Protein 5KD4 (pdb70)

B-factor: mean 51.34, std 9.3, range [24.32, 116.68]

Solvent-accessible surface area: 36643 Å² total; per-residue (Å²): 83,5,8,1,76,1,28,2,10,2,29,21,68,51,84,166,56,79,26,77,4,23,1,6,0,20,0,21,53,26,31,0,0,75,3,22,17,52,46,160,126,34,93,4,85,41,103,13,199,46,3,74,172,30,18,104,116,3,20,94,92,0,14,156,35,0,87,24,5,12,75,2,0,67,55,2,15,135,8,4,54,156,46,73,138,68,76,94,55,35,66,30,5,7,0,1,8,2,0,0,20,8,34,20,47,23,88,56,83,92,3,33,8,29,10,0,15,29,5,77,84,11,3,28,13,29,107,92,13,157,72,8,73,20,66,51,150,13,0,43,54,0,52,120,86,10,73,173,53,17,1,14,118,131,10,78,61,22,0,86,34,60,0,35,100,32,1,149,98,3,32,136,79,1,63,68,62,0,12,104,9,42,77,12,122,27,79,13,29,60,45,164,73,129,118,40,41,0,16,0,24,0,22,0,16,8,0,10,18,18,115,18,56,12,32,0,7,55,91,7,114,72,13,97,180,118,30,88,97,25,27,37,16,11,1,52,57,53,21,26,5,21,15,0,1,4,71,1,66,82,43,110,25,86,83,22,13,0,33,0,99,21,70,6,17,57,114,71,57,26,39,81,142,117,76,87,73,4,95,18,25,18,8,9,72,76,84,28,100,75,61,126,109,15,44,2,1,0,18,0,0,54,2,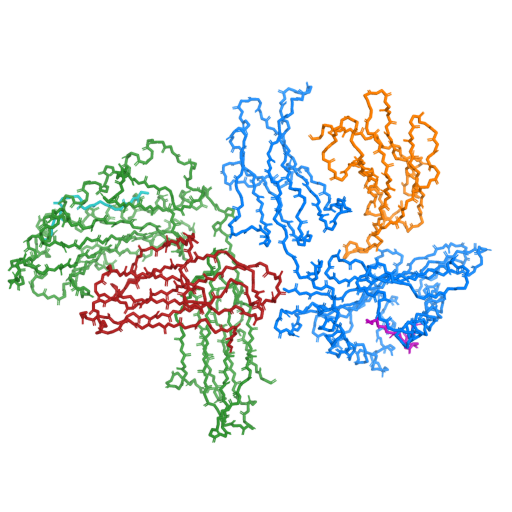6,35,26,142,31,72,27,76,5,18,85,96,57,173,141,43,135,138,28,78,79,16,39,52,26,16,39,130,85,6,5,14,31,18,7,0,39,12,146,20,61,2,44,155,117,38,67,9,4,0,86,0,101,6,68,32,30,112,143,48,92,50,32,137,34,64,87,106,92,0,3,3,32,8,67,128,51,35,25,114,56,20,0,63,0,16,0,11,2,5,19,55,53,82,160,62,60,18,38,1,27,0,2,0,28,0,31,71,38,9,0,0,34,1,22,16,70,40,178,85,42,72,5,55,63,68,13,89,31,0,67,77,19,17,109,120,9,32,84,121,0,2,157,36,0,89,22,7,14,92,6,2,71,57,1,8,145,18,1,38,168,54,72,140,60,81,80,56,35,61,22,3,5,0,0,0,0,0,0,20,3,56,110,93,27,134,40,92,90,0,27,6,17,3,0,14,38,23,91,95,6,0,26,6,33,125,62,14,147,57,14,77,26,59,53,149,19,0,69,65,0,76,120,84,7,79,163,41,24,0,8,78,133,7,88,54,10,0,66,28,90,0,7,119,54,2,122,115,0,21,138,42,1,40,41,54,6,98,77,76,40,62,7,125,22,17,28,34,53,91,176,94,132,132,43,32,0,24,1,29,0,23,0,27,13,0,5,36,16,115,12,67,5,28,2,28,63,107,66,113,91,18,77,177,101,28,110,80,21,68,31,6,25,0,35,40,36,31,22,6,18,12,0,12,2,57,2,70,87,53,96,27,104,74,19,10,0,46,0,91,19,123,14,22,140,137,54,60,83,38,124,147,122,116,80,78,4,93,27,22,13,9,11,24,77,36,28,29,53,32,31,46,4,8,2,0,0,13,0,0,50,3,7,25,19,110,36,117,17,80,4,14,89,77,50,148,131,36,140,154,43,100,76,28,47,26,8,3,24,85,90,15,2,8,60,16,3,0,39,16,119,28,68,1,48,142,115,33,84,19,6,0,75,0,94,3,65,31,26,110,139,60,112,46,34,145,26,92,77,92,54,8,2,0,26,4,58,150,51,44,5

InterPro domains:
  IPR001039 MHC class I alpha chain, alpha1 alpha2 domains [PR01638] (83-112)
  IPR001039 MHC class I alpha chain, alpha1 alpha2 domains [PR01638] (115-131)
  IPR001039 MHC class I alpha chain, alpha1 alpha2 domains [PR01638] (136-153)
  IPR001039 MHC class I alpha chain, alpha1 alpha2 domains [PR01638] (181-199)
  IPR003006 Immunoglobulin/major histocompatibility complex, conserved site [PS00290] (281-287)
  IPR003597 Immunoglobulin C1-set [PF07654] (220-290)
  IPR003597 Immunoglobulin C1-set [SM00407] (222-293)
  IPR007110 Immunoglobulin-like domain [PS50835] (209-297)
  IPR010579 MHC class I, alpha chain, C-terminal [PF06623] (340-364)
  IPR011161 MHC class I-like antigen recognition-like [PF00129] (25-203)
  IPR011162 MHC classes I/II-like antigen recognition protein [SSF54452] (26-205)
  IPR013783 Immunoglobulin-like fold [G3DSA:2.60.40.10] (206-307)
  IPR036179 Immunoglobulin-like domain superfamily [SSF48726] (208-299)
  IPR037055 MHC class I-like antigen recognition-like superfamily [G3DSA:3.30.500.10] (25-205)
  IPR050208 Antigen-presenting and immune regulatory MHC class I-related [PTHR16675] (20-337)

CATH classification: 3.30.500.10 (+1 more: 2.60.40.10)

GO terms:
  GO:0045121 membrane raft (C, IDA)
  GO:0098553 lumenal side of endoplasmic reticulum membrane (C, TAS)
  GO:0030670 phagocytic vesicle membrane (C, TAS)

Radius of gyration: 31.58 Å; Cα contacts (8 Å, |Δi|>4): 1666; chains: 6; bounding box: 72×66×94 Å

Nearest PDB structures (foldseek):
  5weu-assembly1_A  TM=9.864E-01  e=1.302E-47  Mus musculus
  6lt6-assembly1_A  TM=9.587E-01  e=1.271E-41  Macaca mulatta
  5vge-assembly1_A  TM=9.818E-01  e=1.360E-40  Homo sapiens
  2hjl-assembly1_A  TM=9.820E-01  e=3.587E-40  Homo sapiens
  5w69-assembly1_A  TM=9.482E-01  e=1.289E-40  Homo sapiens

Organism: Mus musculus (NCBI:txid10090)

Secondary structure (DSSP, 8-state):
-EEEEEEEEEE--SSS-SPEEEEEEEETTEEEEEEETTSSS---EE-STTTTTS-HHHHHHHHHHHHHHHHHHHHHHHHHHHHTT--SSS--EEEEEEEEEE-TTS-EEEEEEEEEETTEEEEEE-TTSSSEEESSTTTHHHHHHHHHTTHHHHHHHHIIIIIHHHHHHHHHHSHHHHS--B--EEEEEEEE-TTSSEEEEEEEEEEBSS--EEEEEETTEE-GGGSEEPPPEE-SSS-EEEEEEEEE-TT-TTSEEEEEE-TT-SS-EEE--/-----EEEEEESS---TTS-EEEEEEEEEESSS--EEEEEETTEEPS--EEEEEEE-SS--EEEEEEEEE---TT--EEEEEE-TTSSSPEEEE--S--/-EEEEEEEEEE--TTSSSPEEEEEEEETTEEEEEEETTSSS-SEEESSGGGTTS-HHHHHHHHHHHHHHHHHHHHHHHHHHHHTT--SSS--EEEEEEEEEE-TTS-EEEEEEEEEETTEEEEEE-TTSS-EEESSTHHHHHHHHHHHTTHHHHHHHIIII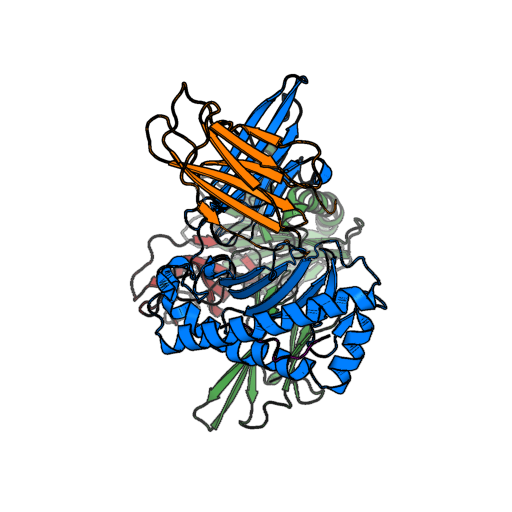IIHHHHHHHHHHSHHHHS--B--EEEEEEEE-TTS-EEEEEEEEEEBSS--EEEEEETTEE-TTT-EEPPPEE-SSS-EEEEEEEEE-TT-GGGEEEEEE-TT-SS-EEE--/--B--EEEEEESS---TTS-EEEEEEEES-BSS--EEEEEETTEEPS--EEEEEEE-TTS-EEEEEEEEE---TT--EEEEEE-TT-SSPEEEEPPS--/-----TT---/-----TT---

Foldseek 3Di:
DKKKKKKWKWKDDPVPPGIWTKIWIDIQNHTFKIWIPPDPPTFIDTDDPLCRPPDPVVRVVVRVVRVVVSVVVSVVVVLVCVLPVDDPHDMWMKIWMWMWAADPVLHTDFIWTFMAIRPHGAKIQDRVQDAIDGDDPSRVVVRVVCVVVVVSVVSVCCHVPVRSVVSVVVCVRPVVLNVDWAAWDWAWDWDADPVQWIKIKIKTWFTPDQDKDKFKDQQNHGDVVQKDWDDWAPPPPSGIIIMIMGIDGVVRQFRMKMWMDDPNDPDIDIYGD/DFADKDWDWAWPDQADAPDKTKIKIKIWFADDPDKDKFKDKVRDTDDDWDKDDWDAPVPGTTIIMIMGIDGDDPPIWIWMWMDDPVDPDIDIGTDDSPD/DDDDPVPVDD/DKKKKKKWKWKDAPPPPGTWTKIWIDIQNHTFWMATPVDPPRWIDTPDPLVVVDDPVVTVVVSVVRVVVSVVVRVVVVVVCVLVVHDSHDMKMKMWMWIFDDDPVLDTDATWTFMDIRPHGAKIADRVLQAIDGPDCSSVVVRVVCVVVVVSPVSVCCHSPVRSVVSVVSCVSPVVPVVDFFFWDKDWDWDADPVQWIKIKIWTPFGPDQDKDKFKDQQPHTPVPFKDWDHFADPPPRGTIIMMMGIGGPPPQARMWMWMDDPVDPGTDIDGD/DPWDKDWDWDWPDQADAQDKIKIKIKIKGGDDQDKDKFKDKVNHTDPDKDKDDWAHDVVRITIIMIMDID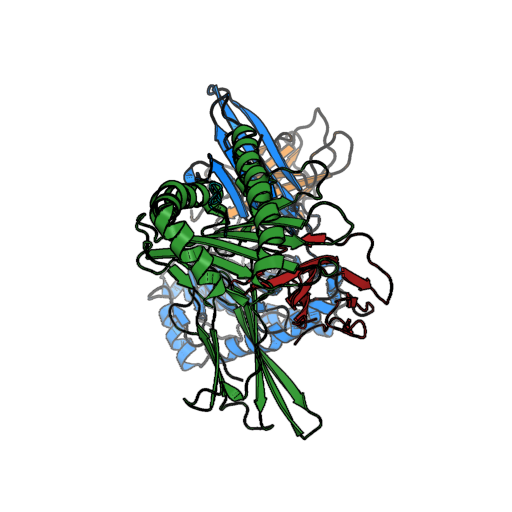GDDDPIKMWMWIDDPVDPDIDIDTDDNHD/DDDDCVPVDD

Structure (mmCIF, N/CA/C/O backbone):
data_5KD4
#
_entry.id   5KD4
#
_cell.length_a   47.130
_cell.length_b   90.300
_cell.length_c   120.070
_cell.angle_alpha   90.00
_cell.angle_beta   113.19
_cell.angle_gamma   90.00
#
_symmetry.space_group_name_H-M   'P 1 21 1'
#
loop_
_entity.id
_entity.type
_entity.pdbx_description
1 polymer 'H-2 class I histocompatibility antigen, D-D alpha chain'
2 polymer Beta-2-microglobulin
3 polymer 'Peptide of HIV gp120 MN isolate, PVI10 (IGPGRAFYVI)'
#
loop_
_atom_site.group_PDB
_atom_site.id
_atom_site.type_symbol
_atom_site.label_atom_id
_atom_site.label_alt_id
_atom_site.label_comp_id
_atom_site.label_asym_id
_atom_site.label_entity_id
_atom_site.label_seq_id
_atom_site.pdbx_PDB_ins_code
_atom_site.Cartn_x
_atom_site.Cartn_y
_atom_site.Cartn_z
_atom_site.occupancy
_atom_site.B_iso_or_equiv
_atom_site.auth_seq_id
_atom_site.auth_comp_id
_atom_site.auth_asym_id
_atom_site.auth_atom_id
_atom_site.pdbx_PDB_model_num
ATOM 1 N N . SER A 1 2 ? 40.474 14.076 28.375 1.00 48.44 2 SER A N 1
ATOM 2 C CA . SER A 1 2 ? 40.938 13.428 29.598 1.00 49.66 2 SER A CA 1
ATOM 3 C C . SER A 1 2 ? 39.784 13.235 30.585 1.00 52.01 2 SER A C 1
ATOM 4 O O . SER A 1 2 ? 39.089 14.183 30.961 1.00 50.69 2 SER A O 1
ATOM 7 N N . HIS A 1 3 ? 39.564 11.981 30.959 1.00 54.99 3 HIS A N 1
ATOM 8 C CA . HIS A 1 3 ? 38.503 11.605 31.882 1.00 48.20 3 HIS A CA 1
ATOM 9 C C . HIS A 1 3 ? 39.004 11.032 33.204 1.00 49.12 3 HIS A C 1
ATOM 10 O O . HIS A 1 3 ? 40.151 10.593 33.301 1.00 49.94 3 HIS A O 1
ATOM 17 N N . SER A 1 4 ? 38.146 11.074 34.225 1.00 52.02 4 SER A N 1
ATOM 18 C CA . SER A 1 4 ? 38.473 10.552 35.558 1.00 48.02 4 SER A CA 1
ATOM 19 C C . SER A 1 4 ? 37.277 9.857 36.206 1.00 43.39 4 SER A C 1
ATOM 20 O O . SER A 1 4 ? 36.137 10.300 36.060 1.00 45.11 4 SER A O 1
ATOM 23 N N . LEU A 1 5 ? 37.552 8.770 36.926 1.00 43.01 5 LEU A N 1
ATOM 24 C CA . LEU A 1 5 ? 36.554 8.113 37.774 1.00 40.77 5 LEU A CA 1
ATOM 25 C C . LEU A 1 5 ? 36.970 8.262 39.217 1.00 38.27 5 LEU A C 1
ATOM 26 O O . LEU A 1 5 ? 37.984 7.712 39.621 1.00 37.84 5 LEU A O 1
ATOM 31 N N . ARG A 1 6 ? 36.157 8.968 39.999 1.00 43.40 6 ARG A N 1
ATOM 32 C CA . ARG A 1 6 ? 36.514 9.342 41.366 1.00 39.82 6 ARG A CA 1
ATOM 33 C C . ARG A 1 6 ? 35.430 8.940 42.365 1.00 43.21 6 ARG A C 1
ATOM 34 O O . ARG A 1 6 ? 34.238 9.059 42.075 1.00 42.00 6 ARG A O 1
ATOM 42 N N . TYR A 1 7 ? 35.845 8.458 43.535 1.00 44.12 7 TYR A N 1
ATOM 43 C CA . TYR A 1 7 ? 34.907 8.083 44.600 1.00 43.95 7 TYR A CA 1
ATOM 44 C C . TYR A 1 7 ? 35.185 8.816 45.917 1.00 40.57 7 TYR A C 1
ATOM 45 O O . TYR A 1 7 ? 36.320 8.836 46.382 1.00 40.68 7 TYR A O 1
ATOM 54 N N . PHE A 1 8 ? 34.151 9.398 46.522 1.00 38.03 8 PHE A N 1
ATOM 55 C CA . PHE A 1 8 ? 34.305 10.116 47.791 1.00 38.93 8 PHE A CA 1
ATOM 56 C C . PHE A 1 8 ? 33.600 9.391 48.957 1.00 45.86 8 PHE A C 1
ATOM 57 O O . PHE A 1 8 ? 32.370 9.263 48.963 1.00 47.34 8 PHE A O 1
ATOM 65 N N . VAL A 1 9 ? 34.374 8.930 49.943 1.00 39.75 9 VAL A N 1
ATOM 66 C CA . VAL A 1 9 ? 33.830 8.136 51.048 1.00 35.18 9 VAL A CA 1
ATOM 67 C C . VAL A 1 9 ? 33.926 8.846 52.398 1.00 40.14 9 VAL A C 1
ATOM 68 O O . VAL A 1 9 ? 34.967 9.395 52.735 1.00 43.49 9 VAL A O 1
ATOM 72 N N . THR A 1 10 ? 32.830 8.855 53.158 1.00 42.85 10 THR A N 1
ATOM 73 C CA . THR A 1 10 ? 32.805 9.492 54.482 1.00 41.04 10 THR A CA 1
ATOM 74 C C . THR A 1 10 ? 32.095 8.705 55.595 1.00 42.71 10 THR A C 1
ATOM 75 O O . THR A 1 10 ? 30.956 8.267 55.429 1.00 44.96 10 THR A O 1
ATOM 79 N N . ALA A 1 11 ? 32.773 8.521 56.723 1.00 40.46 11 ALA A N 1
ATOM 80 C CA . ALA A 1 11 ? 32.150 7.916 57.899 1.00 42.26 11 ALA A CA 1
ATOM 81 C C . ALA A 1 11 ? 32.290 8.826 59.116 1.00 42.72 11 ALA A C 1
ATOM 82 O O . ALA A 1 11 ? 33.399 9.203 59.494 1.00 45.85 11 ALA A O 1
ATOM 84 N N . VAL A 1 12 ? 31.164 9.177 59.729 1.00 41.94 12 VAL A N 1
ATOM 85 C CA . VAL A 1 12 ? 31.168 10.072 60.881 1.00 47.13 12 VAL A CA 1
ATOM 86 C C . VAL A 1 12 ? 30.520 9.423 62.101 1.00 52.25 12 VAL A C 1
ATOM 87 O O . VAL A 1 12 ? 29.428 8.858 62.012 1.00 53.67 12 VAL A O 1
ATOM 91 N N . SER A 1 13 ? 31.203 9.500 63.240 1.00 51.03 13 SER A N 1
ATOM 92 C CA . SER A 1 13 ? 30.699 8.897 64.463 1.00 55.24 13 SER A CA 1
ATOM 93 C C . SER A 1 13 ? 29.640 9.791 65.118 1.00 59.72 13 SER A C 1
ATOM 94 O O . SER A 1 13 ? 29.640 11.015 64.951 1.00 51.05 13 SER A O 1
ATOM 97 N N . ARG A 1 14 ? 28.723 9.160 65.844 1.00 62.73 14 ARG A N 1
ATOM 98 C CA . ARG A 1 14 ? 27.685 9.880 66.569 1.00 64.29 14 ARG A CA 1
ATOM 99 C C . ARG A 1 14 ? 27.446 9.195 67.915 1.00 69.56 14 ARG A C 1
ATOM 100 O O . ARG A 1 14 ? 26.641 8.260 68.016 1.00 64.45 14 ARG A O 1
ATOM 108 N N . PRO A 1 15 ? 28.204 9.633 68.945 1.00 72.99 15 PRO A N 1
ATOM 109 C CA . PRO A 1 15 ? 28.199 9.137 70.329 1.00 71.90 15 PRO A CA 1
ATOM 110 C C . PRO A 1 15 ? 26.836 9.193 71.016 1.00 69.60 15 PRO A C 1
ATOM 111 O O . PRO A 1 15 ? 26.244 10.269 71.133 1.00 68.95 15 PRO A O 1
ATOM 115 N N . GLY A 1 16 ? 26.342 8.036 71.450 1.00 67.09 16 GLY A N 1
ATOM 116 C CA . GLY A 1 16 ? 25.074 7.969 72.149 1.00 63.52 16 GLY A CA 1
ATOM 117 C C . GLY A 1 16 ? 24.005 7.730 71.114 1.00 65.78 16 GLY A C 1
ATOM 118 O O . GLY A 1 16 ? 23.004 7.047 71.337 1.00 63.49 16 GLY A O 1
ATOM 119 N N . PHE A 1 17 ? 24.268 8.310 69.948 1.00 70.66 17 PHE A N 1
ATOM 120 C CA . PHE A 1 17 ? 23.323 8.394 68.849 1.00 71.99 17 PHE A CA 1
ATOM 121 C C . PHE A 1 17 ? 23.476 7.157 67.959 1.00 71.82 17 PHE A C 1
ATOM 122 O O . PHE A 1 17 ? 23.285 7.209 66.739 1.00 68.18 17 PHE A O 1
ATOM 130 N N . GLY A 1 18 ? 23.850 6.057 68.610 1.00 72.50 18 GLY A N 1
ATOM 131 C CA . GLY A 1 18 ? 24.024 4.747 68.009 1.00 71.84 18 GLY A CA 1
ATOM 132 C C . GLY A 1 18 ? 25.176 4.621 67.025 1.00 76.87 18 GLY A C 1
ATOM 133 O O . GLY A 1 18 ? 26.217 5.274 67.170 1.00 75.45 18 GLY A O 1
ATOM 134 N N . GLU A 1 19 ? 24.968 3.786 66.009 1.00 73.42 19 GLU A N 1
ATOM 135 C CA . GLU A 1 19 ? 25.974 3.504 64.987 1.00 67.38 19 GLU A CA 1
ATOM 136 C C . GLU A 1 19 ? 26.277 4.753 64.148 1.00 67.63 19 GLU A C 1
ATOM 137 O O . GLU A 1 19 ? 25.372 5.537 63.866 1.00 64.81 19 GLU A O 1
ATOM 143 N N . PRO A 1 20 ? 27.549 4.939 63.743 1.00 65.56 20 PRO A N 1
ATOM 144 C CA . PRO A 1 20 ? 27.952 6.058 62.874 1.00 60.02 20 PRO A CA 1
ATOM 145 C C . PRO A 1 20 ? 27.368 5.996 61.461 1.00 52.24 20 PRO A C 1
ATOM 146 O O . PRO A 1 20 ? 26.909 4.943 61.025 1.00 48.13 20 PRO A O 1
ATOM 150 N N . ARG A 1 21 ? 27.390 7.129 60.763 1.00 52.49 21 ARG A N 1
ATOM 151 C CA . ARG A 1 21 ? 26.886 7.212 59.392 1.00 51.46 21 ARG A CA 1
ATOM 152 C C . ARG A 1 21 ? 27.945 6.940 58.325 1.00 48.71 21 ARG A C 1
ATOM 153 O O . ARG A 1 21 ? 28.940 7.646 58.250 1.00 49.92 21 ARG A O 1
ATOM 161 N N . TYR A 1 22 ? 27.727 5.926 57.494 1.00 45.19 22 TYR A N 1
ATOM 162 C CA . TYR A 1 22 ? 28.657 5.631 56.410 1.00 43.45 22 TYR A CA 1
ATOM 163 C C . TYR A 1 22 ? 28.022 5.883 55.057 1.00 47.92 22 TYR A C 1
ATOM 164 O O . TYR A 1 22 ? 26.942 5.372 54.774 1.00 48.52 22 TYR A O 1
ATOM 173 N N . MET A 1 23 ? 28.699 6.659 54.216 1.00 49.65 23 MET A N 1
ATOM 174 C CA . MET A 1 23 ? 28.163 6.989 52.901 1.00 45.96 23 MET A CA 1
ATOM 175 C C . MET A 1 23 ? 29.217 7.003 51.809 1.00 42.32 23 MET A C 1
ATOM 176 O O . MET A 1 23 ? 30.385 7.253 52.080 1.00 44.56 23 MET A O 1
ATOM 181 N N . GLU A 1 24 ? 28.790 6.736 50.578 1.00 38.98 24 GLU A N 1
ATOM 182 C CA . GLU A 1 24 ? 29.677 6.769 49.415 1.00 40.72 24 GLU A CA 1
ATOM 183 C C . GLU A 1 24 ? 29.063 7.474 48.208 1.00 44.86 24 GLU A C 1
ATOM 184 O O . GLU A 1 24 ? 27.914 7.216 47.847 1.00 49.44 24 GLU A O 1
ATOM 190 N N . VAL A 1 25 ? 29.832 8.343 47.560 1.00 40.78 25 VAL A N 1
ATOM 191 C CA . VAL A 1 25 ? 29.353 9.006 46.352 1.00 35.65 25 VAL A CA 1
ATOM 192 C C . VAL A 1 25 ? 30.359 8.830 45.210 1.00 40.77 25 VAL A C 1
ATOM 193 O O . VAL A 1 25 ? 31.540 9.127 45.371 1.00 42.32 25 VAL A O 1
ATOM 197 N N . GLY A 1 26 ? 29.895 8.353 44.058 1.00 42.96 26 GLY A N 1
ATOM 198 C CA . GLY A 1 26 ? 30.763 8.143 42.909 1.00 39.97 26 GLY A CA 1
ATOM 199 C C . GLY A 1 26 ? 30.576 9.157 41.793 1.00 43.89 26 GLY A C 1
ATOM 200 O O . GLY A 1 26 ? 29.450 9.562 41.506 1.00 48.29 26 GLY A O 1
ATOM 201 N N . TYR A 1 27 ? 31.675 9.565 41.158 1.00 43.71 27 TYR A N 1
ATOM 202 C CA . TYR A 1 27 ? 31.626 10.547 40.063 1.00 47.87 27 TYR A CA 1
ATOM 203 C C . TYR A 1 27 ? 32.372 10.080 38.803 1.00 47.25 27 TYR A C 1
ATOM 204 O O . TYR A 1 27 ? 33.380 9.380 38.882 1.00 44.72 27 TYR A O 1
ATOM 213 N N . VAL A 1 28 ? 31.872 10.471 37.637 1.00 46.64 28 VAL A N 1
ATOM 214 C CA . VAL A 1 28 ? 32.677 10.396 36.422 1.00 50.83 28 VAL A CA 1
ATOM 215 C C . VAL A 1 28 ? 32.825 11.790 35.848 1.00 50.61 28 VAL A C 1
ATOM 216 O O . VAL A 1 28 ? 31.832 12.444 35.524 1.00 50.03 28 VAL A O 1
ATOM 220 N N . ASP A 1 29 ? 34.070 12.236 35.732 1.00 49.74 29 ASP A N 1
ATOM 221 C CA . ASP A 1 29 ? 34.344 13.629 35.443 1.00 49.44 29 ASP A CA 1
ATOM 222 C C . ASP A 1 29 ? 33.606 14.457 36.495 1.00 45.81 29 ASP A C 1
ATOM 223 O O . ASP A 1 29 ? 33.867 14.331 37.686 1.00 40.85 29 ASP A O 1
ATOM 228 N N . ASN A 1 30 ? 32.640 15.254 36.063 1.00 45.33 30 ASN A N 1
ATOM 229 C CA . ASN A 1 30 ? 31.921 16.117 36.992 1.00 49.03 30 ASN A CA 1
ATOM 230 C C . ASN A 1 30 ? 30.485 15.644 37.168 1.00 54.57 30 ASN A C 1
ATOM 231 O O . ASN A 1 30 ? 29.612 16.404 37.602 1.00 51.66 30 ASN A O 1
ATOM 236 N N . THR A 1 31 ? 30.249 14.380 36.835 1.00 53.83 31 THR A N 1
ATOM 237 C CA . THR A 1 31 ? 28.903 13.827 36.849 1.00 52.81 31 THR A CA 1
ATOM 238 C C . THR A 1 31 ? 28.748 12.736 37.916 1.00 51.19 31 THR A C 1
ATOM 239 O O . THR A 1 31 ? 29.477 11.742 37.922 1.00 48.43 31 THR A O 1
ATOM 243 N N . GLU A 1 32 ? 27.826 12.975 38.847 1.00 53.43 32 GLU A N 1
ATOM 244 C CA . GLU A 1 32 ? 27.449 12.020 39.890 1.00 48.35 32 GLU A CA 1
ATOM 245 C C . GLU A 1 32 ? 26.612 10.877 39.316 1.00 46.86 32 GLU A C 1
ATOM 246 O O . GLU A 1 32 ? 25.741 11.114 38.478 1.00 47.79 32 GLU A O 1
ATOM 252 N N . PHE A 1 33 ? 26.859 9.644 39.750 1.00 44.39 33 PHE A N 1
ATOM 253 C CA . PHE A 1 33 ? 26.059 8.539 39.230 1.00 45.66 33 PHE A CA 1
ATOM 254 C C . PHE A 1 33 ? 25.657 7.442 40.229 1.00 49.01 33 PHE A C 1
ATOM 255 O O . PHE A 1 33 ? 24.725 6.679 39.961 1.00 53.51 33 PHE A O 1
ATOM 263 N N . VAL A 1 34 ? 26.328 7.365 41.374 1.00 49.15 34 VAL A N 1
ATOM 264 C CA . VAL A 1 34 ? 25.975 6.378 42.402 1.00 46.19 34 VAL A CA 1
ATOM 265 C C . VAL A 1 34 ? 26.014 6.966 43.821 1.00 47.84 34 VAL A C 1
ATOM 266 O O . VAL A 1 34 ? 26.738 7.928 44.079 1.00 47.43 34 VAL A O 1
ATOM 270 N N . ARG A 1 35 ? 25.230 6.389 44.735 1.00 49.92 35 ARG A N 1
ATOM 271 C CA . ARG A 1 35 ? 25.125 6.913 46.102 1.00 50.98 35 ARG A CA 1
ATOM 272 C C . ARG A 1 35 ? 24.982 5.798 47.152 1.00 52.37 35 ARG A C 1
ATOM 273 O O . ARG A 1 35 ? 24.475 4.717 46.850 1.00 53.52 35 ARG A O 1
ATOM 281 N N . PHE A 1 36 ? 25.447 6.063 48.373 1.00 46.48 36 PHE A N 1
ATOM 282 C CA . PHE A 1 36 ? 25.281 5.155 49.514 1.00 45.85 36 PHE A CA 1
ATOM 283 C C . PHE A 1 36 ? 25.045 5.967 50.783 1.00 49.53 36 PHE A C 1
ATOM 284 O O . PHE A 1 36 ? 25.700 6.980 50.985 1.00 50.05 36 PHE A O 1
ATOM 292 N N . ASP A 1 37 ? 24.101 5.546 51.621 1.00 51.86 37 ASP A N 1
ATOM 293 C CA . ASP A 1 37 ? 23.858 6.231 52.895 1.00 54.11 37 ASP A CA 1
ATOM 294 C C . ASP A 1 37 ? 23.357 5.280 53.974 1.00 58.66 37 ASP A C 1
ATOM 295 O O . ASP A 1 37 ? 22.292 4.681 53.842 1.00 67.75 37 ASP A O 1
ATOM 300 N N . SER A 1 38 ? 24.105 5.188 55.067 1.00 57.78 38 SER A N 1
ATOM 301 C CA . SER A 1 38 ? 23.800 4.240 56.135 1.00 61.47 38 SER A CA 1
ATOM 302 C C . SER A 1 38 ? 22.600 4.637 56.998 1.00 68.26 38 SER A C 1
ATOM 303 O O . SER A 1 38 ? 22.151 3.856 57.843 1.00 75.34 38 SER A O 1
ATOM 306 N N . ASP A 1 39 ? 22.084 5.846 56.806 1.00 62.20 39 ASP A N 1
ATOM 307 C CA . ASP A 1 39 ? 20.907 6.246 57.557 1.00 64.37 39 ASP A CA 1
ATOM 308 C C . ASP A 1 39 ? 19.636 5.953 56.779 1.00 70.85 39 ASP A C 1
ATOM 309 O O . ASP A 1 39 ? 18.541 6.277 57.236 1.00 78.92 39 ASP A O 1
ATOM 314 N N . ALA A 1 40 ? 19.767 5.345 55.605 1.00 65.21 40 ALA A N 1
ATOM 315 C CA . ALA A 1 40 ? 18.573 4.898 54.912 1.00 63.47 40 ALA A CA 1
ATOM 316 C C . ALA A 1 40 ? 18.280 3.502 55.429 1.00 67.85 40 ALA A C 1
ATOM 317 O O . ALA A 1 40 ? 19.198 2.702 55.613 1.00 65.93 40 ALA A O 1
ATOM 319 N N . GLU A 1 41 ? 17.009 3.209 55.679 1.00 69.49 41 GLU A N 1
ATOM 320 C CA . GLU A 1 41 ? 16.637 1.881 56.153 1.00 70.15 41 GLU A CA 1
ATOM 321 C C . GLU A 1 41 ? 16.796 0.890 55.004 1.00 67.57 41 GLU A C 1
ATOM 322 O O . GLU A 1 41 ? 16.401 1.171 53.869 1.00 64.74 41 GLU A O 1
ATOM 328 N N . ASN A 1 42 ? 17.373 -0.266 55.322 1.00 65.45 42 ASN A N 1
ATOM 329 C CA . ASN A 1 42 ? 17.772 -1.262 54.333 1.00 67.22 42 ASN A CA 1
ATOM 330 C C . ASN A 1 42 ? 18.750 -0.635 53.335 1.00 69.89 42 ASN A C 1
ATOM 331 O O . ASN A 1 42 ? 18.420 -0.447 52.163 1.00 67.49 42 ASN A O 1
ATOM 336 N N . PRO A 1 43 ? 19.970 -0.319 53.808 1.00 72.67 43 PRO A N 1
ATOM 337 C CA . PRO A 1 43 ? 21.006 0.397 53.051 1.00 68.58 43 PRO A CA 1
ATOM 338 C C . PRO A 1 43 ? 21.539 -0.388 51.856 1.00 69.13 43 PRO A C 1
ATOM 339 O O . PRO A 1 43 ? 22.209 -1.402 52.054 1.00 69.41 43 PRO A O 1
ATOM 343 N N . ARG A 1 44 ? 21.217 0.062 50.644 1.00 61.71 44 ARG A N 1
ATOM 344 C CA . ARG A 1 44 ? 21.676 -0.594 49.426 1.00 55.71 44 ARG A CA 1
ATOM 345 C C . ARG A 1 44 ? 22.184 0.485 48.465 1.00 60.42 44 ARG A C 1
ATOM 346 O O . ARG A 1 44 ? 21.908 1.672 48.659 1.00 61.05 44 ARG A O 1
ATOM 354 N N . TYR A 1 45 ? 22.936 0.072 47.445 1.00 61.93 45 TYR A N 1
ATOM 355 C CA . TYR A 1 45 ? 23.425 0.975 46.402 1.00 60.28 45 TYR A CA 1
ATOM 356 C C . TYR A 1 45 ? 22.382 1.372 45.357 1.00 63.36 45 TYR A C 1
ATOM 357 O O . TYR A 1 45 ? 21.623 0.537 44.862 1.00 66.33 45 TYR A O 1
ATOM 366 N N . GLU A 1 46 ? 22.346 2.664 45.039 1.00 60.94 46 GLU A N 1
ATOM 367 C CA . GLU A 1 46 ? 21.386 3.201 44.083 1.00 61.82 46 GLU A CA 1
ATOM 368 C C . GLU A 1 46 ? 22.075 4.094 43.046 1.00 63.71 46 GLU A C 1
ATOM 369 O O . GLU A 1 46 ? 23.082 4.736 43.354 1.00 61.62 46 GLU A O 1
ATOM 375 N N . PRO A 1 47 ? 21.533 4.129 41.813 1.00 60.55 47 PRO A N 1
ATOM 376 C CA . PRO A 1 47 ? 21.991 4.945 40.681 1.00 53.39 47 PRO A CA 1
ATOM 377 C C . PRO A 1 47 ? 21.604 6.419 40.826 1.00 55.36 47 PRO A C 1
ATOM 378 O O . PRO A 1 47 ? 20.503 6.719 41.285 1.00 56.23 47 PRO A O 1
ATOM 382 N N . ARG A 1 48 ? 22.504 7.327 40.468 1.00 52.12 48 ARG A N 1
ATOM 383 C CA . ARG A 1 48 ? 22.213 8.747 40.593 1.00 49.70 48 ARG A CA 1
ATOM 384 C C . ARG A 1 48 ? 22.248 9.464 39.252 1.00 51.12 48 ARG A C 1
ATOM 385 O O . ARG A 1 48 ? 22.145 10.691 39.181 1.00 47.01 48 ARG A O 1
ATOM 393 N N . ALA A 1 49 ? 22.396 8.684 38.191 1.00 51.23 49 ALA A N 1
ATOM 394 C CA . ALA A 1 49 ? 22.371 9.217 36.839 1.00 51.29 49 ALA A CA 1
ATOM 395 C C . ALA A 1 49 ? 21.610 8.257 35.941 1.00 53.42 49 ALA A C 1
ATOM 396 O O . ALA A 1 49 ? 21.834 7.046 35.975 1.00 52.78 49 ALA A O 1
ATOM 398 N N . ARG A 1 50 ? 20.710 8.811 35.137 1.00 54.85 50 ARG A N 1
ATOM 399 C CA . ARG A 1 50 ? 19.763 8.021 34.360 1.00 55.00 50 ARG A CA 1
ATOM 400 C C . ARG A 1 50 ? 20.464 7.027 33.421 1.00 48.46 50 ARG A C 1
ATOM 401 O O . ARG A 1 50 ? 19.929 5.961 33.116 1.00 43.59 50 ARG A O 1
ATOM 409 N N . TRP A 1 51 ? 21.675 7.365 32.993 1.00 45.33 51 TRP A N 1
ATOM 410 C CA . TRP A 1 51 ? 22.403 6.520 32.060 1.00 46.46 51 TRP A CA 1
ATOM 411 C C . TRP A 1 51 ? 23.069 5.301 32.690 1.00 53.47 51 TRP A C 1
ATOM 412 O O . TRP A 1 51 ? 23.557 4.430 31.965 1.00 52.45 51 TRP A O 1
ATOM 423 N N . ILE A 1 52 ? 23.112 5.239 34.023 1.00 55.66 52 ILE A N 1
ATOM 424 C CA . ILE A 1 52 ? 23.733 4.089 34.692 1.00 59.95 52 ILE A CA 1
ATOM 425 C C . ILE A 1 52 ? 22.714 3.037 35.134 1.00 60.92 52 ILE A C 1
ATOM 426 O O . ILE A 1 52 ? 23.043 1.849 35.209 1.00 63.38 52 ILE A O 1
ATOM 431 N N . GLU A 1 53 ? 21.470 3.459 35.362 1.00 56.74 53 GLU A N 1
ATOM 432 C CA . GLU A 1 53 ? 20.473 2.591 35.991 1.00 55.41 53 GLU A CA 1
ATOM 433 C C . GLU A 1 53 ? 20.236 1.278 35.257 1.00 59.49 53 GLU A C 1
ATOM 434 O O . GLU A 1 53 ? 19.748 0.310 35.849 1.00 58.88 53 GLU A O 1
ATOM 440 N N . GLN A 1 54 ? 20.596 1.235 33.979 1.00 59.83 54 GLN A N 1
ATOM 441 C CA . GLN A 1 54 ? 20.422 0.013 33.214 1.00 62.62 54 GLN A CA 1
ATOM 442 C C . GLN A 1 54 ? 21.673 -0.869 33.280 1.00 61.40 54 GLN A C 1
ATOM 443 O O . GLN A 1 54 ? 21.887 -1.749 32.446 1.00 63.75 54 GLN A O 1
ATOM 449 N N . GLU A 1 55 ? 22.503 -0.646 34.290 1.00 62.21 55 GLU A N 1
ATOM 450 C CA . GLU A 1 55 ? 23.454 -1.690 34.631 1.00 63.45 55 GLU A CA 1
ATOM 451 C C . GLU A 1 55 ? 22.629 -2.725 35.389 1.00 67.25 55 GLU A C 1
ATOM 452 O O . GLU A 1 55 ? 21.535 -2.412 35.872 1.00 69.17 55 GLU A O 1
ATOM 458 N N . GLY A 1 56 ? 23.139 -3.943 35.527 1.00 60.67 56 GLY A N 1
ATOM 459 C CA . GLY A 1 56 ? 22.293 -5.007 36.026 1.00 55.31 56 GLY A CA 1
ATOM 460 C C . GLY A 1 56 ? 22.373 -5.231 37.514 1.00 56.67 56 GLY A C 1
ATOM 461 O O . GLY A 1 56 ? 23.130 -4.559 38.206 1.00 56.45 56 GLY A O 1
ATOM 462 N N . PRO A 1 57 ? 21.588 -6.193 38.010 1.00 58.01 57 PRO A N 1
ATOM 463 C CA . PRO A 1 57 ? 21.519 -6.543 39.431 1.00 56.26 57 PRO A CA 1
ATOM 464 C C . PRO A 1 57 ? 22.803 -7.158 39.957 1.00 56.25 57 PRO A C 1
ATOM 465 O O . PRO A 1 57 ? 23.120 -6.980 41.129 1.00 59.85 57 PRO A O 1
ATOM 469 N N . GLU A 1 58 ? 23.527 -7.871 39.101 1.00 56.23 58 GLU A N 1
ATOM 470 C CA . GLU A 1 58 ? 24.772 -8.510 39.503 1.00 54.74 58 GLU A CA 1
ATOM 471 C C . GLU A 1 58 ? 25.804 -7.427 39.797 1.00 52.92 58 GLU A C 1
ATOM 472 O O . GLU A 1 58 ? 26.774 -7.645 40.524 1.00 50.76 58 GLU A O 1
ATOM 478 N N . TYR A 1 59 ? 25.599 -6.264 39.185 1.00 55.82 59 TYR A N 1
ATOM 479 C CA . TYR A 1 59 ? 26.441 -5.099 39.408 1.00 53.63 59 TYR A CA 1
ATOM 480 C C . TYR A 1 59 ? 26.135 -4.471 40.760 1.00 48.91 59 TYR A C 1
ATOM 481 O O . TYR A 1 59 ? 27.036 -4.211 41.548 1.00 50.95 59 TYR A O 1
ATOM 490 N N . TRP A 1 60 ? 24.855 -4.217 41.010 1.00 49.77 60 TRP A N 1
ATOM 491 C CA . TRP A 1 60 ? 24.423 -3.515 42.211 1.00 49.29 60 TRP A CA 1
ATOM 492 C C . TRP A 1 60 ? 24.621 -4.350 43.465 1.00 50.76 60 TRP A C 1
ATOM 493 O O . TRP A 1 60 ? 24.998 -3.829 44.515 1.00 49.52 60 TRP A O 1
ATOM 504 N N . GLU A 1 61 ? 24.359 -5.645 43.360 1.00 49.51 61 GLU A N 1
ATOM 505 C CA . GLU A 1 61 ? 24.528 -6.519 44.505 1.00 51.47 61 GLU A CA 1
ATOM 506 C C . GLU A 1 61 ? 26.010 -6.554 44.863 1.00 52.45 61 GLU A C 1
ATOM 507 O O . GLU A 1 61 ? 26.366 -6.456 46.035 1.00 56.22 61 GLU A O 1
ATOM 513 N N . ARG A 1 62 ? 26.867 -6.677 43.853 1.00 48.41 62 ARG A N 1
ATOM 514 C CA . ARG A 1 62 ? 28.315 -6.628 44.047 1.00 47.89 62 ARG A CA 1
ATOM 515 C C . ARG A 1 62 ? 28.770 -5.292 44.652 1.00 51.47 62 ARG A C 1
ATOM 516 O O . ARG A 1 62 ? 29.775 -5.226 45.375 1.00 50.78 62 ARG A O 1
ATOM 524 N N . GLU A 1 63 ? 28.018 -4.230 44.374 1.00 49.55 63 GLU A N 1
ATOM 525 C CA . GLU A 1 63 ? 28.364 -2.910 44.890 1.00 50.19 63 GLU A CA 1
ATOM 526 C C . GLU A 1 63 ? 27.819 -2.722 46.301 1.00 51.07 63 GLU A C 1
ATOM 527 O O . GLU A 1 63 ? 28.400 -1.999 47.111 1.00 51.09 63 GLU A O 1
ATOM 533 N N . THR A 1 64 ? 26.702 -3.375 46.591 1.00 47.34 64 THR A N 1
ATOM 534 C CA . THR A 1 64 ? 26.174 -3.392 47.941 1.00 46.59 64 THR A CA 1
ATOM 535 C C . THR A 1 64 ? 27.138 -4.166 48.837 1.00 45.46 64 THR A C 1
ATOM 536 O O . THR A 1 64 ? 27.427 -3.764 49.957 1.00 45.64 64 THR A O 1
ATOM 540 N N . ARG A 1 65 ? 27.646 -5.276 48.317 1.00 47.63 65 ARG A N 1
ATOM 541 C CA . ARG A 1 65 ? 28.566 -6.124 49.062 1.00 51.84 65 ARG A CA 1
ATOM 542 C C . ARG A 1 65 ? 29.851 -5.385 49.403 1.00 46.50 65 ARG A C 1
ATOM 543 O O . ARG A 1 65 ? 30.350 -5.457 50.528 1.00 48.79 65 ARG A O 1
ATOM 551 N N . ARG A 1 66 ? 30.374 -4.671 48.418 1.00 43.96 66 ARG A N 1
ATOM 552 C CA . ARG A 1 66 ? 31.607 -3.911 48.576 1.00 47.05 66 ARG A CA 1
ATOM 553 C C . ARG A 1 66 ? 31.508 -2.810 49.647 1.00 46.16 66 ARG A C 1
ATOM 554 O O . ARG A 1 66 ? 32.389 -2.675 50.506 1.00 40.46 66 ARG A O 1
ATOM 562 N N . ALA A 1 67 ? 30.419 -2.048 49.604 1.00 44.38 67 ALA A N 1
ATOM 563 C CA . ALA A 1 67 ? 30.228 -0.931 50.518 1.00 38.90 67 ALA A CA 1
ATOM 564 C C . ALA A 1 67 ? 30.085 -1.398 51.952 1.00 45.62 67 ALA A C 1
ATOM 565 O O . ALA A 1 67 ? 30.830 -0.957 52.827 1.00 46.07 67 ALA A O 1
ATOM 567 N N . LYS A 1 68 ? 29.115 -2.282 52.182 1.00 48.99 68 LYS A N 1
ATOM 568 C CA . LYS A 1 68 ? 28.863 -2.869 53.498 1.00 42.44 68 LYS A CA 1
ATOM 569 C C . LYS A 1 68 ? 30.129 -3.428 54.128 1.00 43.92 68 LYS A C 1
ATOM 570 O O . LYS A 1 68 ? 30.312 -3.321 55.345 1.00 42.96 68 LYS A O 1
ATOM 576 N N . GLY A 1 69 ? 30.994 -4.022 53.303 1.00 38.92 69 GLY A N 1
ATOM 577 C CA . GLY A 1 69 ? 32.275 -4.510 53.774 1.00 35.51 69 GLY A CA 1
ATOM 578 C C . GLY A 1 69 ? 33.124 -3.363 54.283 1.00 38.85 69 GLY A C 1
ATOM 579 O O . GLY A 1 69 ? 33.738 -3.438 55.351 1.00 35.39 69 GLY A O 1
ATOM 580 N N . ASN A 1 70 ? 33.160 -2.291 53.504 1.00 43.13 70 ASN A N 1
ATOM 581 C CA . ASN A 1 70 ? 33.889 -1.086 53.883 1.00 40.71 70 ASN A CA 1
ATOM 582 C C . ASN A 1 70 ? 33.291 -0.401 55.108 1.00 38.78 70 ASN A C 1
ATOM 583 O O . ASN A 1 70 ? 34.008 0.236 55.880 1.00 39.72 70 ASN A O 1
ATOM 588 N N . GLU A 1 71 ? 31.977 -0.520 55.268 1.00 34.11 71 GLU A N 1
ATOM 589 C CA . GLU A 1 71 ? 31.289 0.112 56.382 1.00 38.05 71 GLU A CA 1
ATOM 590 C C . GLU A 1 71 ? 31.916 -0.361 57.685 1.00 38.93 71 GLU A C 1
ATOM 591 O O . GLU A 1 71 ? 32.152 0.431 58.600 1.00 37.15 71 GLU A O 1
ATOM 597 N N . GLN A 1 72 ? 32.178 -1.663 57.753 1.00 40.57 72 GLN A N 1
ATOM 598 C CA . GLN A 1 72 ? 32.823 -2.279 58.909 1.00 37.72 72 GLN A CA 1
ATOM 599 C C . GLN A 1 72 ? 34.231 -1.766 59.176 1.00 37.62 72 GLN A C 1
ATOM 600 O O . GLN A 1 72 ? 34.554 -1.452 60.318 1.00 37.38 72 GLN A O 1
ATOM 606 N N . SER A 1 73 ? 35.071 -1.709 58.142 1.00 36.27 73 SER A N 1
ATOM 607 C CA . SER A 1 73 ? 36.438 -1.207 58.300 1.00 36.14 73 SER A CA 1
ATOM 608 C C . SER A 1 73 ? 36.458 0.189 58.894 1.00 39.16 73 SER A C 1
ATOM 609 O O . SER A 1 73 ? 37.294 0.508 59.735 1.00 37.89 73 SER A O 1
ATOM 612 N N . PHE A 1 74 ? 35.530 1.026 58.466 1.00 39.47 74 PHE A N 1
ATOM 613 C CA . PHE A 1 74 ? 35.518 2.384 58.971 1.00 39.96 74 PHE A CA 1
ATOM 614 C C . PHE A 1 74 ? 35.050 2.493 60.416 1.00 40.54 74 PHE A C 1
ATOM 615 O O . PHE A 1 74 ? 35.537 3.357 61.127 1.00 42.09 74 PHE A O 1
ATOM 623 N N . ARG A 1 75 ? 34.135 1.635 60.868 1.00 38.72 75 ARG A N 1
ATOM 624 C CA . ARG A 1 75 ? 33.772 1.665 62.283 1.00 38.07 75 ARG A CA 1
ATOM 625 C C . ARG A 1 75 ? 34.973 1.287 63.139 1.00 42.09 75 ARG A C 1
ATOM 626 O O . ARG A 1 75 ? 35.262 1.917 64.150 1.00 45.45 75 ARG A O 1
ATOM 634 N N . VAL A 1 76 ? 35.681 0.257 62.703 1.00 42.96 76 VAL A N 1
ATOM 635 C CA . VAL A 1 76 ? 36.841 -0.254 63.415 1.00 45.55 76 VAL A CA 1
ATOM 636 C C . VAL A 1 76 ? 37.996 0.744 63.332 1.00 45.20 76 VAL A C 1
ATOM 637 O O . VAL A 1 76 ? 38.728 0.951 64.301 1.00 45.08 76 VAL A O 1
ATOM 641 N N . ASP A 1 77 ? 38.167 1.339 62.157 1.00 46.49 77 ASP A N 1
ATOM 642 C CA . ASP A 1 77 ? 39.170 2.381 61.956 1.00 48.09 77 ASP A CA 1
ATOM 643 C C . ASP A 1 77 ? 38.926 3.569 62.872 1.00 46.95 77 ASP A C 1
ATOM 644 O O . ASP A 1 77 ? 39.871 4.197 63.334 1.00 51.70 77 ASP A O 1
ATOM 649 N N . LEU A 1 78 ? 37.656 3.879 63.117 1.00 43.40 78 LEU A N 1
ATOM 650 C CA . LEU A 1 78 ? 37.290 5.038 63.923 1.00 43.54 78 LEU A CA 1
ATOM 651 C C . LEU A 1 78 ? 37.784 4.936 65.354 1.00 48.16 78 LEU A C 1
ATOM 652 O O . LEU A 1 78 ? 38.297 5.911 65.899 1.00 48.42 78 LEU A O 1
ATOM 657 N N . ARG A 1 79 ? 37.623 3.758 65.958 1.00 50.17 79 ARG A N 1
ATOM 658 C CA . ARG A 1 79 ? 38.011 3.547 67.353 1.00 47.44 79 ARG A CA 1
ATOM 659 C C . ARG A 1 79 ? 39.524 3.547 67.498 1.00 48.68 79 ARG A C 1
ATOM 660 O O . ARG A 1 79 ? 40.048 3.919 68.547 1.00 49.57 79 ARG A O 1
ATOM 668 N N . THR A 1 80 ? 40.217 3.123 66.444 1.00 46.73 80 THR A N 1
ATOM 669 C CA . THR A 1 80 ? 41.674 3.134 66.422 1.00 49.47 80 THR A CA 1
ATOM 670 C C . THR A 1 80 ? 42.175 4.583 66.498 1.00 55.84 80 THR A C 1
ATOM 671 O O . THR A 1 80 ? 43.204 4.870 67.108 1.00 57.18 80 THR A O 1
ATOM 675 N N . ALA A 1 81 ? 41.443 5.496 65.869 1.00 55.06 81 ALA A N 1
ATOM 676 C CA . ALA A 1 81 ? 41.791 6.911 65.913 1.00 51.26 81 ALA A CA 1
ATOM 677 C C . ALA A 1 81 ? 41.740 7.474 67.334 1.00 54.92 81 ALA A C 1
ATOM 678 O O . ALA A 1 81 ? 42.465 8.409 67.675 1.00 60.87 81 ALA A O 1
ATOM 680 N N . LEU A 1 82 ? 40.871 6.918 68.163 1.00 52.48 82 LEU A N 1
ATOM 681 C CA . LEU A 1 82 ? 40.740 7.420 69.519 1.00 58.00 82 LEU A CA 1
ATOM 682 C C . LEU A 1 82 ? 41.920 6.997 70.396 1.00 59.88 82 LEU A C 1
ATOM 683 O O . LEU A 1 82 ? 42.128 7.549 71.478 1.00 64.14 82 LEU A O 1
ATOM 688 N N . ARG A 1 83 ? 42.683 6.004 69.947 1.00 58.48 83 ARG A N 1
ATOM 689 C CA . ARG A 1 83 ? 43.829 5.566 70.734 1.00 60.97 83 ARG A CA 1
ATOM 690 C C . ARG A 1 83 ? 45.143 6.159 70.226 1.00 66.76 83 ARG A C 1
ATOM 691 O O . ARG A 1 83 ? 46.007 6.496 71.036 1.00 75.10 83 ARG A O 1
ATOM 699 N N . TYR A 1 84 ? 45.309 6.281 68.908 1.00 59.00 84 TYR A N 1
ATOM 700 C CA . TYR A 1 84 ? 46.481 6.972 68.359 1.00 55.13 84 TYR A CA 1
ATOM 701 C C . TYR A 1 84 ? 46.615 8.407 68.894 1.00 61.53 84 TYR A C 1
ATOM 702 O O . TYR A 1 84 ? 47.727 8.933 69.009 1.00 58.15 84 TYR A O 1
ATOM 711 N N . TYR A 1 85 ? 45.478 9.036 69.196 1.00 63.80 85 TYR A N 1
ATOM 712 C CA . TYR A 1 85 ? 45.447 10.433 69.639 1.00 66.20 85 TYR A CA 1
ATOM 713 C C . TYR A 1 85 ? 44.984 10.689 71.081 1.00 63.76 85 TYR A C 1
ATOM 714 O O . TYR A 1 85 ? 45.037 11.827 71.540 1.00 58.05 85 TYR A O 1
ATOM 723 N N . ASN A 1 86 ? 44.541 9.651 71.787 1.00 64.48 86 ASN A N 1
ATOM 724 C CA . ASN A 1 86 ? 43.998 9.823 73.137 1.00 69.95 86 ASN A CA 1
ATOM 725 C C . ASN A 1 86 ? 42.899 10.881 73.244 1.00 69.34 86 ASN A C 1
ATOM 726 O O . ASN A 1 86 ? 43.035 11.858 73.983 1.00 72.46 86 ASN A O 1
ATOM 731 N N . GLN A 1 87 ? 41.801 10.681 72.529 1.00 64.95 87 GLN A N 1
ATOM 732 C CA . GLN A 1 87 ? 40.715 11.649 72.580 1.00 65.28 87 GLN A CA 1
ATOM 733 C C . GLN A 1 87 ? 39.529 11.100 73.362 1.00 62.92 87 GLN A C 1
ATOM 734 O O . GLN A 1 87 ? 39.417 9.891 73.583 1.00 58.30 87 GLN A O 1
ATOM 740 N N . SER A 1 88 ? 38.636 11.999 73.759 1.00 61.89 88 SER A N 1
ATOM 741 C CA . SER A 1 88 ? 37.486 11.621 74.565 1.00 62.87 88 SER A CA 1
ATOM 742 C C . SER A 1 88 ? 36.612 10.625 73.825 1.00 53.16 88 SER A C 1
ATOM 743 O O . SER A 1 88 ? 36.566 10.626 72.603 1.00 61.36 88 SER A O 1
ATOM 746 N N . ALA A 1 89 ? 35.963 9.740 74.569 1.00 49.47 89 ALA A N 1
ATOM 747 C CA . ALA A 1 89 ? 34.996 8.833 73.975 1.00 51.57 89 ALA A CA 1
ATOM 748 C C . ALA A 1 89 ? 33.636 9.511 74.001 1.00 59.08 89 ALA A C 1
ATOM 749 O O . ALA A 1 89 ? 32.603 8.865 73.856 1.00 65.21 89 ALA A O 1
ATOM 751 N N . GLY A 1 90 ? 33.644 10.825 74.191 1.00 60.24 90 GLY A N 1
ATOM 752 C CA . GLY A 1 90 ? 32.410 11.578 74.258 1.00 65.90 90 GLY A CA 1
ATOM 753 C C . GLY A 1 90 ? 32.102 12.302 72.965 1.00 71.96 90 GLY A C 1
ATOM 754 O O . GLY A 1 90 ? 30.935 12.425 72.579 1.00 75.29 90 GLY A O 1
ATOM 755 N N . GLY A 1 91 ? 33.143 12.771 72.280 1.00 68.77 91 GLY A N 1
ATOM 756 C CA . GLY A 1 91 ? 32.942 13.542 71.067 1.00 64.72 91 GLY A CA 1
ATOM 757 C C . GLY A 1 91 ? 32.866 12.729 69.786 1.00 65.54 91 GLY A C 1
ATOM 758 O O . GLY A 1 91 ? 33.349 11.594 69.708 1.00 65.84 91 GLY A O 1
ATOM 759 N N . SER A 1 92 ? 32.269 13.342 68.768 1.00 61.87 92 SER A N 1
ATOM 760 C CA . SER A 1 92 ? 32.085 12.719 67.465 1.00 54.19 92 SER A CA 1
ATOM 761 C C . SER A 1 92 ? 33.228 13.118 66.561 1.00 50.80 92 SER A C 1
ATOM 762 O O . SER A 1 92 ? 33.733 14.239 66.658 1.00 48.16 92 SER A O 1
ATOM 765 N N . HIS A 1 93 ? 33.660 12.196 65.709 1.00 48.22 93 HIS A N 1
ATOM 766 C CA . HIS A 1 93 ? 34.765 12.478 64.804 1.00 46.30 93 HIS A CA 1
ATOM 767 C C . HIS A 1 93 ? 34.480 12.083 63.349 1.00 44.83 93 HIS A C 1
ATOM 768 O O . HIS A 1 93 ? 33.517 11.382 63.041 1.00 42.45 93 HIS A O 1
ATOM 775 N N . THR A 1 94 ? 35.325 12.585 62.459 1.00 48.05 94 THR A N 1
ATOM 776 C CA . THR A 1 94 ? 35.093 12.516 61.027 1.00 45.92 94 THR A CA 1
ATOM 777 C C . THR A 1 94 ? 36.288 11.908 60.321 1.00 49.07 94 THR A C 1
ATOM 778 O O . THR A 1 94 ? 37.416 12.393 60.449 1.00 47.21 94 THR A O 1
ATOM 782 N N . LEU A 1 95 ? 36.026 10.868 59.545 1.00 45.10 95 LEU A N 1
ATOM 783 C CA . LEU A 1 95 ? 37.067 10.208 58.782 1.00 43.12 95 LEU A CA 1
ATOM 784 C C . LEU A 1 95 ? 36.729 10.231 57.285 1.00 44.50 95 LEU A C 1
ATOM 785 O O . LEU A 1 95 ? 35.641 9.811 56.889 1.00 47.44 95 LEU A O 1
ATOM 790 N N . GLN A 1 96 ? 37.647 10.747 56.466 1.00 42.32 96 GLN A N 1
ATOM 791 C CA . GLN A 1 96 ? 37.417 10.906 55.024 1.00 42.27 96 GLN A CA 1
ATOM 792 C C . GLN A 1 96 ? 38.322 10.043 54.144 1.00 40.33 96 GLN A C 1
ATOM 793 O O . GLN A 1 96 ? 39.403 9.643 54.561 1.00 43.88 96 GLN A O 1
ATOM 799 N N . TRP A 1 97 ? 37.885 9.787 52.913 1.00 39.00 97 TRP A N 1
ATOM 800 C CA . TRP A 1 97 ? 38.605 8.889 52.012 1.00 38.89 97 TRP A CA 1
ATOM 801 C C . TRP A 1 97 ? 38.254 9.153 50.563 1.00 40.21 97 TRP A C 1
ATOM 802 O O . TRP A 1 97 ? 37.080 9.126 50.190 1.00 39.26 97 TRP A O 1
ATOM 813 N N . MET A 1 98 ? 39.286 9.369 49.752 1.00 44.41 98 MET A N 1
ATOM 814 C CA . MET A 1 98 ? 39.145 9.681 48.328 1.00 41.71 98 MET A CA 1
ATOM 815 C C . MET A 1 98 ? 40.060 8.788 47.488 1.00 40.25 98 MET A C 1
ATOM 816 O O . MET A 1 98 ? 41.262 8.701 47.740 1.00 40.05 98 MET A O 1
ATOM 821 N N . ALA A 1 99 ? 39.473 8.098 46.517 1.00 36.01 99 ALA A N 1
ATOM 822 C CA . ALA A 1 99 ? 40.227 7.227 45.636 1.00 34.83 99 ALA A CA 1
ATOM 823 C C . ALA A 1 99 ? 39.724 7.309 44.194 1.00 40.12 99 ALA A C 1
ATOM 824 O O . ALA A 1 99 ? 38.520 7.284 43.939 1.00 40.38 99 ALA A O 1
ATOM 826 N N . GLY A 1 100 ? 40.652 7.397 43.247 1.00 40.86 100 GLY A N 1
ATOM 827 C CA . GLY A 1 100 ? 40.283 7.501 41.848 1.00 42.74 100 GLY A CA 1
ATOM 828 C C . GLY A 1 100 ? 41.443 7.497 40.866 1.00 49.77 100 GLY A C 1
ATOM 829 O O . GLY A 1 100 ? 42.588 7.235 41.234 1.00 49.88 100 GLY A O 1
ATOM 830 N N . CYS A 1 101 ? 41.138 7.785 39.603 1.00 52.71 101 CYS A N 1
ATOM 831 C CA . CYS A 1 101 ? 42.129 7.734 38.535 1.00 48.34 101 CYS A CA 1
ATOM 832 C C . CYS A 1 101 ? 41.866 8.795 37.477 1.00 49.44 101 CYS A C 1
ATOM 833 O O . CYS A 1 101 ? 40.715 9.080 37.161 1.00 49.64 101 CYS A O 1
ATOM 836 N N . ASP A 1 102 ? 42.938 9.392 36.961 1.00 52.50 102 ASP A N 1
ATOM 837 C CA . ASP A 1 102 ? 42.860 10.328 35.842 1.00 47.02 102 ASP A CA 1
ATOM 838 C C . ASP A 1 102 ? 43.334 9.633 34.588 1.00 49.23 102 ASP A C 1
ATOM 839 O O . ASP A 1 102 ? 44.489 9.233 34.509 1.00 53.03 102 ASP A O 1
ATOM 844 N N . VAL A 1 103 ? 42.453 9.507 33.602 1.00 51.43 103 VAL A N 1
ATOM 845 C CA . VAL A 1 103 ? 42.747 8.712 32.409 1.00 58.03 103 VAL A CA 1
ATOM 846 C C . VAL A 1 103 ? 42.700 9.533 31.126 1.00 54.12 103 VAL A C 1
ATOM 847 O O . VAL A 1 103 ? 41.706 10.205 30.860 1.00 53.21 103 VAL A O 1
ATOM 851 N N . GLU A 1 104 ? 43.746 9.443 30.308 1.00 55.02 104 GLU A N 1
ATOM 852 C CA . GLU A 1 104 ? 43.755 10.185 29.053 1.00 59.04 104 GLU A CA 1
ATOM 853 C C . GLU A 1 104 ? 42.757 9.565 28.103 1.00 63.06 104 GLU A C 1
ATOM 854 O O . GLU A 1 104 ? 42.349 8.421 28.279 1.00 65.55 104 GLU A O 1
ATOM 860 N N . SER A 1 105 ? 42.384 10.318 27.079 1.00 60.69 105 SER A N 1
ATOM 861 C CA . SER A 1 105 ? 41.362 9.883 26.150 1.00 55.78 105 SER A CA 1
ATOM 862 C C . SER A 1 105 ? 41.790 8.607 25.441 1.00 61.12 105 SER A C 1
ATOM 863 O O . SER A 1 105 ? 40.956 7.817 24.994 1.00 59.84 105 SER A O 1
ATOM 866 N N . ASP A 1 106 ? 43.101 8.390 25.390 1.00 59.87 106 ASP A N 1
ATOM 867 C CA . ASP A 1 106 ? 43.668 7.251 24.682 1.00 62.66 106 ASP A CA 1
ATOM 868 C C . ASP A 1 106 ? 43.740 6.017 25.580 1.00 64.48 106 ASP A C 1
ATOM 869 O O . ASP A 1 106 ? 44.410 5.034 25.263 1.00 67.84 106 ASP A O 1
ATOM 874 N N . GLY A 1 107 ? 43.031 6.081 26.701 1.00 62.59 107 GLY A N 1
ATOM 875 C CA . GLY A 1 107 ? 42.884 4.950 27.598 1.00 59.29 107 GLY A CA 1
ATOM 876 C C . GLY A 1 107 ? 43.969 4.871 28.655 1.00 60.96 107 GLY A C 1
ATOM 877 O O . GLY A 1 107 ? 43.856 4.120 29.617 1.00 62.08 107 GLY A O 1
ATOM 878 N N . ARG A 1 108 ? 45.013 5.669 28.491 1.00 58.85 108 ARG A N 1
ATOM 879 C CA . ARG A 1 108 ? 46.117 5.685 29.436 1.00 60.22 108 ARG A CA 1
ATOM 880 C C . ARG A 1 108 ? 45.804 6.594 30.622 1.00 64.11 108 ARG A C 1
ATOM 881 O O . ARG A 1 108 ? 45.197 7.656 30.454 1.00 64.63 108 ARG A O 1
ATOM 889 N N . LEU A 1 109 ? 46.223 6.190 31.818 1.00 59.93 109 LEU A N 1
ATOM 890 C CA . LEU A 1 109 ? 46.010 7.012 33.007 1.00 61.29 109 LEU A CA 1
ATOM 891 C C . LEU A 1 109 ? 47.152 7.995 33.258 1.00 65.03 109 LEU A C 1
ATOM 892 O O . LEU A 1 109 ? 48.286 7.762 32.837 1.00 68.80 109 LEU A O 1
ATOM 897 N N . LEU A 1 110 ? 46.849 9.083 33.963 1.00 58.63 110 LEU A N 1
ATOM 898 C CA . LEU A 1 110 ? 47.831 10.130 34.216 1.00 52.42 110 LEU A CA 1
ATOM 899 C C . LEU A 1 110 ? 48.127 10.207 35.699 1.00 57.25 110 LEU A C 1
ATOM 900 O O . LEU A 1 110 ? 49.228 10.589 36.100 1.00 59.91 110 LEU A O 1
ATOM 905 N N . ARG A 1 111 ? 47.137 9.842 36.508 1.00 58.79 111 ARG A N 1
ATOM 906 C CA . ARG A 1 111 ? 47.222 9.976 37.959 1.00 53.47 111 ARG A CA 1
ATOM 907 C C . ARG A 1 111 ? 46.172 9.105 38.636 1.00 51.10 111 ARG A C 1
ATOM 908 O O . ARG A 1 111 ? 45.062 8.951 38.138 1.00 49.20 111 ARG A O 1
ATOM 916 N N . GLY A 1 112 ? 46.546 8.529 39.772 1.00 55.39 112 GLY A N 1
ATOM 917 C CA . GLY A 1 112 ? 45.651 7.714 40.578 1.00 56.17 112 GLY A CA 1
ATOM 918 C C . GLY A 1 112 ? 45.714 8.107 42.047 1.00 56.11 112 GLY A C 1
ATOM 919 O O . GLY A 1 112 ? 46.802 8.277 42.607 1.00 54.03 112 GLY A O 1
ATOM 920 N N . TYR A 1 113 ? 44.549 8.256 42.673 1.00 52.25 113 TYR A N 1
ATOM 921 C CA . TYR A 1 113 ? 44.489 8.705 44.061 1.00 47.46 113 TYR A CA 1
ATOM 922 C C . TYR A 1 113 ? 44.020 7.611 45.016 1.00 48.66 113 TYR A C 1
ATOM 923 O O . TYR A 1 113 ? 43.273 6.711 44.624 1.00 47.00 113 TYR A O 1
ATOM 932 N N . TRP A 1 114 ? 44.473 7.714 46.266 1.00 49.97 114 TRP A N 1
ATOM 933 C CA . TRP A 1 114 ? 44.069 6.831 47.357 1.00 45.72 114 TRP A CA 1
ATOM 934 C C . TRP A 1 114 ? 44.608 7.503 48.617 1.00 46.67 114 TRP A C 1
ATOM 935 O O . TRP A 1 114 ? 45.820 7.521 48.840 1.00 51.33 114 TRP A O 1
ATOM 946 N N . GLN A 1 115 ? 43.724 8.010 49.473 1.00 46.15 115 GLN A N 1
ATOM 947 C CA . GLN A 1 115 ? 44.186 8.870 50.569 1.00 45.60 115 GLN A CA 1
ATOM 948 C C . GLN A 1 115 ? 43.109 9.170 51.609 1.00 47.84 115 GLN A C 1
ATOM 949 O O . GLN A 1 115 ? 41.945 9.411 51.282 1.00 44.92 115 GLN A O 1
ATOM 955 N N . PHE A 1 116 ? 43.528 9.162 52.870 1.00 47.87 116 PHE A N 1
ATOM 956 C CA . PHE A 1 116 ? 42.625 9.265 54.009 1.00 42.50 116 PHE A CA 1
ATOM 957 C C . PHE A 1 116 ? 42.868 10.551 54.769 1.00 41.47 116 PHE A C 1
ATOM 958 O O . PHE A 1 116 ? 43.985 11.063 54.788 1.00 41.88 116 PHE A O 1
ATOM 966 N N . ALA A 1 117 ? 41.810 11.068 55.383 1.00 39.76 117 ALA A N 1
ATOM 967 C CA . ALA A 1 117 ? 41.898 12.246 56.226 1.00 38.97 117 ALA A CA 1
ATOM 968 C C . ALA A 1 117 ? 41.082 12.044 57.493 1.00 42.22 117 ALA A C 1
ATOM 969 O O . ALA A 1 117 ? 39.945 11.586 57.433 1.00 45.81 117 ALA A O 1
ATOM 971 N N . TYR A 1 118 ? 41.670 12.383 58.637 1.00 42.51 118 TYR A N 1
ATOM 972 C CA . TYR A 1 118 ? 40.980 12.294 59.920 1.00 44.52 118 TYR A CA 1
ATOM 973 C C . TYR A 1 118 ? 40.636 13.660 60.508 1.00 46.66 118 TYR A C 1
ATOM 974 O O . TYR A 1 118 ? 41.482 14.556 60.559 1.00 41.02 118 TYR A O 1
ATOM 983 N N . ASP A 1 119 ? 39.379 13.797 60.932 1.00 48.62 119 ASP A N 1
ATOM 984 C CA . ASP A 1 119 ? 38.859 15.032 61.513 1.00 47.61 119 ASP A CA 1
ATOM 985 C C . ASP A 1 119 ? 39.220 16.223 60.651 1.00 48.73 119 ASP A C 1
ATOM 986 O O . ASP A 1 119 ? 39.748 17.214 61.149 1.00 50.70 119 ASP A O 1
ATOM 991 N N . GLY A 1 120 ? 38.969 16.097 59.349 1.00 51.63 120 GLY A N 1
ATOM 992 C CA . GLY A 1 120 ? 39.097 17.211 58.421 1.00 48.93 120 GLY A CA 1
ATOM 993 C C . GLY A 1 120 ? 40.503 17.557 57.977 1.00 47.44 120 GLY A C 1
ATOM 994 O O . GLY A 1 120 ? 40.692 18.414 57.115 1.00 43.64 120 GLY A O 1
ATOM 995 N N . CYS A 1 121 ? 41.492 16.906 58.580 1.00 50.77 121 CYS A N 1
ATOM 996 C CA . CYS A 1 121 ? 42.887 17.151 58.244 1.00 42.68 121 CYS A CA 1
ATOM 997 C C . CYS A 1 121 ? 43.478 15.902 57.601 1.00 42.55 121 CYS A C 1
ATOM 998 O O . CYS A 1 121 ? 43.103 14.786 57.954 1.00 43.95 121 CYS A O 1
ATOM 1001 N N . ASP A 1 122 ? 44.392 16.101 56.656 1.00 41.02 122 ASP A N 1
ATOM 1002 C CA . ASP A 1 122 ? 45.094 15.008 55.984 1.00 41.07 122 ASP A CA 1
ATOM 1003 C C . ASP A 1 122 ? 45.642 13.980 56.972 1.00 42.95 122 ASP A C 1
ATOM 1004 O O . ASP A 1 122 ? 45.920 14.307 58.121 1.00 44.66 122 ASP A O 1
ATOM 1009 N N . TYR A 1 123 ? 45.795 12.737 56.525 1.00 44.97 123 TYR A N 1
ATOM 1010 C CA . TYR A 1 123 ? 46.254 11.672 57.406 1.00 41.84 123 TYR A CA 1
ATOM 1011 C C . TYR A 1 123 ? 47.287 10.812 56.682 1.00 40.61 123 TYR A C 1
ATOM 1012 O O . TYR A 1 123 ? 48.464 10.853 57.000 1.00 46.84 123 TYR A O 1
ATOM 1021 N N . ILE A 1 124 ? 46.846 10.049 55.692 1.00 40.26 124 ILE A N 1
ATOM 1022 C CA . ILE A 1 124 ? 47.747 9.198 54.927 1.00 41.42 124 ILE A CA 1
ATOM 1023 C C . ILE A 1 124 ? 47.328 9.266 53.476 1.00 48.85 124 ILE A C 1
ATOM 1024 O O . ILE A 1 124 ? 46.153 9.486 53.176 1.00 52.00 124 ILE A O 1
ATOM 1029 N N . ALA A 1 125 ? 48.290 9.105 52.574 1.00 50.62 125 ALA A N 1
ATOM 1030 C CA . ALA A 1 125 ? 48.031 9.307 51.157 1.00 49.61 125 ALA A CA 1
ATOM 1031 C C . ALA A 1 125 ? 48.969 8.492 50.279 1.00 49.90 125 ALA A C 1
ATOM 1032 O O . ALA A 1 125 ? 50.155 8.378 50.573 1.00 55.70 125 ALA A O 1
ATOM 1034 N N . LEU A 1 126 ? 48.437 7.926 49.202 1.00 49.83 126 LEU A N 1
ATOM 1035 C CA . LEU A 1 126 ? 49.259 7.183 48.252 1.00 55.31 126 LEU A CA 1
ATOM 1036 C C . LEU A 1 126 ? 49.987 8.142 47.327 1.00 55.67 126 LEU A C 1
ATOM 1037 O O . LEU A 1 126 ? 49.367 9.013 46.722 1.00 55.54 126 LEU A O 1
ATOM 1042 N N . ASN A 1 127 ? 51.295 7.949 47.189 1.00 58.47 127 ASN A N 1
ATOM 1043 C CA . ASN A 1 127 ? 52.116 8.850 46.398 1.00 59.36 127 ASN A CA 1
ATOM 1044 C C . ASN A 1 127 ? 51.850 8.695 44.912 1.00 62.02 127 ASN A C 1
ATOM 1045 O O . ASN A 1 127 ? 51.356 7.662 44.472 1.00 61.02 127 ASN A O 1
ATOM 1050 N N . GLU A 1 128 ? 52.186 9.736 44.155 1.00 62.65 128 GLU A N 1
ATOM 1051 C CA . GLU A 1 128 ? 51.982 9.788 42.710 1.00 59.15 128 GLU A CA 1
ATOM 1052 C C . GLU A 1 128 ? 52.545 8.578 41.973 1.00 62.64 128 GLU A C 1
ATOM 1053 O O . GLU A 1 128 ? 51.931 8.075 41.031 1.00 60.23 128 GLU A O 1
ATOM 1059 N N . ASP A 1 129 ? 53.710 8.116 42.427 1.00 66.05 129 ASP A N 1
ATOM 1060 C CA . ASP A 1 129 ? 54.418 6.981 41.830 1.00 63.10 129 ASP A CA 1
ATOM 1061 C C . ASP A 1 129 ? 53.755 5.657 42.211 1.00 63.75 129 ASP A C 1
ATOM 1062 O O . ASP A 1 129 ? 54.065 4.611 41.639 1.00 60.29 129 ASP A O 1
ATOM 1067 N N . LEU A 1 130 ? 52.857 5.726 43.195 1.00 64.21 130 LEU A N 1
ATOM 1068 C CA . LEU A 1 130 ? 52.082 4.583 43.668 1.00 59.90 130 LEU A CA 1
ATOM 1069 C C . LEU A 1 130 ? 52.928 3.469 44.264 1.00 63.21 130 LEU A C 1
ATOM 1070 O O . LEU A 1 130 ? 52.793 2.315 43.851 1.00 69.21 130 LEU A O 1
ATOM 1075 N N . LYS A 1 131 ? 53.804 3.773 45.214 1.00 58.27 131 LYS A N 1
ATOM 1076 C CA . LYS A 1 131 ? 54.639 2.696 45.731 1.00 61.72 131 LYS A CA 1
ATOM 1077 C C . LYS A 1 131 ? 54.788 2.736 47.246 1.00 57.35 131 LYS A C 1
ATOM 1078 O O . LYS A 1 131 ? 54.757 1.698 47.895 1.00 63.43 131 LYS A O 1
ATOM 1084 N N . THR A 1 132 ? 54.924 3.926 47.815 1.00 56.83 132 THR A N 1
ATOM 1085 C CA . THR A 1 132 ? 55.062 4.054 49.265 1.00 63.53 132 THR A CA 1
ATOM 1086 C C . THR A 1 132 ? 54.014 5.042 49.794 1.00 60.42 132 THR A C 1
ATOM 1087 O O . THR A 1 132 ? 53.413 5.791 49.023 1.00 55.48 132 THR A O 1
ATOM 1091 N N . TRP A 1 133 ? 53.781 5.030 51.102 1.00 61.55 133 TRP A N 1
ATOM 1092 C CA . TRP A 1 133 ? 52.760 5.881 51.687 1.00 55.62 133 TRP A CA 1
ATOM 1093 C C . TRP A 1 133 ? 53.384 7.109 52.323 1.00 55.92 133 TRP A C 1
ATOM 1094 O O . TRP A 1 133 ? 54.525 7.076 52.788 1.00 56.38 133 TRP A O 1
ATOM 1105 N N . THR A 1 134 ? 52.617 8.193 52.331 1.00 51.64 134 THR A N 1
ATOM 1106 C CA . THR A 1 134 ? 53.001 9.408 53.022 1.00 49.66 134 THR A CA 1
ATOM 1107 C C . THR A 1 134 ? 52.126 9.604 54.262 1.00 49.73 134 THR A C 1
ATOM 1108 O O . THR A 1 134 ? 50.920 9.821 54.152 1.00 51.27 134 THR A O 1
ATOM 1112 N N . ALA A 1 135 ? 52.730 9.487 55.442 1.00 43.91 135 ALA A N 1
ATOM 1113 C CA . ALA A 1 135 ? 51.992 9.658 56.685 1.00 43.90 135 ALA A CA 1
ATOM 1114 C C . ALA A 1 135 ? 52.204 11.060 57.219 1.00 46.14 135 ALA A C 1
ATOM 1115 O O . ALA A 1 135 ? 53.332 11.545 57.290 1.00 46.92 135 ALA A O 1
ATOM 1117 N N . ALA A 1 136 ? 51.110 11.698 57.616 1.00 53.85 136 ALA A N 1
ATOM 1118 C CA . ALA A 1 136 ? 51.142 13.090 58.042 1.00 53.38 136 ALA A CA 1
ATOM 1119 C C . ALA A 1 136 ? 51.834 13.283 59.378 1.00 57.27 136 ALA A C 1
ATOM 1120 O O . ALA A 1 136 ? 52.670 14.177 59.510 1.00 60.49 136 ALA A O 1
ATOM 1122 N N . ASP A 1 137 ? 51.504 12.439 60.356 1.00 59.58 137 ASP A N 1
ATOM 1123 C CA . ASP A 1 137 ? 52.093 12.556 61.691 1.00 59.21 137 ASP A CA 1
ATOM 1124 C C . ASP A 1 137 ? 52.524 11.235 62.317 1.00 59.67 137 ASP A C 1
ATOM 1125 O O . ASP A 1 137 ? 52.440 10.172 61.697 1.00 55.13 137 ASP A O 1
ATOM 1130 N N . MET A 1 138 ? 52.991 11.324 63.560 1.00 66.92 138 MET A N 1
ATOM 1131 C CA . MET A 1 138 ? 53.501 10.165 64.286 1.00 66.27 138 MET A CA 1
ATOM 1132 C C . MET A 1 138 ? 52.363 9.271 64.770 1.00 63.49 138 MET A C 1
ATOM 1133 O O . MET A 1 138 ? 52.593 8.149 65.226 1.00 60.96 138 MET A O 1
ATOM 1138 N N . ALA A 1 139 ? 51.142 9.795 64.714 1.00 63.94 139 ALA A N 1
ATOM 1139 C CA . ALA A 1 139 ? 49.952 8.972 64.893 1.00 59.84 139 ALA A CA 1
ATOM 1140 C C . ALA A 1 139 ? 49.600 8.193 63.614 1.00 54.02 139 ALA A C 1
ATOM 1141 O O . ALA A 1 139 ? 49.139 7.060 63.681 1.00 51.16 139 ALA A O 1
ATOM 1143 N N . ALA A 1 140 ? 49.815 8.814 62.453 1.00 58.71 140 ALA A N 1
ATOM 1144 C CA . ALA A 1 140 ? 49.534 8.179 61.156 1.00 56.61 140 ALA A CA 1
ATOM 1145 C C . ALA A 1 140 ? 50.626 7.239 60.651 1.00 53.52 140 ALA A C 1
ATOM 1146 O O . ALA A 1 140 ? 50.371 6.404 59.783 1.00 46.35 140 ALA A O 1
ATOM 1148 N N . GLN A 1 141 ? 51.834 7.379 61.190 1.00 56.32 141 GLN A N 1
ATOM 1149 C CA . GLN A 1 141 ? 52.980 6.602 60.726 1.00 54.26 141 GLN A CA 1
ATOM 1150 C C . GLN A 1 141 ? 52.956 5.185 61.291 1.00 49.95 141 GLN A C 1
ATOM 1151 O O . GLN A 1 141 ? 53.612 4.275 60.766 1.00 45.56 141 GLN A O 1
ATOM 1157 N N . ILE A 1 142 ? 52.181 5.003 62.355 1.00 49.14 142 ILE A N 1
ATOM 1158 C CA . ILE A 1 142 ? 51.916 3.669 62.877 1.00 52.02 142 ILE A CA 1
ATOM 1159 C C . ILE A 1 142 ? 51.327 2.805 61.775 1.00 50.38 142 ILE A C 1
ATOM 1160 O O . ILE A 1 142 ? 51.741 1.662 61.575 1.00 51.29 142 ILE A O 1
ATOM 1165 N N . THR A 1 143 ? 50.368 3.384 61.062 1.00 47.14 143 THR A N 1
ATOM 1166 C CA . THR A 1 143 ? 49.655 2.711 59.993 1.00 42.65 143 THR A CA 1
ATOM 1167 C C . THR A 1 143 ? 50.580 2.381 58.833 1.00 47.28 143 THR A C 1
ATOM 1168 O O . THR A 1 143 ? 50.475 1.318 58.230 1.00 51.08 143 THR A O 1
ATOM 1172 N N . ARG A 1 144 ? 51.475 3.308 58.516 1.00 49.96 144 ARG A N 1
ATOM 1173 C CA . ARG A 1 144 ? 52.411 3.133 57.414 1.00 49.70 144 ARG A CA 1
ATOM 1174 C C . ARG A 1 144 ? 53.182 1.821 57.549 1.00 52.94 144 ARG A C 1
ATOM 1175 O O . ARG A 1 144 ? 53.177 0.992 56.644 1.00 54.04 144 ARG A O 1
ATOM 1183 N N . ARG A 1 145 ? 53.797 1.612 58.706 1.00 56.05 145 ARG A N 1
ATOM 1184 C CA . ARG A 1 145 ? 54.584 0.409 58.937 1.00 52.99 145 ARG A CA 1
ATOM 1185 C C . ARG A 1 145 ? 53.727 -0.852 58.814 1.00 54.15 145 ARG A C 1
ATOM 1186 O O . ARG A 1 145 ? 54.147 -1.847 58.218 1.00 54.43 145 ARG A O 1
ATOM 1194 N N . LYS A 1 146 ? 52.530 -0.800 59.391 1.00 49.94 146 LYS A N 1
ATOM 1195 C CA . LYS A 1 146 ? 51.587 -1.906 59.333 1.00 42.28 146 LYS A CA 1
ATOM 1196 C C . LYS A 1 146 ? 51.246 -2.290 57.914 1.00 48.82 146 LYS A C 1
ATOM 1197 O O . LYS A 1 146 ? 51.212 -3.472 57.581 1.00 55.66 146 LYS A O 1
ATOM 1203 N N . TRP A 1 147 ? 51.000 -1.281 57.083 1.00 53.86 147 TRP A N 1
ATOM 1204 C CA . TRP A 1 147 ? 50.619 -1.488 55.685 1.00 52.34 147 TRP A CA 1
ATOM 1205 C C . TRP A 1 147 ? 51.791 -1.677 54.722 1.00 54.59 147 TRP A C 1
ATOM 1206 O O . TRP A 1 147 ? 51.599 -2.168 53.611 1.00 58.72 147 TRP A O 1
ATOM 1217 N N . GLU A 1 148 ? 52.993 -1.266 55.123 1.00 55.67 148 GLU A N 1
ATOM 1218 C CA . GLU A 1 148 ? 54.193 -1.592 54.347 1.00 58.87 148 GLU A CA 1
ATOM 1219 C C . GLU A 1 148 ? 54.552 -3.076 54.481 1.00 58.96 148 GLU A C 1
ATOM 1220 O O . GLU A 1 148 ? 54.843 -3.746 53.489 1.00 55.18 148 GLU A O 1
ATOM 1226 N N . GLN A 1 149 ? 54.554 -3.574 55.714 1.00 59.29 149 GLN A N 1
ATOM 1227 C CA . GLN A 1 149 ? 54.870 -4.975 55.977 1.00 59.70 149 GLN A CA 1
ATOM 1228 C C . GLN A 1 149 ? 53.816 -5.902 55.372 1.00 55.83 149 GLN A C 1
ATOM 1229 O O . GLN A 1 149 ? 54.135 -6.996 54.905 1.00 57.83 149 GLN A O 1
ATOM 1235 N N . ALA A 1 150 ? 52.567 -5.449 55.368 1.00 53.49 150 ALA A N 1
ATOM 1236 C CA . ALA A 1 150 ? 51.456 -6.268 54.896 1.00 53.05 150 ALA A CA 1
ATOM 1237 C C . ALA A 1 150 ? 51.283 -6.160 53.396 1.00 57.58 150 ALA A C 1
ATOM 1238 O O . ALA A 1 150 ? 50.401 -6.794 52.827 1.00 62.20 150 ALA A O 1
ATOM 1240 N N . GLY A 1 151 ? 52.112 -5.338 52.763 1.00 58.52 151 GLY A N 1
ATOM 1241 C CA . GLY A 1 151 ? 52.066 -5.164 51.324 1.00 58.69 151 GLY A CA 1
ATOM 1242 C C . GLY A 1 151 ? 50.710 -4.660 50.882 1.00 63.09 151 GLY A C 1
ATOM 1243 O O . GLY A 1 151 ? 50.168 -5.112 49.874 1.00 66.79 151 GLY A O 1
ATOM 1244 N N . ALA A 1 152 ? 50.170 -3.713 51.645 1.00 63.26 152 ALA A N 1
ATOM 1245 C CA . ALA A 1 152 ? 48.864 -3.127 51.364 1.00 60.98 152 ALA A CA 1
ATOM 1246 C C . ALA A 1 152 ? 48.889 -2.341 50.050 1.00 61.15 152 ALA A C 1
ATOM 1247 O O . ALA A 1 152 ? 48.005 -2.487 49.199 1.00 56.10 152 ALA A O 1
ATOM 1249 N N . ALA A 1 153 ? 49.917 -1.514 49.897 1.00 58.98 153 ALA A N 1
ATOM 1250 C CA . ALA A 1 153 ? 50.065 -0.649 48.734 1.00 62.03 153 ALA A CA 1
ATOM 1251 C C . ALA A 1 153 ? 49.839 -1.362 47.396 1.00 59.64 153 ALA A C 1
ATOM 1252 O O . ALA A 1 153 ? 49.292 -0.785 46.465 1.00 59.09 153 ALA A O 1
ATOM 1254 N N . GLU A 1 154 ? 50.215 -2.630 47.323 1.00 64.72 154 GLU A N 1
ATOM 1255 C CA . GLU A 1 154 ? 50.087 -3.395 46.085 1.00 65.80 154 GLU A CA 1
ATOM 1256 C C . GLU A 1 154 ? 48.636 -3.585 45.666 1.00 58.87 154 GLU A C 1
ATOM 1257 O O . GLU A 1 154 ? 48.289 -3.333 44.519 1.00 56.74 154 GLU A O 1
ATOM 1263 N N . ARG A 1 155 ? 47.802 -4.063 46.583 1.00 60.79 155 ARG A N 1
ATOM 1264 C CA . ARG A 1 155 ? 46.406 -4.351 46.273 1.00 60.47 155 ARG A CA 1
ATOM 1265 C C . ARG A 1 155 ? 45.699 -3.082 45.828 1.00 57.65 155 ARG A C 1
ATOM 1266 O O . ARG A 1 155 ? 44.962 -3.068 44.840 1.00 51.13 155 ARG A O 1
ATOM 1274 N N . ASP A 1 156 ? 45.934 -2.019 46.583 1.00 57.92 156 ASP A N 1
ATOM 1275 C CA . ASP A 1 156 ? 45.424 -0.704 46.259 1.00 55.28 156 ASP A CA 1
ATOM 1276 C C . ASP A 1 156 ? 45.798 -0.299 44.828 1.00 56.49 156 ASP A C 1
ATOM 1277 O O . ASP A 1 156 ? 44.951 0.152 44.055 1.00 59.56 156 ASP A O 1
ATOM 1282 N N . ARG A 1 157 ? 47.063 -0.503 44.476 1.00 57.36 157 ARG A N 1
ATOM 1283 C CA . ARG A 1 157 ? 47.582 -0.205 43.141 1.00 50.31 157 ARG A CA 1
ATOM 1284 C C . ARG A 1 157 ? 46.863 -0.973 42.036 1.00 53.47 157 ARG A C 1
ATOM 1285 O O . ARG A 1 157 ? 46.742 -0.485 40.918 1.00 55.95 157 ARG A O 1
ATOM 1293 N N . ALA A 1 158 ? 46.404 -2.181 42.352 1.00 60.39 158 ALA A N 1
ATOM 1294 C CA . ALA A 1 158 ? 45.771 -3.064 41.369 1.00 56.57 158 ALA A CA 1
ATOM 1295 C C . ALA A 1 158 ? 44.391 -2.601 40.904 1.00 55.01 158 ALA A C 1
ATOM 1296 O O . ALA A 1 158 ? 44.024 -2.820 39.748 1.00 49.14 158 ALA A O 1
ATOM 1298 N N . TYR A 1 159 ? 43.635 -1.964 41.798 1.00 56.41 159 TYR A N 1
ATOM 1299 C CA . TYR A 1 159 ? 42.338 -1.388 41.435 1.00 52.83 159 TYR A CA 1
ATOM 1300 C C . TYR A 1 159 ? 42.522 -0.264 40.445 1.00 51.87 159 TYR A C 1
ATOM 1301 O O . TYR A 1 159 ? 41.900 -0.242 39.382 1.00 55.52 159 TYR A O 1
ATOM 1310 N N . LEU A 1 160 ? 43.371 0.679 40.823 1.00 50.00 160 LEU A N 1
ATOM 1311 C CA . LEU A 1 160 ? 43.669 1.839 40.003 1.00 54.09 160 LEU A CA 1
ATOM 1312 C C . LEU A 1 160 ? 44.098 1.440 38.592 1.00 55.41 160 LEU A C 1
ATOM 1313 O O . LEU A 1 160 ? 43.548 1.924 37.596 1.00 54.35 160 LEU A O 1
ATOM 1318 N N . GLU A 1 161 ? 45.066 0.532 38.521 1.00 53.53 161 GLU A N 1
ATOM 1319 C CA . GLU A 1 161 ? 45.617 0.109 37.249 1.00 50.83 161 GLU A CA 1
ATOM 1320 C C . GLU A 1 161 ? 44.611 -0.749 36.485 1.00 48.78 161 GLU A C 1
ATOM 1321 O O . GLU A 1 161 ? 44.441 -0.604 35.272 1.00 44.70 161 GLU A O 1
ATOM 1327 N N . GLY A 1 162 ? 43.919 -1.617 37.211 1.00 49.99 162 GLY A N 1
ATOM 1328 C CA . GLY A 1 162 ? 42.970 -2.530 36.606 1.00 50.59 162 GLY A CA 1
ATOM 1329 C C . GLY A 1 162 ? 41.557 -1.989 36.487 1.00 49.77 162 GLY A C 1
ATOM 1330 O O . GLY A 1 162 ? 41.260 -1.212 35.581 1.00 48.92 162 GLY A O 1
ATOM 1331 N N . GLU A 1 163 ? 40.701 -2.402 37.425 1.00 49.88 163 GLU A N 1
ATOM 1332 C CA . GLU A 1 163 ? 39.253 -2.163 37.387 1.00 48.89 163 GLU A CA 1
ATOM 1333 C C . GLU A 1 163 ? 38.819 -0.725 37.147 1.00 45.12 163 GLU A C 1
ATOM 1334 O O . GLU A 1 163 ? 37.741 -0.474 36.598 1.00 43.07 163 GLU A O 1
ATOM 1340 N N . CYS A 1 164 ? 39.635 0.221 37.580 1.00 44.51 164 CYS A N 1
ATOM 1341 C CA . CYS A 1 164 ? 39.242 1.613 37.471 1.00 49.34 164 CYS A CA 1
ATOM 1342 C C . CYS A 1 164 ? 39.219 2.009 36.004 1.00 51.19 164 CYS A C 1
ATOM 1343 O O . CYS A 1 164 ? 38.251 2.604 35.519 1.00 48.09 164 CYS A O 1
ATOM 1346 N N . VAL A 1 165 ? 40.305 1.667 35.314 1.00 57.60 165 VAL A N 1
ATOM 1347 C CA . VAL A 1 165 ? 40.487 1.954 33.896 1.00 46.01 165 VAL A CA 1
ATOM 1348 C C . VAL A 1 165 ? 39.476 1.186 33.060 1.00 43.11 165 VAL A C 1
ATOM 1349 O O . VAL A 1 165 ? 38.876 1.733 32.130 1.00 47.08 165 VAL A O 1
ATOM 1353 N N . GLU A 1 166 ? 39.300 -0.086 33.397 1.00 37.75 166 GLU A N 1
ATOM 1354 C CA . GLU A 1 166 ? 38.375 -0.942 32.681 1.00 41.64 166 GLU A CA 1
ATOM 1355 C C . GLU A 1 166 ? 36.938 -0.450 32.799 1.00 50.33 166 GLU A C 1
ATOM 1356 O O . GLU A 1 166 ? 36.189 -0.464 31.817 1.00 55.04 166 GLU A O 1
ATOM 1362 N N . TRP A 1 167 ? 36.549 0.001 33.987 1.00 48.27 167 TRP A N 1
ATOM 1363 C CA . TRP A 1 167 ? 35.163 0.401 34.181 1.00 46.43 167 TRP A CA 1
ATOM 1364 C C . TRP A 1 167 ? 34.889 1.814 33.692 1.00 43.67 167 TRP A C 1
ATOM 1365 O O . TRP A 1 167 ? 33.761 2.144 33.356 1.00 42.93 167 TRP A O 1
ATOM 1376 N N . LEU A 1 168 ? 35.922 2.642 33.618 1.00 44.62 168 LEU A N 1
ATOM 1377 C CA . LEU A 1 168 ? 35.751 3.975 33.057 1.00 45.30 168 LEU A CA 1
ATOM 1378 C C . LEU A 1 168 ? 35.506 3.861 31.547 1.00 54.66 168 LEU A C 1
ATOM 1379 O O . LEU A 1 168 ? 34.622 4.529 31.007 1.00 55.46 168 LEU A O 1
ATOM 1384 N N . ARG A 1 169 ? 36.298 3.028 30.868 1.00 54.03 169 ARG A N 1
ATOM 1385 C CA . ARG A 1 169 ? 36.108 2.780 29.440 1.00 48.91 169 ARG A CA 1
ATOM 1386 C C . ARG A 1 169 ? 34.691 2.258 29.194 1.00 48.34 169 ARG A C 1
ATOM 1387 O O . ARG A 1 169 ? 34.033 2.650 28.231 1.00 53.22 169 ARG A O 1
ATOM 1395 N N . ARG A 1 170 ? 34.232 1.366 30.066 1.00 46.85 170 ARG A N 1
ATOM 1396 C CA . ARG A 1 170 ? 32.864 0.858 30.001 1.00 49.23 170 ARG A CA 1
ATOM 1397 C C . ARG A 1 170 ? 31.840 1.953 30.322 1.00 49.79 170 ARG A C 1
ATOM 1398 O O . ARG A 1 170 ? 30.824 2.060 29.644 1.00 56.47 170 ARG A O 1
ATOM 1406 N N . TYR A 1 171 ? 32.090 2.748 31.361 1.00 44.10 171 TYR A N 1
ATOM 1407 C CA . TYR A 1 171 ? 31.169 3.829 31.724 1.00 48.52 171 TYR A CA 1
ATOM 1408 C C . TYR A 1 171 ? 31.039 4.843 30.594 1.00 51.78 171 TYR A C 1
ATOM 1409 O O . TYR A 1 171 ? 29.950 5.336 30.300 1.00 54.75 171 TYR A O 1
ATOM 1418 N N . LEU A 1 172 ? 32.171 5.141 29.967 1.00 53.86 172 LEU A N 1
ATOM 1419 C CA . LEU A 1 172 ? 32.266 6.166 28.933 1.00 53.25 172 LEU A CA 1
ATOM 1420 C C . LEU A 1 172 ? 31.560 5.791 27.630 1.00 57.19 172 LEU A C 1
ATOM 1421 O O . LEU A 1 172 ? 31.397 6.639 26.755 1.00 53.48 172 LEU A O 1
ATOM 1426 N N . LYS A 1 173 ? 31.166 4.529 27.475 1.00 55.16 173 LYS A N 1
ATOM 1427 C CA . LYS A 1 173 ? 30.441 4.157 26.269 1.00 61.81 173 LYS A CA 1
ATOM 1428 C C . LYS A 1 173 ? 28.921 4.207 26.489 1.00 62.72 173 LYS A C 1
ATOM 1429 O O . LYS A 1 173 ? 28.162 4.446 25.555 1.00 67.62 173 LYS A O 1
ATOM 1435 N N . ASN A 1 174 ? 28.476 4.030 27.724 1.00 57.42 174 ASN A N 1
ATOM 1436 C CA . ASN A 1 174 ? 27.042 4.028 28.000 1.00 64.77 174 ASN A CA 1
ATOM 1437 C C . ASN A 1 174 ? 26.421 5.396 28.298 1.00 68.00 174 ASN A C 1
ATOM 1438 O O . ASN A 1 174 ? 25.254 5.627 27.974 1.00 65.02 174 ASN A O 1
ATOM 1443 N N . GLY A 1 175 ? 27.197 6.307 28.882 1.00 64.37 175 GLY A N 1
ATOM 1444 C CA . GLY A 1 175 ? 26.665 7.602 29.272 1.00 59.89 175 GLY A CA 1
ATOM 1445 C C . GLY A 1 175 ? 27.273 8.754 28.489 1.00 58.76 175 GLY A C 1
ATOM 1446 O O . GLY A 1 175 ? 27.315 9.891 28.957 1.00 56.17 175 GLY A O 1
ATOM 1447 N N . ASN A 1 176 ? 27.720 8.452 27.274 1.00 54.15 176 ASN A N 1
ATOM 1448 C CA . ASN A 1 176 ? 28.445 9.400 26.439 1.00 53.14 176 ASN A CA 1
ATOM 1449 C C . ASN A 1 176 ? 27.639 10.635 26.063 1.00 58.43 176 ASN A C 1
ATOM 1450 O O . ASN A 1 176 ? 28.201 11.649 25.630 1.00 57.42 176 ASN A O 1
ATOM 1455 N N . ALA A 1 177 ? 26.320 10.541 26.204 1.00 61.42 177 ALA A N 1
ATOM 1456 C CA . ALA A 1 177 ? 25.456 11.660 25.867 1.00 54.70 177 ALA A CA 1
ATOM 1457 C C . ALA A 1 177 ? 25.788 12.847 26.740 1.00 56.99 177 ALA A C 1
ATOM 1458 O O . ALA A 1 177 ? 25.952 13.957 26.238 1.00 64.84 177 ALA A O 1
ATOM 1460 N N . THR A 1 178 ? 25.929 12.604 28.040 1.00 54.82 178 THR A N 1
ATOM 1461 C CA . THR A 1 178 ? 26.207 13.677 28.988 1.00 52.19 178 THR A CA 1
ATOM 1462 C C . THR A 1 178 ? 27.666 13.714 29.430 1.00 52.05 178 THR A C 1
ATOM 1463 O O . THR A 1 178 ? 28.136 14.733 29.925 1.00 51.81 178 THR A O 1
ATOM 1467 N N . LEU A 1 179 ? 28.382 12.608 29.246 1.00 51.32 179 LEU A N 1
ATOM 1468 C CA . LEU A 1 179 ? 29.777 12.538 29.662 1.00 45.81 179 LEU A CA 1
ATOM 1469 C C . LEU A 1 179 ? 30.701 13.028 28.571 1.00 46.46 179 LEU A C 1
ATOM 1470 O O . LEU A 1 179 ? 31.555 13.874 28.810 1.00 51.57 179 LEU A O 1
ATOM 1475 N N . LEU A 1 180 ? 30.527 12.506 27.366 1.00 49.27 180 LEU A N 1
ATOM 1476 C CA . LEU A 1 180 ? 31.359 12.923 26.253 1.00 47.39 180 LEU A CA 1
ATOM 1477 C C . LEU A 1 180 ? 30.745 14.182 25.678 1.00 50.17 180 LEU A C 1
ATOM 1478 O O . LEU A 1 180 ? 30.242 14.183 24.556 1.00 48.75 180 LEU A O 1
ATOM 1483 N N . ARG A 1 181 ? 30.744 15.243 26.475 1.00 50.41 181 ARG A N 1
ATOM 1484 C CA . ARG A 1 181 ? 30.241 16.524 26.020 1.00 51.92 181 ARG A CA 1
ATOM 1485 C C . ARG A 1 181 ? 31.110 17.667 26.522 1.00 52.98 181 ARG A C 1
ATOM 1486 O O . ARG A 1 181 ? 31.626 17.620 27.631 1.00 53.43 181 ARG A O 1
ATOM 1494 N N . THR A 1 182 ? 31.279 18.691 25.700 1.00 54.75 182 THR A N 1
ATOM 1495 C CA . THR A 1 182 ? 31.936 19.908 26.144 1.00 55.75 182 THR A CA 1
ATOM 1496 C C . THR A 1 182 ? 31.088 21.090 25.687 1.00 56.85 182 THR A C 1
ATOM 1497 O O . THR A 1 182 ? 30.917 21.319 24.489 1.00 56.57 182 THR A O 1
ATOM 1501 N N . ASP A 1 183 ? 30.543 21.826 26.646 1.00 56.96 183 ASP A N 1
ATOM 1502 C CA . ASP A 1 183 ? 29.640 22.931 26.343 1.00 55.20 183 ASP A CA 1
ATOM 1503 C C . ASP A 1 183 ? 30.306 24.265 26.664 1.00 52.19 183 ASP A C 1
ATOM 1504 O O . ASP A 1 183 ? 30.826 24.460 27.752 1.00 53.46 183 ASP A O 1
ATOM 1509 N N . PRO A 1 184 ? 30.329 25.175 25.689 1.00 50.82 184 PRO A N 1
ATOM 1510 C CA . PRO A 1 184 ? 30.997 26.471 25.824 1.00 50.66 184 PRO A CA 1
ATOM 1511 C C . PRO A 1 184 ? 30.316 27.412 26.814 1.00 50.31 184 PRO A C 1
ATOM 1512 O O . PRO A 1 184 ? 29.088 27.376 26.936 1.00 46.57 184 PRO A O 1
ATOM 1516 N N . PRO A 1 185 ? 31.119 28.251 27.501 1.00 47.94 185 PRO A N 1
ATOM 1517 C CA . PRO A 1 185 ? 30.740 29.286 28.473 1.00 45.35 185 PRO A CA 1
ATOM 1518 C C . PRO A 1 185 ? 29.980 30.457 27.857 1.00 47.89 185 PRO A C 1
ATOM 1519 O O . PRO A 1 185 ? 30.308 30.839 26.740 1.00 55.38 185 PRO A O 1
ATOM 1523 N N . LYS A 1 186 ? 29.013 31.035 28.568 1.00 44.84 186 LYS A N 1
ATOM 1524 C CA . LYS A 1 186 ? 28.359 32.252 28.080 1.00 48.58 186 LYS A CA 1
ATOM 1525 C C . LYS A 1 186 ? 28.862 33.486 28.842 1.00 48.34 186 LYS A C 1
ATOM 1526 O O . LYS A 1 186 ? 28.354 33.812 29.917 1.00 47.60 186 LYS A O 1
ATOM 1532 N N . ALA A 1 187 ? 29.817 34.205 28.266 1.00 49.94 187 ALA A N 1
ATOM 1533 C CA . ALA A 1 187 ? 30.518 35.233 29.026 1.00 50.15 187 ALA A CA 1
ATOM 1534 C C . ALA A 1 187 ? 30.085 36.664 28.708 1.00 51.02 187 ALA A C 1
ATOM 1535 O O . ALA A 1 187 ? 29.664 36.984 27.597 1.00 46.96 187 ALA A O 1
ATOM 1537 N N . HIS A 1 188 ? 30.206 37.518 29.717 1.00 53.63 188 HIS A N 1
ATOM 1538 C CA . HIS A 1 188 ? 29.954 38.944 29.591 1.00 53.90 188 HIS A CA 1
ATOM 1539 C C . HIS A 1 188 ? 30.416 39.638 30.850 1.00 52.56 188 HIS A C 1
ATOM 1540 O O . HIS A 1 188 ? 30.742 38.983 31.838 1.00 53.08 188 HIS A O 1
ATOM 1547 N N . VAL A 1 189 ? 30.454 40.964 30.804 1.00 48.70 189 VAL A N 1
ATOM 1548 C CA . VAL A 1 189 ? 30.851 41.754 31.956 1.00 48.92 189 VAL A CA 1
ATOM 1549 C C . VAL A 1 189 ? 29.713 42.698 32.325 1.00 50.86 189 VAL A C 1
ATOM 1550 O O . VAL A 1 189 ? 29.010 43.198 31.449 1.00 54.33 189 VAL A O 1
ATOM 1554 N N . THR A 1 190 ? 29.505 42.899 33.625 1.00 49.10 190 THR A N 1
ATOM 1555 C CA . THR A 1 190 ? 28.463 43.793 34.111 1.00 45.53 190 THR A CA 1
ATOM 1556 C C . THR A 1 190 ? 29.032 44.920 34.975 1.00 44.83 190 THR A C 1
ATOM 1557 O O . THR A 1 190 ? 30.075 44.759 35.605 1.00 42.20 190 THR A O 1
ATOM 1561 N N . HIS A 1 191 ? 28.338 46.059 34.977 1.00 52.45 191 HIS A N 1
ATOM 1562 C CA . HIS A 1 191 ? 28.760 47.274 35.689 1.00 52.90 191 HIS A CA 1
ATOM 1563 C C . HIS A 1 191 ? 27.798 47.577 36.818 1.00 56.45 191 HIS A C 1
ATOM 1564 O O . HIS A 1 191 ? 26.583 47.561 36.625 1.00 60.19 191 HIS A O 1
ATOM 1571 N N . HIS A 1 192 ? 28.331 47.867 37.997 1.00 57.57 192 HIS A N 1
ATOM 1572 C CA . HIS A 1 192 ? 27.468 48.207 39.112 1.00 59.19 192 HIS A CA 1
ATOM 1573 C C . HIS A 1 192 ? 28.052 49.386 39.871 1.00 60.44 192 HIS A C 1
ATOM 1574 O O . HIS A 1 192 ? 29.192 49.329 40.331 1.00 62.27 192 HIS A O 1
ATOM 1581 N N . ARG A 1 193 ? 27.268 50.448 40.021 1.00 61.75 193 ARG A N 1
ATOM 1582 C CA . ARG A 1 193 ? 27.759 51.620 40.724 1.00 62.07 193 ARG A CA 1
ATOM 1583 C C . ARG A 1 193 ? 27.760 51.332 42.210 1.00 59.85 193 ARG A C 1
ATOM 1584 O O . ARG A 1 193 ? 26.980 50.518 42.690 1.00 65.06 193 ARG A O 1
ATOM 1592 N N . ARG A 1 194 ? 28.639 51.993 42.945 1.00 57.55 194 ARG A N 1
ATOM 1593 C CA . ARG A 1 194 ? 28.730 51.720 44.366 1.00 69.06 194 ARG A CA 1
ATOM 1594 C C . ARG A 1 194 ? 28.605 53.000 45.200 1.00 74.77 194 ARG A C 1
ATOM 1595 O O . ARG A 1 194 ? 28.906 54.091 44.702 1.00 70.05 194 ARG A O 1
ATOM 1603 N N . PRO A 1 195 ? 28.094 52.873 46.448 1.00 73.55 195 PRO A N 1
ATOM 1604 C CA . PRO A 1 195 ? 27.912 53.974 47.407 1.00 71.73 195 PRO A CA 1
ATOM 1605 C C . PRO A 1 195 ? 29.236 54.655 47.727 1.00 76.36 195 PRO A C 1
ATOM 1606 O O . PRO A 1 195 ? 29.295 55.856 48.005 1.00 75.69 195 PRO A O 1
ATOM 1610 N N . GLU A 1 196 ? 30.294 53.856 47.709 1.00 77.14 196 GLU A N 1
ATOM 1611 C CA . GLU A 1 196 ? 31.628 54.311 48.065 1.00 81.03 196 GLU A CA 1
ATOM 1612 C C . GLU A 1 196 ? 32.234 55.212 46.974 1.00 76.73 196 GLU A C 1
ATOM 1613 O O . GLU A 1 196 ? 33.308 55.786 47.165 1.00 76.68 196 GLU A O 1
ATOM 1619 N N . GLY A 1 197 ? 31.545 55.329 45.838 1.00 68.44 197 GLY A N 1
ATOM 1620 C CA . GLY A 1 197 ? 31.920 56.260 44.784 1.00 69.65 197 GLY A CA 1
ATOM 1621 C C . GLY A 1 197 ? 32.593 55.725 43.525 1.00 69.80 197 GLY A C 1
ATOM 1622 O O . GLY A 1 197 ? 32.805 56.479 42.582 1.00 60.20 197 GLY A O 1
ATOM 1623 N N . ASP A 1 198 ? 32.964 54.449 43.514 1.00 68.26 198 ASP A N 1
ATOM 1624 C CA . ASP A 1 198 ? 33.531 53.819 42.318 1.00 59.67 198 ASP A CA 1
ATOM 1625 C C . ASP A 1 198 ? 32.604 52.718 41.780 1.00 61.88 198 ASP A C 1
ATOM 1626 O O . ASP A 1 198 ? 31.403 52.741 42.041 1.00 66.35 198 ASP A O 1
ATOM 1631 N N . VAL A 1 199 ? 33.168 51.742 41.068 1.00 58.78 199 VAL A N 1
ATOM 1632 C CA . VAL A 1 199 ? 32.385 50.770 40.294 1.00 56.80 199 VAL A CA 1
ATOM 1633 C C . VAL A 1 199 ? 32.854 49.326 40.503 1.00 54.86 199 VAL A C 1
ATOM 1634 O O . VAL A 1 199 ? 34.046 49.068 40.658 1.00 51.19 199 VAL A O 1
ATOM 1638 N N . THR A 1 200 ? 31.904 48.390 40.524 1.00 54.57 200 THR A N 1
ATOM 1639 C CA . THR A 1 200 ? 32.230 46.969 40.579 1.00 54.33 200 THR A CA 1
ATOM 1640 C C . THR A 1 200 ? 31.973 46.271 39.241 1.00 54.60 200 THR A C 1
ATOM 1641 O O . THR A 1 200 ? 30.831 46.201 38.781 1.00 51.13 200 THR A O 1
ATOM 1645 N N . LEU A 1 201 ? 33.032 45.718 38.649 1.00 50.38 201 LEU A N 1
ATOM 1646 C CA . LEU A 1 201 ? 32.918 44.983 37.397 1.00 45.46 201 LEU A CA 1
ATOM 1647 C C . LEU A 1 201 ? 32.942 43.497 37.677 1.00 50.17 201 LEU A C 1
ATOM 1648 O O . LEU A 1 201 ? 33.933 42.979 38.168 1.00 55.23 201 LEU A O 1
ATOM 1653 N N . ARG A 1 202 ? 31.870 42.804 37.328 1.00 48.70 202 ARG A N 1
ATOM 1654 C CA . ARG A 1 202 ? 31.769 41.383 37.608 1.00 41.41 202 ARG A CA 1
ATOM 1655 C C . ARG A 1 202 ? 31.774 40.607 36.303 1.00 46.86 202 ARG A C 1
ATOM 1656 O O . ARG A 1 202 ? 30.967 40.856 35.414 1.00 48.61 202 ARG A O 1
ATOM 1664 N N . CYS A 1 203 ? 32.686 39.650 36.201 1.00 50.25 203 CYS A N 1
ATOM 1665 C CA . CYS A 1 203 ? 32.823 38.847 34.993 1.00 48.16 203 CYS A CA 1
ATOM 1666 C C . CYS A 1 203 ? 32.117 37.517 35.119 1.00 43.58 203 CYS A C 1
ATOM 1667 O O . CYS A 1 203 ? 32.382 36.758 36.038 1.00 42.63 203 CYS A O 1
ATOM 1670 N N . TRP A 1 204 ? 31.236 37.228 34.169 1.00 49.27 204 TRP A N 1
ATOM 1671 C CA . TRP A 1 204 ? 30.405 36.030 34.240 1.00 52.70 204 TRP A CA 1
ATOM 1672 C C . TRP A 1 204 ? 30.813 34.932 33.252 1.00 51.56 204 TRP A C 1
ATOM 1673 O O . TRP A 1 204 ? 31.265 35.218 32.141 1.00 48.94 204 TRP A O 1
ATOM 1684 N N . ALA A 1 205 ? 30.664 33.679 33.682 1.00 47.13 205 ALA A N 1
ATOM 1685 C CA . ALA A 1 205 ? 30.815 32.518 32.811 1.00 44.86 205 ALA A CA 1
ATOM 1686 C C . ALA A 1 205 ? 29.726 31.505 33.145 1.00 44.72 205 ALA A C 1
ATOM 1687 O O . ALA A 1 205 ? 29.741 30.900 34.213 1.00 44.86 205 ALA A O 1
ATOM 1689 N N . LEU A 1 206 ? 28.786 31.310 32.232 1.00 43.95 206 LEU A N 1
ATOM 1690 C CA . LEU A 1 206 ? 27.599 30.526 32.548 1.00 41.71 206 LEU A CA 1
ATOM 1691 C C . LEU A 1 206 ? 27.452 29.303 31.650 1.00 44.72 206 LEU A C 1
ATOM 1692 O O . LEU A 1 206 ? 27.889 29.297 30.499 1.00 46.76 206 LEU A O 1
ATOM 1697 N N . GLY A 1 207 ? 26.874 28.249 32.204 1.00 41.01 207 GLY A N 1
ATOM 1698 C CA . GLY A 1 207 ? 26.437 27.125 31.407 1.00 38.57 207 GLY A CA 1
ATOM 1699 C C . GLY A 1 207 ? 27.500 26.274 30.748 1.00 39.04 207 GLY A C 1
ATOM 1700 O O . GLY A 1 207 ? 27.184 25.511 29.849 1.00 45.89 207 GLY A O 1
ATOM 1701 N N . PHE A 1 208 ? 28.743 26.354 31.202 1.00 39.46 208 PHE A N 1
ATOM 1702 C CA . PHE A 1 208 ? 29.791 25.546 30.592 1.00 39.72 208 PHE A CA 1
ATOM 1703 C C . PHE A 1 208 ? 29.885 24.151 31.211 1.00 43.87 208 PHE A C 1
ATOM 1704 O O . PHE A 1 208 ? 29.361 23.904 32.292 1.00 47.49 208 PHE A O 1
ATOM 1712 N N . TYR A 1 209 ? 30.537 23.242 30.491 1.00 49.51 209 TYR A N 1
ATOM 1713 C CA . TYR A 1 209 ? 30.796 21.870 30.933 1.00 46.17 209 TYR A CA 1
ATOM 1714 C C . TYR A 1 209 ? 31.914 21.283 30.084 1.00 48.01 209 TYR A C 1
ATOM 1715 O O . TYR A 1 209 ? 31.905 21.452 28.865 1.00 49.78 209 TYR A O 1
ATOM 1724 N N . PRO A 1 210 ? 32.878 20.580 30.706 1.00 46.13 210 PRO A N 1
ATOM 1725 C CA . PRO A 1 210 ? 33.042 20.246 32.125 1.00 41.20 210 PRO A CA 1
ATOM 1726 C C . PRO A 1 210 ? 33.354 21.437 33.028 1.00 40.68 210 PRO A C 1
ATOM 1727 O O . PRO A 1 210 ? 33.313 22.582 32.585 1.00 43.21 210 PRO A O 1
ATOM 1731 N N . ALA A 1 211 ? 33.636 21.147 34.294 1.00 39.12 211 ALA A N 1
ATOM 1732 C CA . ALA A 1 211 ? 33.688 22.161 35.345 1.00 41.49 211 ALA A CA 1
ATOM 1733 C C . ALA A 1 211 ? 35.017 22.888 35.492 1.00 43.71 211 ALA A C 1
ATOM 1734 O O . ALA A 1 211 ? 35.127 23.838 36.268 1.00 46.88 211 ALA A O 1
ATOM 1736 N N . ASP A 1 212 ? 36.031 22.458 34.759 1.00 42.78 212 ASP A N 1
ATOM 1737 C CA . ASP A 1 212 ? 37.334 23.099 34.882 1.00 49.75 212 ASP A CA 1
ATOM 1738 C C . ASP A 1 212 ? 37.373 24.417 34.088 1.00 47.34 212 ASP A C 1
ATOM 1739 O O . ASP A 1 212 ? 37.085 24.438 32.893 1.00 44.67 212 ASP A O 1
ATOM 1744 N N . ILE A 1 213 ? 37.740 25.509 34.758 1.00 45.33 213 ILE A N 1
ATOM 1745 C CA . ILE A 1 213 ? 37.664 26.848 34.166 1.00 44.12 213 ILE A CA 1
ATOM 1746 C C . ILE A 1 213 ? 38.467 27.908 34.919 1.00 47.28 213 ILE A C 1
ATOM 1747 O O . ILE A 1 213 ? 38.492 27.919 36.152 1.00 47.01 213 ILE A O 1
ATOM 1752 N N . THR A 1 214 ? 39.129 28.802 34.190 1.00 47.20 214 THR A N 1
ATOM 1753 C CA . THR A 1 214 ? 39.763 29.937 34.851 1.00 50.40 214 THR A CA 1
ATOM 1754 C C . THR A 1 214 ? 39.114 31.263 34.432 1.00 47.70 214 THR A C 1
ATOM 1755 O O . THR A 1 214 ? 38.813 31.483 33.264 1.00 45.89 214 THR A O 1
ATOM 1759 N N . LEU A 1 215 ? 38.903 32.134 35.413 1.00 49.61 215 LEU A N 1
ATOM 1760 C CA . LEU A 1 215 ? 38.318 33.452 35.209 1.00 45.84 215 LEU A CA 1
ATOM 1761 C C . LEU A 1 215 ? 39.337 34.454 35.702 1.00 51.84 215 LEU A C 1
ATOM 1762 O O . LEU A 1 215 ? 39.899 34.275 36.783 1.00 49.82 215 LEU A O 1
ATOM 1767 N N . THR A 1 216 ? 39.599 35.495 34.920 1.00 54.44 216 THR A N 1
ATOM 1768 C CA . THR A 1 216 ? 40.701 36.395 35.249 1.00 59.27 216 THR A CA 1
ATOM 1769 C C . THR A 1 216 ? 40.453 37.853 34.859 1.00 57.43 216 THR A C 1
ATOM 1770 O O . THR A 1 216 ? 39.766 38.131 33.879 1.00 55.48 216 THR A O 1
ATOM 1774 N N . TRP A 1 217 ? 41.024 38.777 35.635 1.00 59.40 217 TRP A N 1
ATOM 1775 C CA . TRP A 1 217 ? 40.943 40.210 35.336 1.00 59.09 217 TRP A CA 1
ATOM 1776 C C . TRP A 1 217 ? 42.317 40.823 35.081 1.00 58.84 217 TRP A C 1
ATOM 1777 O O . TRP A 1 217 ? 43.287 40.516 35.776 1.00 56.83 217 TRP A O 1
ATOM 1788 N N . GLN A 1 218 ? 42.373 41.721 34.101 1.00 58.51 218 GLN A N 1
ATOM 1789 C CA . GLN A 1 218 ? 43.612 42.388 33.722 1.00 60.94 218 GLN A CA 1
ATOM 1790 C C . GLN A 1 218 ? 43.434 43.901 33.634 1.00 59.90 218 GLN A C 1
ATOM 1791 O O . GLN A 1 218 ? 42.467 44.375 33.046 1.00 61.46 218 GLN A O 1
ATOM 1797 N N . LEU A 1 219 ? 44.375 44.650 34.202 1.00 57.69 219 LEU A N 1
ATOM 1798 C CA . LEU A 1 219 ? 44.415 46.106 34.041 1.00 58.09 219 LEU A CA 1
ATOM 1799 C C . LEU A 1 219 ? 45.547 46.446 33.069 1.00 64.95 219 LEU A C 1
ATOM 1800 O O . LEU A 1 219 ? 46.702 46.587 33.477 1.00 67.54 219 LEU A O 1
ATOM 1805 N N . ASN A 1 220 ? 45.198 46.550 31.785 1.00 66.90 220 ASN A N 1
ATOM 1806 C CA . ASN A 1 220 ? 46.155 46.619 30.668 1.00 69.91 220 ASN A CA 1
ATOM 1807 C C . ASN A 1 220 ? 47.346 45.655 30.840 1.00 73.32 220 ASN A C 1
ATOM 1808 O O . ASN A 1 220 ? 48.493 46.079 31.019 1.00 71.66 220 ASN A O 1
ATOM 1813 N N . GLY A 1 221 ? 47.063 44.356 30.766 1.00 68.12 221 GLY A N 1
ATOM 1814 C CA . GLY A 1 221 ? 48.092 43.332 30.814 1.00 66.05 221 GLY A CA 1
ATOM 1815 C C . GLY A 1 221 ? 48.598 42.866 32.174 1.00 69.40 221 GLY A C 1
ATOM 1816 O O . GLY A 1 221 ? 49.312 41.864 32.254 1.00 70.50 221 GLY A O 1
ATOM 1817 N N . GLU A 1 222 ? 48.247 43.568 33.247 1.00 66.15 222 GLU A N 1
ATOM 1818 C CA . GLU A 1 222 ? 48.676 43.153 34.583 1.00 66.00 222 GLU A CA 1
ATOM 1819 C C . GLU A 1 222 ? 47.512 42.552 35.386 1.00 64.08 222 GLU A C 1
ATOM 1820 O O . GLU A 1 222 ? 46.417 43.114 35.380 1.00 62.45 222 GLU A O 1
ATOM 1826 N N . GLU A 1 223 ? 47.730 41.404 36.041 1.00 64.46 223 GLU A N 1
ATOM 1827 C CA . GLU A 1 223 ? 46.664 40.748 36.829 1.00 63.77 223 GLU A CA 1
ATOM 1828 C C . GLU A 1 223 ? 46.564 41.146 38.300 1.00 66.82 223 GLU A C 1
ATOM 1829 O O . GLU A 1 223 ? 47.550 41.189 39.039 1.00 67.28 223 GLU A O 1
ATOM 1835 N N . LEU A 1 224 ? 45.328 41.419 38.698 1.00 64.47 224 LEU A N 1
ATOM 1836 C CA . LEU A 1 224 ? 45.005 41.978 39.999 1.00 60.29 224 LEU A CA 1
ATOM 1837 C C . LEU A 1 224 ? 44.416 40.903 40.927 1.00 57.28 224 LEU A C 1
ATOM 1838 O O . LEU A 1 224 ? 43.366 41.106 41.544 1.00 57.27 224 LEU A O 1
ATOM 1843 N N . THR A 1 225 ? 45.105 39.771 41.030 1.00 54.46 225 THR A N 1
ATOM 1844 C CA . THR A 1 225 ? 44.579 38.590 41.718 1.00 57.29 225 THR A CA 1
ATOM 1845 C C . THR A 1 225 ? 43.980 38.847 43.102 1.00 57.01 225 THR A C 1
ATOM 1846 O O . THR A 1 225 ? 42.873 38.387 43.398 1.00 55.79 225 THR A O 1
ATOM 1850 N N . GLN A 1 226 ? 44.674 39.619 43.929 1.00 53.88 226 GLN A N 1
ATOM 1851 C CA . GLN A 1 226 ? 44.211 39.828 45.294 1.00 55.67 226 GLN A CA 1
ATOM 1852 C C . GLN A 1 226 ? 43.208 40.975 45.348 1.00 56.46 226 GLN A C 1
ATOM 1853 O O . GLN A 1 226 ? 42.638 41.281 46.404 1.00 57.39 226 GLN A O 1
ATOM 1859 N N . GLU A 1 227 ? 42.976 41.589 44.194 1.00 50.95 227 GLU A N 1
ATOM 1860 C CA . GLU A 1 227 ? 42.018 42.675 44.101 1.00 52.50 227 GLU A CA 1
ATOM 1861 C C . GLU A 1 227 ? 40.652 42.174 43.659 1.00 54.71 227 GLU A C 1
ATOM 1862 O O . GLU A 1 227 ? 39.639 42.845 43.877 1.00 57.74 227 GLU A O 1
ATOM 1868 N N . MET A 1 228 ? 40.616 41.012 43.019 1.00 49.43 228 MET A N 1
ATOM 1869 C CA . MET A 1 228 ? 39.335 40.489 42.573 1.00 53.01 228 MET A CA 1
ATOM 1870 C C . MET A 1 228 ? 38.697 39.668 43.688 1.00 54.48 228 MET A C 1
ATOM 1871 O O . MET A 1 228 ? 39.400 39.080 44.511 1.00 54.17 228 MET A O 1
ATOM 1876 N N . GLU A 1 229 ? 37.367 39.647 43.727 1.00 52.70 229 GLU A N 1
ATOM 1877 C CA . GLU A 1 229 ? 36.662 38.714 44.599 1.00 52.57 229 GLU A CA 1
ATOM 1878 C C . GLU A 1 229 ? 36.053 37.637 43.711 1.00 49.57 229 GLU A C 1
ATOM 1879 O O . GLU A 1 229 ? 35.513 37.925 42.646 1.00 46.94 229 GLU A O 1
ATOM 1885 N N . LEU A 1 230 ? 36.161 36.395 44.164 1.00 49.77 230 LEU A N 1
ATOM 1886 C CA . LEU A 1 230 ? 35.858 35.231 43.350 1.00 45.07 230 LEU A CA 1
ATOM 1887 C C . LEU A 1 230 ? 35.022 34.189 44.087 1.00 49.08 230 LEU A C 1
ATOM 1888 O O . LEU A 1 230 ? 35.378 33.794 45.194 1.00 55.83 230 LEU A O 1
ATOM 1893 N N . VAL A 1 231 ? 33.912 33.751 43.500 1.00 43.98 231 VAL A N 1
ATOM 1894 C CA . VAL A 1 231 ? 33.154 32.646 44.090 1.00 44.32 231 VAL A CA 1
ATOM 1895 C C . VAL A 1 231 ? 33.633 31.305 43.539 1.00 41.51 231 VAL A C 1
ATOM 1896 O O . VAL A 1 231 ? 34.306 31.255 42.513 1.00 41.11 231 VAL A O 1
ATOM 1900 N N . GLU A 1 232 ? 33.313 30.221 44.237 1.00 41.21 232 GLU A N 1
ATOM 1901 C CA . GLU A 1 232 ? 33.686 28.885 43.768 1.00 47.20 232 GLU A CA 1
ATOM 1902 C C . GLU A 1 232 ? 32.754 28.420 42.658 1.00 44.52 232 GLU A C 1
ATOM 1903 O O . GLU A 1 232 ? 31.570 28.774 42.642 1.00 41.04 232 GLU A O 1
ATOM 1909 N N . THR A 1 233 ? 33.297 27.621 41.743 1.00 38.16 233 THR A N 1
ATOM 1910 C CA . THR A 1 233 ? 32.506 27.027 40.681 1.00 40.32 233 THR A CA 1
ATOM 1911 C C . THR A 1 233 ? 31.281 26.361 41.288 1.00 40.22 233 THR A C 1
ATOM 1912 O O . THR A 1 233 ? 31.386 25.570 42.226 1.00 34.71 233 THR A O 1
ATOM 1916 N N . ARG A 1 234 ? 30.116 26.739 40.771 1.00 40.04 234 ARG A N 1
ATOM 1917 C CA . ARG A 1 234 ? 28.845 26.298 41.320 1.00 40.54 234 ARG A CA 1
ATOM 1918 C C . ARG A 1 234 ? 28.016 25.604 40.237 1.00 37.96 234 ARG A C 1
ATOM 1919 O O . ARG A 1 234 ? 28.038 26.014 39.078 1.00 37.22 234 ARG A O 1
ATOM 1927 N N . PRO A 1 235 ? 27.295 24.538 40.604 1.00 35.05 235 PRO A N 1
ATOM 1928 C CA . PRO A 1 235 ? 26.464 23.846 39.627 1.00 41.07 235 PRO A CA 1
ATOM 1929 C C . PRO A 1 235 ? 25.219 24.651 39.310 1.00 44.34 235 PRO A C 1
ATOM 1930 O O . PRO A 1 235 ? 24.632 25.249 40.215 1.00 38.30 235 PRO A O 1
ATOM 1934 N N . ALA A 1 236 ? 24.853 24.689 38.034 1.00 45.58 236 ALA A N 1
ATOM 1935 C CA . ALA A 1 236 ? 23.629 25.339 37.617 1.00 44.09 236 ALA A CA 1
ATOM 1936 C C . ALA A 1 236 ? 22.498 24.321 37.627 1.00 52.55 236 ALA A C 1
ATOM 1937 O O . ALA A 1 236 ? 21.335 24.694 37.529 1.00 60.45 236 ALA A O 1
ATOM 1939 N N . GLY A 1 237 ? 22.833 23.036 37.748 1.00 51.84 237 GLY A N 1
ATOM 1940 C CA . GLY A 1 237 ? 21.816 21.990 37.813 1.00 60.63 237 GLY A CA 1
ATOM 1941 C C . GLY A 1 237 ? 21.212 21.507 36.494 1.00 56.70 237 GLY A C 1
ATOM 1942 O O . GLY A 1 237 ? 20.147 20.881 36.469 1.00 51.34 237 GLY A O 1
ATOM 1943 N N . ASP A 1 238 ? 21.908 21.780 35.398 1.00 53.36 238 ASP A N 1
ATOM 1944 C CA . ASP A 1 238 ? 21.483 21.345 34.073 1.00 51.97 238 ASP A CA 1
ATOM 1945 C C . ASP A 1 238 ? 22.630 20.593 33.406 1.00 46.57 238 ASP A C 1
ATOM 1946 O O . ASP A 1 238 ? 22.650 20.372 32.198 1.00 44.26 238 AS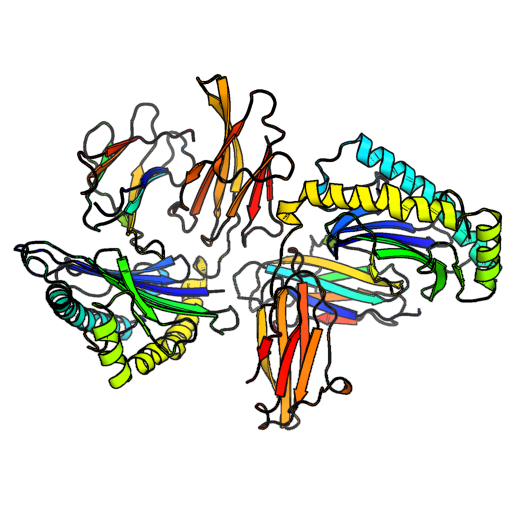P A O 1
ATOM 1951 N N . GLY A 1 239 ? 23.575 20.178 34.238 1.00 45.37 239 GLY A N 1
ATOM 1952 C CA . GLY A 1 239 ? 24.756 19.487 33.784 1.00 38.92 239 GLY A CA 1
ATOM 1953 C C . GLY A 1 239 ? 25.839 20.502 33.538 1.00 38.24 239 GLY A C 1
ATOM 1954 O O . GLY A 1 239 ? 26.982 20.143 33.314 1.00 46.75 239 GLY A O 1
ATOM 1955 N N . THR A 1 240 ? 25.474 21.777 33.598 1.00 37.66 240 THR A N 1
ATOM 1956 C CA . THR A 1 240 ? 26.422 22.859 33.362 1.00 39.94 240 THR A CA 1
ATOM 1957 C C . THR A 1 240 ? 26.761 23.600 34.653 1.00 38.93 240 THR A C 1
ATOM 1958 O O . THR A 1 240 ? 26.117 23.409 35.682 1.00 40.96 240 THR A O 1
ATOM 1962 N N . PHE A 1 241 ? 27.791 24.432 34.599 1.00 34.36 241 PHE A N 1
ATOM 1963 C CA . PHE A 1 241 ? 28.248 25.134 35.778 1.00 33.62 241 PHE A CA 1
ATOM 1964 C C . PHE A 1 241 ? 28.278 26.640 35.588 1.00 37.16 241 PHE A C 1
ATOM 1965 O O . PHE A 1 241 ? 28.207 27.129 34.467 1.00 37.91 241 PHE A O 1
ATOM 1973 N N . GLN A 1 242 ? 28.401 27.366 36.699 1.00 40.24 242 GLN A N 1
ATOM 1974 C CA . GLN A 1 242 ? 28.524 28.824 36.692 1.00 36.98 242 GLN A CA 1
ATOM 1975 C C . GLN A 1 242 ? 29.697 29.270 37.569 1.00 40.52 242 GLN A C 1
ATOM 1976 O O . GLN A 1 242 ? 30.158 28.516 38.437 1.00 40.15 242 GLN A O 1
ATOM 1982 N N . LYS A 1 243 ? 30.153 30.503 37.349 1.00 39.37 243 LYS A N 1
ATOM 1983 C CA . LYS A 1 243 ? 31.229 31.124 38.130 1.00 38.05 243 LYS A CA 1
ATOM 1984 C C . LYS A 1 243 ? 31.329 32.606 37.801 1.00 37.72 243 LYS A C 1
ATOM 1985 O O . LYS A 1 243 ? 30.991 33.023 36.696 1.00 41.79 243 LYS A O 1
ATOM 1991 N N . TRP A 1 244 ? 31.794 33.405 38.754 1.00 38.76 244 TRP A N 1
ATOM 1992 C CA . TRP A 1 244 ? 32.113 34.793 38.454 1.00 41.64 244 TRP A CA 1
ATOM 1993 C C . TRP A 1 244 ? 33.220 35.368 39.326 1.00 42.84 244 TRP A C 1
ATOM 1994 O O . TRP A 1 244 ? 33.513 34.852 40.402 1.00 45.80 244 TRP A O 1
ATOM 2005 N N . ALA A 1 245 ? 33.829 36.450 38.851 1.00 42.88 245 ALA A N 1
ATOM 2006 C CA . ALA A 1 245 ? 34.842 37.165 39.617 1.00 44.64 245 ALA A CA 1
ATOM 2007 C C . ALA A 1 245 ? 34.710 38.649 39.378 1.00 39.82 245 ALA A C 1
ATOM 2008 O O . ALA A 1 245 ? 34.461 39.067 38.256 1.00 41.97 245 ALA A O 1
ATOM 2010 N N . SER A 1 246 ? 34.880 39.452 40.420 1.00 43.79 246 SER A N 1
ATOM 2011 C CA . SER A 1 246 ? 34.698 40.885 40.250 1.00 46.19 246 SER A CA 1
ATOM 2012 C C . SER A 1 246 ? 35.828 41.701 40.845 1.00 45.99 246 SER A C 1
ATOM 2013 O O . SER A 1 246 ? 36.474 41.279 41.797 1.00 50.82 246 SER A O 1
ATOM 2016 N N . VAL A 1 247 ? 36.020 42.893 40.290 1.00 43.11 247 VAL A N 1
ATOM 2017 C CA . VAL A 1 247 ? 36.986 43.870 40.777 1.00 47.25 247 VAL A CA 1
ATOM 2018 C C . VAL A 1 247 ? 36.310 45.220 41.000 1.00 51.66 247 VAL A C 1
ATOM 2019 O O . VAL A 1 247 ? 35.164 45.413 40.603 1.00 53.41 247 VAL A O 1
ATOM 2023 N N . VAL A 1 248 ? 36.999 46.139 41.672 1.00 54.79 248 VAL A N 1
ATOM 2024 C CA . VAL A 1 248 ? 36.494 47.506 41.833 1.00 50.06 248 VAL A CA 1
ATOM 2025 C C . VAL A 1 248 ? 37.336 48.538 41.095 1.00 51.46 248 VAL A C 1
ATOM 2026 O O . VAL A 1 248 ? 38.535 48.642 41.343 1.00 50.85 248 VAL A O 1
ATOM 2030 N N . VAL A 1 249 ? 36.703 49.292 40.194 1.00 56.43 249 VAL A N 1
ATOM 2031 C CA . VAL A 1 249 ? 37.405 50.229 39.313 1.00 48.90 249 VAL A CA 1
ATOM 2032 C C . VAL A 1 249 ? 36.860 51.667 39.418 1.00 48.64 249 VAL A C 1
ATOM 2033 O O . VAL A 1 249 ? 35.686 51.870 39.716 1.00 53.73 249 VAL A O 1
ATOM 2037 N N . PRO A 1 250 ? 37.703 52.671 39.121 1.00 44.21 250 PRO A N 1
ATOM 2038 C CA . PRO A 1 250 ? 37.306 54.082 39.175 1.00 49.20 250 PRO A CA 1
ATOM 2039 C C . PRO A 1 250 ? 36.221 54.422 38.164 1.00 55.97 250 PRO A C 1
ATOM 2040 O O . PRO A 1 250 ? 36.287 53.903 37.051 1.00 59.21 250 PRO A O 1
ATOM 2044 N N . LEU A 1 251 ? 35.246 55.253 38.530 1.00 54.89 251 LEU A N 1
ATOM 2045 C CA . LEU A 1 251 ? 34.311 55.774 37.535 1.00 58.26 251 LEU A CA 1
ATOM 2046 C C . LEU A 1 251 ? 35.131 56.435 36.446 1.00 62.28 251 LEU A C 1
ATOM 2047 O O . LEU A 1 251 ? 35.917 57.330 36.727 1.00 70.18 251 LEU A O 1
ATOM 2052 N N . GLY A 1 252 ? 34.969 55.990 35.210 1.00 58.42 252 GLY A N 1
ATOM 2053 C CA . GLY A 1 252 ? 35.686 56.597 34.106 1.00 58.40 252 GLY A CA 1
ATOM 2054 C C . GLY A 1 252 ? 36.812 55.716 33.604 1.00 59.34 252 GLY A C 1
ATOM 2055 O O . GLY A 1 252 ? 37.409 55.982 32.559 1.00 56.49 252 GLY A O 1
ATOM 2056 N N . LYS A 1 253 ? 37.124 54.661 34.346 1.00 54.35 253 LYS A N 1
ATOM 2057 C CA . LYS A 1 253 ? 38.201 53.792 33.904 1.00 60.18 253 LYS A CA 1
ATOM 2058 C C . LYS A 1 253 ? 37.781 52.326 33.880 1.00 60.21 253 LYS A C 1
ATOM 2059 O O . LYS A 1 253 ? 38.605 51.415 34.007 1.00 57.07 253 LYS A O 1
ATOM 2065 N N . GLU A 1 254 ? 36.490 52.105 33.675 1.00 58.14 254 GLU A N 1
ATOM 2066 C CA . GLU A 1 254 ? 35.948 50.758 33.647 1.00 55.03 254 GLU A CA 1
ATOM 2067 C C . GLU A 1 254 ? 36.392 50.016 32.385 1.00 58.20 254 GLU A C 1
ATOM 2068 O O . GLU A 1 254 ? 36.325 48.790 32.317 1.00 62.52 254 GLU A O 1
ATOM 2074 N N . GLN A 1 255 ? 36.846 50.767 31.387 1.00 55.83 255 GLN A N 1
ATOM 2075 C CA . GLN A 1 255 ? 37.147 50.200 30.078 1.00 50.37 255 GLN A CA 1
ATOM 2076 C C . GLN A 1 255 ? 38.633 49.898 29.886 1.00 51.22 255 GLN A C 1
ATOM 2077 O O . GLN A 1 255 ? 39.056 49.539 28.795 1.00 49.56 255 GLN A O 1
ATOM 2083 N N . LYS A 1 256 ? 39.414 49.997 30.956 1.00 55.71 256 LYS A N 1
ATOM 2084 C CA . LYS A 1 256 ? 40.848 49.725 30.880 1.00 50.12 256 LYS A CA 1
ATOM 2085 C C . LYS A 1 256 ? 41.123 48.319 31.397 1.00 56.46 256 LYS A C 1
ATOM 2086 O O . LYS A 1 256 ? 42.235 47.798 31.269 1.00 59.40 256 LYS A O 1
ATOM 2092 N N . TYR A 1 257 ? 40.094 47.722 31.993 1.00 55.09 257 TYR A N 1
ATOM 2093 C CA . TYR A 1 257 ? 40.196 46.432 32.665 1.00 50.19 257 TYR A CA 1
ATOM 2094 C C . TYR A 1 257 ? 39.667 45.328 31.759 1.00 55.02 257 TYR A C 1
ATOM 2095 O O . TYR A 1 257 ? 38.571 45.449 31.219 1.00 57.78 257 TYR A O 1
ATOM 2104 N N . THR A 1 258 ? 40.428 44.242 31.612 1.00 59.98 258 THR A N 1
ATOM 2105 C CA . THR A 1 258 ? 40.050 43.159 30.699 1.00 56.93 258 THR A CA 1
ATOM 2106 C C . THR A 1 258 ? 39.764 41.847 31.422 1.00 55.56 258 THR A C 1
ATOM 2107 O O . THR A 1 258 ? 40.462 41.497 32.371 1.00 57.91 258 THR A O 1
ATOM 2111 N N . CYS A 1 259 ? 38.742 41.124 30.968 1.00 53.31 259 CYS A N 1
ATOM 2112 C CA . CYS A 1 259 ? 38.393 39.830 31.553 1.00 50.76 259 CYS A CA 1
ATOM 2113 C C . CYS A 1 259 ? 38.596 38.643 30.605 1.00 54.73 259 CYS A C 1
ATOM 2114 O O . CYS A 1 259 ? 38.067 38.650 29.500 1.00 62.70 259 CYS A O 1
ATOM 2117 N N . HIS A 1 260 ? 39.329 37.616 31.042 1.00 57.52 260 HIS A N 1
ATOM 2118 C CA . HIS A 1 260 ? 39.605 36.426 30.206 1.00 54.33 260 HIS A CA 1
ATOM 2119 C C . HIS A 1 260 ? 39.026 35.095 30.713 1.00 50.86 260 HIS A C 1
ATOM 2120 O O . HIS A 1 260 ? 39.022 34.817 31.908 1.00 53.26 260 HIS A O 1
ATOM 2127 N N . VAL A 1 261 ? 38.541 34.278 29.783 1.00 52.51 261 VAL A N 1
ATOM 2128 C CA . VAL A 1 261 ? 37.950 32.973 30.094 1.00 48.94 261 VAL A CA 1
ATOM 2129 C C . VAL A 1 261 ? 38.590 31.819 29.314 1.00 46.67 261 VAL A C 1
ATOM 2130 O O . VAL A 1 261 ? 38.456 31.757 28.105 1.00 54.90 261 VAL A O 1
ATOM 2134 N N . GLU A 1 262 ? 39.273 30.901 29.985 1.00 49.17 262 GLU A N 1
ATOM 2135 C CA . GLU A 1 262 ? 39.813 29.728 29.295 1.00 49.21 262 GLU A CA 1
ATOM 2136 C C . GLU A 1 262 ? 39.024 28.460 29.651 1.00 50.14 262 GLU A C 1
ATOM 2137 O O . GLU A 1 262 ? 38.672 28.242 30.812 1.00 56.69 262 GLU A O 1
ATOM 2143 N N . HIS A 1 263 ? 38.696 27.656 28.645 1.00 48.81 263 HIS A N 1
ATOM 2144 C CA . HIS A 1 263 ? 37.980 26.396 28.864 1.00 52.02 263 HIS A CA 1
ATOM 2145 C C . HIS A 1 263 ? 38.128 25.509 27.618 1.00 53.01 263 HIS A C 1
ATOM 2146 O O . HIS A 1 263 ? 38.607 25.964 26.579 1.00 56.44 263 HIS A O 1
ATOM 2153 N N . GLU A 1 264 ? 37.735 24.244 27.726 1.00 55.68 264 GLU A N 1
ATOM 2154 C CA . GLU A 1 264 ? 37.735 23.324 26.586 1.00 60.69 264 GLU A CA 1
ATOM 2155 C C . GLU A 1 264 ? 36.719 23.822 25.558 1.00 59.10 264 GLU A C 1
ATOM 2156 O O . GLU A 1 264 ? 36.961 23.789 24.350 1.00 60.10 264 GLU A O 1
ATOM 2162 N N . GLY A 1 265 ? 35.581 24.297 26.053 1.00 57.08 265 GLY A N 1
ATOM 2163 C CA . GLY A 1 265 ? 34.503 24.754 25.199 1.00 59.49 265 GLY A CA 1
ATOM 2164 C C . GLY A 1 265 ? 34.774 26.084 24.533 1.00 57.50 265 GLY A C 1
ATOM 2165 O O . GLY A 1 265 ? 33.866 26.721 24.016 1.00 56.04 265 GLY A O 1
ATOM 2166 N N . LEU A 1 266 ? 36.027 26.515 24.556 1.00 59.53 266 LEU A N 1
ATOM 2167 C CA . LEU A 1 266 ? 36.427 27.746 23.881 1.00 61.53 266 LEU A CA 1
ATOM 2168 C C . LEU A 1 266 ? 37.559 27.495 22.898 1.00 62.46 266 LEU A C 1
ATOM 2169 O O . LEU A 1 266 ? 38.725 27.427 23.306 1.00 57.12 266 LEU A O 1
ATOM 2174 N N . PRO A 1 267 ? 37.208 27.361 21.598 1.00 62.60 267 PRO A N 1
ATOM 2175 C CA . PRO A 1 267 ? 38.166 27.186 20.499 1.00 56.86 267 PRO A CA 1
ATOM 2176 C C . PRO A 1 267 ? 39.364 28.121 20.636 1.00 56.88 267 PRO A C 1
ATOM 2177 O O . PRO A 1 267 ? 40.510 27.683 20.487 1.00 48.88 267 PRO A O 1
ATOM 2181 N N . GLU A 1 268 ? 39.077 29.386 20.943 1.00 56.50 268 GLU A N 1
ATOM 2182 C CA . GLU A 1 268 ? 40.083 30.378 21.304 1.00 54.09 268 GLU A CA 1
ATOM 2183 C C . GLU A 1 268 ? 39.582 31.070 22.579 1.00 57.17 268 GLU A C 1
ATOM 2184 O O . GLU A 1 268 ? 38.388 31.355 22.680 1.00 57.56 268 GLU A O 1
ATOM 2190 N N . PRO A 1 269 ? 40.475 31.306 23.567 1.00 59.12 269 PRO A N 1
ATOM 2191 C CA . PRO A 1 269 ? 40.147 31.977 24.838 1.00 48.96 269 PRO A CA 1
ATOM 2192 C C . PRO A 1 269 ? 39.510 33.355 24.668 1.00 54.24 269 PRO A C 1
ATOM 2193 O O . PRO A 1 269 ? 40.062 34.195 23.961 1.00 61.32 269 PRO A O 1
ATOM 2197 N N . LEU A 1 270 ? 38.353 33.569 25.288 1.00 55.02 270 LEU A N 1
ATOM 2198 C CA . LEU A 1 270 ? 37.656 34.856 25.215 1.00 60.11 270 LEU A CA 1
ATOM 2199 C C . LEU A 1 270 ? 38.406 36.021 25.866 1.00 64.70 270 LEU A C 1
ATOM 2200 O O . LEU A 1 270 ? 39.232 35.832 26.762 1.00 60.42 270 LEU A O 1
ATOM 2205 N N . THR A 1 271 ? 38.112 37.224 25.372 1.00 69.46 271 THR A N 1
ATOM 2206 C CA . THR A 1 271 ? 38.571 38.480 25.960 1.00 63.12 271 THR A CA 1
ATOM 2207 C C . THR A 1 271 ? 37.409 39.481 26.032 1.00 63.51 271 THR A C 1
ATOM 2208 O O . THR A 1 271 ? 36.750 39.743 25.024 1.00 71.45 271 THR A O 1
ATOM 2212 N N . LEU A 1 272 ? 37.148 40.022 27.221 1.00 60.40 272 LEU A N 1
ATOM 2213 C CA . LEU A 1 272 ? 36.012 40.925 27.431 1.00 57.35 272 LEU A CA 1
ATOM 2214 C C . LEU A 1 272 ? 36.365 42.200 28.192 1.00 59.66 272 LEU A C 1
ATOM 2215 O O . LEU A 1 272 ? 37.216 42.188 29.089 1.00 59.85 272 LEU A O 1
ATOM 2220 N N . ARG A 1 273 ? 35.686 43.292 27.843 1.00 59.77 273 ARG A N 1
ATOM 2221 C CA . ARG A 1 273 ? 35.844 44.563 28.545 1.00 52.54 273 ARG A CA 1
ATOM 2222 C C . ARG A 1 273 ? 34.463 45.170 28.768 1.00 47.99 273 ARG A C 1
ATOM 2223 O O . ARG A 1 273 ? 33.445 44.541 28.456 1.00 41.21 273 ARG A O 1
ATOM 2231 N N . TRP A 1 274 ? 34.420 46.384 29.312 1.00 47.90 274 TRP A N 1
ATOM 2232 C CA . TRP A 1 274 ? 33.144 47.074 29.466 1.00 52.78 274 TRP A CA 1
ATOM 2233 C C . TRP A 1 274 ? 33.219 48.518 28.964 1.00 54.92 274 TRP A C 1
ATOM 2234 O O . TRP A 1 274 ? 33.825 48.803 27.929 1.00 54.05 274 TRP A O 1
ATOM 2245 N N . ILE B 2 2 ? 34.924 26.311 64.436 1.00 57.07 1 ILE B N 1
ATOM 2246 C CA . ILE B 2 2 ? 35.622 25.035 64.438 1.00 63.52 1 ILE B CA 1
ATOM 2247 C C . ILE B 2 2 ? 35.804 24.432 63.037 1.00 65.49 1 ILE B C 1
ATOM 2248 O O . ILE B 2 2 ? 34.831 24.056 62.365 1.00 59.69 1 ILE B O 1
ATOM 2253 N N . GLN B 2 3 ? 37.068 24.394 62.609 1.00 68.57 2 GLN B N 1
ATOM 2254 C CA . GLN B 2 3 ? 37.512 23.681 61.402 1.00 63.68 2 GLN B CA 1
ATOM 2255 C C . GLN B 2 3 ? 37.035 24.133 60.011 1.00 59.21 2 GLN B C 1
ATOM 2256 O O . GLN B 2 3 ? 37.092 23.321 59.096 1.00 71.04 2 GLN B O 1
ATOM 2262 N N . LYS B 2 4 ? 36.578 25.381 59.867 1.00 50.94 3 LYS B N 1
ATOM 2263 C CA . LYS B 2 4 ? 36.100 26.054 58.617 1.00 58.21 3 LYS B CA 1
ATOM 2264 C C . LYS B 2 4 ? 34.609 26.445 58.615 1.00 60.70 3 LYS B C 1
ATOM 2265 O O . LYS B 2 4 ? 33.736 25.691 59.063 1.00 56.67 3 LYS B O 1
ATOM 2271 N N . THR B 2 5 ? 34.348 27.638 58.075 1.00 57.72 4 THR B N 1
ATOM 2272 C CA . THR B 2 5 ? 33.013 28.250 58.088 1.00 57.37 4 THR B CA 1
ATOM 2273 C C . THR B 2 5 ? 32.400 28.205 56.669 1.00 56.87 4 THR B C 1
ATOM 2274 O O . THR B 2 5 ? 33.044 28.593 55.686 1.00 57.90 4 THR B O 1
ATOM 2278 N N . PRO B 2 6 ? 31.155 27.702 56.548 1.00 52.56 5 PRO B N 1
ATOM 2279 C CA . PRO B 2 6 ? 30.535 27.519 55.229 1.00 51.69 5 PRO B CA 1
ATOM 2280 C C . PRO B 2 6 ? 30.385 28.803 54.410 1.00 52.39 5 PRO B C 1
ATOM 2281 O O . PRO B 2 6 ? 30.273 29.898 54.965 1.00 51.56 5 PRO B O 1
ATOM 2285 N N . GLN B 2 7 ? 30.417 28.642 53.089 1.00 45.45 6 GLN B N 1
ATOM 2286 C CA . GLN B 2 7 ? 30.263 29.748 52.155 1.00 46.84 6 GLN B CA 1
ATOM 2287 C C . GLN B 2 7 ? 28.962 29.612 51.377 1.00 45.18 6 GLN B C 1
ATOM 2288 O O . GLN B 2 7 ? 28.889 28.880 50.393 1.00 48.57 6 GLN B O 1
ATOM 2294 N N . ILE B 2 8 ? 27.941 30.336 51.810 1.00 41.76 7 ILE B N 1
ATOM 2295 C CA . ILE B 2 8 ? 26.601 30.147 51.282 1.00 40.88 7 ILE B CA 1
ATOM 2296 C C . ILE B 2 8 ? 26.316 31.054 50.088 1.00 47.93 7 ILE B C 1
ATOM 2297 O O . ILE B 2 8 ? 26.565 32.262 50.147 1.00 51.33 7 ILE B O 1
ATOM 2302 N N . GLN B 2 9 ? 25.792 30.467 49.010 1.00 46.21 8 GLN B N 1
ATOM 2303 C CA . GLN B 2 9 ? 25.389 31.223 47.825 1.00 40.65 8 GLN B CA 1
ATOM 2304 C C . GLN B 2 9 ? 23.959 30.869 47.475 1.00 41.73 8 GLN B C 1
ATOM 2305 O O . GLN B 2 9 ? 23.600 29.694 47.466 1.00 43.80 8 GLN B O 1
ATOM 2311 N N . VAL B 2 10 ? 23.144 31.880 47.193 1.00 35.58 9 VAL B N 1
ATOM 2312 C CA . VAL B 2 10 ? 21.781 31.640 46.744 1.00 34.67 9 VAL B CA 1
ATOM 2313 C C . VAL B 2 10 ? 21.591 32.232 45.359 1.00 45.55 9 VAL B C 1
ATOM 2314 O O . VAL B 2 10 ? 21.861 33.417 45.129 1.00 49.02 9 VAL B O 1
ATOM 2318 N N . TYR B 2 11 ? 21.088 31.405 44.448 1.00 44.91 10 TYR B N 1
ATOM 2319 C CA . TYR B 2 11 ? 21.020 31.755 43.039 1.00 40.06 10 TYR B CA 1
ATOM 2320 C C . TYR B 2 11 ? 20.048 30.830 42.310 1.00 42.55 10 TYR B C 1
ATOM 2321 O O . TYR B 2 11 ? 19.487 29.909 42.907 1.00 41.33 10 TYR B O 1
ATOM 2330 N N . SER B 2 12 ? 19.861 31.075 41.016 1.00 41.37 11 SER B N 1
ATOM 2331 C CA . SER B 2 12 ? 18.945 30.293 40.194 1.00 41.31 11 SER B CA 1
ATOM 2332 C C . SER B 2 12 ? 19.697 29.613 39.053 1.00 46.46 11 SER B C 1
ATOM 2333 O O . SER B 2 12 ? 20.809 30.022 38.731 1.00 49.69 11 SER B O 1
ATOM 2336 N N . ARG B 2 13 ? 19.123 28.569 38.452 1.00 47.10 12 ARG B N 1
ATOM 2337 C CA . ARG B 2 13 ? 19.809 27.902 37.347 1.00 50.29 12 ARG B CA 1
ATOM 2338 C C . ARG B 2 13 ? 20.037 28.874 36.189 1.00 54.30 12 ARG B C 1
ATOM 2339 O O . ARG B 2 13 ? 21.160 29.037 35.709 1.00 53.65 12 ARG B O 1
ATOM 2347 N N . HIS B 2 14 ? 18.960 29.534 35.774 1.00 53.27 13 HIS B N 1
ATOM 2348 C CA . HIS B 2 14 ? 18.992 30.529 34.709 1.00 51.12 13 HIS B CA 1
ATOM 2349 C C . HIS B 2 14 ? 18.806 31.919 35.290 1.00 49.61 13 HIS B C 1
ATOM 2350 O O . HIS B 2 14 ? 18.202 32.064 36.350 1.00 50.03 13 HIS B O 1
ATOM 2357 N N . PRO B 2 15 ? 19.347 32.945 34.616 1.00 48.06 14 PRO B N 1
ATOM 2358 C CA . PRO B 2 15 ? 18.971 34.300 35.018 1.00 51.88 14 PRO B CA 1
ATOM 2359 C C . PRO B 2 15 ? 17.453 34.438 35.044 1.00 48.58 14 PRO B C 1
ATOM 2360 O O . PRO B 2 15 ? 16.776 34.049 34.097 1.00 49.83 14 PRO B O 1
ATOM 2364 N N . PRO B 2 16 ? 16.924 34.967 36.149 1.00 48.25 15 PRO B N 1
ATOM 2365 C CA . PRO B 2 16 ? 15.492 34.939 36.453 1.00 50.82 15 PRO B CA 1
ATOM 2366 C C . PRO B 2 16 ? 14.652 35.830 35.548 1.00 50.37 15 PRO B C 1
ATOM 2367 O O . PRO B 2 16 ? 15.102 36.869 35.066 1.00 53.66 15 PRO B O 1
ATOM 2371 N N . GLU B 2 17 ? 13.428 35.386 35.305 1.00 46.01 16 GLU B N 1
ATOM 2372 C CA . GLU B 2 17 ? 12.446 36.147 34.554 1.00 53.00 16 GLU B CA 1
ATOM 2373 C C . GLU B 2 17 ? 11.098 35.935 35.209 1.00 54.87 16 GLU B C 1
ATOM 2374 O O . GLU B 2 17 ? 10.666 34.791 35.374 1.00 54.99 16 GLU B O 1
ATOM 2380 N N . ASN B 2 18 ? 10.446 37.020 35.612 1.00 52.62 17 ASN B N 1
ATOM 2381 C CA . ASN B 2 18 ? 9.177 36.900 36.324 1.00 58.94 17 ASN B CA 1
ATOM 2382 C C . ASN B 2 18 ? 8.135 36.106 35.537 1.00 58.07 17 ASN B C 1
ATOM 2383 O O . ASN B 2 18 ? 7.854 36.418 34.384 1.00 62.01 17 ASN B O 1
ATOM 2388 N N . GLY B 2 19 ? 7.609 35.045 36.144 1.00 55.14 18 GLY B N 1
ATOM 2389 C CA . GLY B 2 19 ? 6.549 34.272 35.519 1.00 63.78 18 GLY B CA 1
ATOM 2390 C C . GLY B 2 19 ? 6.967 33.011 34.779 1.00 65.05 18 GLY B C 1
ATOM 2391 O O . GLY B 2 19 ? 6.132 32.325 34.189 1.00 61.27 18 GLY B O 1
ATOM 2392 N N . LYS B 2 20 ? 8.260 32.709 34.800 1.00 65.33 19 LYS B N 1
ATOM 2393 C CA . LYS B 2 20 ? 8.796 31.556 34.084 1.00 57.34 19 LYS B CA 1
ATOM 2394 C C . LYS B 2 20 ? 9.546 30.614 35.024 1.00 53.80 19 LYS B C 1
ATOM 2395 O O . LYS B 2 20 ? 10.531 31.019 35.645 1.00 58.27 19 LYS B O 1
ATOM 2401 N N . PRO B 2 21 ? 9.079 29.360 35.135 1.00 49.25 20 PRO B N 1
ATOM 2402 C CA . PRO B 2 21 ? 9.619 28.372 36.079 1.00 52.49 20 PRO B CA 1
ATOM 2403 C C . PRO B 2 21 ? 11.145 28.240 36.036 1.00 55.21 20 PRO B C 1
ATOM 2404 O O . PRO B 2 21 ? 11.777 28.257 34.974 1.00 52.10 20 PRO B O 1
ATOM 2408 N N . ASN B 2 22 ? 11.721 28.092 37.223 1.00 53.78 21 ASN B N 1
ATOM 2409 C CA . ASN B 2 22 ? 13.164 28.079 37.408 1.00 47.65 21 ASN B CA 1
ATOM 2410 C C . ASN B 2 22 ? 13.542 27.113 38.521 1.00 46.90 21 ASN B C 1
ATOM 2411 O O . ASN B 2 22 ? 12.690 26.394 39.046 1.00 49.73 21 ASN B O 1
ATOM 2416 N N . ILE B 2 23 ? 14.823 27.072 38.864 1.00 47.43 22 ILE B N 1
ATOM 2417 C CA . ILE B 2 23 ? 15.262 26.278 40.005 1.00 49.22 22 ILE B CA 1
ATOM 2418 C C . ILE B 2 23 ? 16.106 27.130 40.943 1.00 43.21 22 ILE B C 1
ATOM 2419 O O . ILE B 2 23 ? 17.038 27.799 40.512 1.00 43.56 22 ILE B O 1
ATOM 2424 N N . LEU B 2 24 ? 15.772 27.110 42.227 1.00 41.46 23 LEU B N 1
ATOM 2425 C CA . LEU B 2 24 ? 16.511 27.896 43.200 1.00 45.14 23 LEU B CA 1
ATOM 2426 C C . LEU B 2 24 ? 17.602 27.084 43.876 1.00 45.12 23 LEU B C 1
ATOM 2427 O O . LEU B 2 24 ? 17.321 26.093 44.537 1.00 42.85 23 LEU B O 1
ATOM 2432 N N . ASN B 2 25 ? 18.847 27.513 43.712 1.00 42.63 24 ASN B N 1
ATOM 2433 C CA . ASN B 2 25 ? 19.958 26.811 44.324 1.00 40.79 24 ASN B CA 1
ATOM 2434 C C . ASN B 2 25 ? 20.491 27.548 45.536 1.00 43.27 24 ASN B C 1
ATOM 2435 O O . ASN B 2 25 ? 20.792 28.739 45.468 1.00 44.21 24 ASN B O 1
ATOM 2440 N N . CYS B 2 26 ? 20.641 26.818 46.633 1.00 40.58 25 CYS B N 1
ATOM 2441 C CA . CYS B 2 26 ? 21.391 27.298 47.776 1.00 40.47 25 CYS B CA 1
ATOM 2442 C C . CYS B 2 26 ? 22.606 26.394 47.876 1.00 40.99 25 CYS B C 1
ATOM 2443 O O . CYS B 2 26 ? 22.515 25.243 48.291 1.00 41.27 25 CYS B O 1
ATOM 2446 N N . TYR B 2 27 ? 23.748 26.929 47.484 1.00 39.50 26 TYR B N 1
ATOM 2447 C CA . TYR B 2 27 ? 24.951 26.138 47.382 1.00 36.35 26 TYR B CA 1
ATOM 2448 C C . TYR B 2 27 ? 25.799 26.476 48.571 1.00 44.06 26 TYR B C 1
ATOM 2449 O O . TYR B 2 27 ? 26.256 27.614 48.706 1.00 46.37 26 TYR B O 1
ATOM 2458 N N . VAL B 2 28 ? 26.004 25.485 49.432 1.00 40.96 27 VAL B N 1
ATOM 2459 C CA . VAL B 2 28 ? 26.780 25.672 50.646 1.00 38.12 27 VAL B CA 1
ATOM 2460 C C . VAL B 2 28 ? 28.055 24.864 50.556 1.00 43.09 27 VAL B C 1
ATOM 2461 O O . VAL B 2 28 ? 28.033 23.679 50.231 1.00 44.68 27 VAL B O 1
ATOM 2465 N N . THR B 2 29 ? 29.183 25.527 50.772 1.00 43.89 28 THR B N 1
ATOM 2466 C CA . THR B 2 29 ? 30.471 24.904 50.505 1.00 43.99 28 THR B CA 1
ATOM 2467 C C . THR B 2 29 ? 31.615 25.156 51.485 1.00 44.83 28 THR B C 1
ATOM 2468 O O . THR B 2 29 ? 31.559 26.071 52.298 1.00 47.64 28 THR B O 1
ATOM 2472 N N . GLN B 2 30 ? 32.678 24.366 51.339 1.00 47.09 29 GLN B N 1
ATOM 2473 C CA . GLN B 2 30 ? 33.980 24.636 51.965 1.00 48.77 29 GLN B CA 1
ATOM 2474 C C . GLN B 2 30 ? 33.978 24.634 53.484 1.00 53.10 29 GLN B C 1
ATOM 2475 O O . GLN B 2 30 ? 34.582 25.520 54.094 1.00 56.80 29 GLN B O 1
ATOM 2481 N N . PHE B 2 31 ? 33.287 23.678 54.099 1.00 48.98 30 PHE B N 1
ATOM 2482 C CA . PHE B 2 31 ? 33.180 23.654 55.560 1.00 48.78 30 PHE B CA 1
ATOM 2483 C C . PHE B 2 31 ? 33.594 22.344 56.228 1.00 49.28 30 PHE B C 1
ATOM 2484 O O . PHE B 2 31 ? 33.938 21.369 55.573 1.00 51.90 30 PHE B O 1
ATOM 2492 N N . HIS B 2 32 ? 33.576 22.366 57.554 1.00 55.11 31 HIS B N 1
ATOM 2493 C CA . HIS B 2 32 ? 33.901 21.221 58.401 1.00 52.68 31 HIS B CA 1
ATOM 2494 C C . HIS B 2 32 ? 33.679 21.584 59.872 1.00 52.38 31 HIS B C 1
ATOM 2495 O O . HIS B 2 32 ? 33.999 22.692 60.292 1.00 48.72 31 HIS B O 1
ATOM 2502 N N . PRO B 2 33 ? 33.128 20.650 60.669 1.00 54.26 32 PRO B N 1
ATOM 2503 C CA . PRO B 2 33 ? 32.718 19.257 60.420 1.00 52.34 32 PRO B CA 1
ATOM 2504 C C . PRO B 2 33 ? 31.508 19.098 59.481 1.00 52.24 32 PRO B C 1
ATOM 2505 O O . PRO B 2 33 ? 30.822 20.083 59.205 1.00 52.70 32 PRO B O 1
ATOM 2509 N N . PRO B 2 34 ? 31.254 17.865 58.998 1.00 49.86 33 PRO B N 1
ATOM 2510 C CA . PRO B 2 34 ? 30.204 17.580 58.017 1.00 45.29 33 PRO B CA 1
ATOM 2511 C C . PRO B 2 34 ? 28.810 17.922 58.499 1.00 45.21 33 PRO B C 1
ATOM 2512 O O . PRO B 2 34 ? 28.021 18.370 57.687 1.00 52.88 33 PRO B O 1
ATOM 2516 N N . HIS B 2 35 ? 28.490 17.707 59.766 1.00 47.84 34 HIS B N 1
ATOM 2517 C CA . HIS B 2 35 ? 27.101 17.856 60.183 1.00 51.49 34 HIS B CA 1
ATOM 2518 C C . HIS B 2 35 ? 26.715 19.324 60.061 1.00 52.58 34 HIS B C 1
ATOM 2519 O O . HIS B 2 35 ? 27.463 20.219 60.456 1.00 53.02 34 HIS B O 1
ATOM 2526 N N . ILE B 2 36 ? 25.551 19.556 59.468 1.00 53.59 35 ILE B N 1
ATOM 2527 C CA . ILE B 2 36 ? 25.139 20.889 59.048 1.00 51.53 35 ILE B CA 1
ATOM 2528 C C . ILE B 2 36 ? 23.655 20.822 58.750 1.00 47.86 35 ILE B C 1
ATOM 2529 O O . ILE B 2 36 ? 23.154 19.770 58.347 1.00 48.05 35 ILE B O 1
ATOM 2534 N N . GLU B 2 37 ? 22.939 21.921 58.947 1.00 40.35 36 GLU B N 1
ATOM 2535 C CA . GLU B 2 37 ? 21.547 21.944 58.524 1.00 49.80 36 GLU B CA 1
ATOM 2536 C C . GLU B 2 37 ? 21.254 23.121 57.601 1.00 50.97 36 GLU B C 1
ATOM 2537 O O . GLU B 2 37 ? 21.745 24.233 57.812 1.00 48.33 36 GLU B O 1
ATOM 2543 N N . ILE B 2 38 ? 20.458 22.850 56.569 1.00 45.23 37 ILE B N 1
ATOM 2544 C CA . ILE B 2 38 ? 20.196 23.810 55.509 1.00 48.52 37 ILE B CA 1
ATOM 2545 C C . ILE B 2 38 ? 18.698 23.889 55.238 1.00 53.70 37 ILE B C 1
ATOM 2546 O O . ILE B 2 38 ? 18.079 22.915 54.800 1.00 50.49 37 ILE B O 1
ATOM 2551 N N . GLN B 2 39 ? 18.118 25.050 55.527 1.00 54.20 38 GLN B N 1
ATOM 2552 C CA . GLN B 2 39 ? 16.702 25.303 55.269 1.00 54.36 38 GLN B CA 1
ATOM 2553 C C . GLN B 2 39 ? 16.488 26.359 54.207 1.00 46.89 38 GLN B C 1
ATOM 2554 O O . GLN B 2 39 ? 17.195 27.357 54.170 1.00 51.53 38 GLN B O 1
ATOM 2560 N N . MET B 2 40 ? 15.516 26.134 53.337 1.00 48.06 39 MET B N 1
ATOM 2561 C CA . MET B 2 40 ? 15.127 27.148 52.368 1.00 53.32 39 MET B CA 1
ATOM 2562 C C . MET B 2 40 ? 13.880 27.894 52.823 1.00 51.64 39 MET B C 1
ATOM 2563 O O . MET B 2 40 ? 12.902 27.277 53.233 1.00 56.64 39 MET B O 1
ATOM 2568 N N . LEU B 2 41 ? 13.915 29.220 52.763 1.00 51.50 40 LEU B N 1
ATOM 2569 C CA . LEU B 2 41 ? 12.787 30.013 53.241 1.00 53.29 40 LEU B CA 1
ATOM 2570 C C . LEU B 2 41 ? 12.197 30.881 52.140 1.00 53.06 40 LEU B C 1
ATOM 2571 O O . LEU B 2 41 ? 12.917 31.566 51.408 1.00 47.55 40 LEU B O 1
ATOM 2576 N N . LYS B 2 42 ? 10.876 30.833 52.022 1.00 54.38 41 LYS B N 1
ATOM 2577 C CA . LYS B 2 42 ? 10.158 31.756 51.163 1.00 49.35 41 LYS B CA 1
ATOM 2578 C C . LYS B 2 42 ? 9.262 32.613 52.045 1.00 52.79 41 LYS B C 1
ATOM 2579 O O . LYS B 2 42 ? 8.364 32.102 52.715 1.00 52.05 41 LYS B O 1
ATOM 2585 N N . ASN B 2 43 ? 9.546 33.910 52.066 1.00 55.38 42 ASN B N 1
ATOM 2586 C CA . ASN B 2 43 ? 8.858 34.869 52.925 1.00 48.96 42 ASN B CA 1
ATOM 2587 C C . ASN B 2 43 ? 8.884 34.505 54.409 1.00 50.76 42 ASN B C 1
ATOM 2588 O O . ASN B 2 43 ? 8.021 34.941 55.169 1.00 51.50 42 ASN B O 1
ATOM 2593 N N . GLY B 2 44 ? 9.900 33.757 54.830 1.00 53.39 43 GLY B N 1
ATOM 2594 C CA . GLY B 2 44 ? 10.070 33.418 56.236 1.00 59.40 43 GLY B CA 1
ATOM 2595 C C . GLY B 2 44 ? 9.574 32.057 56.714 1.00 62.91 43 GLY B C 1
ATOM 2596 O O . GLY B 2 44 ? 9.993 31.587 57.775 1.00 62.14 43 GLY B O 1
ATOM 2597 N N . LYS B 2 45 ? 8.678 31.428 55.957 1.00 60.58 44 LYS B N 1
ATOM 2598 C CA . LYS B 2 45 ? 8.198 30.090 56.301 1.00 60.94 44 LYS B CA 1
ATOM 2599 C C . LYS B 2 45 ? 9.036 29.059 55.565 1.00 64.13 44 LYS B C 1
ATOM 2600 O O . LYS B 2 45 ? 9.530 29.325 54.468 1.00 63.97 44 LYS B O 1
ATOM 2606 N N . LYS B 2 46 ? 9.191 27.876 56.144 1.00 64.95 45 LYS B N 1
ATOM 2607 C CA . LYS B 2 46 ? 10.058 26.873 55.531 1.00 64.60 45 LYS B CA 1
ATOM 2608 C C . LYS B 2 46 ? 9.396 26.193 54.333 1.00 63.25 45 LYS B C 1
ATOM 2609 O O . LYS B 2 46 ? 8.182 25.993 54.308 1.00 63.54 45 LYS B O 1
ATOM 2615 N N . ILE B 2 47 ? 10.207 25.866 53.332 1.00 60.27 46 ILE B N 1
ATOM 2616 C CA . ILE B 2 47 ? 9.744 25.164 52.136 1.00 59.39 46 ILE B CA 1
ATOM 2617 C C . ILE B 2 47 ? 9.924 23.658 52.320 1.00 56.09 46 ILE B C 1
ATOM 2618 O O . ILE B 2 47 ? 11.028 23.195 52.601 1.00 52.18 46 ILE B O 1
ATOM 2623 N N . PRO B 2 48 ? 8.828 22.894 52.162 1.00 59.98 47 PRO B N 1
ATOM 2624 C CA . PRO B 2 48 ? 8.737 21.467 52.508 1.00 59.81 47 PRO B CA 1
ATOM 2625 C C . PRO B 2 48 ? 9.698 20.499 51.802 1.00 60.16 47 PRO B C 1
ATOM 2626 O O . PRO B 2 48 ? 10.369 19.733 52.499 1.00 56.06 47 PRO B O 1
ATOM 2630 N N . LYS B 2 49 ? 9.799 20.519 50.477 1.00 53.57 48 LYS B N 1
ATOM 2631 C CA . LYS B 2 49 ? 10.655 19.518 49.846 1.00 56.95 48 LYS B CA 1
ATOM 2632 C C . LYS B 2 49 ? 11.826 20.162 49.119 1.00 56.45 48 LYS B C 1
ATOM 2633 O O . LYS B 2 49 ? 11.677 20.808 48.084 1.00 56.36 48 LYS B O 1
ATOM 2639 N N . VAL B 2 50 ? 13.008 19.914 49.655 1.00 56.29 49 VAL B N 1
ATOM 2640 C CA . VAL B 2 50 ? 14.235 20.431 49.098 1.00 53.63 49 VAL B CA 1
ATOM 2641 C C . VAL B 2 50 ? 15.201 19.271 48.980 1.00 56.12 49 VAL B C 1
ATOM 2642 O O . VAL B 2 50 ? 15.285 18.419 49.868 1.00 59.51 49 VAL B O 1
ATOM 2646 N N . GLU B 2 51 ? 15.910 19.234 47.860 1.00 53.92 50 GLU B N 1
ATOM 2647 C CA . GLU B 2 51 ? 16.772 18.116 47.525 1.00 52.36 50 GLU B CA 1
ATOM 2648 C C . GLU B 2 51 ? 18.222 18.439 47.836 1.00 47.81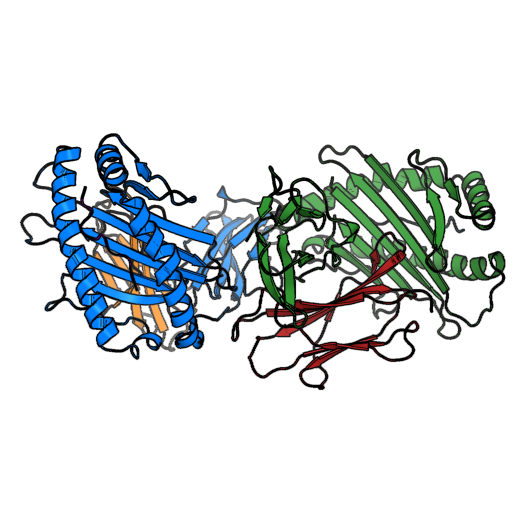 50 GLU B C 1
ATOM 2649 O O . GLU B 2 51 ? 18.633 19.592 47.753 1.00 48.64 50 GLU B O 1
ATOM 2655 N N . MET B 2 52 ? 18.989 17.420 48.214 1.00 46.64 51 MET B N 1
ATOM 2656 C CA . MET B 2 52 ? 20.398 17.610 48.547 1.00 47.77 51 MET B CA 1
ATOM 2657 C C . MET B 2 52 ? 21.345 16.890 47.590 1.00 38.37 51 MET B C 1
ATOM 2658 O O . MET B 2 52 ? 21.240 15.687 47.384 1.00 33.39 51 MET B O 1
ATOM 2663 N N . SER B 2 53 ? 22.288 17.639 47.033 1.00 41.59 52 SER B N 1
ATOM 2664 C CA . SER B 2 53 ? 23.239 17.092 46.070 1.00 49.21 52 SER B CA 1
ATOM 2665 C C . SER B 2 53 ? 24.671 17.646 46.221 1.00 50.13 52 SER B C 1
ATOM 2666 O O . SER B 2 53 ? 24.910 18.635 46.919 1.00 41.80 52 SER B O 1
ATOM 2669 N N . ASP B 2 54 ? 25.607 16.948 45.580 1.00 54.92 53 ASP B N 1
ATOM 2670 C CA . ASP B 2 54 ? 27.008 17.357 45.430 1.00 52.30 53 ASP B CA 1
ATOM 2671 C C . ASP B 2 54 ? 27.876 17.411 46.704 1.00 49.60 53 ASP B C 1
ATOM 2672 O O . ASP B 2 54 ? 28.547 18.416 46.965 1.00 52.14 53 ASP B O 1
ATOM 2677 N N . MET B 2 55 ? 27.886 16.304 47.453 1.00 45.79 54 MET B N 1
ATOM 2678 C CA . MET B 2 55 ? 28.754 16.112 48.628 1.00 45.65 54 MET B CA 1
ATOM 2679 C C . MET B 2 55 ? 30.154 15.727 48.171 1.00 45.58 54 MET B C 1
ATOM 2680 O O . MET B 2 55 ? 30.344 14.694 47.526 1.00 45.01 54 MET B O 1
ATOM 2685 N N . SER B 2 56 ? 31.136 16.560 48.486 1.00 45.55 55 SER B N 1
ATOM 2686 C CA . SER B 2 56 ? 32.486 16.330 47.993 1.00 48.89 55 SER B CA 1
ATOM 2687 C C . SER B 2 56 ? 33.542 16.890 48.946 1.00 47.77 55 SER B C 1
ATOM 2688 O O . SER B 2 56 ? 33.220 17.329 50.049 1.00 50.84 55 SER B O 1
ATOM 2691 N N . PHE B 2 57 ? 34.808 16.809 48.549 1.00 47.10 56 PHE B N 1
ATOM 2692 C CA . PHE B 2 57 ? 35.890 17.375 49.349 1.00 49.67 56 PHE B CA 1
ATOM 2693 C C . PHE B 2 57 ? 36.685 18.336 48.472 1.00 51.25 56 PHE B C 1
ATOM 2694 O O . PHE B 2 57 ? 36.920 18.041 47.302 1.00 46.32 56 PHE B O 1
ATOM 2702 N N . SER B 2 58 ? 37.166 19.441 49.044 1.00 52.34 57 SER B N 1
ATOM 2703 C CA . SER B 2 58 ? 37.902 20.433 48.255 1.00 50.97 57 SER B CA 1
ATOM 2704 C C . SER B 2 58 ? 39.314 20.003 47.949 1.00 52.36 57 SER B C 1
ATOM 2705 O O . SER B 2 58 ? 40.244 20.799 48.107 1.00 51.58 57 SER B O 1
ATOM 2708 N N . LYS B 2 59 ? 39.493 18.738 47.568 1.00 49.37 58 LYS B N 1
ATOM 2709 C CA . LYS B 2 59 ? 40.822 18.168 47.346 1.00 55.64 58 LYS B CA 1
ATOM 2710 C C . LYS B 2 59 ? 41.728 18.416 48.560 1.00 58.12 58 LYS B C 1
ATOM 2711 O O . LYS B 2 59 ? 42.875 17.974 48.602 1.00 68.84 58 LYS B O 1
ATOM 2717 N N . ASP B 2 60 ? 41.177 19.109 49.550 1.00 51.49 59 ASP B N 1
ATOM 2718 C CA . ASP B 2 60 ? 41.817 19.383 50.817 1.00 50.25 59 ASP B CA 1
ATOM 2719 C C . ASP B 2 60 ? 40.810 19.059 51.899 1.00 49.05 59 ASP B C 1
ATOM 2720 O O . ASP B 2 60 ? 40.920 19.522 53.039 1.00 45.83 59 ASP B O 1
ATOM 2725 N N . TRP B 2 61 ? 39.784 18.328 51.467 1.00 49.65 60 TRP B N 1
ATOM 2726 C CA . TRP B 2 61 ? 38.794 17.677 52.325 1.00 47.04 60 TRP B CA 1
ATOM 2727 C C . TRP B 2 61 ? 37.630 18.498 52.885 1.00 51.19 60 TRP B C 1
ATOM 2728 O O . TRP B 2 61 ? 36.727 17.915 53.474 1.00 56.35 60 TRP B O 1
ATOM 2739 N N . SER B 2 62 ? 37.607 19.815 52.699 1.00 54.86 61 SER B N 1
ATOM 2740 C CA . SER B 2 62 ? 36.441 20.581 53.153 1.00 51.10 61 SER B CA 1
ATOM 2741 C C . SER B 2 62 ? 35.200 20.160 52.363 1.00 46.06 61 SER B C 1
ATOM 2742 O O . SER B 2 62 ? 35.291 19.792 51.198 1.00 45.34 61 SER B O 1
ATOM 2745 N N . PHE B 2 63 ? 34.042 20.210 53.009 1.00 43.20 62 PHE B N 1
ATOM 2746 C CA . PHE B 2 63 ? 32.842 19.616 52.445 1.00 40.07 62 PHE B CA 1
ATOM 2747 C C . PHE B 2 63 ? 32.065 20.574 51.591 1.00 44.88 62 PHE B C 1
ATOM 2748 O O . PHE B 2 63 ? 32.294 21.784 51.596 1.00 49.55 62 PHE B O 1
ATOM 2756 N N . TYR B 2 64 ? 31.152 19.994 50.830 1.00 45.43 63 TYR B N 1
ATOM 2757 C CA . TYR B 2 64 ? 30.348 20.715 49.872 1.00 41.79 63 TYR B CA 1
ATOM 2758 C C . TYR B 2 64 ? 28.964 20.090 49.894 1.00 41.08 63 TYR B C 1
ATOM 2759 O O . TYR B 2 64 ? 28.845 18.891 50.097 1.00 42.35 63 TYR B O 1
ATOM 2768 N N . ILE B 2 65 ? 27.917 20.882 49.701 1.00 43.70 64 ILE B N 1
ATOM 2769 C CA . ILE B 2 65 ? 26.560 20.333 49.632 1.00 41.22 64 ILE B CA 1
ATOM 2770 C C . ILE B 2 65 ? 25.594 21.321 48.968 1.00 39.49 64 ILE B C 1
ATOM 2771 O O . ILE B 2 65 ? 25.683 22.525 49.177 1.00 44.01 64 ILE B O 1
ATOM 2776 N N . LEU B 2 66 ? 24.689 20.809 48.140 1.00 39.94 65 LEU B N 1
ATOM 2777 C CA . LEU B 2 66 ? 23.802 21.676 47.373 1.00 41.64 65 LEU B CA 1
ATOM 2778 C C . LEU B 2 66 ? 22.341 21.448 47.700 1.00 41.64 65 LEU B C 1
ATOM 2779 O O . LEU B 2 66 ? 21.889 20.319 47.834 1.00 42.29 65 LEU B O 1
ATOM 2784 N N . ALA B 2 67 ? 21.609 22.547 47.809 1.00 42.58 66 ALA B N 1
ATOM 2785 C CA . ALA B 2 67 ? 20.181 22.517 48.043 1.00 43.14 66 ALA B CA 1
ATOM 2786 C C . ALA B 2 67 ? 19.531 23.179 46.864 1.00 43.04 66 ALA B C 1
ATOM 2787 O O . ALA B 2 67 ? 19.989 24.227 46.433 1.00 46.58 66 ALA B O 1
ATOM 2789 N N . HIS B 2 68 ? 18.475 22.576 46.330 1.00 44.31 67 HIS B N 1
ATOM 2790 C CA . HIS B 2 68 ? 17.792 23.165 45.187 1.00 45.22 67 HIS B CA 1
ATOM 2791 C C . HIS B 2 68 ? 16.275 22.981 45.242 1.00 50.66 67 HIS B C 1
ATOM 2792 O O . HIS B 2 68 ? 15.771 22.069 45.902 1.00 52.34 67 HIS B O 1
ATOM 2799 N N . THR B 2 69 ? 15.555 23.878 44.566 1.00 48.00 68 THR B N 1
ATOM 2800 C CA . THR B 2 69 ? 14.093 23.810 44.496 1.00 49.87 68 THR B CA 1
ATOM 2801 C C . THR B 2 69 ? 13.483 24.509 43.282 1.00 50.15 68 THR B C 1
ATOM 2802 O O . THR B 2 69 ? 13.948 25.571 42.859 1.00 51.30 68 THR B O 1
ATOM 2806 N N . GLU B 2 70 ? 12.441 23.898 42.724 1.00 51.35 69 GLU B N 1
ATOM 2807 C CA . GLU B 2 70 ? 11.685 24.503 41.633 1.00 54.45 69 GLU B CA 1
ATOM 2808 C C . GLU B 2 70 ? 10.860 25.665 42.182 1.00 52.87 69 GLU B C 1
ATOM 2809 O O . GLU B 2 70 ? 10.207 25.529 43.221 1.00 52.11 69 GLU B O 1
ATOM 2815 N N . PHE B 2 71 ? 10.866 26.799 41.493 1.00 43.02 70 PHE B N 1
ATOM 2816 C CA . PHE B 2 71 ? 10.113 27.937 41.983 1.00 44.31 70 PHE B CA 1
ATOM 2817 C C . PHE B 2 71 ? 9.813 28.871 40.837 1.00 44.70 70 PHE B C 1
ATOM 2818 O O . PHE B 2 71 ? 10.393 28.743 39.765 1.00 46.69 70 PHE B O 1
ATOM 2826 N N . THR B 2 72 ? 8.927 29.830 41.070 1.00 43.50 71 THR B N 1
ATOM 2827 C CA . THR B 2 72 ? 8.634 30.836 40.061 1.00 48.15 71 THR B CA 1
ATOM 2828 C C . THR B 2 72 ? 8.836 32.232 40.648 1.00 44.40 71 THR B C 1
ATOM 2829 O O . THR B 2 72 ? 8.107 32.648 41.546 1.00 45.15 71 THR B O 1
ATOM 2833 N N . PRO B 2 73 ? 9.846 32.953 40.145 1.00 44.93 72 PRO B N 1
ATOM 2834 C CA . PRO B 2 73 ? 10.158 34.308 40.600 1.00 49.03 72 PRO B CA 1
ATOM 2835 C C . PRO B 2 73 ? 8.971 35.251 40.460 1.00 54.41 72 PRO B C 1
ATOM 2836 O O . PRO B 2 73 ? 8.328 35.312 39.409 1.00 56.04 72 PRO B O 1
ATOM 2840 N N . THR B 2 74 ? 8.693 35.982 41.531 1.00 54.60 73 THR B N 1
ATOM 2841 C CA . THR B 2 74 ? 7.653 36.987 41.518 1.00 48.24 73 THR B CA 1
ATOM 2842 C C . THR B 2 74 ? 8.253 38.265 42.082 1.00 49.33 73 THR B C 1
ATOM 2843 O O . THR B 2 74 ? 9.229 38.225 42.834 1.00 47.64 73 THR B O 1
ATOM 2847 N N . GLU B 2 75 ? 7.664 39.395 41.713 1.00 50.79 74 GLU B N 1
ATOM 2848 C CA . GLU B 2 75 ? 8.202 40.698 42.075 1.00 47.88 74 GLU B CA 1
ATOM 2849 C C . GLU B 2 75 ? 7.968 41.002 43.540 1.00 49.97 74 GLU B C 1
ATOM 2850 O O . GLU B 2 75 ? 8.591 41.904 44.095 1.00 54.90 74 GLU B O 1
ATOM 2856 N N . THR B 2 76 ? 7.053 40.259 44.159 1.00 48.09 75 THR B N 1
ATOM 2857 C CA . THR B 2 76 ? 6.629 40.560 45.520 1.00 45.83 75 THR B CA 1
ATOM 2858 C C . THR B 2 76 ? 7.089 39.529 46.533 1.00 42.88 75 THR B C 1
ATOM 2859 O O . THR B 2 76 ? 6.847 39.680 47.721 1.00 46.36 75 THR B O 1
ATOM 2863 N N . ASP B 2 77 ? 7.726 38.466 46.069 1.00 45.27 76 ASP B N 1
ATOM 2864 C CA . ASP B 2 77 ? 8.158 37.420 46.979 1.00 41.03 76 ASP B CA 1
ATOM 2865 C C . ASP B 2 77 ? 9.655 37.477 47.190 1.00 41.03 76 ASP B C 1
ATOM 2866 O O . ASP B 2 77 ? 10.399 37.931 46.327 1.00 44.17 76 ASP B O 1
ATOM 2871 N N . THR B 2 78 ? 10.069 37.054 48.377 1.00 42.80 77 THR B N 1
ATOM 2872 C CA . THR B 2 78 ? 11.457 37.091 48.811 1.00 42.80 77 THR B CA 1
ATOM 2873 C C . THR B 2 78 ? 11.971 35.702 49.208 1.00 44.17 77 THR B C 1
ATOM 2874 O O . THR B 2 78 ? 11.320 34.978 49.963 1.00 42.21 77 THR B O 1
ATOM 2878 N N . TYR B 2 79 ? 13.123 35.318 48.672 1.00 44.64 78 TYR B N 1
ATOM 2879 C CA . TYR B 2 79 ? 13.670 33.999 48.962 1.00 45.45 78 TYR B CA 1
ATOM 2880 C C . TYR B 2 79 ? 14.933 34.103 49.809 1.00 45.30 78 TYR B C 1
ATOM 2881 O O . TYR B 2 79 ? 15.564 35.152 49.869 1.00 47.73 78 TYR B O 1
ATOM 2890 N N . ALA B 2 80 ? 15.270 33.015 50.493 1.00 49.22 79 ALA B N 1
ATOM 2891 C CA . ALA B 2 80 ? 16.442 32.977 51.362 1.00 47.50 79 ALA B CA 1
ATOM 2892 C C . ALA B 2 80 ? 16.798 31.552 51.784 1.00 49.31 79 ALA B C 1
ATOM 2893 O O . ALA B 2 80 ? 15.947 30.660 51.798 1.00 50.13 79 ALA B O 1
ATOM 2895 N N . CYS B 2 81 ? 18.059 31.345 52.136 1.00 46.53 80 CYS B N 1
ATOM 2896 C CA . CYS B 2 81 ? 18.507 30.051 52.632 1.00 47.09 80 CYS B CA 1
ATOM 2897 C C . CYS B 2 81 ? 19.206 30.234 53.977 1.00 47.30 80 CYS B C 1
ATOM 2898 O O . CYS B 2 81 ? 20.115 31.057 54.075 1.00 51.42 80 CYS B O 1
ATOM 2901 N N . ARG B 2 82 ? 18.799 29.499 55.016 1.00 45.40 81 ARG B N 1
ATOM 2902 C CA . ARG B 2 82 ? 19.473 29.663 56.308 1.00 46.46 81 ARG B CA 1
ATOM 2903 C C . ARG B 2 82 ? 20.203 28.398 56.761 1.00 48.84 81 ARG B C 1
ATOM 2904 O O . ARG B 2 82 ? 19.634 27.305 56.857 1.00 42.48 81 ARG B O 1
ATOM 2912 N N . VAL B 2 83 ? 21.489 28.594 57.043 1.00 48.45 82 VAL B N 1
ATOM 2913 C CA . VAL B 2 83 ? 22.422 27.516 57.330 1.00 43.65 82 VAL B CA 1
ATOM 2914 C C . VAL B 2 83 ? 23.080 27.718 58.678 1.00 47.50 82 VAL B C 1
ATOM 2915 O O . VAL B 2 83 ? 23.626 28.792 58.966 1.00 48.56 82 VAL B O 1
ATOM 2919 N N . LYS B 2 84 ? 23.009 26.664 59.488 1.00 52.56 83 LYS B N 1
ATOM 2920 C CA . LYS B 2 84 ? 23.587 26.611 60.829 1.00 53.75 83 LYS B CA 1
ATOM 2921 C C . LYS B 2 84 ? 24.775 25.644 60.902 1.00 50.23 83 LYS B C 1
ATOM 2922 O O . LYS B 2 84 ? 24.637 24.462 60.589 1.00 49.54 83 LYS B O 1
ATOM 2928 N N . HIS B 2 85 ? 25.942 26.144 61.300 1.00 49.59 84 HIS B N 1
ATOM 2929 C CA . HIS B 2 85 ? 27.135 25.301 61.384 1.00 52.27 84 HIS B CA 1
ATOM 2930 C C . HIS B 2 85 ? 27.838 25.490 62.735 1.00 54.02 84 HIS B C 1
ATOM 2931 O O . HIS B 2 85 ? 27.664 26.511 63.395 1.00 55.97 84 HIS B O 1
ATOM 2938 N N . ALA B 2 86 ? 28.649 24.509 63.122 1.00 51.24 85 ALA B N 1
ATOM 2939 C CA . ALA B 2 86 ? 29.309 24.499 64.425 1.00 49.76 85 ALA B CA 1
ATOM 2940 C C . ALA B 2 86 ? 30.341 25.607 64.583 1.00 54.08 85 ALA B C 1
ATOM 2941 O O . ALA B 2 86 ? 30.659 26.015 65.697 1.00 55.22 85 ALA B O 1
ATOM 2943 N N . SER B 2 87 ? 30.906 26.057 63.473 1.00 53.24 86 SER B N 1
ATOM 2944 C CA . SER B 2 87 ? 31.887 27.131 63.515 1.00 53.67 86 SER B CA 1
ATOM 2945 C C . SER B 2 87 ? 31.169 28.460 63.674 1.00 53.46 86 SER B C 1
ATOM 2946 O O . SER B 2 87 ? 31.793 29.489 63.908 1.00 54.85 86 SER B O 1
ATOM 2949 N N . MET B 2 88 ? 29.846 28.420 63.551 1.00 56.62 87 MET B N 1
ATOM 2950 C CA . MET B 2 88 ? 29.017 29.620 63.579 1.00 61.12 87 MET B CA 1
ATOM 2951 C C . MET B 2 88 ? 28.171 29.723 64.849 1.00 62.71 87 MET B C 1
ATOM 2952 O O . MET B 2 88 ? 27.528 28.755 65.270 1.00 54.15 87 MET B O 1
ATOM 2957 N N . ALA B 2 89 ? 28.196 30.904 65.462 1.00 65.89 88 ALA B N 1
ATOM 2958 C CA . ALA B 2 89 ? 27.454 31.148 66.692 1.00 64.97 88 ALA B CA 1
ATOM 2959 C C . ALA B 2 89 ? 25.952 30.972 66.490 1.00 68.30 88 ALA B C 1
ATOM 2960 O O . ALA B 2 89 ? 25.276 30.301 67.278 1.00 59.12 88 ALA B O 1
ATOM 2962 N N . GLU B 2 90 ? 25.442 31.577 65.423 1.00 70.01 89 GLU B N 1
ATOM 2963 C CA . GLU B 2 90 ? 24.025 31.493 65.074 1.00 68.13 89 GLU B CA 1
ATOM 2964 C C . GLU B 2 90 ? 23.777 31.319 63.577 1.00 62.95 89 GLU B C 1
ATOM 2965 O O . GLU B 2 90 ? 24.548 31.817 62.753 1.00 60.54 89 GLU B O 1
ATOM 2971 N N . PRO B 2 91 ? 22.696 30.599 63.231 1.00 55.81 90 PRO B N 1
ATOM 2972 C CA . PRO B 2 91 ? 22.296 30.319 61.854 1.00 51.23 90 PRO B CA 1
ATOM 2973 C C . PRO B 2 91 ? 22.270 31.560 60.975 1.00 61.24 90 PRO B C 1
ATOM 2974 O O . PRO B 2 91 ? 21.635 32.564 61.309 1.00 63.32 90 PRO B O 1
ATOM 2978 N N . LYS B 2 92 ? 23.004 31.469 59.868 1.00 59.24 91 LYS B N 1
ATOM 2979 C CA . LYS B 2 92 ? 23.149 32.531 58.882 1.00 51.72 91 LYS B CA 1
ATOM 2980 C C . LYS B 2 92 ? 22.069 32.397 57.827 1.00 46.21 91 LYS B C 1
ATOM 2981 O O . LYS B 2 92 ? 21.920 31.335 57.238 1.00 45.88 91 LYS B O 1
ATOM 2987 N N . THR B 2 93 ? 21.265 33.439 57.647 1.00 48.74 92 THR B N 1
ATOM 2988 C CA . THR B 2 93 ? 20.272 33.449 56.573 1.00 45.78 92 THR B CA 1
ATOM 2989 C C . THR B 2 93 ? 20.789 34.270 55.395 1.00 45.45 92 THR B C 1
ATOM 2990 O O . THR B 2 93 ? 21.116 35.446 55.560 1.00 46.92 92 THR B O 1
ATOM 2994 N N . VAL B 2 94 ? 20.850 33.673 54.207 1.00 43.95 93 VAL B N 1
ATOM 2995 C CA . VAL B 2 94 ? 21.286 34.406 53.018 1.00 42.44 93 VAL B CA 1
ATOM 2996 C C . VAL B 2 94 ? 20.133 34.626 52.046 1.00 43.79 93 VAL B C 1
ATOM 2997 O O . VAL B 2 94 ? 19.409 33.688 51.718 1.00 44.11 93 VAL B O 1
ATOM 3001 N N . TYR B 2 95 ? 19.960 35.861 51.583 1.00 42.80 94 TYR B N 1
ATOM 3002 C CA . TYR B 2 95 ? 18.868 36.171 50.667 1.00 41.42 94 TYR B CA 1
ATOM 3003 C C . TYR B 2 95 ? 19.253 36.148 49.199 1.00 45.78 94 TYR B C 1
ATOM 3004 O O . TYR B 2 95 ? 20.327 36.602 48.808 1.00 53.49 94 TYR B O 1
ATOM 3013 N N . TRP B 2 96 ? 18.350 35.623 48.385 1.00 44.34 95 TRP B N 1
ATOM 3014 C CA . TRP B 2 96 ? 18.543 35.630 46.954 1.00 46.76 95 TRP B CA 1
ATOM 3015 C C . TRP B 2 96 ? 18.453 37.062 46.429 1.00 48.94 95 TRP B C 1
ATOM 3016 O O . TRP B 2 96 ? 17.453 37.741 46.672 1.00 42.96 95 TRP B O 1
ATOM 3027 N N . ASP B 2 97 ? 19.492 37.532 45.739 1.00 53.85 96 ASP B N 1
ATOM 3028 C CA . ASP B 2 97 ? 19.369 38.755 44.939 1.00 56.37 96 ASP B CA 1
ATOM 3029 C C . ASP B 2 97 ? 19.514 38.403 43.454 1.00 51.04 96 ASP B C 1
ATOM 3030 O O . ASP B 2 97 ? 20.478 37.753 43.049 1.00 47.38 96 ASP B O 1
ATOM 3035 N N . ARG B 2 98 ? 18.551 38.819 42.644 1.00 52.07 97 ARG B N 1
ATOM 3036 C CA . ARG B 2 98 ? 18.453 38.299 41.287 1.00 51.53 97 ARG B CA 1
ATOM 3037 C C . ARG B 2 98 ? 19.304 39.099 40.307 1.00 56.82 97 ARG B C 1
ATOM 3038 O O . ARG B 2 98 ? 19.536 38.666 39.178 1.00 54.33 97 ARG B O 1
ATOM 3046 N N . ASP B 2 99 ? 19.786 40.254 40.753 1.00 61.61 98 ASP B N 1
ATOM 3047 C CA . ASP B 2 99 ? 20.622 41.115 39.921 1.00 60.98 98 ASP B CA 1
ATOM 3048 C C . ASP B 2 99 ? 22.057 41.106 40.444 1.00 64.81 98 ASP B C 1
ATOM 3049 O O . ASP B 2 99 ? 22.516 42.045 41.108 1.00 64.18 98 ASP B O 1
ATOM 3054 N N . MET B 2 100 ? 22.757 40.016 40.148 1.00 66.23 99 MET B N 1
ATOM 3055 C CA . MET B 2 100 ? 24.193 39.950 40.367 1.00 67.33 99 MET B CA 1
ATOM 3056 C C . MET B 2 100 ? 24.904 40.294 39.055 1.00 65.71 99 MET B C 1
ATOM 3057 O O . MET B 2 100 ? 24.352 41.004 38.202 1.00 52.02 99 MET B O 1
ATOM 3062 N N . ILE C 3 1 ? 32.856 1.136 39.423 1.00 44.03 1 ILE P N 1
ATOM 3063 C CA . ILE C 3 1 ? 33.134 0.247 40.543 1.00 47.95 1 ILE P CA 1
ATOM 3064 C C . ILE C 3 1 ? 34.160 0.885 41.462 1.00 51.01 1 ILE P C 1
ATOM 3065 O O . ILE C 3 1 ? 35.236 1.283 41.015 1.00 51.12 1 ILE P O 1
ATOM 3070 N N . GLY C 3 2 ? 33.826 0.985 42.745 1.00 50.09 2 GLY P N 1
ATOM 3071 C CA . GLY C 3 2 ? 34.712 1.613 43.703 1.00 42.72 2 GLY P CA 1
ATOM 3072 C C . GLY C 3 2 ? 35.770 0.683 44.252 1.00 40.32 2 GLY P C 1
ATOM 3073 O O . GLY C 3 2 ? 35.771 -0.510 43.978 1.00 44.98 2 GLY P O 1
ATOM 3074 N N . PRO C 3 3 ? 36.683 1.238 45.046 1.00 41.69 3 PRO P N 1
ATOM 3075 C CA . PRO C 3 3 ? 37.758 0.532 45.742 1.00 44.68 3 PRO P CA 1
ATOM 3076 C C . PRO C 3 3 ? 37.275 -0.162 47.017 1.00 47.08 3 PRO P C 1
ATOM 3077 O O . PRO C 3 3 ? 36.199 0.161 47.526 1.00 45.80 3 PRO P O 1
ATOM 3081 N N . GLY C 3 4 ? 38.057 -1.116 47.517 1.00 46.22 4 GLY P N 1
ATOM 3082 C CA . GLY C 3 4 ? 37.724 -1.787 48.761 1.00 42.08 4 GLY P CA 1
ATOM 3083 C C . GLY C 3 4 ? 38.851 -1.744 49.776 1.00 39.92 4 GLY P C 1
ATOM 3084 O O . GLY C 3 4 ? 40.006 -2.019 49.449 1.00 38.23 4 GLY P O 1
ATOM 3085 N N . ARG C 3 5 ? 38.511 -1.423 51.019 1.00 35.37 5 ARG P N 1
ATOM 3086 C CA . ARG C 3 5 ? 39.501 -1.352 52.081 1.00 35.34 5 ARG P CA 1
ATOM 3087 C C . ARG C 3 5 ? 40.124 -2.715 52.300 1.00 41.15 5 ARG P C 1
ATOM 3088 O O . ARG C 3 5 ? 41.268 -2.816 52.745 1.00 44.94 5 ARG P O 1
ATOM 3096 N N . ALA C 3 6 ? 39.344 -3.754 52.001 1.00 44.42 6 ALA P N 1
ATOM 3097 C CA . ALA C 3 6 ? 39.773 -5.145 52.116 1.00 40.13 6 ALA P CA 1
ATOM 3098 C C . ALA C 3 6 ? 40.226 -5.438 53.525 1.00 41.26 6 ALA P C 1
ATOM 3099 O O . ALA C 3 6 ? 41.122 -6.256 53.735 1.00 43.59 6 ALA P O 1
ATOM 3101 N N . PHE C 3 7 ? 39.609 -4.755 54.482 1.00 38.56 7 PHE P N 1
ATOM 3102 C CA . PHE C 3 7 ? 39.924 -4.956 55.888 1.00 44.82 7 PHE P CA 1
ATOM 3103 C C . PHE C 3 7 ? 41.414 -4.753 56.204 1.00 44.94 7 PHE P C 1
ATOM 3104 O O . PHE C 3 7 ? 41.954 -5.361 57.131 1.00 39.80 7 PHE P O 1
ATOM 3112 N N . TYR C 3 8 ? 42.066 -3.903 55.406 1.00 46.29 8 TYR P N 1
ATOM 3113 C CA . TYR C 3 8 ? 43.380 -3.370 55.759 1.00 47.48 8 TYR P CA 1
ATOM 3114 C C . TYR C 3 8 ? 43.145 -2.198 56.709 1.00 47.80 8 TYR P C 1
ATOM 3115 O O . TYR C 3 8 ? 43.053 -1.050 56.292 1.00 45.94 8 TYR P O 1
ATOM 3124 N N . VAL C 3 9 ? 43.023 -2.514 57.991 1.00 49.46 9 VAL P N 1
ATOM 3125 C CA . VAL C 3 9 ? 42.669 -1.547 59.016 1.00 47.20 9 VAL P CA 1
ATOM 3126 C C . VAL C 3 9 ? 43.894 -0.857 59.606 1.00 48.38 9 VAL P C 1
ATOM 3127 O O . VAL C 3 9 ? 45.009 -1.350 59.457 1.00 51.70 9 VAL P O 1
ATOM 3131 N N . ILE C 3 10 ? 43.694 0.299 60.237 1.00 50.65 10 ILE P N 1
ATOM 3132 C CA . ILE C 3 10 ? 44.759 0.980 60.975 1.00 54.47 10 ILE P CA 1
ATOM 3133 C C . ILE C 3 10 ? 44.883 0.446 62.419 1.00 62.58 10 ILE P C 1
ATOM 3134 O O . ILE C 3 10 ? 43.894 0.001 63.022 1.00 60.39 10 ILE P O 1
ATOM 3140 N N . SER D 1 2 ? 64.847 32.897 25.500 1.00 75.47 2 SER C N 1
ATOM 3141 C CA . SER D 1 2 ? 64.981 33.747 24.323 1.00 69.28 2 SER C CA 1
ATOM 3142 C C . SER D 1 2 ? 63.619 34.049 23.708 1.00 71.93 2 SER C C 1
ATOM 3143 O O . SER D 1 2 ? 62.918 33.131 23.277 1.00 80.22 2 SER C O 1
ATOM 3146 N N . HIS D 1 3 ? 63.253 35.326 23.641 1.00 66.46 3 HIS C N 1
ATOM 3147 C CA . HIS D 1 3 ? 61.984 35.703 23.033 1.00 64.06 3 HIS C CA 1
ATOM 3148 C C . HIS D 1 3 ? 62.259 36.436 21.736 1.00 63.58 3 HIS C C 1
ATOM 3149 O O . HIS D 1 3 ? 63.284 37.100 21.608 1.00 64.08 3 HIS C O 1
ATOM 3156 N N . SER D 1 4 ? 61.330 36.351 20.788 1.00 59.52 4 SER C N 1
ATOM 3157 C CA . SER D 1 4 ? 61.544 36.952 19.475 1.00 53.20 4 SER C CA 1
ATOM 3158 C C . SER D 1 4 ? 60.306 37.545 18.818 1.00 55.83 4 SER C C 1
ATOM 3159 O O . SER D 1 4 ? 59.216 36.980 18.921 1.00 55.11 4 SER C O 1
ATOM 3162 N N . LEU D 1 5 ? 60.486 38.682 18.143 1.00 57.81 5 LEU C N 1
ATOM 3163 C CA . LEU D 1 5 ? 59.473 39.226 17.240 1.00 50.33 5 LEU C CA 1
ATOM 3164 C C . LEU D 1 5 ? 60.049 39.216 15.835 1.00 46.94 5 LEU C C 1
ATOM 3165 O O . LEU D 1 5 ? 61.094 39.810 15.586 1.00 47.30 5 LEU C O 1
ATOM 3170 N N . ARG D 1 6 ? 59.389 38.501 14.932 1.00 47.23 6 ARG C N 1
ATOM 3171 C CA . ARG D 1 6 ? 59.855 38.377 13.557 1.00 44.40 6 ARG C CA 1
ATOM 3172 C C . ARG D 1 6 ? 58.759 38.751 12.572 1.00 42.82 6 ARG C C 1
ATOM 3173 O O . ARG D 1 6 ? 57.583 38.473 12.789 1.00 44.07 6 ARG C O 1
ATOM 3181 N N . TYR D 1 7 ? 59.157 39.382 11.477 1.00 41.83 7 TYR C N 1
ATOM 3182 C CA . TYR D 1 7 ? 58.212 39.764 10.443 1.00 39.18 7 TYR C CA 1
ATOM 3183 C C . TYR D 1 7 ? 58.597 39.009 9.191 1.00 38.37 7 TYR C C 1
ATOM 3184 O O . TYR D 1 7 ? 59.762 38.999 8.803 1.00 40.41 7 TYR C O 1
ATOM 3193 N N . PHE D 1 8 ? 57.621 38.350 8.579 1.00 35.52 8 PHE C N 1
ATOM 3194 C CA . PHE D 1 8 ? 57.865 37.585 7.367 1.00 34.84 8 PHE C CA 1
ATOM 3195 C C . PHE D 1 8 ? 57.159 38.252 6.190 1.00 37.97 8 PHE C C 1
ATOM 3196 O O . PHE D 1 8 ? 55.934 38.370 6.165 1.00 40.34 8 PHE C O 1
ATOM 3204 N N . VAL D 1 9 ? 57.942 38.700 5.219 1.00 32.85 9 VAL C N 1
ATOM 3205 C CA . VAL D 1 9 ? 57.408 39.452 4.103 1.00 31.83 9 VAL C CA 1
ATOM 3206 C C . VAL D 1 9 ? 57.534 38.627 2.823 1.00 39.34 9 VAL C C 1
ATOM 3207 O O . VAL D 1 9 ? 58.576 38.041 2.555 1.00 41.63 9 VAL C O 1
ATOM 3211 N N . THR D 1 10 ? 56.462 38.553 2.043 1.00 41.98 10 THR C N 1
ATOM 3212 C CA . THR D 1 10 ? 56.510 37.810 0.792 1.00 38.78 10 THR C CA 1
ATOM 3213 C C . THR D 1 10 ? 55.875 38.585 -0.350 1.00 43.97 10 THR C C 1
ATOM 3214 O O . THR D 1 10 ? 54.707 38.968 -0.286 1.00 45.47 10 THR C O 1
ATOM 3218 N N . ALA D 1 11 ? 56.644 38.774 -1.414 1.00 42.74 11 ALA C N 1
ATOM 3219 C CA . ALA D 1 11 ? 56.146 39.426 -2.603 1.00 34.69 11 ALA C CA 1
ATOM 3220 C C . ALA D 1 11 ? 56.338 38.492 -3.774 1.00 43.48 11 ALA C C 1
ATOM 3221 O O . ALA D 1 11 ? 57.449 38.033 -4.042 1.00 47.17 11 ALA C O 1
ATOM 3223 N N . VAL D 1 12 ? 55.241 38.165 -4.443 1.00 46.80 12 VAL C N 1
ATOM 3224 C CA . VAL D 1 12 ? 55.309 37.275 -5.589 1.00 47.85 12 VAL C CA 1
ATOM 3225 C C . VAL D 1 12 ? 54.679 37.926 -6.818 1.00 51.18 12 VAL C C 1
ATOM 3226 O O . VAL D 1 12 ? 53.563 38.442 -6.758 1.00 52.84 12 VAL C O 1
ATOM 3230 N N . SER D 1 13 ? 55.402 37.909 -7.933 1.00 54.22 13 SER C N 1
ATOM 3231 C CA . SER D 1 13 ? 54.908 38.531 -9.155 1.00 55.95 13 SER C CA 1
ATOM 3232 C C . SER D 1 13 ? 53.936 37.604 -9.861 1.00 60.63 13 SER C C 1
ATOM 3233 O O . SER D 1 13 ? 54.040 36.387 -9.757 1.00 56.05 13 SER C O 1
ATOM 3236 N N . ARG D 1 14 ? 52.985 38.190 -10.575 1.00 63.64 14 ARG C N 1
ATOM 3237 C CA . ARG D 1 14 ? 52.042 37.421 -11.373 1.00 64.67 14 ARG C CA 1
ATOM 3238 C C . ARG D 1 14 ? 51.757 38.199 -12.661 1.00 68.12 14 ARG C C 1
ATOM 3239 O O . ARG D 1 14 ? 50.877 39.067 -12.697 1.00 68.70 14 ARG C O 1
ATOM 3247 N N . PRO D 1 15 ? 52.537 37.917 -13.715 1.00 66.40 15 PRO C N 1
ATOM 3248 C CA . PRO D 1 15 ? 52.388 38.609 -14.996 1.00 63.93 15 PRO C CA 1
ATOM 3249 C C . PRO D 1 15 ? 50.951 38.563 -15.516 1.00 70.92 15 PRO C C 1
ATOM 3250 O O . PRO D 1 15 ? 50.336 37.495 -15.610 1.00 70.09 15 PRO C O 1
ATOM 3254 N N . GLY D 1 16 ? 50.427 39.748 -15.820 1.00 67.00 16 GLY C N 1
ATOM 3255 C CA . GLY D 1 16 ? 49.072 39.920 -16.307 1.00 63.20 16 GLY C CA 1
ATOM 3256 C C . GLY D 1 16 ? 48.089 40.381 -15.248 1.00 70.58 16 GLY C C 1
ATOM 3257 O O . GLY D 1 16 ? 47.199 41.183 -15.544 1.00 68.48 16 GLY C O 1
ATOM 3258 N N . PHE D 1 17 ? 48.251 39.917 -14.011 1.00 69.69 17 PHE C N 1
ATOM 3259 C CA . PHE D 1 17 ? 47.291 40.261 -12.960 1.00 63.16 17 PHE C CA 1
ATOM 3260 C C . PHE D 1 17 ? 47.650 41.533 -12.215 1.00 66.58 17 PHE C C 1
ATOM 3261 O O . PHE D 1 17 ? 47.331 41.666 -11.032 1.00 66.79 17 PHE C O 1
ATOM 3269 N N . GLY D 1 18 ? 48.296 42.475 -12.897 1.00 71.61 18 GLY C N 1
ATOM 3270 C CA . GLY D 1 18 ? 48.622 43.730 -12.250 1.00 72.07 18 GLY C CA 1
ATOM 3271 C C . GLY D 1 18 ? 49.661 43.534 -11.162 1.00 67.54 18 GLY C C 1
ATOM 3272 O O . GLY D 1 18 ? 50.662 42.832 -11.347 1.00 60.22 18 GLY C O 1
ATOM 3273 N N . GLU D 1 19 ? 49.407 44.167 -10.021 1.00 64.12 19 GLU C N 1
ATOM 3274 C CA . GLU D 1 19 ? 50.313 44.139 -8.881 1.00 63.81 19 GLU C CA 1
ATOM 3275 C C . GLU D 1 19 ? 50.579 42.720 -8.365 1.00 64.46 19 GLU C C 1
ATOM 3276 O O . GLU D 1 19 ? 49.711 41.839 -8.439 1.00 64.80 19 GLU C O 1
ATOM 3282 N N . PRO D 1 20 ? 51.812 42.489 -7.889 1.00 55.70 20 PRO C N 1
ATOM 3283 C CA . PRO D 1 20 ? 52.257 41.255 -7.243 1.00 50.68 20 PRO C CA 1
ATOM 3284 C C . PRO D 1 20 ? 51.525 41.077 -5.923 1.00 49.90 20 PRO C C 1
ATOM 3285 O O . PRO D 1 20 ? 50.882 42.026 -5.480 1.00 53.28 20 PRO C O 1
ATOM 3289 N N . ARG D 1 21 ? 51.590 39.901 -5.309 1.00 48.86 21 ARG C N 1
ATOM 3290 C CA . ARG D 1 21 ? 50.962 39.730 -3.999 1.00 50.51 21 ARG C CA 1
ATOM 3291 C C . ARG D 1 21 ? 51.932 40.173 -2.910 1.00 45.88 21 ARG C C 1
ATOM 3292 O O . ARG D 1 21 ? 53.021 39.625 -2.765 1.00 45.12 21 ARG C O 1
ATOM 3300 N N . TYR D 1 22 ? 51.531 41.163 -2.130 1.00 41.99 22 TYR C N 1
ATOM 3301 C CA . TYR D 1 22 ? 52.379 41.595 -1.044 1.00 41.40 22 TYR C CA 1
ATOM 3302 C C . TYR D 1 22 ? 51.762 41.214 0.284 1.00 40.84 22 TYR C C 1
ATOM 3303 O O . TYR D 1 22 ? 50.590 41.486 0.542 1.00 39.00 22 TYR C O 1
ATOM 3312 N N . MET D 1 23 ? 52.562 40.554 1.111 1.00 39.47 23 MET C N 1
ATOM 3313 C CA . MET D 1 23 ? 52.108 40.133 2.414 1.00 36.56 23 MET C CA 1
ATOM 3314 C C . MET D 1 23 ? 53.188 40.314 3.437 1.00 36.94 23 MET C C 1
ATOM 3315 O O . MET D 1 23 ? 54.367 40.243 3.112 1.00 39.57 23 MET C O 1
ATOM 3320 N N . GLU D 1 24 ? 52.760 40.550 4.672 1.00 37.91 24 GLU C N 1
ATOM 3321 C CA . GLU D 1 24 ? 53.634 40.639 5.831 1.00 36.30 24 GLU C CA 1
ATOM 3322 C C . GLU D 1 24 ? 52.972 39.862 6.950 1.00 41.00 24 GLU C C 1
ATOM 3323 O O . GLU D 1 24 ? 51.777 40.015 7.185 1.00 47.82 24 GLU C O 1
ATOM 3329 N N . VAL D 1 25 ? 53.729 39.034 7.652 1.00 36.70 25 VAL C N 1
ATOM 3330 C CA . VAL D 1 25 ? 53.165 38.339 8.797 1.00 35.98 25 VAL C CA 1
ATOM 3331 C C . VAL D 1 25 ? 54.046 38.608 10.009 1.00 40.25 25 VAL C C 1
ATOM 3332 O O . VAL D 1 25 ? 55.265 38.437 9.954 1.00 38.77 25 VAL C O 1
ATOM 3336 N N . GLY D 1 26 ? 53.429 39.052 11.099 1.00 44.28 26 GLY C N 1
ATOM 3337 C CA . GLY D 1 26 ? 54.166 39.346 12.314 1.00 40.23 26 GLY C CA 1
ATOM 3338 C C . GLY D 1 26 ? 53.951 38.287 13.370 1.00 39.23 26 GLY C C 1
ATOM 3339 O O . GLY D 1 26 ? 52.838 37.812 13.576 1.00 40.59 26 GLY C O 1
ATOM 3340 N N . TYR D 1 27 ? 55.034 37.927 14.046 1.00 42.30 27 TYR C N 1
ATOM 3341 C CA . TYR D 1 27 ? 55.016 36.899 15.084 1.00 45.80 27 TYR C CA 1
ATOM 3342 C C . TYR D 1 27 ? 55.694 37.389 16.360 1.00 43.60 27 TYR C C 1
ATOM 3343 O O . TYR D 1 27 ? 56.599 38.218 16.320 1.00 41.78 27 TYR C O 1
ATOM 3352 N N . VAL D 1 28 ? 55.224 36.904 17.497 1.00 46.05 28 VAL C N 1
ATOM 3353 C CA . VAL D 1 28 ? 56.027 36.954 18.713 1.00 54.11 28 VAL C CA 1
ATOM 3354 C C . VAL D 1 28 ? 56.218 35.511 19.145 1.00 51.85 28 VAL C C 1
ATOM 3355 O O . VAL D 1 28 ? 55.246 34.789 19.384 1.00 49.15 28 VAL C O 1
ATOM 3359 N N . ASP D 1 29 ? 57.478 35.102 19.232 1.00 52.27 29 ASP C N 1
ATOM 3360 C CA . ASP D 1 29 ? 57.816 33.696 19.348 1.00 55.92 29 ASP C CA 1
ATOM 3361 C C . ASP D 1 29 ? 57.186 32.979 18.147 1.00 53.31 29 ASP C C 1
ATOM 3362 O O . ASP D 1 29 ? 57.538 33.265 17.000 1.00 50.12 29 ASP C O 1
ATOM 3367 N N . ASN D 1 30 ? 56.254 32.069 18.398 1.00 49.71 30 ASN C N 1
ATOM 3368 C CA . ASN D 1 30 ? 55.611 31.339 17.310 1.00 50.03 30 ASN C CA 1
ATOM 3369 C C . ASN D 1 30 ? 54.125 31.688 17.144 1.00 52.36 30 ASN C C 1
ATOM 3370 O O . ASN D 1 30 ? 53.357 30.913 16.572 1.00 50.65 30 ASN C O 1
ATOM 3375 N N . THR D 1 31 ? 53.720 32.845 17.659 1.00 51.18 31 THR C N 1
ATOM 3376 C CA . THR D 1 31 ? 52.320 33.254 17.609 1.00 46.47 31 THR C CA 1
ATOM 3377 C C . THR D 1 31 ? 52.156 34.502 16.745 1.00 49.13 31 THR C C 1
ATOM 3378 O O . THR D 1 31 ? 52.713 35.556 17.056 1.00 47.77 31 THR C O 1
ATOM 3382 N N . GLU D 1 32 ? 51.371 34.381 15.676 1.00 53.47 32 GLU C N 1
ATOM 3383 C CA . GLU D 1 32 ? 51.098 35.498 14.773 1.00 48.91 32 GLU C CA 1
ATOM 3384 C C . GLU D 1 32 ? 50.202 36.515 15.457 1.00 51.27 32 GLU C C 1
ATOM 3385 O O . GLU D 1 32 ? 49.285 36.143 16.193 1.00 51.17 32 GLU C O 1
ATOM 3391 N N . PHE D 1 33 ? 50.475 37.799 15.237 1.00 48.18 33 PHE C N 1
ATOM 3392 C CA . PHE D 1 33 ? 49.668 38.824 15.877 1.00 44.18 33 PHE C CA 1
ATOM 3393 C C . PHE D 1 33 ? 49.316 39.994 14.967 1.00 46.83 33 PHE C C 1
ATOM 3394 O O . PHE D 1 33 ? 48.377 40.735 15.257 1.00 54.74 33 PHE C O 1
ATOM 3402 N N . VAL D 1 34 ? 50.043 40.166 13.866 1.00 46.34 34 VAL C N 1
ATOM 3403 C CA . VAL D 1 34 ? 49.666 41.180 12.879 1.00 45.03 34 VAL C CA 1
ATOM 3404 C C . VAL D 1 34 ? 49.826 40.670 11.440 1.00 44.01 34 VAL C C 1
ATOM 3405 O O . VAL D 1 34 ? 50.660 39.818 11.160 1.00 44.35 34 VAL C O 1
ATOM 3409 N N . ARG D 1 35 ? 49.028 41.200 10.524 1.00 47.31 35 ARG C N 1
ATOM 3410 C CA . ARG D 1 35 ? 49.086 40.752 9.142 1.00 49.31 35 ARG C CA 1
ATOM 3411 C C . ARG D 1 35 ? 48.824 41.903 8.167 1.00 49.84 35 ARG C C 1
ATOM 3412 O O . ARG D 1 35 ? 48.148 42.874 8.513 1.00 52.03 35 ARG C O 1
ATOM 3420 N N . PHE D 1 36 ? 49.370 41.795 6.957 1.00 41.46 36 PHE C N 1
ATOM 3421 C CA . PHE D 1 36 ? 49.102 42.764 5.903 1.00 40.42 36 PHE C CA 1
ATOM 3422 C C . PHE D 1 36 ? 48.931 42.056 4.598 1.00 36.38 36 PHE C C 1
ATOM 3423 O O . PHE D 1 36 ? 49.729 41.200 4.254 1.00 37.14 36 PHE C O 1
ATOM 3431 N N . ASP D 1 37 ? 47.905 42.453 3.854 1.00 41.48 37 ASP C N 1
ATOM 3432 C CA . ASP D 1 37 ? 47.633 41.863 2.549 1.00 45.91 37 ASP C CA 1
ATOM 3433 C C . ASP D 1 37 ? 46.998 42.886 1.608 1.00 50.86 37 ASP C C 1
ATOM 3434 O O . ASP D 1 37 ? 45.973 43.490 1.932 1.00 52.11 37 ASP C O 1
ATOM 3439 N N . SER D 1 38 ? 47.635 43.087 0.456 1.00 51.42 38 SER C N 1
ATOM 3440 C CA . SER D 1 38 ? 47.208 44.078 -0.530 1.00 51.95 38 SER C CA 1
ATOM 3441 C C . SER D 1 38 ? 45.969 43.655 -1.314 1.00 54.01 38 SER C C 1
ATOM 3442 O O . SER D 1 38 ? 45.397 44.455 -2.055 1.00 55.81 38 SER C O 1
ATOM 3445 N N . ASP D 1 39 ? 45.544 42.408 -1.141 1.00 51.84 39 ASP C N 1
ATOM 3446 C CA . ASP D 1 39 ? 44.378 41.901 -1.855 1.00 56.34 39 ASP C CA 1
ATOM 3447 C C . ASP D 1 39 ? 43.082 42.053 -1.050 1.00 61.05 39 ASP C C 1
ATOM 3448 O O . ASP D 1 39 ? 42.000 41.682 -1.511 1.00 61.74 39 ASP C O 1
ATOM 3453 N N . ALA D 1 40 ? 43.203 42.657 0.127 1.00 62.70 40 ALA C N 1
ATOM 3454 C CA . ALA D 1 40 ? 42.080 42.914 1.021 1.00 63.73 40 ALA C CA 1
ATOM 3455 C C . ALA D 1 40 ? 41.364 44.202 0.652 1.00 72.57 40 ALA C C 1
ATOM 3456 O O . ALA D 1 40 ? 41.971 45.127 0.110 1.00 68.16 40 ALA C O 1
ATOM 3458 N N . GLU D 1 41 ? 40.065 44.248 0.933 1.00 77.53 41 GLU C N 1
ATOM 3459 C CA . GLU D 1 41 ? 39.253 45.410 0.598 1.00 82.93 41 GLU C CA 1
ATOM 3460 C C . GLU D 1 41 ? 39.745 46.629 1.355 1.00 81.01 41 GLU C C 1
ATOM 3461 O O . GLU D 1 41 ? 39.543 47.769 0.942 1.00 85.88 41 GLU C O 1
ATOM 3467 N N . ASN D 1 42 ? 40.407 46.368 2.468 1.00 78.64 42 ASN C N 1
ATOM 3468 C CA . ASN D 1 42 ? 40.938 47.416 3.314 1.00 78.76 42 ASN C CA 1
ATOM 3469 C C . ASN D 1 42 ? 42.424 47.132 3.466 1.00 79.20 42 ASN C C 1
ATOM 3470 O O . ASN D 1 42 ? 42.852 46.638 4.515 1.00 73.54 42 ASN C O 1
ATOM 3475 N N . PRO D 1 43 ? 43.216 47.372 2.398 1.00 76.14 43 PRO C N 1
ATOM 3476 C CA . PRO D 1 43 ? 44.603 46.947 2.589 1.00 66.00 43 PRO C CA 1
ATOM 3477 C C . PRO D 1 43 ? 45.194 47.781 3.704 1.00 61.72 43 PRO C C 1
ATOM 3478 O O . PRO D 1 43 ? 45.592 48.925 3.517 1.00 61.06 43 PRO C O 1
ATOM 3482 N N . ARG D 1 44 ? 45.174 47.175 4.888 1.00 59.88 44 ARG C N 1
ATOM 3483 C CA . ARG D 1 44 ? 45.654 47.770 6.118 1.00 53.24 44 ARG C CA 1
ATOM 3484 C C . ARG D 1 44 ? 46.349 46.724 6.965 1.00 56.51 44 ARG C C 1
ATOM 3485 O O . ARG D 1 44 ? 46.235 45.522 6.706 1.00 54.51 44 ARG C O 1
ATOM 3493 N N . TYR D 1 45 ? 47.043 47.176 8.001 1.00 56.93 45 TYR C N 1
ATOM 3494 C CA . TYR D 1 45 ? 47.536 46.241 8.990 1.00 55.09 45 TYR C CA 1
ATOM 3495 C C . TYR D 1 45 ? 46.294 45.824 9.761 1.00 62.04 45 TYR C C 1
ATOM 3496 O O . TYR D 1 45 ? 45.475 46.669 10.142 1.00 63.82 45 TYR C O 1
ATOM 3505 N N . GLU D 1 46 ? 46.144 44.526 9.987 1.00 59.31 46 GLU C N 1
ATOM 3506 C CA . GLU D 1 46 ? 44.954 44.018 10.650 1.00 58.57 46 GLU C CA 1
ATOM 3507 C C . GLU D 1 46 ? 45.365 43.122 11.799 1.00 57.99 46 GLU C C 1
ATOM 3508 O O . GLU D 1 46 ? 46.431 42.512 11.752 1.00 59.26 46 GLU C O 1
ATOM 3514 N N . PRO D 1 47 ? 44.541 43.063 12.857 1.00 60.52 47 PRO C N 1
ATOM 3515 C CA . PRO D 1 47 ? 44.890 42.185 13.978 1.00 58.35 47 PRO C CA 1
ATOM 3516 C C . PRO D 1 47 ? 44.633 40.701 13.691 1.00 54.48 47 PRO C C 1
ATOM 3517 O O . PRO D 1 47 ? 43.572 40.330 13.186 1.00 52.10 47 PRO C O 1
ATOM 3521 N N . ARG D 1 48 ? 45.607 39.862 14.024 1.00 48.88 48 ARG C N 1
ATOM 3522 C CA . ARG D 1 48 ? 45.468 38.421 13.851 1.00 53.78 48 ARG C CA 1
ATOM 3523 C C . ARG D 1 48 ? 45.573 37.741 15.203 1.00 54.90 48 ARG C C 1
ATOM 3524 O O . ARG D 1 48 ? 45.592 36.515 15.299 1.00 52.23 48 ARG C O 1
ATOM 3532 N N . ALA D 1 49 ? 45.657 38.564 16.241 1.00 53.18 49 ALA C N 1
ATOM 3533 C CA . ALA D 1 49 ? 45.629 38.094 17.615 1.00 52.27 49 ALA C CA 1
ATOM 3534 C C . ALA D 1 49 ? 44.853 39.098 18.477 1.00 56.86 49 ALA C C 1
ATOM 3535 O O . ALA D 1 49 ? 45.098 40.300 18.399 1.00 55.81 49 ALA C O 1
ATOM 3537 N N . ARG D 1 50 ? 43.925 38.592 19.291 1.00 59.30 50 ARG C N 1
ATOM 3538 C CA . ARG D 1 50 ? 42.975 39.410 20.056 1.00 58.46 50 ARG C CA 1
ATOM 3539 C C . ARG D 1 50 ? 43.712 40.351 21.030 1.00 55.79 50 ARG C C 1
ATOM 3540 O O . ARG D 1 50 ? 43.213 41.417 21.392 1.00 54.05 50 ARG C O 1
ATOM 3548 N N . TRP D 1 51 ? 44.906 39.958 21.453 1.00 46.92 51 TRP C N 1
ATOM 3549 C CA . TRP D 1 51 ? 45.631 40.739 22.445 1.00 46.82 51 TRP C CA 1
ATOM 3550 C C . TRP D 1 51 ? 46.311 41.998 21.896 1.00 50.05 51 TRP C C 1
ATOM 3551 O O . TRP D 1 51 ? 46.903 42.760 22.660 1.00 48.52 51 TRP C O 1
ATOM 3562 N N . ILE D 1 52 ? 46.252 42.212 20.585 1.00 53.09 52 ILE C N 1
ATOM 3563 C CA . ILE D 1 52 ? 46.900 43.387 19.994 1.00 57.60 52 ILE C CA 1
ATOM 3564 C C . ILE D 1 52 ? 45.910 44.555 19.928 1.00 58.34 52 ILE C C 1
ATOM 3565 O O . ILE D 1 52 ? 46.310 45.710 19.820 1.00 61.06 52 ILE C O 1
ATOM 3570 N N . GLU D 1 53 ? 44.619 44.251 20.014 1.00 53.82 53 GLU C N 1
ATOM 3571 C CA . GLU D 1 53 ? 43.568 45.252 19.845 1.00 52.79 53 GLU C CA 1
ATOM 3572 C C . GLU D 1 53 ? 43.697 46.461 20.783 1.00 56.71 53 GLU C C 1
ATOM 3573 O O . GLU D 1 53 ? 43.062 47.492 20.560 1.00 62.85 53 GLU C O 1
ATOM 3579 N N . GLN D 1 54 ? 44.537 46.357 21.808 1.00 54.15 54 GLN C N 1
ATOM 3580 C CA . GLN D 1 54 ? 44.703 47.456 22.754 1.00 63.90 54 GLN C CA 1
ATOM 3581 C C . GLN D 1 54 ? 45.674 48.491 22.176 1.00 65.99 54 GLN C C 1
ATOM 3582 O O . GLN D 1 54 ? 46.139 49.407 22.866 1.00 63.12 54 GLN C O 1
ATOM 3588 N N . GLU D 1 55 ? 45.966 48.339 20.889 1.00 66.62 55 GLU C N 1
ATOM 3589 C CA . GLU D 1 55 ? 46.522 49.418 20.084 1.00 66.60 55 GLU C CA 1
ATOM 3590 C C . GLU D 1 55 ? 45.410 50.250 19.441 1.00 67.87 55 GLU C C 1
ATOM 3591 O O . GLU D 1 55 ? 44.253 49.818 19.381 1.00 69.15 55 GLU C O 1
ATOM 3597 N N . GLY D 1 56 ? 45.763 51.446 18.978 1.00 60.55 56 GLY C N 1
ATOM 3598 C CA . GLY D 1 56 ? 44.787 52.380 18.445 1.00 61.43 56 GLY C CA 1
ATOM 3599 C C . GLY D 1 56 ? 44.739 52.399 16.930 1.00 64.41 56 GLY C C 1
ATOM 3600 O O . GLY D 1 56 ? 45.443 51.626 16.275 1.00 62.18 56 GLY C O 1
ATOM 3601 N N . PRO D 1 57 ? 43.885 53.269 16.362 1.00 63.02 57 PRO C N 1
ATOM 3602 C CA . PRO D 1 57 ? 43.824 53.471 14.911 1.00 57.53 57 PRO C CA 1
ATOM 3603 C C . PRO D 1 57 ? 45.121 54.129 14.447 1.00 54.46 57 PRO C C 1
ATOM 3604 O O . PRO D 1 57 ? 45.571 53.933 13.322 1.00 56.31 57 PRO C O 1
ATOM 3608 N N . GLU D 1 58 ? 45.707 54.927 15.330 1.00 54.32 58 GLU C N 1
ATOM 3609 C CA . GLU D 1 58 ? 46.996 55.545 15.060 1.00 59.09 58 GLU C CA 1
ATOM 3610 C C . GLU D 1 58 ? 48.107 54.494 15.003 1.00 58.10 58 GLU C C 1
ATOM 3611 O O . GLU D 1 58 ? 49.143 54.713 14.379 1.00 56.30 58 GLU C O 1
ATOM 3617 N N . TYR D 1 59 ? 47.892 53.351 15.649 1.00 59.72 59 TYR C N 1
ATOM 3618 C CA . TYR D 1 59 ? 48.838 52.241 15.548 1.00 60.33 59 TYR C CA 1
ATOM 3619 C C . TYR D 1 59 ? 48.756 51.602 14.178 1.00 55.84 59 TYR C C 1
ATOM 3620 O O . TYR D 1 59 ? 49.762 51.424 13.496 1.00 54.03 59 TYR C O 1
ATOM 3629 N N . TRP D 1 60 ? 47.539 51.259 13.783 1.00 55.81 60 TRP C N 1
ATOM 3630 C CA . TRP D 1 60 ? 47.321 50.528 12.550 1.00 55.13 60 TRP C CA 1
ATOM 3631 C C . TRP D 1 60 ? 47.651 51.360 11.323 1.00 53.04 60 TRP C C 1
ATOM 3632 O O . TRP D 1 60 ? 48.218 50.850 10.361 1.00 54.36 60 TRP C O 1
ATOM 3643 N N . GLU D 1 61 ? 47.293 52.637 11.343 1.00 53.15 61 GLU C N 1
ATOM 3644 C CA . GLU D 1 61 ? 47.569 53.473 10.187 1.00 55.89 61 GLU C CA 1
ATOM 3645 C C . GLU D 1 61 ? 49.074 53.703 10.032 1.00 55.54 61 GLU C C 1
ATOM 3646 O O . GLU D 1 61 ? 49.610 53.553 8.935 1.00 59.63 61 GLU C O 1
ATOM 3652 N N . ARG D 1 62 ? 49.759 54.016 11.128 1.00 51.69 62 ARG C N 1
ATOM 3653 C CA . ARG D 1 62 ? 51.214 54.186 11.112 1.00 48.45 62 ARG C CA 1
ATOM 3654 C C . ARG D 1 62 ? 51.951 52.929 10.625 1.00 50.78 62 ARG C C 1
ATOM 3655 O O . ARG D 1 62 ? 53.043 53.013 10.046 1.00 49.60 62 ARG C O 1
ATOM 3663 N N . GLU D 1 63 ? 51.351 51.766 10.869 1.00 49.35 63 GLU C N 1
ATOM 3664 C CA . GLU D 1 63 ? 51.910 50.484 10.438 1.00 45.93 63 GLU C CA 1
ATOM 3665 C C . GLU D 1 63 ? 51.475 50.071 9.031 1.00 49.83 63 GLU C C 1
ATOM 3666 O O . GLU D 1 63 ? 52.178 49.317 8.349 1.00 49.76 63 GLU C O 1
ATOM 3672 N N . THR D 1 64 ? 50.296 50.528 8.622 1.00 47.35 64 THR C N 1
ATOM 3673 C CA . THR D 1 64 ? 49.832 50.344 7.258 1.00 42.58 64 THR C CA 1
ATOM 3674 C C . THR D 1 64 ? 50.714 51.120 6.297 1.00 41.81 64 THR C C 1
ATOM 3675 O O . THR D 1 64 ? 51.064 50.625 5.232 1.00 43.28 64 THR C O 1
ATOM 3679 N N . ARG D 1 65 ? 51.077 52.335 6.687 1.00 41.33 65 ARG C N 1
ATOM 3680 C CA . ARG D 1 65 ? 51.922 53.192 5.863 1.00 44.52 65 ARG C CA 1
ATOM 3681 C C . ARG D 1 65 ? 53.284 52.553 5.625 1.00 39.53 65 ARG C C 1
ATOM 3682 O O . ARG D 1 65 ? 53.837 52.644 4.534 1.00 40.87 65 ARG C O 1
ATOM 3690 N N . ARG D 1 66 ? 53.836 51.937 6.661 1.00 40.24 66 ARG C N 1
ATOM 3691 C CA . ARG D 1 66 ? 55.124 51.263 6.546 1.00 43.95 66 ARG C CA 1
ATOM 3692 C C . ARG D 1 66 ? 55.055 50.152 5.499 1.00 40.35 66 ARG C C 1
ATOM 3693 O O . ARG D 1 66 ? 55.931 50.031 4.641 1.00 35.71 66 ARG C O 1
ATOM 3701 N N . ALA D 1 67 ? 54.000 49.347 5.592 1.00 38.33 67 ALA C N 1
ATOM 3702 C CA . ALA D 1 67 ? 53.787 48.203 4.713 1.00 38.18 67 ALA C CA 1
ATOM 3703 C C . ALA D 1 67 ? 53.515 48.620 3.284 1.00 38.28 67 ALA C C 1
ATOM 3704 O O . ALA D 1 67 ? 54.170 48.151 2.356 1.00 35.78 67 ALA C O 1
ATOM 3706 N N . LYS D 1 68 ? 52.504 49.468 3.121 1.00 42.17 68 LYS C N 1
ATOM 3707 C CA . LYS D 1 68 ? 52.146 50.021 1.824 1.00 39.29 68 LYS C CA 1
ATOM 3708 C C . LYS D 1 68 ? 53.373 50.594 1.134 1.00 39.26 68 LYS C C 1
ATOM 3709 O O . LYS D 1 68 ? 53.558 50.419 -0.072 1.00 40.65 68 LYS C O 1
ATOM 3715 N N . GLY D 1 69 ? 54.216 51.258 1.920 1.00 35.69 69 GLY C N 1
ATOM 3716 C CA . GLY D 1 69 ? 55.485 51.780 1.451 1.00 33.43 69 GLY C CA 1
ATOM 3717 C C . GLY D 1 69 ? 56.450 50.690 1.022 1.00 39.55 69 GLY C C 1
ATOM 3718 O O . GLY D 1 69 ? 57.101 50.808 -0.009 1.00 40.78 69 GLY C O 1
ATOM 3719 N N . ASN D 1 70 ? 56.550 49.629 1.820 1.00 42.12 70 ASN C N 1
ATOM 3720 C CA . ASN D 1 70 ? 57.436 48.504 1.506 1.00 39.95 70 ASN C CA 1
ATOM 3721 C C . ASN D 1 70 ? 57.046 47.786 0.227 1.00 39.32 70 ASN C C 1
ATOM 3722 O O . ASN D 1 70 ? 57.903 47.275 -0.500 1.00 40.33 70 ASN C O 1
ATOM 3727 N N . GLU D 1 71 ? 55.749 47.726 -0.038 1.00 35.80 71 GLU C N 1
ATOM 3728 C CA . GLU D 1 71 ? 55.299 47.094 -1.256 1.00 38.12 71 GLU C CA 1
ATOM 3729 C C . GLU D 1 71 ? 55.946 47.767 -2.425 1.00 40.25 71 GLU C C 1
ATOM 3730 O O . GLU D 1 71 ? 56.446 47.110 -3.330 1.00 38.11 71 GLU C O 1
ATOM 3736 N N . GLN D 1 72 ? 55.980 49.093 -2.356 1.00 42.41 72 GLN C N 1
ATOM 3737 C CA . GLN D 1 72 ? 56.469 49.903 -3.451 1.00 40.52 72 GLN C CA 1
ATOM 3738 C C . GLN D 1 72 ? 57.892 49.468 -3.732 1.00 37.59 72 GLN C C 1
ATOM 3739 O O . GLN D 1 72 ? 58.220 49.093 -4.852 1.00 36.33 72 GLN C O 1
ATOM 3745 N N . SER D 1 73 ? 58.705 49.454 -2.682 1.00 38.30 73 SER C N 1
ATOM 3746 C CA . SER D 1 73 ? 60.092 49.010 -2.763 1.00 41.60 73 SER C CA 1
ATOM 3747 C C . SER D 1 73 ? 60.186 47.575 -3.277 1.00 43.05 73 SER C C 1
ATOM 3748 O O . SER D 1 73 ? 61.062 47.238 -4.083 1.00 40.83 73 SER C O 1
ATOM 3751 N N . PHE D 1 74 ? 59.277 46.730 -2.807 1.00 41.08 74 PHE C N 1
ATOM 3752 C CA . PHE D 1 74 ? 59.283 45.326 -3.201 1.00 43.20 74 PHE C CA 1
ATOM 3753 C C . PHE D 1 74 ? 58.812 45.091 -4.639 1.00 40.70 74 PHE C C 1
ATOM 3754 O O . PHE D 1 74 ? 59.298 44.187 -5.303 1.00 39.49 74 PHE C O 1
ATOM 3762 N N . ARG D 1 75 ? 57.881 45.910 -5.119 1.00 41.09 75 ARG C N 1
ATOM 3763 C CA . ARG D 1 75 ? 57.420 45.808 -6.501 1.00 43.42 75 ARG C CA 1
ATOM 3764 C C . ARG D 1 75 ? 58.578 46.076 -7.452 1.00 50.29 75 ARG C C 1
ATOM 3765 O O . ARG D 1 75 ? 58.700 45.430 -8.493 1.00 54.58 75 ARG C O 1
ATOM 3773 N N . VAL D 1 76 ? 59.423 47.037 -7.091 1.00 48.39 76 VAL C N 1
ATOM 3774 C CA . VAL D 1 76 ? 60.549 47.423 -7.933 1.00 46.17 76 VAL C CA 1
ATOM 3775 C C . VAL D 1 76 ? 61.578 46.313 -8.000 1.00 45.46 76 VAL C C 1
ATOM 3776 O O . VAL D 1 76 ? 62.092 45.981 -9.068 1.00 48.19 76 VAL C O 1
ATOM 3780 N N . ASP D 1 77 ? 61.829 45.708 -6.849 1.00 45.31 77 ASP C N 1
ATOM 3781 C CA . ASP D 1 77 ? 62.827 44.664 -6.732 1.00 46.29 77 ASP C CA 1
ATOM 3782 C C . ASP D 1 77 ? 62.529 43.504 -7.679 1.00 49.32 77 ASP C C 1
ATOM 3783 O O . ASP D 1 77 ? 63.434 42.932 -8.289 1.00 49.09 77 ASP C O 1
ATOM 3788 N N . LEU D 1 78 ? 61.244 43.190 -7.814 1.00 51.46 78 LEU C N 1
ATOM 3789 C CA . LEU D 1 78 ? 60.787 42.079 -8.638 1.00 46.83 78 LEU C CA 1
ATOM 3790 C C . LEU D 1 78 ? 61.124 42.353 -10.079 1.00 46.39 78 LEU C C 1
ATOM 3791 O O . LEU D 1 78 ? 61.576 41.470 -10.795 1.00 53.11 78 LEU C O 1
ATOM 3796 N N . ARG D 1 79 ? 60.884 43.588 -10.501 1.00 49.89 79 ARG C N 1
ATOM 3797 C CA . ARG D 1 79 ? 61.139 43.987 -11.872 1.00 48.54 79 ARG C CA 1
ATOM 3798 C C . ARG D 1 79 ? 62.637 44.094 -12.141 1.00 47.98 79 ARG C C 1
ATOM 3799 O O . ARG D 1 79 ? 63.089 43.771 -13.236 1.00 54.47 79 ARG C O 1
ATOM 3807 N N . THR D 1 80 ? 63.405 44.526 -11.143 1.00 43.92 80 THR C N 1
ATOM 3808 C CA . THR D 1 80 ? 64.863 44.558 -11.255 1.00 42.89 80 THR C CA 1
ATOM 3809 C C . THR D 1 80 ? 65.480 43.149 -11.273 1.00 48.80 80 THR C C 1
ATOM 3810 O O . THR D 1 80 ? 66.423 42.879 -12.017 1.00 50.71 80 THR C O 1
ATOM 3814 N N . ALA D 1 81 ? 64.919 42.245 -10.477 1.00 53.05 81 ALA C N 1
ATOM 3815 C CA . ALA D 1 81 ? 65.392 40.859 -10.402 1.00 50.04 81 ALA C CA 1
ATOM 3816 C C . ALA D 1 81 ? 65.285 40.097 -11.726 1.00 47.61 81 ALA C C 1
ATOM 3817 O O . ALA D 1 81 ? 66.040 39.159 -11.960 1.00 49.21 81 ALA C O 1
ATOM 3819 N N . LEU D 1 82 ? 64.335 40.482 -12.574 1.00 45.21 82 LEU C N 1
ATOM 3820 C CA . LEU D 1 82 ? 64.138 39.816 -13.859 1.00 49.43 82 LEU C CA 1
ATOM 3821 C C . LEU D 1 82 ? 65.266 40.126 -14.839 1.00 50.86 82 LEU C C 1
ATOM 3822 O O . LEU D 1 82 ? 65.422 39.442 -15.853 1.00 51.33 82 LEU C O 1
ATOM 3827 N N . ARG D 1 83 ? 66.055 41.151 -14.535 1.00 49.56 83 ARG C N 1
ATOM 3828 C CA . ARG D 1 83 ? 67.168 41.516 -15.400 1.00 53.73 83 ARG C CA 1
ATOM 3829 C C . ARG D 1 83 ? 68.471 40.898 -14.877 1.00 53.80 83 ARG C C 1
ATOM 3830 O O . ARG D 1 83 ? 69.286 40.397 -15.656 1.00 51.16 83 ARG C O 1
ATOM 3838 N N . TYR D 1 84 ? 68.649 40.909 -13.558 1.00 49.85 84 TYR C N 1
ATOM 3839 C CA . TYR D 1 84 ? 69.802 40.265 -12.928 1.00 52.22 84 TYR C CA 1
ATOM 3840 C C . TYR D 1 84 ? 69.908 38.775 -13.294 1.00 57.66 84 TYR C C 1
ATOM 3841 O O . TYR D 1 84 ? 71.008 38.225 -13.404 1.00 60.10 84 TYR C O 1
ATOM 3850 N N . TYR D 1 85 ? 68.761 38.136 -13.502 1.00 54.41 85 TYR C N 1
ATOM 3851 C CA . TYR D 1 85 ? 68.709 36.697 -13.737 1.00 52.04 85 TYR C CA 1
ATOM 3852 C C . TYR D 1 85 ? 68.288 36.418 -15.166 1.00 54.22 85 TYR C C 1
ATOM 3853 O O . TYR D 1 85 ? 68.217 35.261 -15.593 1.00 45.87 85 TYR C O 1
ATOM 3862 N N . ASN D 1 86 ? 67.987 37.502 -15.879 1.00 54.74 86 ASN C N 1
ATOM 3863 C CA . ASN D 1 86 ? 67.606 37.462 -17.285 1.00 54.96 86 ASN C CA 1
ATOM 3864 C C . ASN D 1 86 ? 66.470 36.465 -17.525 1.00 55.22 86 ASN C C 1
ATOM 3865 O O . ASN D 1 86 ? 66.649 35.454 -18.207 1.00 56.10 86 ASN C O 1
ATOM 3870 N N . GLN D 1 87 ? 65.313 36.748 -16.928 1.00 51.52 87 GLN C N 1
ATOM 3871 C CA . GLN D 1 87 ? 64.163 35.845 -16.983 1.00 54.15 87 GLN C CA 1
ATOM 3872 C C . GLN D 1 87 ? 63.002 36.328 -17.864 1.00 53.10 87 GLN C C 1
ATOM 3873 O O . GLN D 1 87 ? 62.925 37.502 -18.233 1.00 46.26 87 GLN C O 1
ATOM 3879 N N . SER D 1 88 ? 62.118 35.398 -18.219 1.00 58.80 88 SER C N 1
ATOM 3880 C CA . SER D 1 88 ? 60.918 35.725 -18.990 1.00 67.20 88 SER C CA 1
ATOM 3881 C C . SER D 1 88 ? 60.019 36.607 -18.134 1.00 69.46 88 SER C C 1
ATOM 3882 O O . SER D 1 88 ? 59.975 36.443 -16.909 1.00 73.04 88 SER C O 1
ATOM 3885 N N . ALA D 1 89 ? 59.287 37.525 -18.756 1.00 63.36 89 ALA C N 1
ATOM 3886 C CA . ALA D 1 89 ? 58.340 38.339 -17.997 1.00 65.10 89 ALA C CA 1
ATOM 3887 C C . ALA D 1 89 ? 56.956 37.692 -17.920 1.00 64.53 89 ALA C C 1
ATOM 3888 O O . ALA D 1 89 ? 55.976 38.363 -17.613 1.00 63.19 89 ALA C O 1
ATOM 3890 N N . GLY D 1 90 ? 56.881 36.391 -18.193 1.00 62.97 90 GLY C N 1
ATOM 3891 C CA . GLY D 1 90 ? 55.611 35.681 -18.201 1.00 67.41 90 GLY C CA 1
ATOM 3892 C C . GLY D 1 90 ? 55.308 34.857 -16.958 1.00 68.36 90 GLY C C 1
ATOM 3893 O O . GLY D 1 90 ? 54.151 34.726 -16.541 1.00 58.94 90 GLY C O 1
ATOM 3894 N N . GLY D 1 91 ? 56.354 34.308 -16.354 1.00 68.41 91 GLY C N 1
ATOM 3895 C CA . GLY D 1 91 ? 56.198 33.439 -15.203 1.00 62.45 91 GLY C CA 1
ATOM 3896 C C . GLY D 1 91 ? 56.144 34.219 -13.902 1.00 63.90 91 GLY C C 1
ATOM 3897 O O . GLY D 1 91 ? 56.495 35.400 -13.846 1.00 65.25 91 GLY C O 1
ATOM 3898 N N . SER D 1 92 ? 55.680 33.560 -12.850 1.00 65.04 92 SER C N 1
ATOM 3899 C CA . SER D 1 92 ? 55.544 34.207 -11.556 1.00 61.20 92 SER C CA 1
ATOM 3900 C C . SER D 1 92 ? 56.813 33.986 -10.751 1.00 61.74 92 SER C C 1
ATOM 3901 O O . SER D 1 92 ? 57.372 32.889 -10.760 1.00 62.07 92 SER C O 1
ATOM 3904 N N . HIS D 1 93 ? 57.256 35.010 -10.028 1.00 56.57 93 HIS C N 1
ATOM 3905 C CA . HIS D 1 93 ? 58.503 34.894 -9.283 1.00 52.61 93 HIS C CA 1
ATOM 3906 C C . HIS D 1 93 ? 58.336 35.332 -7.837 1.00 48.37 93 HIS C C 1
ATOM 3907 O O . HIS D 1 93 ? 57.360 35.982 -7.489 1.00 47.46 93 HIS C O 1
ATOM 3914 N N . THR D 1 94 ? 59.298 34.964 -7.000 1.00 49.13 94 THR C N 1
ATOM 3915 C CA . THR D 1 94 ? 59.145 35.084 -5.555 1.00 48.75 94 THR C CA 1
ATOM 3916 C C . THR D 1 94 ? 60.244 35.834 -4.832 1.00 48.20 94 THR C C 1
ATOM 3917 O O . THR D 1 94 ? 61.417 35.471 -4.921 1.00 47.25 94 THR C O 1
ATOM 3921 N N . LEU D 1 95 ? 59.853 36.847 -4.070 1.00 42.51 95 LEU C N 1
ATOM 3922 C CA . LEU D 1 95 ? 60.809 37.550 -3.231 1.00 45.27 95 LEU C CA 1
ATOM 3923 C C . LEU D 1 95 ? 60.407 37.520 -1.751 1.00 41.17 95 LEU C C 1
ATOM 3924 O O . LEU D 1 95 ? 59.326 37.964 -1.367 1.00 41.42 95 LEU C O 1
ATOM 3929 N N . GLN D 1 96 ? 61.295 36.991 -0.924 1.00 35.74 96 GLN C N 1
ATOM 3930 C CA . GLN D 1 96 ? 61.011 36.842 0.486 1.00 39.19 96 GLN C CA 1
ATOM 3931 C C . GLN D 1 96 ? 61.966 37.681 1.325 1.00 39.69 96 GLN C C 1
ATOM 3932 O O . GLN D 1 96 ? 63.053 38.024 0.882 1.00 42.53 96 GLN C O 1
ATOM 3938 N N . TRP D 1 97 ? 61.555 37.986 2.547 1.00 36.89 97 TRP C N 1
ATOM 3939 C CA . TRP D 1 97 ? 62.317 38.840 3.440 1.00 36.76 97 TRP C CA 1
ATOM 3940 C C . TRP D 1 97 ? 61.899 38.563 4.870 1.00 37.94 97 TRP C C 1
ATOM 3941 O O . TRP D 1 97 ? 60.715 38.607 5.198 1.00 36.29 97 TRP C O 1
ATOM 3952 N N . MET D 1 98 ? 62.878 38.276 5.720 1.00 42.03 98 MET C N 1
ATOM 3953 C CA . MET D 1 98 ? 62.621 37.956 7.116 1.00 39.84 98 MET C CA 1
ATOM 3954 C C . MET D 1 98 ? 63.558 38.809 7.942 1.00 38.11 98 MET C C 1
ATOM 3955 O O . MET D 1 98 ? 64.775 38.755 7.771 1.00 38.86 98 MET C O 1
ATOM 3960 N N . ALA D 1 99 ? 62.980 39.625 8.813 1.00 34.81 99 ALA C N 1
ATOM 3961 C CA . ALA D 1 99 ? 63.772 40.502 9.654 1.00 37.79 99 ALA C CA 1
ATOM 3962 C C . ALA D 1 99 ? 63.180 40.621 11.041 1.00 41.45 99 ALA C C 1
ATOM 3963 O O . ALA D 1 99 ? 61.982 40.843 11.202 1.00 37.18 99 ALA C O 1
ATOM 3965 N N . GLY D 1 100 ? 64.044 40.501 12.040 1.00 45.63 100 GLY C N 1
ATOM 3966 C CA . GLY D 1 100 ? 63.633 40.565 13.428 1.00 44.90 100 GLY C CA 1
ATOM 3967 C C . GLY D 1 100 ? 64.824 40.484 14.362 1.00 47.83 100 GLY C C 1
ATOM 3968 O O . GLY D 1 100 ? 65.974 40.521 13.926 1.00 48.44 100 GLY C O 1
ATOM 3969 N N . CYS D 1 101 ? 64.537 40.347 15.651 1.00 51.49 101 CYS C N 1
ATOM 3970 C CA . CYS D 1 101 ? 65.560 40.347 16.690 1.00 53.57 101 CYS C CA 1
ATOM 3971 C C . CYS D 1 101 ? 65.204 39.404 17.842 1.00 54.86 101 CYS C C 1
ATOM 3972 O O . CYS D 1 101 ? 64.051 39.348 18.264 1.00 56.78 101 CYS C O 1
ATOM 3975 N N . ASP D 1 102 ? 66.188 38.667 18.353 1.00 54.18 102 ASP C N 1
ATOM 3976 C CA . ASP D 1 102 ? 65.946 37.796 19.503 1.00 57.63 102 ASP C CA 1
ATOM 3977 C C . ASP D 1 102 ? 66.519 38.413 20.781 1.00 59.77 102 ASP C C 1
ATOM 3978 O O . ASP D 1 102 ? 67.729 38.598 20.912 1.00 63.24 102 ASP C O 1
ATOM 3983 N N . VAL D 1 103 ? 65.635 38.721 21.725 1.00 55.15 103 VAL C N 1
ATOM 3984 C CA . VAL D 1 103 ? 66.013 39.460 22.925 1.00 62.20 103 VAL C CA 1
ATOM 3985 C C . VAL D 1 103 ? 65.711 38.731 24.236 1.00 68.88 103 VAL C C 1
ATOM 3986 O O . VAL D 1 103 ? 64.599 38.240 24.446 1.00 70.89 103 VAL C O 1
ATOM 3990 N N . GLU D 1 104 ? 66.712 38.666 25.111 1.00 69.60 104 GLU C N 1
ATOM 3991 C CA . GLU D 1 104 ? 66.551 38.090 26.444 1.00 70.52 104 GLU C CA 1
ATOM 3992 C C . GLU D 1 104 ? 65.743 39.038 27.326 1.00 72.95 104 GLU C C 1
ATOM 3993 O O . GLU D 1 104 ? 65.524 40.197 26.969 1.00 74.29 104 GLU C O 1
ATOM 3999 N N . SER D 1 105 ? 65.296 38.533 28.470 1.00 70.86 105 SER C N 1
ATOM 4000 C CA . SER D 1 105 ? 64.414 39.280 29.363 1.00 71.99 105 SER C CA 1
ATOM 4001 C C . SER D 1 105 ? 64.997 40.593 29.908 1.00 70.17 105 SER C C 1
ATOM 4002 O O . SER D 1 105 ? 64.242 41.466 30.340 1.00 67.49 105 SER C O 1
ATOM 4005 N N . ASP D 1 106 ? 66.320 40.734 29.924 1.00 70.25 106 ASP C N 1
ATOM 4006 C CA . ASP D 1 106 ? 66.911 41.948 30.492 1.00 76.62 106 ASP C CA 1
ATOM 4007 C C . ASP D 1 106 ? 67.130 43.076 29.470 1.00 73.64 106 ASP C C 1
ATOM 4008 O O . ASP D 1 106 ? 67.844 44.043 29.756 1.00 68.62 106 ASP C O 1
ATOM 4013 N N . GLY D 1 107 ? 66.531 42.955 28.286 1.00 70.78 107 GLY C N 1
ATOM 4014 C CA . GLY D 1 107 ? 66.575 44.039 27.316 1.00 70.62 107 GLY C CA 1
ATOM 4015 C C . GLY D 1 107 ? 67.764 44.018 26.367 1.00 70.02 107 GLY C C 1
ATOM 4016 O O . GLY D 1 107 ? 67.848 44.830 25.441 1.00 59.11 107 GLY C O 1
ATOM 4017 N N . ARG D 1 108 ? 68.708 43.116 26.622 1.00 71.90 108 ARG C N 1
ATOM 4018 C CA . ARG D 1 108 ? 69.904 43.008 25.797 1.00 65.01 108 ARG C CA 1
ATOM 4019 C C . ARG D 1 108 ? 69.630 42.154 24.569 1.00 57.21 108 ARG C C 1
ATOM 4020 O O . ARG D 1 108 ? 68.922 41.157 24.655 1.00 57.91 108 ARG C O 1
ATOM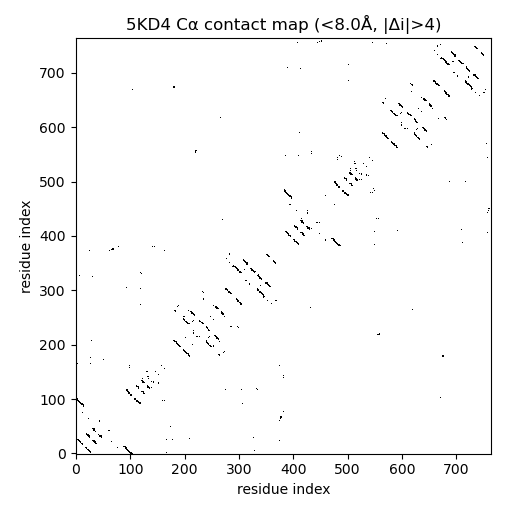 4028 N N . LEU D 1 109 ? 70.187 42.555 23.429 1.00 59.88 109 LEU C N 1
ATOM 4029 C CA . LEU D 1 109 ? 70.027 41.811 22.180 1.00 61.86 109 LEU C CA 1
ATOM 4030 C C . LEU D 1 109 ? 71.124 40.762 21.948 1.00 61.90 109 LEU C C 1
ATOM 4031 O O . LEU D 1 109 ? 72.265 40.935 22.382 1.00 60.83 109 LEU C O 1
ATOM 4036 N N . LEU D 1 110 ? 70.770 39.697 21.229 1.00 60.46 110 LEU C N 1
ATOM 4037 C CA . LEU D 1 110 ? 71.666 38.569 20.999 1.00 63.47 110 LEU C CA 1
ATOM 4038 C C . LEU D 1 110 ? 72.005 38.351 19.528 1.00 65.46 110 LEU C C 1
ATOM 4039 O O . LEU D 1 110 ? 73.108 37.908 19.182 1.00 57.81 110 LEU C O 1
ATOM 4044 N N . ARG D 1 111 ? 71.045 38.676 18.667 1.00 66.84 111 ARG C N 1
ATOM 4045 C CA . ARG D 1 111 ? 71.126 38.327 17.256 1.00 61.55 111 ARG C CA 1
ATOM 4046 C C . ARG D 1 111 ? 70.136 39.152 16.439 1.00 56.22 111 ARG C C 1
ATOM 4047 O O . ARG D 1 111 ? 69.035 39.451 16.901 1.00 54.04 111 ARG C O 1
ATOM 4055 N N . GLY D 1 112 ? 70.537 39.521 15.226 1.00 52.56 112 GLY C N 1
ATOM 4056 C CA . GLY D 1 112 ? 69.667 40.258 14.323 1.00 51.22 112 GLY C CA 1
ATOM 4057 C C . GLY D 1 112 ? 69.628 39.676 12.920 1.00 51.15 112 GLY C C 1
ATOM 4058 O O . GLY D 1 112 ? 70.663 39.341 12.329 1.00 52.26 112 GLY C O 1
ATOM 4059 N N . TYR D 1 113 ? 68.424 39.516 12.389 1.00 42.16 113 TYR C N 1
ATOM 4060 C CA . TYR D 1 113 ? 68.294 38.930 11.071 1.00 44.12 113 TYR C CA 1
ATOM 4061 C C . TYR D 1 113 ? 67.773 39.963 10.097 1.00 49.05 113 TYR C C 1
ATOM 4062 O O . TYR D 1 113 ? 67.017 40.863 10.481 1.00 48.46 113 TYR C O 1
ATOM 4071 N N . TRP D 1 114 ? 68.188 39.807 8.844 1.00 46.34 114 TRP C N 1
ATOM 4072 C CA . TRP D 1 114 ? 67.767 40.638 7.733 1.00 40.38 114 TRP C CA 1
ATOM 4073 C C . TRP D 1 114 ? 68.327 39.878 6.550 1.00 43.47 114 TRP C C 1
ATOM 4074 O O . TRP D 1 114 ? 69.546 39.771 6.399 1.00 47.19 114 TRP C O 1
ATOM 4085 N N . GLN D 1 115 ? 67.448 39.366 5.697 1.00 47.72 115 GLN C N 1
ATOM 4086 C CA . GLN D 1 115 ? 67.871 38.387 4.691 1.00 46.68 115 GLN C CA 1
ATOM 4087 C C . GLN D 1 115 ? 66.811 38.096 3.647 1.00 44.88 115 GLN C C 1
ATOM 4088 O O . GLN D 1 115 ? 65.628 37.937 3.949 1.00 40.61 115 GLN C O 1
ATOM 4094 N N . PHE D 1 116 ? 67.272 38.035 2.404 1.00 47.42 116 PHE C N 1
ATOM 4095 C CA . PHE D 1 116 ? 66.385 37.965 1.253 1.00 48.28 116 PHE C CA 1
ATOM 4096 C C . PHE D 1 116 ? 66.577 36.689 0.454 1.00 44.51 116 PHE C C 1
ATOM 4097 O O . PHE D 1 116 ? 67.677 36.141 0.398 1.00 44.32 116 PHE C O 1
ATOM 4105 N N . ALA D 1 117 ? 65.495 36.223 -0.156 1.00 40.34 117 ALA C N 1
ATOM 4106 C CA . ALA D 1 117 ? 65.563 35.056 -1.012 1.00 45.35 117 ALA C CA 1
ATOM 4107 C C . ALA D 1 117 ? 64.730 35.250 -2.271 1.00 48.72 117 ALA C C 1
ATOM 4108 O O . ALA D 1 117 ? 63.576 35.674 -2.194 1.00 52.23 117 ALA C O 1
ATOM 4110 N N . TYR D 1 118 ? 65.311 34.935 -3.426 1.00 45.00 118 TYR C N 1
ATOM 4111 C CA . TYR D 1 118 ? 64.588 35.038 -4.684 1.00 43.24 118 TYR C CA 1
ATOM 4112 C C . TYR D 1 118 ? 64.331 33.628 -5.192 1.00 47.50 118 TYR C C 1
ATOM 4113 O O . TYR D 1 118 ? 65.262 32.828 -5.296 1.00 45.14 118 TYR C O 1
ATOM 4122 N N . ASP D 1 119 ? 63.079 33.336 -5.527 1.00 47.89 119 ASP C N 1
ATOM 4123 C CA . ASP D 1 119 ? 62.708 32.006 -5.988 1.00 47.66 119 ASP C CA 1
ATOM 4124 C C . ASP D 1 119 ? 63.218 30.932 -5.034 1.00 48.86 119 ASP C C 1
ATOM 4125 O O . ASP D 1 119 ? 63.877 29.979 -5.450 1.00 45.62 119 ASP C O 1
ATOM 4130 N N . GLY D 1 120 ? 62.958 31.137 -3.745 1.00 54.32 120 GLY C N 1
ATOM 4131 C CA . GLY D 1 120 ? 63.208 30.140 -2.712 1.00 56.35 120 GLY C CA 1
ATOM 4132 C C . GLY D 1 120 ? 64.635 29.939 -2.216 1.00 57.39 120 GLY C C 1
ATOM 4133 O O . GLY D 1 120 ? 64.862 29.210 -1.244 1.00 58.09 120 GLY C O 1
ATOM 4134 N N . CYS D 1 121 ? 65.600 30.573 -2.875 1.00 53.56 121 CYS C N 1
ATOM 4135 C CA . CYS D 1 121 ? 66.999 30.437 -2.479 1.00 54.73 121 CYS C CA 1
ATOM 4136 C C . CYS D 1 121 ? 67.586 31.739 -1.964 1.00 53.81 121 CYS C C 1
ATOM 4137 O O . CYS D 1 121 ? 67.183 32.820 -2.394 1.00 51.48 121 CYS C O 1
ATOM 4140 N N . ASP D 1 122 ? 68.540 31.608 -1.041 1.00 51.64 122 ASP C N 1
ATOM 4141 C CA . ASP D 1 122 ? 69.285 32.732 -0.476 1.00 50.04 122 ASP C CA 1
ATOM 4142 C C . ASP D 1 122 ? 69.744 33.733 -1.520 1.00 55.95 122 ASP C C 1
ATOM 4143 O O . ASP D 1 122 ? 69.954 33.393 -2.686 1.00 61.32 122 ASP C O 1
ATOM 4148 N N . TYR D 1 123 ? 69.907 34.974 -1.087 1.00 51.56 123 TYR C N 1
ATOM 4149 C CA . TYR D 1 123 ? 70.338 36.043 -1.971 1.00 48.95 123 TYR C CA 1
ATOM 4150 C C . TYR D 1 123 ? 71.374 36.879 -1.255 1.00 51.37 123 TYR C C 1
ATOM 4151 O O . TYR D 1 123 ? 72.559 36.822 -1.566 1.00 55.78 123 TYR C O 1
ATOM 4160 N N . ILE D 1 124 ? 70.925 37.641 -0.271 1.00 47.16 124 ILE C N 1
ATOM 4161 C CA . ILE D 1 124 ? 71.828 38.468 0.497 1.00 42.26 124 ILE C CA 1
ATOM 4162 C C . ILE D 1 124 ? 71.328 38.435 1.932 1.00 51.35 124 ILE C C 1
ATOM 4163 O O . ILE D 1 124 ? 70.130 38.268 2.177 1.00 54.79 124 ILE C O 1
ATOM 4168 N N . ALA D 1 125 ? 72.241 38.564 2.884 1.00 49.54 125 ALA C N 1
ATOM 4169 C CA . ALA D 1 125 ? 71.893 38.394 4.283 1.00 39.97 125 ALA C CA 1
ATOM 4170 C C . ALA D 1 125 ? 72.838 39.197 5.149 1.00 36.65 125 ALA C C 1
ATOM 4171 O O . ALA D 1 125 ? 74.021 39.287 4.858 1.00 38.55 125 ALA C O 1
ATOM 4173 N N . LEU D 1 126 ? 72.307 39.810 6.195 1.00 42.11 126 LEU C N 1
ATOM 4174 C CA . LEU D 1 126 ? 73.129 40.571 7.132 1.00 42.63 126 LEU C CA 1
ATOM 4175 C C . LEU D 1 126 ? 73.819 39.667 8.164 1.00 42.89 126 LEU C C 1
ATOM 4176 O O . LEU D 1 126 ? 73.183 38.819 8.799 1.00 41.67 126 LEU C O 1
ATOM 4181 N N . ASN D 1 127 ? 75.127 39.853 8.304 1.00 41.71 127 ASN C N 1
ATOM 4182 C CA . ASN D 1 127 ? 75.956 39.072 9.219 1.00 45.00 127 ASN C CA 1
ATOM 4183 C C . ASN D 1 127 ? 75.787 39.426 10.693 1.00 48.19 127 ASN C C 1
ATOM 4184 O O . ASN D 1 127 ? 75.312 40.517 11.027 1.00 46.30 127 ASN C O 1
ATOM 4189 N N . GLU D 1 128 ? 76.227 38.506 11.557 1.00 45.15 128 GLU C N 1
ATOM 4190 C CA . GLU D 1 128 ? 76.164 38.642 13.020 1.00 46.50 128 GLU C CA 1
ATOM 4191 C C . GLU D 1 128 ? 76.658 39.999 13.522 1.00 47.02 128 GLU C C 1
ATOM 4192 O O . GLU D 1 128 ? 76.196 40.497 14.548 1.00 44.41 128 GLU C O 1
ATOM 4198 N N . ASP D 1 129 ? 77.623 40.569 12.810 1.00 47.99 129 ASP C N 1
ATOM 4199 C CA . ASP D 1 129 ? 78.202 41.847 13.177 1.00 49.09 129 ASP C CA 1
ATOM 4200 C C . ASP D 1 129 ? 77.264 43.017 12.887 1.00 50.04 129 ASP C C 1
ATOM 4201 O O . ASP D 1 129 ? 77.446 44.100 13.440 1.00 51.94 129 ASP C O 1
ATOM 4206 N N . LEU D 1 130 ? 76.256 42.786 12.046 1.00 44.14 130 LEU C N 1
ATOM 4207 C CA . LEU D 1 130 ? 75.263 43.805 11.696 1.00 45.75 130 LEU C CA 1
ATOM 4208 C C . LEU D 1 130 ? 75.939 45.015 11.074 1.00 51.66 130 LEU C C 1
ATOM 4209 O O . LEU D 1 130 ? 75.627 46.169 11.384 1.00 49.03 130 LEU C O 1
ATOM 4214 N N . LYS D 1 131 ? 76.880 44.724 10.190 1.00 53.91 131 LYS C N 1
ATOM 4215 C CA . LYS D 1 131 ? 77.659 45.737 9.513 1.00 51.68 131 LYS C CA 1
ATOM 4216 C C . LYS D 1 131 ? 77.933 45.220 8.105 1.00 49.60 131 LYS C C 1
ATOM 4217 O O . LYS D 1 131 ? 78.035 45.988 7.148 1.00 53.39 131 LYS C O 1
ATOM 4223 N N . THR D 1 132 ? 78.045 43.899 7.991 1.00 44.03 132 THR C N 1
ATOM 4224 C CA . THR D 1 132 ? 78.412 43.279 6.730 1.00 49.11 132 THR C CA 1
ATOM 4225 C C . THR D 1 132 ? 77.382 42.293 6.174 1.00 43.89 132 THR C C 1
ATOM 4226 O O . THR D 1 132 ? 76.578 41.729 6.912 1.00 42.20 132 THR C O 1
ATOM 4230 N N . TRP D 1 133 ? 77.440 42.091 4.859 1.00 41.40 133 TRP C N 1
ATOM 4231 C CA . TRP D 1 133 ? 76.498 41.234 4.149 1.00 43.05 133 TRP C CA 1
ATOM 4232 C C . TRP D 1 133 ? 77.127 39.925 3.690 1.00 44.25 133 TRP C C 1
ATOM 4233 O O . TRP D 1 133 ? 78.320 39.867 3.398 1.00 45.12 133 TRP C O 1
ATOM 4244 N N . THR D 1 134 ? 76.316 38.873 3.658 1.00 38.54 134 THR C N 1
ATOM 4245 C CA . THR D 1 134 ? 76.698 37.611 3.046 1.00 39.71 134 THR C CA 1
ATOM 4246 C C . THR D 1 134 ? 75.848 37.349 1.805 1.00 46.49 134 THR C C 1
ATOM 4247 O O . THR D 1 134 ? 74.648 37.091 1.906 1.00 47.11 134 THR C O 1
ATOM 4251 N N . ALA D 1 135 ? 76.490 37.394 0.639 1.00 50.14 135 ALA C N 1
ATOM 4252 C CA . ALA D 1 135 ? 75.805 37.245 -0.639 1.00 45.73 135 ALA C CA 1
ATOM 4253 C C . ALA D 1 135 ? 75.860 35.819 -1.174 1.00 54.23 135 ALA C C 1
ATOM 4254 O O . ALA D 1 135 ? 76.914 35.180 -1.172 1.00 57.42 135 ALA C O 1
ATOM 4256 N N . ALA D 1 136 ? 74.714 35.333 -1.639 1.00 54.10 136 ALA C N 1
ATOM 4257 C CA . ALA D 1 136 ? 74.592 33.964 -2.115 1.00 51.23 136 ALA C CA 1
ATOM 4258 C C . ALA D 1 136 ? 75.354 33.814 -3.413 1.00 53.06 136 ALA C C 1
ATOM 4259 O O . ALA D 1 136 ? 76.074 32.838 -3.605 1.00 58.01 136 ALA C O 1
ATOM 4261 N N . ASP D 1 137 ? 75.189 34.779 -4.311 1.00 55.54 137 ASP C N 1
ATOM 4262 C CA . ASP D 1 137 ? 75.946 34.764 -5.556 1.00 56.89 137 ASP C CA 1
ATOM 4263 C C . ASP D 1 137 ? 76.477 36.158 -5.837 1.00 55.47 137 ASP C C 1
ATOM 4264 O O . ASP D 1 137 ? 76.256 37.089 -5.060 1.00 54.81 137 ASP C O 1
ATOM 4269 N N . MET D 1 138 ? 77.183 36.295 -6.949 1.00 56.01 138 MET C N 1
ATOM 4270 C CA . MET D 1 138 ? 77.793 37.561 -7.303 1.00 51.17 138 MET C CA 1
ATOM 4271 C C . MET D 1 138 ? 76.751 38.527 -7.842 1.00 53.60 138 MET C C 1
ATOM 4272 O O . MET D 1 138 ? 76.995 39.729 -7.921 1.00 53.08 138 MET C O 1
ATOM 4277 N N . ALA D 1 139 ? 75.569 38.000 -8.158 1.00 57.13 139 ALA C N 1
ATOM 4278 C CA . ALA D 1 139 ? 74.434 38.820 -8.579 1.00 54.73 139 ALA C CA 1
ATOM 4279 C C . ALA D 1 139 ? 73.898 39.593 -7.396 1.00 49.42 139 ALA C C 1
ATOM 4280 O O . ALA D 1 139 ? 73.410 40.703 -7.543 1.00 47.57 139 ALA C O 1
ATOM 4282 N N . ALA D 1 140 ? 74.001 38.986 -6.222 1.00 51.93 140 ALA C N 1
ATOM 4283 C CA . ALA D 1 140 ? 73.614 39.632 -4.980 1.00 48.21 140 ALA C CA 1
ATOM 4284 C C . ALA D 1 140 ? 74.705 40.597 -4.566 1.00 45.33 140 ALA C C 1
ATOM 4285 O O . ALA D 1 140 ? 74.495 41.469 -3.732 1.00 46.41 140 ALA C O 1
ATOM 4287 N N . GLN D 1 141 ? 75.882 40.432 -5.156 1.00 48.78 141 GLN C N 1
ATOM 4288 C CA . GLN D 1 141 ? 77.021 41.263 -4.799 1.00 55.07 141 GLN C CA 1
ATOM 4289 C C . GLN D 1 141 ? 76.896 42.633 -5.458 1.00 53.57 141 GLN C C 1
ATOM 4290 O O . GLN D 1 141 ? 77.508 43.605 -5.005 1.00 49.36 141 GLN C O 1
ATOM 4296 N N . ILE D 1 142 ? 76.092 42.703 -6.519 1.00 54.00 142 ILE C N 1
ATOM 4297 C CA . ILE D 1 142 ? 75.682 43.986 -7.080 1.00 51.65 142 ILE C CA 1
ATOM 4298 C C . ILE D 1 142 ? 74.966 44.762 -6.003 1.00 51.49 142 ILE C C 1
ATOM 4299 O O . ILE D 1 142 ? 75.238 45.937 -5.763 1.00 52.68 142 ILE C O 1
ATOM 4304 N N . THR D 1 143 ? 74.050 44.060 -5.350 1.00 52.21 143 THR C N 1
ATOM 4305 C CA . THR D 1 143 ? 73.231 44.609 -4.291 1.00 48.10 143 THR C CA 1
ATOM 4306 C C . THR D 1 143 ? 74.044 44.958 -3.053 1.00 49.21 143 THR C C 1
ATOM 4307 O O . THR D 1 143 ? 73.833 46.008 -2.450 1.00 51.75 143 THR C O 1
ATOM 4311 N N . ARG D 1 144 ? 74.963 44.070 -2.677 1.00 49.90 144 ARG C N 1
ATOM 4312 C CA . ARG D 1 144 ? 75.796 44.263 -1.489 1.00 52.01 144 ARG C CA 1
ATOM 4313 C C . ARG D 1 144 ? 76.559 45.590 -1.524 1.00 55.19 144 ARG C C 1
ATOM 4314 O O . ARG D 1 144 ? 76.515 46.362 -0.567 1.00 55.77 144 ARG C O 1
ATOM 4322 N N . ARG D 1 145 ? 77.259 45.846 -2.626 1.00 56.60 145 ARG C N 1
ATOM 4323 C CA . ARG D 1 145 ? 78.027 47.082 -2.786 1.00 55.49 145 ARG C CA 1
ATOM 4324 C C . ARG D 1 145 ? 77.112 48.299 -2.733 1.00 55.69 145 ARG C C 1
ATOM 4325 O O . ARG D 1 145 ? 77.432 49.297 -2.086 1.00 54.87 145 ARG C O 1
ATOM 4333 N N . LYS D 1 146 ? 75.970 48.197 -3.411 1.00 55.95 146 LYS C N 1
ATOM 4334 C CA . LYS D 1 146 ? 74.958 49.254 -3.420 1.00 52.80 146 LYS C CA 1
ATOM 4335 C C . LYS D 1 146 ? 74.534 49.646 -2.016 1.00 51.84 146 LYS C C 1
ATOM 4336 O O . LYS D 1 146 ? 74.355 50.825 -1.716 1.00 49.26 146 LYS C O 1
ATOM 4342 N N . TRP D 1 147 ? 74.369 48.641 -1.166 1.00 49.36 147 TRP C N 1
ATOM 4343 C CA . TRP D 1 147 ? 73.972 48.860 0.212 1.00 48.88 147 TRP C CA 1
ATOM 4344 C C . TRP D 1 147 ? 75.184 49.229 1.064 1.00 54.91 147 TRP C C 1
ATOM 4345 O O . TRP D 1 147 ? 75.043 49.775 2.161 1.00 51.60 147 TRP C O 1
ATOM 4356 N N . GLU D 1 148 ? 76.377 48.931 0.556 1.00 57.44 148 GLU C N 1
ATOM 4357 C CA . GLU D 1 148 ? 77.590 49.436 1.180 1.00 57.21 148 GLU C CA 1
ATOM 4358 C C . GLU D 1 148 ? 77.655 50.938 0.905 1.00 57.32 148 GLU C C 1
ATOM 4359 O O . GLU D 1 148 ? 77.819 51.751 1.816 1.00 54.16 148 GLU C O 1
ATOM 4365 N N . GLN D 1 149 ? 77.458 51.291 -0.361 1.00 54.16 149 GLN C N 1
ATOM 4366 C CA . GLN D 1 149 ? 77.538 52.672 -0.817 1.00 52.35 149 GLN C CA 1
ATOM 4367 C C . GLN D 1 149 ? 76.478 53.539 -0.157 1.00 52.10 149 GLN C C 1
ATOM 4368 O O . GLN D 1 149 ? 76.730 54.696 0.176 1.00 53.37 149 GLN C O 1
ATOM 4374 N N . ALA D 1 150 ? 75.294 52.971 0.034 1.00 55.73 150 ALA C N 1
ATOM 4375 C CA . ALA D 1 150 ? 74.178 53.704 0.609 1.00 49.23 150 ALA C CA 1
ATOM 4376 C C . ALA D 1 150 ? 74.122 53.580 2.126 1.00 52.36 150 ALA C C 1
ATOM 4377 O O . ALA D 1 150 ? 73.271 54.199 2.767 1.00 56.52 150 ALA C O 1
ATOM 4379 N N . GLY D 1 151 ? 75.022 52.787 2.701 1.00 52.15 151 GLY C N 1
ATOM 4380 C CA . GLY D 1 151 ? 75.055 52.617 4.145 1.00 53.37 151 GLY C CA 1
ATOM 4381 C C . GLY D 1 151 ? 73.786 52.027 4.742 1.00 50.96 151 GLY C C 1
ATOM 4382 O O . GLY D 1 151 ? 73.275 52.534 5.736 1.00 56.16 151 GLY C O 1
ATOM 4383 N N . ALA D 1 152 ? 73.253 50.984 4.113 1.00 49.86 152 ALA C N 1
ATOM 4384 C CA . ALA D 1 152 ? 72.044 50.309 4.589 1.00 48.70 152 ALA C CA 1
ATOM 4385 C C . ALA D 1 152 ? 72.260 49.582 5.913 1.00 47.87 152 ALA C C 1
ATOM 4386 O O . ALA D 1 152 ? 71.469 49.707 6.850 1.00 41.69 152 ALA C O 1
ATOM 4388 N N . ALA D 1 153 ? 73.334 48.802 5.961 1.00 55.48 153 ALA C N 1
ATOM 4389 C CA . ALA D 1 153 ? 73.676 48.001 7.130 1.00 55.16 153 ALA C CA 1
ATOM 4390 C C . ALA D 1 153 ? 73.618 48.814 8.412 1.00 51.74 153 ALA C C 1
ATOM 4391 O O . ALA D 1 153 ? 73.301 48.288 9.469 1.00 53.52 153 ALA C O 1
ATOM 4393 N N . GLU D 1 154 ? 73.961 50.091 8.326 1.00 51.00 154 GLU C N 1
ATOM 4394 C CA . GLU D 1 154 ? 73.904 50.933 9.506 1.00 54.71 154 GLU C CA 1
ATOM 4395 C C . GLU D 1 154 ? 72.455 51.177 9.923 1.00 53.46 154 GLU C C 1
ATOM 4396 O O . GLU D 1 154 ? 72.080 50.874 11.053 1.00 53.97 154 GLU C O 1
ATOM 4402 N N . ARG D 1 155 ? 71.646 51.706 9.003 1.00 53.22 155 ARG C N 1
ATOM 4403 C CA . ARG D 1 155 ? 70.248 52.052 9.294 1.00 52.94 155 ARG C CA 1
ATOM 4404 C C . ARG D 1 155 ? 69.381 50.856 9.648 1.00 50.47 155 ARG C C 1
ATOM 4405 O O . ARG D 1 155 ? 68.625 50.892 10.619 1.00 49.09 155 ARG C O 1
ATOM 4413 N N . ASP D 1 156 ? 69.476 49.807 8.847 1.00 50.25 156 ASP C N 1
ATOM 4414 C CA . ASP D 1 156 ? 68.798 48.564 9.161 1.00 47.38 156 ASP C CA 1
ATOM 4415 C C . ASP D 1 156 ? 69.162 48.125 10.581 1.00 49.38 156 ASP C C 1
ATOM 4416 O O . ASP D 1 156 ? 68.296 47.753 11.369 1.00 49.30 156 ASP C O 1
ATOM 4421 N N . ARG D 1 157 ? 70.445 48.208 10.913 1.00 51.56 157 ARG C N 1
ATOM 4422 C CA . ARG D 1 157 ? 70.911 47.863 12.246 1.00 51.19 157 ARG C CA 1
ATOM 4423 C C . ARG D 1 157 ? 70.243 48.721 13.303 1.00 52.89 157 ARG C C 1
ATOM 4424 O O . ARG D 1 157 ? 69.985 48.265 14.410 1.00 55.11 157 ARG C O 1
ATOM 4432 N N . ALA D 1 158 ? 69.940 49.961 12.944 1.00 57.46 158 ALA C N 1
ATOM 4433 C CA . ALA D 1 158 ? 69.340 50.901 13.882 1.00 55.60 158 ALA C CA 1
ATOM 4434 C C . ALA D 1 158 ? 67.935 50.437 14.215 1.00 55.21 158 ALA C C 1
ATOM 4435 O O . ALA D 1 158 ? 67.416 50.732 15.292 1.00 54.17 158 ALA C O 1
ATOM 4437 N N . TYR D 1 159 ? 67.314 49.735 13.267 1.00 54.37 159 TYR C N 1
ATOM 4438 C CA . TYR D 1 159 ? 66.005 49.132 13.498 1.00 54.62 159 TYR C CA 1
ATOM 4439 C C . TYR D 1 159 ? 66.074 48.053 14.560 1.00 50.32 159 TYR C C 1
ATOM 4440 O O . TYR D 1 159 ? 65.345 48.087 15.546 1.00 52.17 159 TYR C O 1
ATOM 4449 N N . LEU D 1 160 ? 66.957 47.092 14.331 1.00 51.89 160 LEU C N 1
ATOM 4450 C CA . LEU D 1 160 ? 67.111 45.929 15.202 1.00 55.25 160 LEU C CA 1
ATOM 4451 C C . LEU D 1 160 ? 67.361 46.244 16.679 1.00 57.31 160 LEU C C 1
ATOM 4452 O O . LEU D 1 160 ? 66.673 45.710 17.545 1.00 56.99 160 LEU C O 1
ATOM 4457 N N . GLU D 1 161 ? 68.356 47.077 16.972 1.00 54.62 161 GLU C N 1
ATOM 4458 C CA . GLU D 1 161 ? 68.681 47.391 18.361 1.00 55.52 161 GLU C CA 1
ATOM 4459 C C . GLU D 1 161 ? 67.699 48.350 19.011 1.00 51.51 161 GLU C C 1
ATOM 4460 O O . GLU D 1 161 ? 67.341 48.200 20.178 1.00 48.80 161 GLU C O 1
ATOM 4466 N N . GLY D 1 162 ? 67.265 49.337 18.247 1.00 50.85 162 GLY C N 1
ATOM 4467 C CA . GLY D 1 162 ? 66.404 50.364 18.784 1.00 52.53 162 GLY C CA 1
ATOM 4468 C C . GLY D 1 162 ? 64.961 49.944 18.689 1.00 54.25 162 GLY C C 1
ATOM 4469 O O . GLY D 1 162 ? 64.482 49.165 19.514 1.00 54.45 162 GLY C O 1
ATOM 4470 N N . GLU D 1 163 ? 64.280 50.454 17.666 1.00 54.33 163 GLU C N 1
ATOM 4471 C CA . GLU D 1 163 ? 62.839 50.296 17.516 1.00 53.06 163 GLU C CA 1
ATOM 4472 C C . GLU D 1 163 ? 62.353 48.847 17.644 1.00 50.09 163 GLU C C 1
ATOM 4473 O O . GLU D 1 163 ? 61.255 48.607 18.140 1.00 47.32 163 GLU C O 1
ATOM 4479 N N . CYS D 1 164 ? 63.166 47.885 17.216 1.00 48.80 164 CYS C N 1
ATOM 4480 C CA . CYS D 1 164 ? 62.744 46.485 17.244 1.00 48.59 164 CYS C CA 1
ATOM 4481 C C . CYS D 1 164 ? 62.670 45.877 18.620 1.00 50.81 164 CYS C C 1
ATOM 4482 O O . CYS D 1 164 ? 61.667 45.264 18.979 1.00 50.97 164 CYS C O 1
ATOM 4485 N N . VAL D 1 165 ? 63.759 46.024 19.370 1.00 55.77 165 VAL C N 1
ATOM 4486 C CA . VAL D 1 165 ? 63.870 45.454 20.707 1.00 51.15 165 VAL C CA 1
ATOM 4487 C C . VAL D 1 165 ? 62.896 46.092 21.681 1.00 47.58 165 VAL C C 1
ATOM 4488 O O . VAL D 1 165 ? 62.189 45.403 22.412 1.00 49.75 165 VAL C O 1
ATOM 4492 N N . GLU D 1 166 ? 62.834 47.412 21.658 1.00 46.80 166 GLU C N 1
ATOM 4493 C CA . GLU D 1 166 ? 61.957 48.120 22.560 1.00 50.67 166 GLU C CA 1
ATOM 4494 C C . GLU D 1 166 ? 60.508 47.720 22.293 1.00 52.13 166 GLU C C 1
ATOM 4495 O O . GLU D 1 166 ? 59.718 47.573 23.225 1.00 55.37 166 GLU C O 1
ATOM 4501 N N . TRP D 1 167 ? 60.166 47.510 21.025 1.00 49.64 167 TRP C N 1
ATOM 4502 C CA . TRP D 1 167 ? 58.786 47.177 20.669 1.00 52.11 167 TRP C CA 1
ATOM 4503 C C . TRP D 1 167 ? 58.450 45.708 20.939 1.00 56.07 167 TRP C C 1
ATOM 4504 O O . TRP D 1 167 ? 57.276 45.346 21.033 1.00 57.20 167 TRP C O 1
ATOM 4515 N N . LEU D 1 168 ? 59.473 44.868 21.071 1.00 56.36 168 LEU C N 1
ATOM 4516 C CA . LEU D 1 168 ? 59.263 43.483 21.490 1.00 51.86 168 LEU C CA 1
ATOM 4517 C C . LEU D 1 168 ? 58.758 43.437 22.913 1.00 53.94 168 LEU C C 1
ATOM 4518 O O . LEU D 1 168 ? 57.769 42.774 23.222 1.00 52.07 168 LEU C O 1
ATOM 4523 N N . ARG D 1 169 ? 59.453 44.176 23.770 1.00 58.70 169 ARG C N 1
ATOM 4524 C CA . ARG D 1 169 ? 59.123 44.287 25.180 1.00 55.18 169 ARG C CA 1
ATOM 4525 C C . ARG D 1 169 ? 57.716 44.821 25.401 1.00 57.21 169 ARG C C 1
ATOM 4526 O O . ARG D 1 169 ? 57.003 44.317 26.256 1.00 62.23 169 ARG C O 1
ATOM 4534 N N . ARG D 1 170 ? 57.293 45.798 24.606 1.00 52.64 170 ARG C N 1
ATOM 4535 C CA . ARG D 1 170 ? 55.949 46.347 24.767 1.00 57.58 170 ARG C CA 1
ATOM 4536 C C . ARG D 1 170 ? 54.872 45.287 24.527 1.00 60.13 170 ARG C C 1
ATOM 4537 O O . ARG D 1 170 ? 53.932 45.164 25.315 1.00 58.57 170 ARG C O 1
ATOM 4545 N N . TYR D 1 171 ? 55.030 44.510 23.458 1.00 57.66 171 TYR C N 1
ATOM 4546 C CA . TYR D 1 171 ? 54.058 43.479 23.099 1.00 55.71 171 TYR C CA 1
ATOM 4547 C C . TYR D 1 171 ? 53.933 42.455 24.213 1.00 55.50 171 TYR C C 1
ATOM 4548 O O . TYR D 1 171 ? 52.831 42.007 24.536 1.00 56.28 171 TYR C O 1
ATOM 4557 N N . LEU D 1 172 ? 55.072 42.096 24.797 1.00 56.38 172 LEU C N 1
ATOM 4558 C CA . LEU D 1 172 ? 55.122 41.096 25.860 1.00 60.17 172 LEU C CA 1
ATOM 4559 C C . LEU D 1 172 ? 54.533 41.619 27.171 1.00 64.98 172 LEU C C 1
ATOM 4560 O O . LEU D 1 172 ? 54.208 40.837 28.055 1.00 58.11 172 LEU C O 1
ATOM 4565 N N . LYS D 1 173 ? 54.402 42.941 27.284 1.00 67.41 173 LYS C N 1
ATOM 4566 C CA . LYS D 1 173 ? 53.813 43.578 28.462 1.00 64.74 173 LYS C CA 1
ATOM 4567 C C . LYS D 1 173 ? 52.332 43.863 28.217 1.00 62.55 173 LYS C C 1
ATOM 4568 O O . LYS D 1 173 ? 51.563 44.071 29.155 1.00 64.69 173 LYS C O 1
ATOM 4574 N N . ASN D 1 174 ? 51.942 43.896 26.948 1.00 66.30 174 ASN C N 1
ATOM 4575 C CA . ASN D 1 174 ? 50.555 44.172 26.600 1.00 70.98 174 ASN C CA 1
ATOM 4576 C C . ASN D 1 174 ? 49.728 42.890 26.698 1.00 68.77 174 ASN C C 1
ATOM 4577 O O . ASN D 1 174 ? 48.545 42.934 27.040 1.00 65.31 174 ASN C O 1
ATOM 4582 N N . GLY D 1 175 ? 50.356 41.758 26.371 1.00 68.79 175 GLY C N 1
ATOM 4583 C CA . GLY D 1 175 ? 49.695 40.460 26.393 1.00 68.64 175 GLY C CA 1
ATOM 4584 C C . GLY D 1 175 ? 50.307 39.354 27.254 1.00 71.25 175 GLY C C 1
ATOM 4585 O O . GLY D 1 175 ? 50.092 38.173 26.960 1.00 64.66 175 GLY C O 1
ATOM 4586 N N . ASN D 1 176 ? 51.043 39.705 28.311 1.00 70.34 176 ASN C N 1
ATOM 4587 C CA . ASN D 1 176 ? 51.813 38.700 29.059 1.00 64.98 176 ASN C CA 1
ATOM 4588 C C . ASN D 1 176 ? 50.973 37.607 29.715 1.00 65.88 176 ASN C C 1
ATOM 4589 O O . ASN D 1 176 ? 51.490 36.544 30.052 1.00 68.93 176 ASN C O 1
ATOM 4594 N N . ALA D 1 177 ? 49.690 37.869 29.921 1.00 64.69 177 ALA C N 1
ATOM 4595 C CA . ALA D 1 177 ? 48.810 36.849 30.475 1.00 64.31 177 ALA C CA 1
ATOM 4596 C C . ALA D 1 177 ? 48.690 35.673 29.504 1.00 62.94 177 ALA C C 1
ATOM 4597 O O . ALA D 1 177 ? 48.703 34.515 29.914 1.00 57.80 177 ALA C O 1
ATOM 4599 N N . THR D 1 178 ? 48.584 35.990 28.214 1.00 64.09 178 THR C N 1
ATOM 4600 C CA . THR D 1 178 ? 48.375 34.989 27.171 1.00 60.21 178 THR C CA 1
ATOM 4601 C C . THR D 1 178 ? 49.670 34.603 26.460 1.00 53.86 178 THR C C 1
ATOM 4602 O O . THR D 1 178 ? 49.747 33.555 25.828 1.00 48.59 178 THR C O 1
ATOM 4606 N N . LEU D 1 179 ? 50.685 35.449 26.570 1.00 54.72 179 LEU C N 1
ATOM 4607 C CA . LEU D 1 179 ? 51.974 35.182 25.944 1.00 55.72 179 LEU C CA 1
ATOM 4608 C C . LEU D 1 179 ? 52.942 34.404 26.825 1.00 54.37 179 LEU C C 1
ATOM 4609 O O . LEU D 1 179 ? 53.580 33.460 26.379 1.00 55.12 179 LEU C O 1
ATOM 4614 N N . LEU D 1 180 ? 53.040 34.817 28.080 1.00 58.66 180 LEU C N 1
ATOM 4615 C CA . LEU D 1 180 ? 53.993 34.258 29.035 1.00 63.61 180 LEU C CA 1
ATOM 4616 C C . LEU D 1 180 ? 53.530 32.936 29.681 1.00 62.75 180 LEU C C 1
ATOM 4617 O O . LEU D 1 180 ? 53.127 32.908 30.848 1.00 63.11 180 LEU C O 1
ATOM 4622 N N . ARG D 1 181 ? 53.570 31.854 28.906 1.00 60.51 181 ARG C N 1
ATOM 4623 C CA . ARG D 1 181 ? 53.184 30.533 29.397 1.00 63.94 181 ARG C CA 1
ATOM 4624 C C . ARG D 1 181 ? 54.196 29.449 29.015 1.00 64.95 181 ARG C C 1
ATOM 4625 O O . ARG D 1 181 ? 54.840 29.528 27.967 1.00 62.25 181 ARG C O 1
ATOM 4633 N N . THR D 1 182 ? 54.326 28.437 29.873 1.00 63.61 182 THR C N 1
ATOM 4634 C CA . THR D 1 182 ? 55.200 27.298 29.600 1.00 66.15 182 THR C CA 1
ATOM 4635 C C . THR D 1 182 ? 54.465 25.974 29.734 1.00 64.31 182 THR C C 1
ATOM 4636 O O . THR D 1 182 ? 53.999 25.622 30.823 1.00 64.78 182 THR C O 1
ATOM 4640 N N . ASP D 1 183 ? 54.338 25.262 28.615 1.00 57.58 183 ASP C N 1
ATOM 4641 C CA . ASP D 1 183 ? 53.649 23.973 28.602 1.00 60.56 183 ASP C CA 1
ATOM 4642 C C . ASP D 1 183 ? 54.585 22.808 28.331 1.00 58.45 183 ASP C C 1
ATOM 4643 O O . ASP D 1 183 ? 55.162 22.704 27.253 1.00 61.31 183 ASP C O 1
ATOM 4648 N N . PRO D 1 184 ? 54.707 21.901 29.297 1.00 53.52 184 PRO C N 1
ATOM 4649 C CA . PRO D 1 184 ? 55.551 20.730 29.087 1.00 53.14 184 PRO C CA 1
ATOM 4650 C C . PRO D 1 184 ? 54.856 19.801 28.112 1.00 60.07 184 PRO C C 1
ATOM 4651 O O . PRO D 1 184 ? 53.623 19.789 28.066 1.00 62.12 184 PRO C O 1
ATOM 4655 N N . PRO D 1 185 ? 55.622 19.055 27.315 1.00 56.16 185 PRO C N 1
ATOM 4656 C CA . PRO D 1 185 ? 54.935 18.103 26.445 1.00 53.35 185 PRO C CA 1
ATOM 4657 C C . PRO D 1 185 ? 54.260 16.990 27.261 1.00 53.32 185 PRO C C 1
ATOM 4658 O O . PRO D 1 185 ? 54.792 16.568 28.292 1.00 50.65 185 PRO C O 1
ATOM 4662 N N . LYS D 1 186 ? 53.094 16.543 26.802 1.00 50.34 186 LYS C N 1
ATOM 4663 C CA . LYS D 1 186 ? 52.414 15.378 27.361 1.00 48.97 186 LYS C CA 1
ATOM 4664 C C . LYS D 1 186 ? 52.646 14.213 26.400 1.00 52.99 186 LYS C C 1
ATOM 4665 O O . LYS D 1 186 ? 52.020 14.116 25.340 1.00 49.79 186 LYS C O 1
ATOM 4671 N N . ALA D 1 187 ? 53.588 13.353 26.772 1.00 54.45 187 ALA C N 1
ATOM 4672 C CA . ALA D 1 187 ? 54.122 12.337 25.877 1.00 48.58 18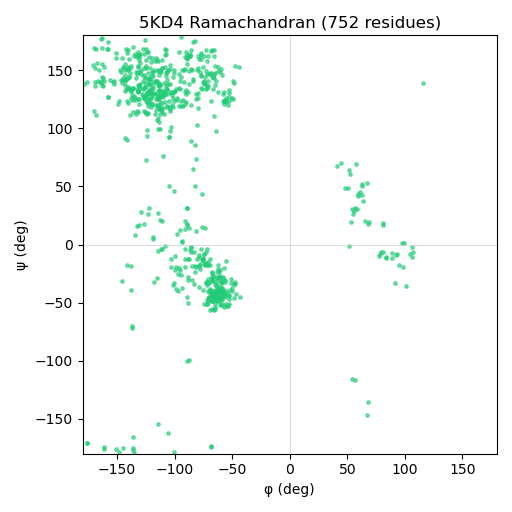7 ALA C CA 1
ATOM 4673 C C . ALA D 1 187 ? 53.608 10.929 26.148 1.00 51.06 187 ALA C C 1
ATOM 4674 O O . ALA D 1 187 ? 53.209 10.602 27.266 1.00 56.04 187 ALA C O 1
ATOM 4676 N N . HIS D 1 188 ? 53.616 10.107 25.104 1.00 50.55 188 HIS C N 1
ATOM 4677 C CA . HIS D 1 188 ? 53.275 8.691 25.214 1.00 50.61 188 HIS C CA 1
ATOM 4678 C C . HIS D 1 188 ? 53.655 7.951 23.943 1.00 51.93 188 HIS C C 1
ATOM 4679 O O . HIS D 1 188 ? 53.957 8.570 22.918 1.00 49.64 188 HIS C O 1
ATOM 4686 N N . VAL D 1 189 ? 53.624 6.623 24.014 1.00 49.34 189 VAL C N 1
ATOM 4687 C CA . VAL D 1 189 ? 53.988 5.775 22.887 1.00 42.77 189 VAL C CA 1
ATOM 4688 C C . VAL D 1 189 ? 52.824 4.863 22.515 1.00 43.64 189 VAL C C 1
ATOM 4689 O O . VAL D 1 189 ? 52.128 4.365 23.395 1.00 46.85 189 VAL C O 1
ATOM 4693 N N . THR D 1 190 ? 52.617 4.639 21.218 1.00 44.46 190 THR C N 1
ATOM 4694 C CA . THR D 1 190 ? 51.532 3.773 20.744 1.00 44.47 190 THR C CA 1
ATOM 4695 C C . THR D 1 190 ? 52.076 2.556 19.968 1.00 47.99 190 THR C C 1
ATOM 4696 O O . THR D 1 190 ? 53.129 2.636 19.330 1.00 46.86 190 THR C O 1
ATOM 4700 N N . HIS D 1 191 ? 51.352 1.436 20.012 1.00 45.05 191 HIS C N 1
ATOM 4701 C CA . HIS D 1 191 ? 51.845 0.190 19.427 1.00 41.75 191 HIS C CA 1
ATOM 4702 C C . HIS D 1 191 ? 51.022 -0.276 18.237 1.00 44.36 191 HIS C C 1
ATOM 4703 O O . HIS D 1 191 ? 49.809 -0.406 18.342 1.00 47.71 191 HIS C O 1
ATOM 4710 N N . HIS D 1 192 ? 51.708 -0.558 17.125 1.00 45.93 192 HIS C N 1
ATOM 4711 C CA . HIS D 1 192 ? 51.105 -1.100 15.894 1.00 50.24 192 HIS C CA 1
ATOM 4712 C C . HIS D 1 192 ? 51.921 -2.210 15.212 1.00 51.62 192 HIS C C 1
ATOM 4713 O O . HIS D 1 192 ? 53.100 -2.046 14.896 1.00 51.49 192 HIS C O 1
ATOM 4720 N N . ARG D 1 193 ? 51.263 -3.338 14.978 1.00 50.79 193 ARG C N 1
ATOM 4721 C CA . ARG D 1 193 ? 51.860 -4.470 14.283 1.00 52.05 193 ARG C CA 1
ATOM 4722 C C . ARG D 1 193 ? 51.913 -4.242 12.766 1.00 50.50 193 ARG C C 1
ATOM 4723 O O . ARG D 1 193 ? 51.212 -3.389 12.236 1.00 49.36 193 ARG C O 1
ATOM 4731 N N . ARG D 1 194 ? 52.786 -4.977 12.081 1.00 56.27 194 ARG C N 1
ATOM 4732 C CA . ARG D 1 194 ? 52.946 -4.848 10.630 1.00 55.04 194 ARG C CA 1
ATOM 4733 C C . ARG D 1 194 ? 52.755 -6.205 9.937 1.00 55.21 194 ARG C C 1
ATOM 4734 O O . ARG D 1 194 ? 52.999 -7.249 10.542 1.00 51.90 194 ARG C O 1
ATOM 4742 N N . PRO D 1 195 ? 52.307 -6.192 8.665 1.00 59.59 195 PRO C N 1
ATOM 4743 C CA . PRO D 1 195 ? 52.040 -7.463 7.984 1.00 61.11 195 PRO C CA 1
ATOM 4744 C C . PRO D 1 195 ? 53.268 -8.356 7.909 1.00 58.27 195 PRO C C 1
ATOM 4745 O O . PRO D 1 195 ? 53.187 -9.564 8.119 1.00 54.40 195 PRO C O 1
ATOM 4749 N N . GLU D 1 196 ? 54.412 -7.724 7.689 1.00 62.02 196 GLU C N 1
ATOM 4750 C CA . GLU D 1 196 ? 55.659 -8.426 7.433 1.00 62.29 196 GLU C CA 1
ATOM 4751 C C . GLU D 1 196 ? 56.191 -9.100 8.689 1.00 57.32 196 GLU C C 1
ATOM 4752 O O . GLU D 1 196 ? 57.207 -9.788 8.643 1.00 55.64 196 GLU C O 1
ATOM 4758 N N . GLY D 1 197 ? 55.510 -8.900 9.813 1.00 54.28 197 GLY C N 1
ATOM 4759 C CA . GLY D 1 197 ? 55.903 -9.577 11.031 1.00 59.54 197 GLY C CA 1
ATOM 4760 C C . GLY D 1 197 ? 56.583 -8.685 12.051 1.00 54.04 197 GLY C C 1
ATOM 4761 O O . GLY D 1 197 ? 56.925 -9.139 13.144 1.00 47.20 197 GLY C O 1
ATOM 4762 N N . ASP D 1 198 ? 56.774 -7.416 11.704 1.00 54.78 198 ASP C N 1
ATOM 4763 C CA . ASP D 1 198 ? 57.423 -6.482 12.616 1.00 52.61 198 ASP C CA 1
ATOM 4764 C C . ASP D 1 198 ? 56.427 -5.500 13.246 1.00 54.63 198 ASP C C 1
ATOM 4765 O O . ASP D 1 198 ? 55.225 -5.769 13.274 1.00 58.52 198 ASP C O 1
ATOM 4770 N N . VAL D 1 199 ? 56.937 -4.393 13.785 1.00 50.29 199 VAL C N 1
ATOM 4771 C CA . VAL D 1 199 ? 56.144 -3.453 14.586 1.00 42.23 199 VAL C CA 1
ATOM 4772 C C . VAL D 1 199 ? 56.579 -1.998 14.363 1.00 46.04 199 VAL C C 1
ATOM 4773 O O . VAL D 1 199 ? 57.773 -1.729 14.192 1.00 45.23 199 VAL C O 1
ATOM 4777 N N . THR D 1 200 ? 55.630 -1.060 14.356 1.00 45.49 200 THR C N 1
ATOM 4778 C CA . THR D 1 200 ? 55.979 0.363 14.312 1.00 41.17 200 THR C CA 1
ATOM 4779 C C . THR D 1 200 ? 55.696 1.055 15.663 1.00 42.05 200 THR C C 1
ATOM 4780 O O . THR D 1 200 ? 54.587 0.998 16.194 1.00 43.28 200 THR C O 1
ATOM 4784 N N . LEU D 1 201 ? 56.735 1.660 16.239 1.00 39.91 201 LEU C N 1
ATOM 4785 C CA . LEU D 1 201 ? 56.618 2.400 17.493 1.00 36.50 201 LEU C CA 1
ATOM 4786 C C . LEU D 1 201 ? 56.576 3.909 17.277 1.00 43.42 201 LEU C C 1
ATOM 4787 O O . LEU D 1 201 ? 57.503 4.488 16.711 1.00 43.11 201 LEU C O 1
ATOM 4792 N N . ARG D 1 202 ? 55.493 4.544 17.714 1.00 41.76 202 ARG C N 1
ATOM 4793 C CA . ARG D 1 202 ? 55.342 5.981 17.546 1.00 37.61 202 ARG C CA 1
ATOM 4794 C C . ARG D 1 202 ? 55.331 6.688 18.902 1.00 38.35 202 ARG C C 1
ATOM 4795 O O . ARG D 1 202 ? 54.582 6.305 19.792 1.00 40.45 202 ARG C O 1
ATOM 4803 N N . CYS D 1 203 ? 56.187 7.692 19.065 1.00 35.56 203 CYS C N 1
ATOM 4804 C CA . CYS D 1 203 ? 56.241 8.474 20.292 1.00 35.75 203 CYS C CA 1
ATOM 4805 C C . CYS D 1 203 ? 55.533 9.803 20.090 1.00 39.09 203 CYS C C 1
ATOM 4806 O O . CYS D 1 203 ? 55.862 10.529 19.164 1.00 39.88 203 CYS C O 1
ATOM 4809 N N . TRP D 1 204 ? 54.571 10.131 20.950 1.00 42.55 204 TRP C N 1
ATOM 4810 C CA . TRP D 1 204 ? 53.778 11.362 20.796 1.00 43.08 204 TRP C CA 1
ATOM 4811 C C . TRP D 1 204 ? 54.127 12.463 21.799 1.00 50.36 204 TRP C C 1
ATOM 4812 O O . TRP D 1 204 ? 54.518 12.177 22.925 1.00 53.48 204 TRP C O 1
ATOM 4823 N N . ALA D 1 205 ? 53.984 13.721 21.382 1.00 47.98 205 ALA C N 1
ATOM 4824 C CA . ALA D 1 205 ? 54.117 14.861 22.293 1.00 46.96 205 ALA C CA 1
ATOM 4825 C C . ALA D 1 205 ? 53.008 15.878 22.032 1.00 43.82 205 ALA C C 1
ATOM 4826 O O . ALA D 1 205 ? 52.956 16.489 20.972 1.00 38.30 205 ALA C O 1
ATOM 4828 N N . LEU D 1 206 ? 52.116 16.051 23.003 1.00 49.89 206 LEU C N 1
ATOM 4829 C CA . LEU D 1 206 ? 50.902 16.832 22.772 1.00 49.52 206 LEU C CA 1
ATOM 4830 C C . LEU D 1 206 ? 50.782 18.063 23.670 1.00 52.48 206 LEU C C 1
ATOM 4831 O O . LEU D 1 206 ? 51.172 18.036 24.834 1.00 55.17 206 LEU C O 1
ATOM 4836 N N . GLY D 1 207 ? 50.220 19.135 23.119 1.00 53.32 207 GLY C N 1
ATOM 4837 C CA . GLY D 1 207 ? 49.851 20.302 23.901 1.00 51.20 207 GLY C CA 1
ATOM 4838 C C . GLY D 1 207 ? 50.981 21.138 24.471 1.00 49.50 207 GLY C C 1
ATOM 4839 O O . GLY D 1 207 ? 50.755 21.915 25.387 1.00 54.58 207 GLY C O 1
ATOM 4840 N N . PHE D 1 208 ? 52.185 21.008 23.924 1.00 50.49 208 PHE C N 1
ATOM 4841 C CA . PHE D 1 208 ? 53.343 21.765 24.417 1.00 54.00 208 PHE C CA 1
ATOM 4842 C C . PHE D 1 208 ? 53.498 23.164 23.787 1.00 53.63 208 PHE C C 1
ATOM 4843 O O . PHE D 1 208 ? 52.894 23.463 22.756 1.00 51.94 208 PHE C O 1
ATOM 4851 N N . TYR D 1 209 ? 54.289 24.020 24.439 1.00 54.64 209 TYR C N 1
ATOM 4852 C CA . TYR D 1 209 ? 54.601 25.364 23.938 1.00 52.49 209 TYR C CA 1
ATOM 4853 C C . TYR D 1 209 ? 55.822 25.930 24.671 1.00 52.72 209 TYR C C 1
ATOM 4854 O O . TYR D 1 209 ? 55.915 25.794 25.893 1.00 56.39 209 TYR C O 1
ATOM 4863 N N . PRO D 1 210 ? 56.757 26.578 23.947 1.00 48.29 210 PRO C N 1
ATOM 4864 C CA . PRO D 1 210 ? 56.800 26.858 22.510 1.00 47.92 210 PRO C CA 1
ATOM 4865 C C . PRO D 1 210 ? 56.996 25.619 21.643 1.00 50.50 210 PRO C C 1
ATOM 4866 O O . PRO D 1 210 ? 57.017 24.495 22.141 1.00 52.89 210 PRO C O 1
ATOM 4870 N N . ALA D 1 211 ? 57.158 25.847 20.346 1.00 49.46 211 ALA C N 1
ATOM 4871 C CA . ALA D 1 211 ? 57.120 24.778 19.365 1.00 48.11 211 ALA C CA 1
ATOM 4872 C C . ALA D 1 211 ? 58.464 24.068 19.240 1.00 50.10 211 ALA C C 1
ATOM 4873 O O . ALA D 1 211 ? 58.590 23.079 18.514 1.00 51.41 211 ALA C O 1
ATOM 4875 N N . ASP D 1 212 ? 59.480 24.582 19.921 1.00 50.89 212 ASP C N 1
ATOM 4876 C CA . ASP D 1 212 ? 60.783 23.934 19.872 1.00 56.06 212 ASP C CA 1
ATOM 4877 C C . ASP D 1 212 ? 60.842 22.750 20.844 1.00 52.17 212 ASP C C 1
ATOM 4878 O O . ASP D 1 212 ? 60.581 22.885 22.037 1.00 52.12 212 ASP C O 1
ATOM 4883 N N . ILE D 1 213 ? 61.185 21.588 20.314 1.00 48.05 213 ILE C N 1
ATOM 4884 C CA . ILE D 1 213 ? 61.194 20.356 21.080 1.00 48.61 213 ILE C CA 1
ATOM 4885 C C . ILE D 1 213 ? 61.948 19.344 20.234 1.00 54.31 213 ILE C C 1
ATOM 4886 O O . ILE D 1 213 ? 61.807 19.332 19.005 1.00 51.41 213 ILE C O 1
ATOM 4891 N N . THR D 1 214 ? 62.774 18.513 20.856 1.00 51.55 214 THR C N 1
ATOM 4892 C CA . THR D 1 214 ? 63.413 17.462 20.079 1.00 52.69 214 THR C CA 1
ATOM 4893 C C . THR D 1 214 ? 62.930 16.085 20.519 1.00 50.36 214 THR C C 1
ATOM 4894 O O . THR D 1 214 ? 62.791 15.808 21.713 1.00 48.80 214 THR C O 1
ATOM 4898 N N . LEU D 1 215 ? 62.656 15.234 19.534 1.00 48.29 215 LEU C N 1
ATOM 4899 C CA . LEU D 1 215 ? 62.213 13.868 19.778 1.00 47.07 215 LEU C CA 1
ATOM 4900 C C . LEU D 1 215 ? 63.184 12.908 19.138 1.00 46.22 215 LEU C C 1
ATOM 4901 O O . LEU D 1 215 ? 63.569 13.081 17.991 1.00 43.99 215 LEU C O 1
ATOM 4906 N N . THR D 1 216 ? 63.595 11.903 19.896 1.00 48.77 216 THR C N 1
ATOM 4907 C CA . THR D 1 216 ? 64.635 10.995 19.445 1.00 49.55 216 THR C CA 1
ATOM 4908 C C . THR D 1 216 ? 64.396 9.597 20.009 1.00 47.12 216 THR C C 1
ATOM 4909 O O . THR D 1 216 ? 63.827 9.449 21.089 1.00 49.30 216 THR C O 1
ATOM 4913 N N . TRP D 1 217 ? 64.823 8.580 19.268 1.00 43.39 217 TRP C N 1
ATOM 4914 C CA . TRP D 1 217 ? 64.724 7.195 19.704 1.00 44.54 217 TRP C CA 1
ATOM 4915 C C . TRP D 1 217 ? 66.128 6.640 19.859 1.00 47.91 217 TRP C C 1
ATOM 4916 O O . TRP D 1 217 ? 67.013 6.922 19.052 1.00 45.42 217 TRP C O 1
ATOM 4927 N N . GLN D 1 218 ? 66.327 5.860 20.914 1.00 52.48 218 GLN C N 1
ATOM 4928 C CA . GLN D 1 218 ? 67.618 5.251 21.178 1.00 55.67 218 GLN C CA 1
ATOM 4929 C C . GLN D 1 218 ? 67.510 3.758 21.469 1.00 58.19 218 GLN C C 1
ATOM 4930 O O . GLN D 1 218 ? 66.631 3.316 22.214 1.00 56.45 218 GLN C O 1
ATOM 4936 N N . LEU D 1 219 ? 68.417 2.991 20.874 1.00 57.76 219 LEU C N 1
ATOM 4937 C CA . LEU D 1 219 ? 68.551 1.572 21.178 1.00 59.31 219 LEU C CA 1
ATOM 4938 C C . LEU D 1 219 ? 69.785 1.351 22.052 1.00 66.01 219 LEU C C 1
ATOM 4939 O O . LEU D 1 219 ? 70.898 1.171 21.550 1.00 65.32 219 LEU C O 1
ATOM 4944 N N . ASN D 1 220 ? 69.552 1.363 23.368 1.00 72.41 220 ASN C N 1
ATOM 4945 C CA . ASN D 1 220 ? 70.595 1.380 24.405 1.00 72.85 220 ASN C CA 1
ATOM 4946 C C . ASN D 1 220 ? 71.761 2.348 24.173 1.00 72.44 220 ASN C C 1
ATOM 4947 O O . ASN D 1 220 ? 72.888 1.925 23.894 1.00 71.59 220 ASN C O 1
ATOM 4952 N N . GLY D 1 221 ? 71.483 3.644 24.290 1.00 62.40 221 GLY C N 1
ATOM 4953 C CA . GLY D 1 221 ? 72.525 4.653 24.199 1.00 68.02 221 GLY C CA 1
ATOM 4954 C C . GLY D 1 221 ? 72.914 5.078 22.793 1.00 69.69 221 GLY C C 1
ATOM 4955 O O . GLY D 1 221 ? 73.613 6.078 22.608 1.00 65.19 221 GLY C O 1
ATOM 4956 N N . GLU D 1 222 ? 72.436 4.343 21.793 1.00 69.64 222 GLU C N 1
ATOM 4957 C CA . GLU D 1 222 ? 72.693 4.706 20.406 1.00 66.97 222 GLU C CA 1
ATOM 4958 C C . GLU D 1 222 ? 71.460 5.384 19.854 1.00 62.35 222 GLU C C 1
ATOM 4959 O O . GLU D 1 222 ? 70.353 4.880 19.999 1.00 60.06 222 GLU C O 1
ATOM 4965 N N . GLU D 1 223 ? 71.672 6.527 19.208 1.00 62.03 223 GLU C N 1
ATOM 4966 C CA . GLU D 1 223 ? 70.588 7.344 18.679 1.00 60.36 223 GLU C CA 1
ATOM 4967 C C . GLU D 1 223 ? 70.255 6.872 17.270 1.00 60.29 223 GLU C C 1
ATOM 4968 O O . GLU D 1 223 ? 71.147 6.696 16.433 1.00 58.91 223 GLU C O 1
ATOM 4974 N N . LEU D 1 224 ? 68.966 6.667 17.016 1.00 57.58 224 LEU C N 1
ATOM 4975 C CA . LEU D 1 224 ? 68.528 6.026 15.785 1.00 53.61 224 LEU C CA 1
ATOM 4976 C C . LEU D 1 224 ? 68.044 7.065 14.798 1.00 54.66 224 LEU C C 1
ATOM 4977 O O . LEU D 1 224 ? 67.000 6.918 14.168 1.00 57.19 224 LEU C O 1
ATOM 4982 N N . THR D 1 225 ? 68.845 8.113 14.668 1.00 56.16 225 THR C N 1
ATOM 4983 C CA . THR D 1 225 ? 68.520 9.280 13.865 1.00 59.58 225 THR C CA 1
ATOM 4984 C C . THR D 1 225 ? 68.110 8.948 12.425 1.00 51.85 225 THR C C 1
ATOM 4985 O O . THR D 1 225 ? 67.148 9.504 11.902 1.00 49.23 225 THR C O 1
ATOM 4989 N N . GLN D 1 226 ? 68.842 8.042 11.789 1.00 55.38 226 GLN C N 1
ATOM 4990 C CA . GLN D 1 226 ? 68.596 7.741 10.385 1.00 56.11 226 GLN C CA 1
ATOM 4991 C C . GLN D 1 226 ? 67.527 6.683 10.152 1.00 55.33 226 GLN C C 1
ATOM 4992 O O . GLN D 1 226 ? 67.176 6.410 9.006 1.00 59.68 226 GLN C O 1
ATOM 4998 N N . GLU D 1 227 ? 67.011 6.078 11.216 1.00 50.79 227 GLU C N 1
ATOM 4999 C CA . GLU D 1 227 ? 65.925 5.122 11.049 1.00 52.00 227 GLU C CA 1
ATOM 5000 C C . GLU D 1 227 ? 64.541 5.718 11.355 1.00 53.64 227 GLU C C 1
ATOM 5001 O O . GLU D 1 227 ? 63.522 5.211 10.879 1.00 58.60 227 GLU C O 1
ATOM 5007 N N . MET D 1 228 ? 64.501 6.801 12.127 1.00 48.11 228 MET C N 1
ATOM 5008 C CA . MET D 1 228 ? 63.223 7.363 12.571 1.00 48.34 228 MET C CA 1
ATOM 5009 C C . MET D 1 228 ? 62.578 8.334 11.573 1.00 39.21 228 MET C C 1
ATOM 5010 O O . MET D 1 228 ? 63.264 8.965 10.786 1.00 37.80 228 MET C O 1
ATOM 5015 N N . GLU D 1 229 ? 61.250 8.412 11.591 1.00 33.50 229 GLU C N 1
ATOM 5016 C CA . GLU D 1 229 ? 60.534 9.439 10.846 1.00 35.33 229 GLU C CA 1
ATOM 5017 C C . GLU D 1 229 ? 59.910 10.492 11.757 1.00 32.58 229 GLU C C 1
ATOM 5018 O O . GLU D 1 229 ? 59.321 10.167 12.774 1.00 35.81 229 GLU C O 1
ATOM 5024 N N . LEU D 1 230 ? 60.002 11.749 11.347 1.00 27.67 230 LEU C N 1
ATOM 5025 C CA . LEU D 1 230 ? 59.639 12.871 12.180 1.00 27.88 230 LEU C CA 1
ATOM 5026 C C . LEU D 1 230 ? 58.742 13.831 11.428 1.00 34.49 230 LEU C C 1
ATOM 5027 O O . LEU D 1 230 ? 59.137 14.339 10.383 1.00 38.20 230 LEU C O 1
ATOM 5032 N N . VAL D 1 231 ? 57.568 14.145 11.967 1.00 33.98 231 VAL C N 1
ATOM 5033 C CA . VAL D 1 231 ? 56.737 15.155 11.313 1.00 38.05 231 VAL C CA 1
ATOM 5034 C C . VAL D 1 231 ? 57.098 16.532 11.819 1.00 39.93 231 VAL C C 1
ATOM 5035 O O . VAL D 1 231 ? 57.734 16.677 12.866 1.00 36.97 231 VAL C O 1
ATOM 5039 N N . GLU D 1 232 ? 56.692 17.551 11.074 1.00 39.32 232 GLU C N 1
ATOM 5040 C CA . GLU D 1 232 ? 57.024 18.899 11.482 1.00 44.18 232 GLU C CA 1
ATOM 5041 C C . GLU D 1 232 ? 56.156 19.263 12.662 1.00 43.49 232 GLU C C 1
ATOM 5042 O O . GLU D 1 232 ? 55.007 18.816 12.747 1.00 40.18 232 GLU C O 1
ATOM 5048 N N . THR D 1 233 ? 56.726 20.033 13.588 1.00 40.94 233 THR C N 1
ATOM 5049 C CA . THR D 1 233 ? 55.956 20.572 14.691 1.00 33.41 233 THR C CA 1
ATOM 5050 C C . THR D 1 233 ? 54.768 21.281 14.057 1.00 37.63 233 THR C C 1
ATOM 5051 O O . THR D 1 233 ? 54.928 22.167 13.214 1.00 38.27 233 THR C O 1
ATOM 5055 N N . ARG D 1 234 ? 53.572 20.875 14.449 1.00 36.15 234 ARG C N 1
ATOM 5056 C CA . ARG D 1 234 ? 52.370 21.360 13.798 1.00 35.03 234 ARG C CA 1
ATOM 5057 C C . ARG D 1 234 ? 51.436 22.001 14.809 1.00 38.44 234 ARG C C 1
ATOM 5058 O O . ARG D 1 234 ? 51.277 21.504 15.926 1.00 41.97 234 ARG C O 1
ATOM 5066 N N . PRO D 1 235 ? 50.832 23.128 14.428 1.00 32.63 235 PRO C N 1
ATOM 5067 C CA . PRO D 1 235 ? 49.912 23.866 15.292 1.00 39.02 235 PRO C CA 1
ATOM 5068 C C . PRO D 1 235 ? 48.543 23.207 15.451 1.00 42.60 235 PRO C C 1
ATOM 5069 O O . PRO D 1 235 ? 47.965 22.716 14.486 1.00 38.77 235 PRO C O 1
ATOM 5073 N N . ALA D 1 236 ? 48.035 23.220 16.683 1.00 47.61 236 ALA C N 1
ATOM 5074 C CA . ALA D 1 236 ? 46.735 22.639 16.999 1.00 47.07 236 ALA C CA 1
ATOM 5075 C C . ALA D 1 236 ? 45.589 23.634 16.827 1.00 53.10 236 ALA C C 1
ATOM 5076 O O . ALA D 1 236 ? 44.419 23.249 16.831 1.00 53.22 236 ALA C O 1
ATOM 5078 N N . GLY D 1 237 ? 45.926 24.910 16.672 1.00 56.94 237 GLY C N 1
ATOM 5079 C CA . GLY D 1 237 ? 44.924 25.948 16.498 1.00 55.63 237 GLY C CA 1
ATOM 5080 C C . GLY D 1 237 ? 44.285 26.409 17.802 1.00 59.74 237 GLY C C 1
ATOM 5081 O O . GLY D 1 237 ? 43.214 27.023 17.777 1.00 57.33 237 GLY C O 1
ATOM 5082 N N . ASP D 1 238 ? 44.923 26.091 18.934 1.00 57.45 238 ASP C N 1
ATOM 5083 C CA . ASP D 1 238 ? 44.472 26.548 20.254 1.00 50.85 238 ASP C CA 1
ATOM 5084 C C . ASP D 1 238 ? 45.642 27.141 21.045 1.00 54.19 238 ASP C C 1
ATOM 5085 O O . ASP D 1 238 ? 45.572 27.292 22.268 1.00 51.14 238 ASP C O 1
ATOM 5090 N N . GLY D 1 239 ? 46.720 27.469 20.343 1.00 55.55 239 GLY C N 1
ATOM 5091 C CA . GLY D 1 239 ? 47.905 28.008 20.982 1.00 50.05 239 GLY C CA 1
ATOM 5092 C C . GLY D 1 239 ? 48.949 26.977 21.353 1.00 46.14 239 GLY C C 1
ATOM 5093 O O . GLY D 1 239 ? 50.055 27.336 21.740 1.00 50.30 239 GLY C O 1
ATOM 5094 N N . THR D 1 240 ? 48.615 25.698 21.221 1.00 43.26 240 THR C N 1
ATOM 5095 C CA . THR D 1 240 ? 49.565 24.638 21.536 1.00 44.12 240 THR C CA 1
ATOM 5096 C C . THR D 1 240 ? 50.049 23.976 20.254 1.00 45.61 240 THR C C 1
ATOM 5097 O O . THR D 1 240 ? 49.476 24.179 19.181 1.00 45.36 240 THR C O 1
ATOM 5101 N N . PHE D 1 241 ? 51.103 23.179 20.370 1.00 44.41 241 PHE C N 1
ATOM 5102 C CA . PHE D 1 241 ? 51.676 22.512 19.213 1.00 42.26 241 PHE C CA 1
ATOM 5103 C C . PHE D 1 241 ? 51.705 21.007 19.410 1.00 47.89 241 PHE C C 1
ATOM 5104 O O . PHE D 1 241 ? 51.499 20.510 20.524 1.00 46.38 241 PHE C O 1
ATOM 5112 N N . GLN D 1 242 ? 51.932 20.286 18.315 1.00 42.42 242 GLN C N 1
ATOM 5113 C CA . GLN D 1 242 ? 52.037 18.833 18.359 1.00 41.41 242 GLN C CA 1
ATOM 5114 C C . GLN D 1 242 ? 53.256 18.350 17.604 1.00 42.42 242 GLN C C 1
ATOM 5115 O O . GLN D 1 242 ? 53.832 19.093 16.810 1.00 44.86 242 GLN C O 1
ATOM 5121 N N . LYS D 1 243 ? 53.639 17.102 17.858 1.00 40.83 243 LYS C N 1
ATOM 5122 C CA . LYS D 1 243 ? 54.751 16.470 17.160 1.00 36.42 243 LYS C CA 1
ATOM 5123 C C . LYS D 1 243 ? 54.777 14.984 17.513 1.00 38.45 243 LYS C C 1
ATOM 5124 O O . LYS D 1 243 ? 54.276 14.585 18.567 1.00 42.02 243 LYS C O 1
ATOM 5130 N N . TRP D 1 244 ? 55.330 14.162 16.626 1.00 34.20 244 TRP C N 1
ATOM 5131 C CA . TRP D 1 244 ? 55.603 12.766 16.959 1.00 35.71 244 TRP C CA 1
ATOM 5132 C C . TRP D 1 244 ? 56.798 12.246 16.178 1.00 32.93 244 TRP C C 1
ATOM 5133 O O . TRP D 1 244 ? 57.247 12.887 15.238 1.00 36.05 244 TRP C O 1
ATOM 5144 N N . ALA D 1 245 ? 57.344 11.116 16.613 1.00 29.03 245 ALA C N 1
ATOM 5145 C CA . ALA D 1 245 ? 58.428 10.451 15.903 1.00 27.40 245 ALA C CA 1
ATOM 5146 C C . ALA D 1 245 ? 58.240 8.945 15.968 1.00 31.16 245 ALA C C 1
ATOM 5147 O O . ALA D 1 245 ? 57.795 8.422 16.983 1.00 37.42 245 ALA C O 1
ATOM 5149 N N . SER D 1 246 ? 58.564 8.242 14.887 1.00 36.00 246 SER C N 1
ATOM 5150 C CA . SER D 1 246 ? 58.327 6.799 14.830 1.00 36.48 246 SER C CA 1
ATOM 5151 C C . SER D 1 246 ? 59.510 5.966 14.354 1.00 36.15 246 SER C C 1
ATOM 5152 O O . SER D 1 246 ? 60.343 6.447 13.598 1.00 36.05 246 SER C O 1
ATOM 5155 N N . VAL D 1 247 ? 59.561 4.709 14.797 1.00 35.50 247 VAL C N 1
ATOM 5156 C CA . VAL D 1 247 ? 60.513 3.734 14.269 1.00 39.56 247 VAL C CA 1
ATOM 5157 C C . VAL D 1 247 ? 59.838 2.406 13.894 1.00 39.63 247 VAL C C 1
ATOM 5158 O O . VAL D 1 247 ? 58.728 2.122 14.324 1.00 38.70 247 VAL C O 1
ATOM 5162 N N . VAL D 1 248 ? 60.529 1.589 13.105 1.00 42.87 248 VAL C N 1
ATOM 5163 C CA . VAL D 1 248 ? 60.066 0.238 12.811 1.00 41.20 248 VAL C CA 1
ATOM 5164 C C . VAL D 1 248 ? 61.013 -0.749 13.451 1.00 43.57 248 VAL C C 1
ATOM 5165 O O . VAL D 1 248 ? 62.192 -0.779 13.101 1.00 38.09 248 VAL C O 1
ATOM 5169 N N . VAL D 1 249 ? 60.484 -1.570 14.358 1.00 46.29 249 VAL C N 1
ATOM 5170 C CA . VAL D 1 249 ? 61.292 -2.460 15.198 1.00 45.48 249 VAL C CA 1
ATOM 5171 C C . VAL D 1 249 ? 60.877 -3.931 15.099 1.00 47.42 249 VAL C C 1
ATOM 5172 O O . VAL D 1 249 ? 59.770 -4.239 14.663 1.00 48.30 249 VAL C O 1
ATOM 5176 N N . PRO D 1 250 ? 61.786 -4.852 15.462 1.00 48.58 250 PRO C N 1
ATOM 5177 C CA . PRO D 1 250 ? 61.351 -6.249 15.444 1.00 47.49 250 PRO C CA 1
ATOM 5178 C C . PRO D 1 250 ? 60.261 -6.514 16.478 1.00 50.02 250 PRO C C 1
ATOM 5179 O O . PRO D 1 250 ? 60.358 -6.030 17.605 1.00 47.61 250 PRO C O 1
ATOM 5183 N N . LEU D 1 251 ? 59.243 -7.275 16.093 1.00 50.69 251 LEU C N 1
ATOM 5184 C CA . LEU D 1 251 ? 58.275 -7.791 17.046 1.00 50.38 251 LEU C CA 1
ATOM 5185 C C . LEU D 1 251 ? 59.021 -8.574 18.117 1.00 53.00 251 LEU C C 1
ATOM 5186 O O . LEU D 1 251 ? 59.773 -9.494 17.801 1.00 50.42 251 LEU C O 1
ATOM 5191 N N . GLY D 1 252 ? 58.832 -8.199 19.378 1.00 57.78 252 GLY C N 1
ATOM 5192 C CA . GLY D 1 252 ? 59.434 -8.940 20.474 1.00 59.31 252 GLY C CA 1
ATOM 5193 C C . GLY D 1 252 ? 60.598 -8.247 21.151 1.00 57.90 252 GLY C C 1
ATOM 5194 O O . GLY D 1 252 ? 61.087 -8.701 22.185 1.00 58.34 252 GLY C O 1
ATOM 5195 N N . LYS D 1 253 ? 61.020 -7.122 20.591 1.00 53.06 253 LYS C N 1
ATOM 5196 C CA . LYS D 1 253 ? 62.197 -6.429 21.085 1.00 55.02 253 LYS C CA 1
ATOM 5197 C C . LYS D 1 253 ? 61.828 -5.003 21.479 1.00 54.55 253 LYS C C 1
ATOM 5198 O O . LYS D 1 253 ? 62.650 -4.091 21.391 1.00 55.58 253 LYS C O 1
ATOM 5204 N N . GLU D 1 254 ? 60.593 -4.822 21.939 1.00 46.99 254 GLU C N 1
ATOM 5205 C CA . GLU D 1 254 ? 60.071 -3.488 22.223 1.00 49.64 254 GLU C CA 1
ATOM 5206 C C . GLU D 1 254 ? 60.718 -2.785 23.424 1.00 50.02 254 GLU C C 1
ATOM 5207 O O . GLU D 1 254 ? 60.614 -1.568 23.564 1.00 50.14 254 GLU C O 1
ATOM 5213 N N . GLN D 1 255 ? 61.391 -3.545 24.278 1.00 48.94 255 GLN C N 1
ATOM 5214 C CA . GLN D 1 255 ? 61.862 -3.017 25.550 1.00 44.92 255 GLN C CA 1
ATOM 5215 C C . GLN D 1 255 ? 63.302 -2.530 25.508 1.00 50.15 255 GLN C C 1
ATOM 5216 O O . GLN D 1 255 ? 63.926 -2.327 26.545 1.00 53.39 255 GLN C O 1
ATOM 5222 N N . LYS D 1 256 ? 63.856 -2.400 24.313 1.00 53.86 256 LYS C N 1
ATOM 5223 C CA . LYS D 1 256 ? 65.186 -1.826 24.170 1.00 52.38 256 LYS C CA 1
ATOM 5224 C C . LYS D 1 256 ? 65.118 -0.384 23.671 1.00 48.97 256 LYS C C 1
ATOM 5225 O O . LYS D 1 256 ? 66.113 0.338 23.688 1.00 50.50 256 LYS C O 1
ATOM 5231 N N . TYR D 1 257 ? 63.942 0.030 23.218 1.00 48.16 257 TYR C N 1
ATOM 5232 C CA . TYR D 1 257 ? 63.819 1.322 22.563 1.00 45.43 257 TYR C CA 1
ATOM 5233 C C . TYR D 1 257 ? 63.222 2.374 23.477 1.00 47.92 257 TYR C C 1
ATOM 5234 O O . TYR D 1 257 ? 62.177 2.165 24.092 1.00 48.99 257 TYR C O 1
ATOM 5243 N N . THR D 1 258 ? 63.911 3.507 23.562 1.00 49.07 258 THR C N 1
ATOM 5244 C CA . THR D 1 258 ? 63.490 4.620 24.398 1.00 47.74 258 THR C CA 1
ATOM 5245 C C . THR D 1 258 ? 63.263 5.867 23.561 1.00 47.64 258 THR C C 1
ATOM 5246 O O . THR D 1 258 ? 63.979 6.122 22.595 1.00 44.20 258 THR C O 1
ATOM 5250 N N . CYS D 1 259 ? 62.270 6.647 23.958 1.00 47.86 259 CYS C N 1
ATOM 5251 C CA . CYS D 1 259 ? 61.963 7.903 23.306 1.00 44.97 259 CYS C CA 1
ATOM 5252 C C . CYS D 1 259 ? 62.408 9.002 24.252 1.00 44.90 259 CYS C C 1
ATOM 5253 O O . CYS D 1 259 ? 62.083 8.969 25.426 1.00 49.79 259 CYS C O 1
ATOM 5256 N N . HIS D 1 260 ? 63.173 9.964 23.758 1.00 46.19 260 HIS C N 1
ATOM 5257 C CA . HIS D 1 260 ? 63.669 11.026 24.621 1.00 44.62 260 HIS C CA 1
ATOM 5258 C C . HIS D 1 260 ? 63.016 12.341 24.223 1.00 45.29 260 HIS C C 1
ATOM 5259 O O . HIS D 1 260 ? 62.910 12.666 23.047 1.00 51.25 260 HIS C O 1
ATOM 5266 N N . VAL D 1 261 ? 62.611 13.122 25.206 1.00 43.69 261 VAL C N 1
ATOM 5267 C CA . VAL D 1 261 ? 61.920 14.360 24.919 1.00 41.48 261 VAL C CA 1
ATOM 5268 C C . VAL D 1 261 ? 62.606 15.560 25.560 1.00 43.08 261 VAL C C 1
ATOM 5269 O O . VAL D 1 261 ? 62.605 15.697 26.776 1.00 44.37 261 VAL C O 1
ATOM 5273 N N . GLU D 1 262 ? 63.174 16.446 24.753 1.00 48.31 262 GLU C N 1
ATOM 5274 C CA . GLU D 1 262 ? 63.738 17.674 25.300 1.00 45.46 262 GLU C CA 1
ATOM 5275 C C . GLU D 1 262 ? 62.844 18.863 24.950 1.00 46.20 262 GLU C C 1
ATOM 5276 O O . GLU D 1 262 ? 62.444 19.047 23.803 1.00 48.92 262 GLU C O 1
ATOM 5282 N N . HIS D 1 263 ? 62.575 19.682 25.960 1.00 51.65 263 HIS C N 1
ATOM 5283 C CA . HIS D 1 263 ? 61.705 20.846 25.857 1.00 47.98 263 HIS C CA 1
ATOM 5284 C C . HIS D 1 263 ? 62.054 21.804 26.996 1.00 49.30 263 HIS C C 1
ATOM 5285 O O . HIS D 1 263 ? 62.781 21.432 27.916 1.00 49.59 263 HIS C O 1
ATOM 5292 N N . GLU D 1 264 ? 61.546 23.031 26.932 1.00 53.20 264 GLU C N 1
ATOM 5293 C CA . GLU D 1 264 ? 61.783 24.034 27.974 1.00 54.72 264 GLU C CA 1
ATOM 5294 C C . GLU D 1 264 ? 61.136 23.659 29.314 1.00 53.16 264 GLU C C 1
ATOM 5295 O O . GLU D 1 264 ? 61.755 23.785 30.377 1.00 49.59 264 GLU C O 1
ATOM 5301 N N . GLY D 1 265 ? 59.891 23.194 29.251 1.00 49.93 265 GLY C N 1
ATOM 5302 C CA . GLY D 1 265 ? 59.126 22.831 30.430 1.00 47.42 265 GLY C CA 1
ATOM 5303 C C . GLY D 1 265 ? 59.558 21.501 31.004 1.00 47.60 265 GLY C C 1
ATOM 5304 O O . GLY D 1 265 ? 58.832 20.888 31.786 1.00 46.52 265 GLY C O 1
ATOM 5305 N N . LEU D 1 266 ? 60.728 21.034 30.579 1.00 53.56 266 LEU C N 1
ATOM 5306 C CA . LEU D 1 266 ? 61.280 19.783 31.080 1.00 54.21 266 LEU C CA 1
ATOM 5307 C C . LEU D 1 266 ? 62.683 19.936 31.672 1.00 51.30 266 LEU C C 1
ATOM 5308 O O . LEU D 1 266 ? 63.671 19.843 30.946 1.00 49.10 266 LEU C O 1
ATOM 5313 N N . PRO D 1 267 ? 62.765 20.150 32.998 1.00 55.39 267 PRO C N 1
ATOM 5314 C CA . PRO D 1 267 ? 64.014 20.168 33.771 1.00 55.78 267 PRO C CA 1
ATOM 5315 C C . PRO D 1 267 ? 64.912 18.981 33.419 1.00 61.39 267 PRO C C 1
ATOM 5316 O O . PRO D 1 267 ? 66.122 19.135 33.246 1.00 66.16 267 PRO C O 1
ATOM 5320 N N . GLU D 1 268 ? 64.307 17.807 33.278 1.00 54.77 268 GLU C N 1
ATOM 5321 C CA . GLU D 1 268 ? 65.024 16.639 32.779 1.00 57.55 268 GLU C CA 1
ATOM 5322 C C . GLU D 1 268 ? 64.268 16.050 31.577 1.00 53.65 268 GLU C C 1
ATOM 5323 O O . GLU D 1 268 ? 63.038 15.961 31.590 1.00 51.10 268 GLU C O 1
ATOM 5329 N N . PRO D 1 269 ? 65.004 15.693 30.511 1.00 44.22 269 PRO C N 1
ATOM 5330 C CA . PRO D 1 269 ? 64.381 15.085 29.334 1.00 43.90 269 PRO C CA 1
ATOM 5331 C C . PRO D 1 269 ? 63.611 13.822 29.692 1.00 45.19 269 PRO C C 1
ATOM 5332 O O . PRO D 1 269 ? 64.211 12.889 30.222 1.00 49.59 269 PRO C O 1
ATOM 5336 N N . LEU D 1 270 ? 62.325 13.768 29.365 1.00 43.79 270 LEU C N 1
ATOM 5337 C CA . LEU D 1 270 ? 61.522 12.596 29.683 1.00 40.63 270 LEU C CA 1
ATOM 5338 C C . LEU D 1 270 ? 62.086 11.394 28.947 1.00 44.22 270 LEU C C 1
ATOM 5339 O O . LEU D 1 270 ? 62.702 11.543 27.898 1.00 48.72 270 LEU C O 1
ATOM 5344 N N . THR D 1 271 ? 61.874 10.205 29.499 1.00 47.35 271 THR C N 1
ATOM 5345 C CA . THR D 1 271 ? 62.259 8.967 28.835 1.00 44.86 271 THR C CA 1
ATOM 5346 C C . THR D 1 271 ? 61.077 8.011 28.902 1.00 45.85 271 THR C C 1
ATOM 5347 O O . THR D 1 271 ? 60.482 7.833 29.960 1.00 50.65 271 THR C O 1
ATOM 5351 N N . LEU D 1 272 ? 60.723 7.425 27.759 1.00 50.41 272 LEU C N 1
ATOM 5352 C CA . LEU D 1 272 ? 59.536 6.583 27.643 1.00 48.44 272 LEU C CA 1
ATOM 5353 C C . LEU D 1 272 ? 59.877 5.218 27.050 1.00 49.96 272 LEU C C 1
ATOM 5354 O O . LEU D 1 272 ? 60.748 5.107 26.185 1.00 49.70 272 LEU C O 1
ATOM 5359 N N . ARG D 1 273 ? 59.165 4.190 27.507 1.00 52.39 273 ARG C N 1
ATOM 5360 C CA . ARG D 1 273 ? 59.354 2.814 27.040 1.00 53.90 273 ARG C CA 1
ATOM 5361 C C . ARG D 1 273 ? 58.017 2.129 26.784 1.00 56.64 273 ARG C C 1
ATOM 5362 O O . ARG D 1 273 ? 56.972 2.785 26.696 1.00 57.80 273 ARG C O 1
ATOM 5370 N N . TRP D 1 274 ? 58.060 0.807 26.655 1.00 53.22 274 TRP C N 1
ATOM 5371 C CA . TRP D 1 274 ? 56.849 0.020 26.452 1.00 56.47 274 TRP C CA 1
ATOM 5372 C C . TRP D 1 274 ? 56.681 -1.047 27.547 1.00 54.79 274 TRP C C 1
ATOM 5373 O O . TRP D 1 274 ? 56.095 -0.792 28.611 1.00 43.94 274 TRP C O 1
ATOM 5384 N N . ILE E 2 2 ? 56.225 23.370 -9.155 1.00 52.32 1 ILE D N 1
ATOM 5385 C CA . ILE E 2 2 ? 57.483 23.774 -9.746 1.00 51.21 1 ILE D CA 1
ATOM 5386 C C . ILE E 2 2 ? 58.658 23.171 -8.980 1.00 55.92 1 ILE D C 1
ATOM 5387 O O . ILE E 2 2 ? 59.070 22.041 -9.263 1.00 51.52 1 ILE D O 1
ATOM 5392 N N . GLN E 2 3 ? 59.161 23.903 -7.985 1.00 58.52 2 GLN D N 1
ATOM 5393 C CA . GLN E 2 3 ? 60.350 23.472 -7.246 1.00 57.54 2 GLN D CA 1
ATOM 5394 C C . GLN E 2 3 ? 60.159 22.680 -5.947 1.00 50.09 2 GLN D C 1
ATOM 5395 O O . GLN E 2 3 ? 60.912 21.740 -5.699 1.00 44.53 2 GLN D O 1
ATOM 5401 N N . LYS E 2 4 ? 59.145 23.005 -5.148 1.00 52.72 3 LYS D N 1
ATOM 5402 C CA . LYS E 2 4 ? 58.956 22.320 -3.860 1.00 54.18 3 LYS D CA 1
ATOM 5403 C C . LYS E 2 4 ? 57.610 21.632 -3.682 1.00 54.64 3 LYS D C 1
ATOM 5404 O O . LYS E 2 4 ? 56.565 22.145 -4.092 1.00 45.72 3 LYS D O 1
ATOM 5410 N N . THR E 2 5 ? 57.654 20.481 -3.017 1.00 58.00 4 THR D N 1
ATOM 5411 C CA . THR E 2 5 ? 56.482 19.636 -2.854 1.00 56.72 4 THR D CA 1
ATOM 5412 C C . THR E 2 5 ? 55.914 19.734 -1.446 1.00 52.28 4 THR D C 1
ATOM 5413 O O . THR E 2 5 ? 56.622 19.478 -0.471 1.00 52.25 4 THR D O 1
ATOM 5417 N N . PRO E 2 6 ? 54.628 20.103 -1.345 1.00 49.05 5 PRO D N 1
ATOM 5418 C CA . PRO E 2 6 ? 53.943 20.318 -0.067 1.00 47.56 5 PRO D CA 1
ATOM 5419 C C . PRO E 2 6 ? 53.863 19.055 0.786 1.00 50.38 5 PRO D C 1
ATOM 5420 O O . PRO E 2 6 ? 53.815 17.945 0.246 1.00 49.36 5 PRO D O 1
ATOM 5424 N N . GLN E 2 7 ? 53.863 19.247 2.105 1.00 47.60 6 GLN D N 1
ATOM 5425 C CA . GLN E 2 7 ? 53.769 18.168 3.085 1.00 46.15 6 GLN D CA 1
ATOM 5426 C C . GLN E 2 7 ? 52.464 18.254 3.874 1.00 45.72 6 GLN D C 1
ATOM 5427 O O . GLN E 2 7 ? 52.369 19.002 4.851 1.00 46.33 6 GLN D O 1
ATOM 5433 N N . ILE E 2 8 ? 51.480 17.453 3.475 1.00 42.40 7 ILE D N 1
ATOM 5434 C CA . ILE E 2 8 ? 50.111 17.589 3.971 1.00 38.50 7 ILE D CA 1
ATOM 5435 C C . ILE E 2 8 ? 49.863 16.761 5.224 1.00 34.97 7 ILE D C 1
ATOM 5436 O O . ILE E 2 8 ? 50.181 15.573 5.264 1.00 35.86 7 ILE D O 1
ATOM 5441 N N . GLN E 2 9 ? 49.307 17.397 6.254 1.00 33.77 8 GLN D N 1
ATOM 5442 C CA . GLN E 2 9 ? 49.002 16.703 7.504 1.00 34.57 8 GLN D CA 1
ATOM 5443 C C . GLN E 2 9 ? 47.589 16.985 7.991 1.00 34.26 8 GLN D C 1
ATOM 5444 O O . GLN E 2 9 ? 47.164 18.136 8.049 1.00 35.55 8 GLN D O 1
ATOM 5450 N N . VAL E 2 10 ? 46.871 15.929 8.361 1.00 34.66 9 VAL D N 1
ATOM 5451 C CA . VAL E 2 10 ? 45.520 16.063 8.902 1.00 34.36 9 VAL D CA 1
ATOM 5452 C C . VAL E 2 10 ? 45.427 15.463 10.310 1.00 37.48 9 VAL D C 1
ATOM 5453 O O . VAL E 2 10 ? 45.862 14.333 10.542 1.00 40.21 9 VAL D O 1
ATOM 5457 N N . TYR E 2 11 ? 44.872 16.234 11.245 1.00 42.00 10 TYR D N 1
ATOM 5458 C CA . TYR E 2 11 ? 44.827 15.865 12.665 1.00 41.91 10 TYR D CA 1
ATOM 5459 C C . TYR E 2 11 ? 43.812 16.720 13.423 1.00 45.59 10 TYR D C 1
ATOM 5460 O O . TYR E 2 11 ? 43.222 17.640 12.856 1.00 48.24 10 TYR D O 1
ATOM 5469 N N . SER E 2 12 ? 43.628 16.430 14.708 1.00 44.47 11 SER D N 1
ATOM 5470 C CA . SER E 2 12 ? 42.692 17.188 15.537 1.00 46.11 11 SER D CA 1
ATOM 5471 C C . SER E 2 12 ? 43.355 17.836 16.765 1.00 48.96 11 SER D C 1
ATOM 5472 O O . SER E 2 12 ? 44.436 17.424 17.186 1.00 47.31 11 SER D O 1
ATOM 5475 N N . ARG E 2 13 ? 42.685 18.838 17.336 1.00 51.65 12 ARG D N 1
ATOM 5476 C CA . ARG E 2 13 ? 43.156 19.554 18.525 1.00 50.70 12 ARG D CA 1
ATOM 5477 C C . ARG E 2 13 ? 43.385 18.622 19.696 1.00 55.74 12 ARG D C 1
ATOM 5478 O O . ARG E 2 13 ? 44.454 18.614 20.309 1.00 53.87 12 ARG D O 1
ATOM 5486 N N . HIS E 2 14 ? 42.354 17.851 20.012 1.00 56.31 13 HIS D N 1
ATOM 5487 C CA . HIS E 2 14 ? 42.443 16.823 21.028 1.00 56.31 13 HIS D CA 1
ATOM 5488 C C . HIS E 2 14 ? 42.340 15.486 20.312 1.00 54.01 13 HIS D C 1
ATOM 5489 O O . HIS E 2 14 ? 41.687 15.401 19.276 1.00 54.07 13 HIS D O 1
ATOM 5496 N N . PRO E 2 15 ? 42.994 14.443 20.842 1.00 54.35 14 PRO D N 1
ATOM 5497 C CA . PRO E 2 15 ? 42.718 13.098 20.332 1.00 54.57 14 PRO D CA 1
ATOM 5498 C C . PRO E 2 15 ? 41.218 12.821 20.375 1.00 52.69 14 PRO D C 1
ATOM 5499 O O . PRO E 2 15 ? 40.562 13.139 21.365 1.00 58.24 14 PRO D O 1
ATOM 5503 N N . PRO E 2 16 ? 40.666 12.292 19.282 1.00 49.60 15 PRO D N 1
ATOM 5504 C CA . PRO E 2 16 ? 39.209 12.250 19.140 1.00 50.22 15 PRO D CA 1
ATOM 5505 C C . PRO E 2 16 ? 38.500 11.273 20.073 1.00 50.03 15 PRO D C 1
ATOM 5506 O O . PRO E 2 16 ? 39.020 10.207 20.407 1.00 49.97 15 PRO D O 1
ATOM 5510 N N . GLU E 2 17 ? 37.297 11.661 20.478 1.00 48.25 16 GLU D N 1
ATOM 5511 C CA . GLU E 2 17 ? 36.397 10.812 21.244 1.00 46.72 16 GLU D CA 1
ATOM 5512 C C . GLU E 2 17 ? 35.026 11.086 20.688 1.00 45.19 16 GLU D C 1
ATOM 5513 O O . GLU E 2 17 ? 34.575 12.235 20.676 1.00 42.18 16 GLU D O 1
ATOM 5519 N N . ASN E 2 18 ? 34.368 10.045 20.204 1.00 46.39 17 ASN D N 1
ATOM 5520 C CA . ASN E 2 18 ? 33.095 10.250 19.541 1.00 49.67 17 ASN D CA 1
ATOM 5521 C C . ASN E 2 18 ? 32.091 10.939 20.436 1.00 46.38 17 ASN D C 1
ATOM 5522 O O . ASN E 2 18 ? 31.789 10.471 21.533 1.00 41.97 17 ASN D O 1
ATOM 5527 N N . GLY E 2 19 ? 31.596 12.069 19.942 1.00 48.93 18 GLY D N 1
ATOM 5528 C CA . GLY E 2 19 ? 30.606 12.860 20.638 1.00 47.11 18 GLY D CA 1
ATOM 5529 C C . GLY E 2 19 ? 31.214 14.045 21.366 1.00 48.96 18 GLY D C 1
ATOM 5530 O O . GLY E 2 19 ? 30.497 14.819 21.999 1.00 53.71 18 GLY D O 1
ATOM 5531 N N . LYS E 2 20 ? 32.525 14.226 21.262 1.00 42.14 19 LYS D N 1
ATOM 5532 C CA . LYS E 2 20 ? 33.143 15.328 21.987 1.00 44.70 19 LYS D CA 1
ATOM 5533 C C . LYS E 2 20 ? 33.854 16.292 21.045 1.00 41.65 19 LYS D C 1
ATOM 5534 O O . LYS E 2 20 ? 34.813 15.928 20.371 1.00 43.94 19 LYS D O 1
ATOM 5540 N N . PRO E 2 21 ? 33.387 17.549 21.033 1.00 40.74 20 PRO D N 1
ATOM 55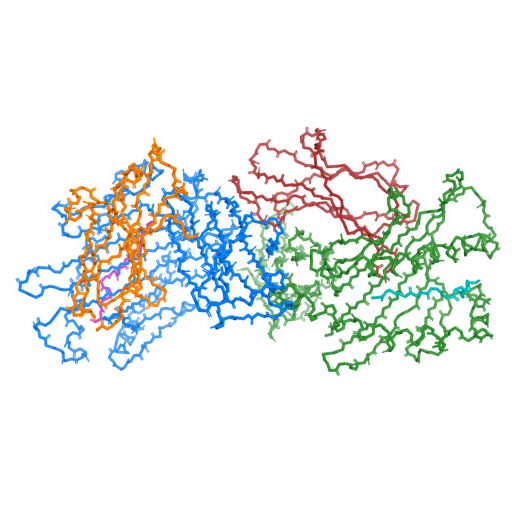41 C CA . PRO E 2 21 ? 33.772 18.616 20.103 1.00 46.54 20 PRO D CA 1
ATOM 5542 C C . PRO E 2 21 ? 35.279 18.777 19.920 1.00 45.02 20 PRO D C 1
ATOM 5543 O O . PRO E 2 21 ? 36.052 18.707 20.876 1.00 45.12 20 PRO D O 1
ATOM 5547 N N . ASN E 2 22 ? 35.678 19.004 18.676 1.00 44.49 21 ASN D N 1
ATOM 5548 C CA . ASN E 2 22 ? 37.082 19.071 18.317 1.00 45.18 21 ASN D CA 1
ATOM 5549 C C . ASN E 2 22 ? 37.277 20.053 17.163 1.00 45.60 21 ASN D C 1
ATOM 5550 O O . ASN E 2 22 ? 36.321 20.689 16.719 1.00 42.53 21 ASN D O 1
ATOM 5555 N N . ILE E 2 23 ? 38.512 20.200 16.695 1.00 46.28 22 ILE D N 1
ATOM 5556 C CA . ILE E 2 23 ? 38.773 20.951 15.467 1.00 48.40 22 ILE D CA 1
ATOM 5557 C C . ILE E 2 23 ? 39.701 20.140 14.562 1.00 47.36 22 ILE D C 1
ATOM 5558 O O . ILE E 2 23 ? 40.698 19.585 15.015 1.00 46.86 22 ILE D O 1
ATOM 5563 N N . LEU E 2 24 ? 39.343 20.029 13.289 1.00 48.10 23 LEU D N 1
ATOM 5564 C CA . LEU E 2 24 ? 40.154 19.275 12.342 1.00 47.72 23 LEU D CA 1
ATOM 5565 C C . LEU E 2 24 ? 41.090 20.214 11.574 1.00 49.15 23 LEU D C 1
ATOM 5566 O O . LEU E 2 24 ? 40.632 21.101 10.863 1.00 49.57 23 LEU D O 1
ATOM 5571 N N . ASN E 2 25 ? 42.395 19.999 11.703 1.00 45.06 24 ASN D N 1
ATOM 5572 C CA . ASN E 2 25 ? 43.396 20.872 11.093 1.00 43.18 24 ASN D CA 1
ATOM 5573 C C . ASN E 2 25 ? 44.059 20.291 9.857 1.00 43.30 24 ASN D C 1
ATOM 5574 O O . ASN E 2 25 ? 44.372 19.103 9.822 1.00 42.71 24 ASN D O 1
ATOM 5579 N N . CYS E 2 26 ? 44.241 21.129 8.838 1.00 41.74 25 CYS D N 1
ATOM 5580 C CA . CYS E 2 26 ? 45.053 20.778 7.671 1.00 38.71 25 CYS D CA 1
ATOM 5581 C C . CYS E 2 26 ? 46.328 21.618 7.517 1.00 38.51 25 CYS D C 1
ATOM 5582 O O . CYS E 2 26 ? 46.268 22.798 7.193 1.00 38.38 25 CYS D O 1
ATOM 5585 N N . TYR E 2 27 ? 47.478 21.004 7.766 1.00 36.28 26 TYR D N 1
ATOM 5586 C CA . TYR E 2 27 ? 48.751 21.716 7.759 1.00 33.91 26 TYR D CA 1
ATOM 5587 C C . TYR E 2 27 ? 49.580 21.391 6.533 1.00 37.43 26 TYR D C 1
ATOM 5588 O O . TYR E 2 27 ? 49.927 20.234 6.312 1.00 42.25 26 TYR D O 1
ATOM 5597 N N . VAL E 2 28 ? 49.887 22.401 5.728 1.00 39.94 27 VAL D N 1
ATOM 5598 C CA . VAL E 2 28 ? 50.695 22.203 4.524 1.00 41.25 27 VAL D CA 1
ATOM 5599 C C . VAL E 2 28 ? 52.053 22.907 4.611 1.00 41.67 27 VAL D C 1
ATOM 5600 O O . VAL E 2 28 ? 52.116 24.113 4.835 1.00 45.26 27 VAL D O 1
ATOM 5604 N N . THR E 2 29 ? 53.137 22.162 4.410 1.00 40.63 28 THR D N 1
ATOM 5605 C CA . THR E 2 29 ? 54.478 22.707 4.608 1.00 44.01 28 THR D CA 1
ATOM 5606 C C . THR E 2 29 ? 55.402 22.313 3.494 1.00 47.40 28 THR D C 1
ATOM 5607 O O . THR E 2 29 ? 55.077 21.445 2.696 1.00 52.35 28 THR D O 1
ATOM 5611 N N . GLN E 2 30 ? 56.575 22.937 3.484 1.00 51.22 29 GLN D N 1
ATOM 5612 C CA . GLN E 2 30 ? 57.689 22.541 2.628 1.00 52.53 29 GLN D CA 1
ATOM 5613 C C . GLN E 2 30 ? 57.376 22.688 1.140 1.00 53.56 29 GLN D C 1
ATOM 5614 O O . GLN E 2 30 ? 57.825 21.883 0.321 1.00 54.20 29 GLN D O 1
ATOM 5620 N N . PHE E 2 31 ? 56.647 23.739 0.782 1.00 46.09 30 PHE D N 1
ATOM 5621 C CA . PHE E 2 31 ? 56.267 23.914 -0.603 1.00 43.74 30 PHE D CA 1
ATOM 5622 C C . PHE E 2 31 ? 56.713 25.272 -1.110 1.00 47.81 30 PHE D C 1
ATOM 5623 O O . PHE E 2 31 ? 57.097 26.139 -0.334 1.00 51.84 30 PHE D O 1
ATOM 5631 N N . HIS E 2 32 ? 56.640 25.447 -2.422 1.00 53.28 31 HIS D N 1
ATOM 5632 C CA . HIS E 2 32 ? 57.043 26.679 -3.075 1.00 47.49 31 HIS D CA 1
ATOM 5633 C C . HIS E 2 32 ? 56.773 26.469 -4.570 1.00 48.35 31 HIS D C 1
ATOM 5634 O O . HIS E 2 32 ? 57.028 25.380 -5.091 1.00 45.69 31 HIS D O 1
ATOM 5641 N N . PRO E 2 33 ? 56.231 27.482 -5.268 1.00 50.27 32 PRO D N 1
ATOM 5642 C CA . PRO E 2 33 ? 55.843 28.844 -4.871 1.00 50.98 32 PRO D CA 1
ATOM 5643 C C . PRO E 2 33 ? 54.655 28.860 -3.891 1.00 45.67 32 PRO D C 1
ATOM 5644 O O . PRO E 2 33 ? 54.008 27.833 -3.719 1.00 46.21 32 PRO D O 1
ATOM 5648 N N . PRO E 2 34 ? 54.379 30.010 -3.254 1.00 44.65 33 PRO D N 1
ATOM 5649 C CA . PRO E 2 34 ? 53.405 30.040 -2.158 1.00 46.96 33 PRO D CA 1
ATOM 5650 C C . PRO E 2 34 ? 51.954 29.695 -2.449 1.00 51.00 33 PRO D C 1
ATOM 5651 O O . PRO E 2 34 ? 51.387 28.900 -1.703 1.00 55.51 33 PRO D O 1
ATOM 5655 N N . HIS E 2 35 ? 51.348 30.268 -3.481 1.00 54.52 34 HIS D N 1
ATOM 5656 C CA . HIS E 2 35 ? 49.899 30.112 -3.604 1.00 57.51 34 HIS D CA 1
ATOM 5657 C C . HIS E 2 35 ? 49.484 28.729 -4.075 1.00 52.63 34 HIS D C 1
ATOM 5658 O O . HIS E 2 35 ? 50.110 28.117 -4.938 1.00 51.44 34 HIS D O 1
ATOM 5665 N N . ILE E 2 36 ? 48.394 28.279 -3.467 1.00 49.21 35 ILE D N 1
ATOM 5666 C CA . ILE E 2 36 ? 47.985 26.896 -3.404 1.00 42.78 35 ILE D CA 1
ATOM 5667 C C . ILE E 2 36 ? 46.506 26.933 -3.052 1.00 48.28 35 ILE D C 1
ATOM 5668 O O . ILE E 2 36 ? 46.050 27.892 -2.422 1.00 53.32 35 ILE D O 1
ATOM 5673 N N . GLU E 2 37 ? 45.733 25.931 -3.443 1.00 49.16 36 GLU D N 1
ATOM 5674 C CA . GLU E 2 37 ? 44.351 25.917 -2.968 1.00 50.01 36 GLU D CA 1
ATOM 5675 C C . GLU E 2 37 ? 44.079 24.636 -2.202 1.00 51.28 36 GLU D C 1
ATOM 5676 O O . GLU E 2 37 ? 44.517 23.550 -2.579 1.00 53.61 36 GLU D O 1
ATOM 5682 N N . ILE E 2 38 ? 43.364 24.788 -1.100 1.00 42.80 37 ILE D N 1
ATOM 5683 C CA . ILE E 2 38 ? 43.184 23.708 -0.156 1.00 47.58 37 ILE D CA 1
ATOM 5684 C C . ILE E 2 38 ? 41.725 23.605 0.247 1.00 53.79 37 ILE D C 1
ATOM 5685 O O . ILE E 2 38 ? 41.206 24.486 0.931 1.00 59.54 37 ILE D O 1
ATOM 5690 N N . GLN E 2 39 ? 41.053 22.534 -0.149 1.00 48.78 38 GLN D N 1
ATOM 5691 C CA . GLN E 2 39 ? 39.683 22.366 0.303 1.00 47.46 38 GLN D CA 1
ATOM 5692 C C . GLN E 2 39 ? 39.609 21.175 1.245 1.00 49.31 38 GLN D C 1
ATOM 5693 O O . GLN E 2 39 ? 40.212 20.130 0.995 1.00 48.06 38 GLN D O 1
ATOM 5699 N N . MET E 2 40 ? 38.860 21.339 2.329 1.00 47.08 39 MET D N 1
ATOM 5700 C CA . MET E 2 40 ? 38.609 20.239 3.242 1.00 41.40 39 MET D CA 1
ATOM 5701 C C . MET E 2 40 ? 37.285 19.615 2.866 1.00 42.41 39 MET D C 1
ATOM 5702 O O . MET E 2 40 ? 36.302 20.310 2.615 1.00 46.12 39 MET D O 1
ATOM 5707 N N . LEU E 2 41 ? 37.272 18.294 2.804 1.00 42.49 40 LEU D N 1
ATOM 5708 C CA . LEU E 2 41 ? 36.108 17.575 2.334 1.00 38.58 40 LEU D CA 1
ATOM 5709 C C . LEU E 2 41 ? 35.570 16.657 3.414 1.00 39.69 40 LEU D C 1
ATOM 5710 O O . LEU E 2 41 ? 36.333 15.956 4.078 1.00 42.71 40 LEU D O 1
ATOM 5715 N N . LYS E 2 42 ? 34.254 16.666 3.592 1.00 39.72 41 LYS D N 1
ATOM 5716 C CA . LYS E 2 42 ? 33.594 15.707 4.477 1.00 40.08 41 LYS D CA 1
ATOM 5717 C C . LYS E 2 42 ? 32.761 14.747 3.662 1.00 40.94 41 LYS D C 1
ATOM 5718 O O . LYS E 2 42 ? 31.784 15.145 3.022 1.00 37.57 41 LYS D O 1
ATOM 5724 N N . ASN E 2 43 ? 33.168 13.481 3.682 1.00 43.01 42 ASN D N 1
ATOM 5725 C CA . ASN E 2 43 ? 32.532 12.453 2.871 1.00 40.34 42 ASN D CA 1
ATOM 5726 C C . ASN E 2 43 ? 32.476 12.815 1.386 1.00 38.90 42 ASN D C 1
ATOM 5727 O O . ASN E 2 43 ? 31.526 12.459 0.690 1.00 35.57 42 ASN D O 1
ATOM 5732 N N . GLY E 2 44 ? 33.465 13.575 0.924 1.00 37.74 43 GLY D N 1
ATOM 5733 C CA . GLY E 2 44 ? 33.562 13.898 -0.483 1.00 33.68 43 GLY D CA 1
ATOM 5734 C C . GLY E 2 44 ? 32.917 15.232 -0.747 1.00 34.19 43 GLY D C 1
ATOM 5735 O O . GLY E 2 44 ? 33.142 15.844 -1.781 1.00 37.01 43 GLY D O 1
ATOM 5736 N N . LYS E 2 45 ? 32.091 15.678 0.190 1.00 35.27 44 LYS D N 1
ATOM 5737 C CA . LYS E 2 45 ? 31.434 16.967 0.049 1.00 41.66 44 LYS D CA 1
ATOM 5738 C C . LYS E 2 45 ? 32.251 18.073 0.694 1.00 46.44 44 LYS D C 1
ATOM 5739 O O . LYS E 2 45 ? 32.983 17.855 1.669 1.00 43.22 44 LYS D O 1
ATOM 5745 N N . LYS E 2 46 ? 32.110 19.265 0.128 1.00 43.61 45 LYS D N 1
ATOM 5746 C CA . LYS E 2 46 ? 32.858 20.438 0.548 1.00 48.53 45 LYS D CA 1
ATOM 5747 C C . LYS E 2 46 ? 32.259 20.993 1.844 1.00 48.19 45 LYS D C 1
ATOM 5748 O O . LYS E 2 46 ? 31.053 20.893 2.063 1.00 45.32 45 LYS D O 1
ATOM 5754 N N . ILE E 2 47 ? 33.096 21.539 2.719 1.00 48.31 46 ILE D N 1
ATOM 5755 C CA . ILE E 2 47 ? 32.603 22.123 3.964 1.00 49.20 46 ILE D CA 1
ATOM 5756 C C . ILE E 2 47 ? 32.362 23.633 3.841 1.00 47.86 46 ILE D C 1
ATOM 5757 O O . ILE E 2 47 ? 33.283 24.384 3.521 1.00 45.38 46 ILE D O 1
ATOM 5762 N N . PRO E 2 48 ? 31.128 24.081 4.134 1.00 50.24 47 PRO D N 1
ATOM 5763 C CA . PRO E 2 48 ? 30.706 25.466 3.897 1.00 51.26 47 PRO D CA 1
ATOM 5764 C C . PRO E 2 48 ? 31.598 26.468 4.627 1.00 52.85 47 PRO D C 1
ATOM 5765 O O . PRO E 2 48 ? 31.973 27.490 4.053 1.00 52.94 47 PRO D O 1
ATOM 5769 N N . LYS E 2 49 ? 31.918 26.189 5.885 1.00 52.62 48 LYS D N 1
ATOM 5770 C CA . LYS E 2 49 ? 32.730 27.114 6.660 1.00 52.89 48 LYS D CA 1
ATOM 5771 C C . LYS E 2 49 ? 34.078 26.513 7.050 1.00 53.98 48 LYS D C 1
ATOM 5772 O O . LYS E 2 49 ? 34.144 25.615 7.890 1.00 58.21 48 LYS D O 1
ATOM 5778 N N . VAL E 2 50 ? 35.146 26.990 6.409 1.00 53.02 49 VAL D N 1
ATOM 5779 C CA . VAL E 2 50 ? 36.514 26.601 6.757 1.00 54.15 49 VAL D CA 1
ATOM 5780 C C . VAL E 2 50 ? 37.429 27.814 6.733 1.00 49.12 49 VAL D C 1
ATOM 5781 O O . VAL E 2 50 ? 37.422 28.581 5.769 1.00 44.20 49 VAL D O 1
ATOM 5785 N N . GLU E 2 51 ? 38.229 27.988 7.776 1.00 50.67 50 GLU D N 1
ATOM 5786 C CA . GLU E 2 51 ? 39.116 29.143 7.814 1.00 55.70 50 GLU D CA 1
ATOM 5787 C C . GLU E 2 51 ? 40.585 28.800 7.573 1.00 51.74 50 GLU D C 1
ATOM 5788 O O . GLU E 2 51 ? 41.064 27.718 7.918 1.00 49.25 50 GLU D O 1
ATOM 5794 N N . MET E 2 52 ? 41.284 29.755 6.975 1.00 47.75 51 MET D N 1
ATOM 5795 C CA . MET E 2 52 ? 42.693 29.628 6.652 1.00 49.32 51 MET D CA 1
ATOM 5796 C C . MET E 2 52 ? 43.445 30.603 7.537 1.00 51.45 51 MET D C 1
ATOM 5797 O O . MET E 2 52 ? 43.075 31.775 7.631 1.00 50.69 51 MET D O 1
ATOM 5802 N N . SER E 2 53 ? 44.476 30.123 8.217 1.00 49.93 52 SER D N 1
ATOM 5803 C CA . SER E 2 53 ? 45.217 30.995 9.111 1.00 57.01 52 SER D CA 1
ATOM 5804 C C . SER E 2 53 ? 46.711 30.732 9.021 1.00 60.16 52 SER D C 1
ATOM 5805 O O . SER E 2 53 ? 47.134 29.665 8.566 1.00 56.74 52 SER D O 1
ATOM 5808 N N . ASP E 2 54 ? 47.493 31.722 9.455 1.00 64.77 53 ASP D N 1
ATOM 5809 C CA . ASP E 2 54 ? 48.948 31.606 9.612 1.00 67.31 53 ASP D CA 1
ATOM 5810 C C . ASP E 2 54 ? 49.648 31.333 8.272 1.00 62.72 53 ASP D C 1
ATOM 5811 O O . ASP E 2 54 ? 50.483 30.431 8.170 1.00 62.17 53 ASP D O 1
ATOM 5816 N N . MET E 2 55 ? 49.335 32.143 7.264 1.00 52.32 54 MET D N 1
ATOM 5817 C CA . MET E 2 55 ? 49.933 32.006 5.942 1.00 49.08 54 MET D CA 1
ATOM 5818 C C . MET E 2 55 ? 51.320 32.619 5.848 1.00 47.51 54 MET D C 1
ATOM 5819 O O . MET E 2 55 ? 51.464 33.832 5.715 1.00 49.05 54 MET D O 1
ATOM 5824 N N . SER E 2 56 ? 52.338 31.771 5.866 1.00 41.61 55 SER D N 1
ATOM 5825 C CA . SER E 2 56 ? 53.707 32.257 5.897 1.00 38.40 55 SER D CA 1
ATOM 5826 C C . SER E 2 56 ? 54.726 31.214 5.465 1.00 40.84 55 SER D C 1
ATOM 5827 O O . SER E 2 56 ? 54.382 30.110 5.055 1.00 40.93 55 SER D O 1
ATOM 5830 N N . PHE E 2 57 ? 55.994 31.577 5.597 1.00 42.89 56 PHE D N 1
ATOM 5831 C CA . PHE E 2 57 ? 57.092 30.682 5.286 1.00 40.61 56 PHE D CA 1
ATOM 5832 C C . PHE E 2 57 ? 58.004 30.498 6.490 1.00 43.03 56 PHE D C 1
ATOM 5833 O O . PHE E 2 57 ? 58.147 31.398 7.313 1.00 43.50 56 PHE D O 1
ATOM 5841 N N . SER E 2 58 ? 58.591 29.317 6.620 1.00 47.08 57 SER D N 1
ATOM 5842 C CA . SER E 2 58 ? 59.551 29.093 7.688 1.00 50.10 57 SER D CA 1
ATOM 5843 C C . SER E 2 58 ? 60.819 29.783 7.216 1.00 50.70 57 SER D C 1
ATOM 5844 O O . SER E 2 58 ? 60.930 30.096 6.031 1.00 50.60 57 SER D O 1
ATOM 5847 N N . LYS E 2 59 ? 61.790 30.018 8.095 1.00 51.88 58 LYS D N 1
ATOM 5848 C CA . LYS E 2 59 ? 62.947 30.798 7.662 1.00 49.41 58 LYS D CA 1
ATOM 5849 C C . LYS E 2 59 ? 63.887 29.837 6.936 1.00 48.05 58 LYS D C 1
ATOM 5850 O O . LYS E 2 59 ? 65.065 29.708 7.236 1.00 52.17 58 LYS D O 1
ATOM 5856 N N . ASP E 2 60 ? 63.308 29.108 6.001 1.00 48.84 59 ASP D N 1
ATOM 5857 C CA . ASP E 2 60 ? 64.052 28.276 5.094 1.00 48.73 59 ASP D CA 1
ATOM 5858 C C . ASP E 2 60 ? 63.463 28.546 3.735 1.00 48.85 59 ASP D C 1
ATOM 5859 O O . ASP E 2 60 ? 63.760 27.863 2.756 1.00 52.15 59 ASP D O 1
ATOM 5864 N N . TRP E 2 61 ? 62.596 29.554 3.726 1.00 44.94 60 TRP D N 1
ATOM 5865 C CA . TRP E 2 61 ? 61.974 30.133 2.540 1.00 48.38 60 TRP D CA 1
ATOM 5866 C C . TRP E 2 61 ? 60.849 29.210 2.053 1.00 50.00 60 TRP D C 1
ATOM 5867 O O . TRP E 2 61 ? 60.080 29.567 1.160 1.00 51.85 60 TRP D O 1
ATOM 5878 N N . SER E 2 62 ? 60.790 28.012 2.636 1.00 50.82 61 SER D N 1
ATOM 5879 C CA . SER E 2 62 ? 59.690 27.065 2.449 1.00 48.95 61 SER D CA 1
ATOM 5880 C C . SER E 2 62 ? 58.432 27.561 3.161 1.00 47.13 61 SER D C 1
ATOM 5881 O O . SER E 2 62 ? 58.531 28.189 4.206 1.00 49.85 61 SER D O 1
ATOM 5884 N N . PHE E 2 63 ? 57.259 27.278 2.604 1.00 44.15 62 PHE D N 1
ATOM 5885 C CA . PHE E 2 63 ? 56.015 27.878 3.088 1.00 44.10 62 PHE D CA 1
ATOM 5886 C C . PHE E 2 63 ? 55.191 27.045 4.078 1.00 49.78 62 PHE D C 1
ATOM 5887 O O . PHE E 2 63 ? 55.395 25.838 4.225 1.00 48.91 62 PHE D O 1
ATOM 5895 N N . TYR E 2 64 ? 54.235 27.722 4.718 1.00 49.27 63 TYR D N 1
ATOM 5896 C CA . TYR E 2 64 ? 53.347 27.171 5.747 1.00 42.77 63 TYR D CA 1
ATOM 5897 C C . TYR E 2 64 ? 51.919 27.684 5.568 1.00 45.11 63 TYR D C 1
ATOM 5898 O O . TYR E 2 64 ? 51.712 28.836 5.187 1.00 47.12 63 TYR D O 1
ATOM 5907 N N . ILE E 2 65 ? 50.933 26.842 5.855 1.00 41.87 64 ILE D N 1
ATOM 5908 C CA . ILE E 2 65 ? 49.535 27.272 5.830 1.00 41.70 64 ILE D CA 1
ATOM 5909 C C . ILE E 2 65 ? 48.639 26.257 6.544 1.00 39.26 64 ILE D C 1
ATOM 5910 O O . ILE E 2 65 ? 48.853 25.050 6.453 1.00 37.31 64 ILE D O 1
ATOM 5915 N N . LEU E 2 66 ? 47.665 26.748 7.301 1.00 39.53 65 LEU D N 1
ATOM 5916 C CA . LEU E 2 66 ? 46.803 25.854 8.060 1.00 42.51 65 LEU D CA 1
ATOM 5917 C C . LEU E 2 66 ? 45.321 26.031 7.693 1.00 43.69 65 LEU D C 1
ATOM 5918 O O . LEU E 2 66 ? 44.846 27.158 7.529 1.00 45.53 65 LEU D O 1
ATOM 5923 N N . ALA E 2 67 ? 44.600 24.921 7.547 1.00 37.62 66 ALA D N 1
ATOM 5924 C CA . ALA E 2 67 ? 43.161 24.977 7.309 1.00 40.41 66 ALA D CA 1
ATOM 5925 C C . ALA E 2 67 ? 42.385 24.210 8.374 1.00 41.68 66 ALA D C 1
ATOM 5926 O O . ALA E 2 67 ? 42.725 23.071 8.677 1.00 42.69 66 ALA D O 1
ATOM 5928 N N . HIS E 2 68 ? 41.333 24.812 8.926 1.00 42.00 67 HIS D N 1
ATOM 5929 C CA . HIS E 2 68 ? 40.542 24.117 9.944 1.00 45.19 67 HIS D CA 1
ATOM 5930 C C . HIS E 2 68 ? 39.041 24.412 9.936 1.00 50.29 67 HIS D C 1
ATOM 5931 O O . HIS E 2 68 ? 38.579 25.410 9.381 1.00 52.55 67 HIS D O 1
ATOM 5938 N N . THR E 2 69 ? 38.293 23.506 10.561 1.00 51.99 68 THR D N 1
ATOM 5939 C CA . THR E 2 69 ? 36.859 23.661 10.787 1.00 53.15 68 THR D CA 1
ATOM 5940 C C . THR E 2 69 ? 36.472 22.868 12.048 1.00 52.04 68 THR D C 1
ATOM 5941 O O . THR E 2 69 ? 36.949 21.752 12.266 1.00 49.12 68 THR D O 1
ATOM 5945 N N . GLU E 2 70 ? 35.615 23.473 12.872 1.00 50.68 69 GLU D N 1
ATOM 5946 C CA . GLU E 2 70 ? 35.097 22.883 14.111 1.00 48.10 69 GLU D CA 1
ATOM 5947 C C . GLU E 2 70 ? 34.098 21.754 13.844 1.00 51.09 69 GLU D C 1
ATOM 5948 O O . GLU E 2 70 ? 33.227 21.874 12.984 1.00 55.18 69 GLU D O 1
ATOM 5954 N N . PHE E 2 71 ? 34.217 20.661 14.586 1.00 43.82 70 PHE D N 1
ATOM 5955 C CA . PHE E 2 71 ? 33.350 19.516 14.365 1.00 39.09 70 PHE D CA 1
ATOM 5956 C C . PHE E 2 71 ? 33.254 18.622 15.582 1.00 47.49 70 PHE D C 1
ATOM 5957 O O . PHE E 2 71 ? 33.925 18.840 16.588 1.00 53.69 70 PHE D O 1
ATOM 5965 N N . THR E 2 72 ? 32.389 17.623 15.489 1.00 49.83 71 THR D N 1
ATOM 5966 C CA . THR E 2 72 ? 32.234 16.639 16.550 1.00 51.49 71 THR D CA 1
ATOM 5967 C C . THR E 2 72 ? 32.485 15.248 15.957 1.00 48.97 71 THR D C 1
ATOM 5968 O O . THR E 2 72 ? 31.730 14.786 15.101 1.00 44.95 71 THR D O 1
ATOM 5972 N N . PRO E 2 73 ? 33.580 14.597 16.388 1.00 50.19 72 PRO D N 1
ATOM 5973 C CA . PRO E 2 73 ? 33.969 13.276 15.879 1.00 47.07 72 PRO D CA 1
ATOM 5974 C C . PRO E 2 73 ? 32.884 12.232 16.075 1.00 48.50 72 PRO D C 1
ATOM 5975 O O . PRO E 2 73 ? 32.327 12.110 17.167 1.00 49.97 72 PRO D O 1
ATOM 5979 N N . THR E 2 74 ? 32.567 11.521 15.000 1.00 47.02 73 THR D N 1
ATOM 5980 C CA . THR E 2 74 ? 31.645 10.398 15.049 1.00 48.20 73 THR D CA 1
ATOM 5981 C C . THR E 2 74 ? 32.221 9.235 14.245 1.00 48.01 73 THR D C 1
ATOM 5982 O O . THR E 2 74 ? 33.135 9.425 13.442 1.00 48.91 73 THR D O 1
ATOM 5986 N N . GLU E 2 75 ? 31.701 8.035 14.492 1.00 47.20 74 GLU D N 1
ATOM 5987 C CA . GLU E 2 75 ? 32.221 6.797 13.908 1.00 48.59 74 GLU D CA 1
ATOM 5988 C C . GLU E 2 75 ? 31.913 6.614 12.399 1.00 48.50 74 GLU D C 1
ATOM 5989 O O . GLU E 2 75 ? 32.552 5.805 11.718 1.00 44.56 74 GLU D O 1
ATOM 5995 N N . THR E 2 76 ? 30.969 7.388 11.870 1.00 46.70 75 THR D N 1
ATOM 5996 C CA . THR E 2 76 ? 30.464 7.167 10.511 1.00 44.22 75 THR D CA 1
ATOM 5997 C C . THR E 2 76 ? 30.897 8.213 9.482 1.00 43.75 75 THR D C 1
ATOM 5998 O O . THR E 2 76 ? 30.551 8.114 8.306 1.00 38.88 75 THR D O 1
ATOM 6002 N N . ASP E 2 77 ? 31.657 9.207 9.918 1.00 47.55 76 ASP D N 1
ATOM 6003 C CA . ASP E 2 77 ? 32.040 10.297 9.035 1.00 43.18 76 ASP D CA 1
ATOM 6004 C C . ASP E 2 77 ? 33.456 10.123 8.526 1.00 42.30 76 ASP D C 1
ATOM 6005 O O . ASP E 2 77 ? 34.329 9.639 9.251 1.00 45.28 76 ASP D O 1
ATOM 6010 N N . THR E 2 78 ? 33.674 10.521 7.274 1.00 41.65 77 THR D N 1
ATOM 6011 C CA . THR E 2 78 ? 34.984 10.409 6.634 1.00 45.25 77 THR D CA 1
ATOM 6012 C C . THR E 2 78 ? 35.413 11.785 6.139 1.00 42.26 77 THR D C 1
ATOM 6013 O O . THR E 2 78 ? 34.713 12.420 5.352 1.00 40.57 77 THR D O 1
ATOM 6017 N N . TYR E 2 79 ? 36.572 12.239 6.601 1.00 44.55 78 TYR D N 1
ATOM 6018 C CA . TYR E 2 79 ? 37.044 13.578 6.272 1.00 40.95 78 TYR D CA 1
ATOM 6019 C C . TYR E 2 79 ? 38.316 13.482 5.456 1.00 38.31 78 TYR D C 1
ATOM 6020 O O . TYR E 2 79 ? 38.997 12.462 5.480 1.00 36.93 78 TYR D O 1
ATOM 6029 N N . ALA E 2 80 ? 38.647 14.560 4.757 1.00 42.83 79 ALA D N 1
ATOM 6030 C CA . ALA E 2 80 ? 39.826 14.577 3.907 1.00 41.92 79 ALA D CA 1
ATOM 6031 C C . ALA E 2 80 ? 40.236 15.999 3.545 1.00 40.19 79 ALA D C 1
ATOM 6032 O O . ALA E 2 80 ? 39.418 16.914 3.528 1.00 40.86 79 ALA D O 1
ATOM 6034 N N . CYS E 2 81 ? 41.514 16.158 3.229 1.00 42.81 80 CYS D N 1
ATOM 6035 C CA . CYS E 2 81 ? 42.073 17.436 2.823 1.00 43.78 80 CYS D CA 1
ATOM 6036 C C . CYS E 2 81 ? 42.728 17.253 1.453 1.00 45.53 80 CYS D C 1
ATOM 6037 O O . CYS E 2 81 ? 43.561 16.363 1.270 1.00 47.92 80 CYS D O 1
ATOM 6040 N N . ARG E 2 82 ? 42.334 18.080 0.489 1.00 40.24 81 ARG D N 1
ATOM 6041 C CA . ARG E 2 82 ? 42.856 17.976 -0.870 1.00 43.99 81 ARG D CA 1
ATOM 6042 C C . ARG E 2 82 ? 43.608 19.232 -1.293 1.00 47.02 81 ARG D C 1
ATOM 6043 O O . ARG E 2 82 ? 43.103 20.347 -1.156 1.00 47.85 81 ARG D O 1
ATOM 6051 N N . VAL E 2 83 ? 44.812 19.041 -1.821 1.00 46.10 82 VAL D N 1
ATOM 6052 C CA . VAL E 2 83 ? 45.703 20.152 -2.125 1.00 49.34 82 VAL D CA 1
ATOM 6053 C C . VAL E 2 83 ? 46.079 20.227 -3.615 1.00 50.31 82 VAL D C 1
ATOM 6054 O O . VAL E 2 83 ? 46.559 19.250 -4.183 1.00 52.51 82 VAL D O 1
ATOM 6058 N N . LYS E 2 84 ? 45.856 21.381 -4.248 1.00 49.59 83 LYS D N 1
ATOM 6059 C CA . LYS E 2 84 ? 46.307 21.586 -5.629 1.00 49.80 83 LYS D CA 1
ATOM 6060 C C . LYS E 2 84 ? 47.454 22.593 -5.674 1.00 45.38 83 LYS D C 1
ATOM 6061 O O . LYS E 2 84 ? 47.288 23.763 -5.326 1.00 45.50 83 LYS D O 1
ATOM 6067 N N . HIS E 2 85 ? 48.607 22.128 -6.132 1.00 38.37 84 HIS D N 1
ATOM 6068 C CA . HIS E 2 85 ? 49.797 22.949 -6.206 1.00 37.78 84 HIS D CA 1
ATOM 6069 C C . HIS E 2 85 ? 50.460 22.786 -7.564 1.00 46.61 84 HIS D C 1
ATOM 6070 O O . HIS E 2 85 ? 50.191 21.824 -8.280 1.00 49.96 84 HIS D O 1
ATOM 6077 N N . ALA E 2 86 ? 51.313 23.733 -7.931 1.00 46.98 85 ALA D N 1
ATOM 6078 C CA . ALA E 2 86 ? 51.987 23.663 -9.216 1.00 43.10 85 ALA D CA 1
ATOM 6079 C C . ALA E 2 86 ? 52.971 22.501 -9.242 1.00 46.00 85 ALA D C 1
ATOM 6080 O O . ALA E 2 86 ? 53.223 21.914 -10.291 1.00 49.99 85 ALA D O 1
ATOM 6082 N N . SER E 2 87 ? 53.495 22.134 -8.080 1.00 39.98 86 SER D N 1
ATOM 6083 C CA . SER E 2 87 ? 54.508 21.095 -8.048 1.00 43.83 86 SER D CA 1
ATOM 6084 C C . SER E 2 87 ? 53.928 19.711 -8.247 1.00 49.63 86 SER D C 1
ATOM 6085 O O . SER E 2 87 ? 54.671 18.754 -8.442 1.00 55.20 86 SER D O 1
ATOM 6088 N N . MET E 2 88 ? 52.612 19.582 -8.181 1.00 47.95 87 MET D N 1
ATOM 6089 C CA . MET E 2 88 ? 52.035 18.265 -8.377 1.00 53.22 87 MET D CA 1
ATOM 6090 C C . MET E 2 88 ? 51.209 18.192 -9.645 1.00 58.15 87 MET D C 1
ATOM 6091 O O . MET E 2 88 ? 50.324 19.023 -9.882 1.00 54.53 87 MET D O 1
ATOM 6096 N N . ALA E 2 89 ? 51.517 17.177 -10.449 1.00 57.53 88 ALA D N 1
ATOM 6097 C CA . ALA E 2 89 ? 50.826 16.926 -11.702 1.00 56.62 88 ALA D CA 1
ATOM 6098 C C . ALA E 2 89 ? 49.360 16.644 -11.395 1.00 62.72 88 ALA D C 1
ATOM 6099 O O . ALA E 2 89 ? 48.456 17.113 -12.107 1.00 51.27 88 ALA D O 1
ATOM 6101 N N . GLU E 2 90 ? 49.138 15.894 -10.313 1.00 58.66 89 GLU D N 1
ATOM 6102 C CA . GLU E 2 90 ? 47.790 15.540 -9.889 1.00 53.83 89 GLU D CA 1
ATOM 6103 C C . GLU E 2 90 ? 47.556 15.800 -8.411 1.00 53.48 89 GLU D C 1
ATOM 6104 O O . GLU E 2 90 ? 48.392 15.452 -7.578 1.00 53.46 89 GLU D O 1
ATOM 6110 N N . PRO E 2 91 ? 46.380 16.371 -8.085 1.00 52.63 90 PRO D N 1
ATOM 6111 C CA . PRO E 2 91 ? 45.964 16.735 -6.726 1.00 49.66 90 PRO D CA 1
ATOM 6112 C C . PRO E 2 91 ? 46.049 15.571 -5.753 1.00 52.71 90 PRO D C 1
ATOM 6113 O O . PRO E 2 91 ? 45.358 14.571 -5.951 1.00 57.66 90 PRO D O 1
ATOM 6117 N N . LYS E 2 92 ? 46.848 15.698 -4.700 1.00 52.47 91 LYS D N 1
ATOM 6118 C CA . LYS E 2 92 ? 46.961 14.595 -3.763 1.00 53.83 91 LYS D CA 1
ATOM 6119 C C . LYS E 2 92 ? 45.955 14.792 -2.635 1.00 50.75 91 LYS D C 1
ATOM 6120 O O . LYS E 2 92 ? 46.002 15.774 -1.896 1.00 48.56 91 LYS D O 1
ATOM 6126 N N . THR E 2 93 ? 45.048 13.833 -2.509 1.00 53.37 92 THR D N 1
ATOM 6127 C CA . THR E 2 93 ? 44.049 13.854 -1.455 1.00 49.74 92 THR D CA 1
ATOM 6128 C C . THR E 2 93 ? 44.485 12.974 -0.300 1.00 48.24 92 THR D C 1
ATOM 6129 O O . THR E 2 93 ? 44.765 11.785 -0.477 1.00 47.02 92 THR D O 1
ATOM 6133 N N . VAL E 2 94 ? 44.543 13.575 0.884 1.00 47.29 93 VAL D N 1
ATOM 6134 C CA . VAL E 2 94 ? 44.883 12.860 2.106 1.00 42.58 93 VAL D CA 1
ATOM 6135 C C . VAL E 2 94 ? 43.639 12.767 2.983 1.00 43.38 93 VAL D C 1
ATOM 6136 O O . VAL E 2 94 ? 42.943 13.757 3.194 1.00 45.70 93 VAL D O 1
ATOM 6140 N N . TYR E 2 95 ? 43.345 11.560 3.461 1.00 43.82 94 TYR D N 1
ATOM 6141 C CA . TYR E 2 95 ? 42.162 11.314 4.273 1.00 35.97 94 TYR D CA 1
ATOM 6142 C C . TYR E 2 95 ? 42.572 11.365 5.733 1.00 42.82 94 TYR D C 1
ATOM 6143 O O . TYR E 2 95 ? 43.693 10.989 6.087 1.00 45.00 94 TYR D O 1
ATOM 6152 N N . TRP E 2 96 ? 41.671 11.845 6.581 1.00 46.16 95 TRP D N 1
ATOM 6153 C CA . TRP E 2 96 ? 41.953 11.917 8.003 1.00 41.39 95 TRP D CA 1
ATOM 6154 C C . TRP E 2 96 ? 42.188 10.525 8.565 1.00 42.05 95 TRP D C 1
ATOM 6155 O O . TRP E 2 96 ? 41.431 9.592 8.305 1.00 35.39 95 TRP D O 1
ATOM 6166 N N . ASP E 2 97 ? 43.279 10.408 9.313 1.00 47.83 96 ASP D N 1
ATOM 6167 C CA . ASP E 2 97 ? 43.583 9.216 10.092 1.00 53.17 96 ASP D CA 1
ATOM 6168 C C . ASP E 2 97 ? 43.252 9.523 11.543 1.00 51.60 96 ASP D C 1
ATOM 6169 O O . ASP E 2 97 ? 43.685 10.543 12.071 1.00 50.82 96 ASP D O 1
ATOM 6174 N N . ARG E 2 98 ? 42.507 8.630 12.191 1.00 53.20 97 ARG D N 1
ATOM 6175 C CA . ARG E 2 98 ? 41.798 8.980 13.423 1.00 55.57 97 ARG D CA 1
ATOM 6176 C C . ARG E 2 98 ? 42.675 8.953 14.654 1.00 58.78 97 ARG D C 1
ATOM 6177 O O . ARG E 2 98 ? 42.280 9.432 15.710 1.00 60.89 97 ARG D O 1
ATOM 6185 N N . ASP E 2 99 ? 43.860 8.383 14.512 1.00 56.75 98 ASP D N 1
ATOM 6186 C CA . ASP E 2 99 ? 44.831 8.333 15.586 1.00 64.22 98 ASP D CA 1
ATOM 6187 C C . ASP E 2 99 ? 46.154 8.046 14.911 1.00 62.17 98 ASP D C 1
ATOM 6188 O O . ASP E 2 99 ? 46.201 8.014 13.686 1.00 62.09 98 ASP D O 1
ATOM 6193 N N . MET E 2 100 ? 47.211 7.866 15.701 1.00 60.90 99 MET D N 1
ATOM 6194 C CA . MET E 2 100 ? 48.497 7.317 15.246 1.00 61.48 99 MET D CA 1
ATOM 6195 C C . MET E 2 100 ? 49.347 6.924 16.454 1.00 53.58 99 MET D C 1
ATOM 6196 O O . MET E 2 100 ? 50.287 6.136 16.334 1.00 47.61 99 MET D O 1
ATOM 6201 N N . ILE F 3 1 ? 56.102 47.230 15.998 1.00 53.87 1 ILE Q N 1
ATOM 6202 C CA . ILE F 3 1 ? 56.579 47.945 14.819 1.00 49.67 1 ILE Q CA 1
ATOM 6203 C C . ILE F 3 1 ? 57.428 47.058 13.928 1.00 48.79 1 ILE Q C 1
ATOM 6204 O O . ILE F 3 1 ? 58.424 46.482 14.372 1.00 48.53 1 ILE Q O 1
ATOM 6209 N N . GLY F 3 2 ? 57.039 46.980 12.659 1.00 47.58 2 GLY Q N 1
ATOM 6210 C CA . GLY F 3 2 ? 57.730 46.140 11.705 1.00 43.26 2 GLY Q CA 1
ATOM 6211 C C . GLY F 3 2 ? 58.954 46.814 11.133 1.00 44.11 2 GLY Q C 1
ATOM 6212 O O . GLY F 3 2 ? 59.212 47.984 11.421 1.00 40.42 2 GLY Q O 1
ATOM 6213 N N . PRO F 3 3 ? 59.723 46.073 10.320 1.00 44.49 3 PRO Q N 1
ATOM 6214 C CA . PRO F 3 3 ? 60.889 46.649 9.659 1.00 39.45 3 PRO Q CA 1
ATOM 6215 C C . PRO F 3 3 ? 60.457 47.469 8.456 1.00 40.06 3 PRO Q C 1
ATOM 6216 O O . PRO F 3 3 ? 59.357 47.276 7.934 1.00 39.78 3 PRO Q O 1
ATOM 6220 N N . GLY F 3 4 ? 61.320 48.371 8.016 1.00 37.78 4 GLY Q N 1
ATOM 6221 C CA . GLY F 3 4 ? 61.025 49.191 6.862 1.00 36.61 4 GLY Q CA 1
ATOM 6222 C C . GLY F 3 4 ? 62.139 49.068 5.854 1.00 39.56 4 GLY Q C 1
ATOM 6223 O O . GLY F 3 4 ? 63.318 49.096 6.221 1.00 38.70 4 GLY Q O 1
ATOM 6224 N N . ARG F 3 5 ? 61.765 48.922 4.586 1.00 34.45 5 ARG Q N 1
ATOM 6225 C CA . ARG F 3 5 ? 62.742 48.771 3.529 1.00 29.95 5 ARG Q CA 1
ATOM 6226 C C . ARG F 3 5 ? 63.606 50.001 3.388 1.00 30.87 5 ARG Q C 1
ATOM 6227 O O . ARG F 3 5 ? 64.754 49.904 2.972 1.00 36.89 5 ARG Q O 1
ATOM 6235 N N . ALA F 3 6 ? 63.046 51.151 3.750 1.00 35.42 6 ALA Q N 1
ATOM 6236 C CA . ALA F 3 6 ? 63.735 52.441 3.692 1.00 30.38 6 ALA Q CA 1
ATOM 6237 C C . ALA F 3 6 ? 64.199 52.763 2.296 1.00 34.20 6 ALA Q C 1
ATOM 6238 O O . ALA F 3 6 ? 65.223 53.410 2.114 1.00 40.45 6 ALA Q O 1
ATOM 6240 N N . PHE F 3 7 ? 63.450 52.279 1.314 1.00 36.24 7 PHE Q N 1
ATOM 6241 C CA . PHE F 3 7 ? 63.724 52.510 -0.098 1.00 35.03 7 PHE Q CA 1
ATOM 6242 C C . PHE F 3 7 ? 65.153 52.130 -0.490 1.00 35.42 7 PHE Q C 1
ATOM 6243 O O . PHE F 3 7 ? 65.648 52.563 -1.527 1.00 37.29 7 PHE Q O 1
ATOM 6251 N N . TYR F 3 8 ? 65.791 51.300 0.336 1.00 37.94 8 TYR Q N 1
ATOM 6252 C CA . TYR F 3 8 ? 67.036 50.615 -0.008 1.00 41.74 8 TYR Q CA 1
ATOM 6253 C C . TYR F 3 8 ? 66.721 49.321 -0.756 1.00 40.65 8 TYR Q C 1
ATOM 6254 O O . TYR F 3 8 ? 66.546 48.266 -0.149 1.00 37.31 8 TYR Q O 1
ATOM 6263 N N . VAL F 3 9 ? 66.626 49.430 -2.077 1.00 39.88 9 VAL Q N 1
ATOM 6264 C CA . VAL F 3 9 ? 66.219 48.329 -2.935 1.00 42.35 9 VAL Q CA 1
ATOM 6265 C C . VAL F 3 9 ? 67.428 47.460 -3.295 1.00 42.88 9 VAL Q C 1
ATOM 6266 O O . VAL F 3 9 ? 68.572 47.859 -3.097 1.00 41.19 9 VAL Q O 1
ATOM 6270 N N . ILE F 3 10 ? 67.164 46.289 -3.859 1.00 46.15 10 ILE Q N 1
ATOM 6271 C CA . ILE F 3 10 ? 68.209 45.344 -4.214 1.00 45.66 10 ILE Q CA 1
ATOM 6272 C C . ILE F 3 10 ? 69.052 45.847 -5.377 1.00 54.21 10 ILE Q C 1
ATOM 6273 O O . ILE F 3 10 ? 68.609 46.672 -6.173 1.00 59.40 10 ILE Q O 1
#

Sequence (764 aa):
SHSLRYFVTAVSRPGFGEPRYMEVGYVDNTEFVRFDSDAENPRYEPRARWIEQEGPEYWERETRRAKGNEQSFRVDLRTALRYYNQSAGGSHTLQWMAGCDVESDGRLLRGYWQFAYDGCDYIALNEDLKTWTAADMAAQITRRKWEQAGAAERDRAYLEGECVEWLRRYLKNGNATLLRTDPPKAHVTHHRRPEGDVTLRCWALGFYPADITLTWQLNGEELTQEMELVETRPAGDGTFQKWASVVVPLGKEQKYTCHVEHEGLPEPLTLRWIQKTPQIQVYSRHPPENGKPNILNCYVTQFHPPHIEIQMLKNGKKIPKVEMSDMSFSKDWSFYILAHTEFTPTETDTYACRVKHASMAEPKTVYWDRDMIGPGRAFYVISHSLRYFVTAVSRPGFGEPRYMEVGYVDNTEFVRFDSDAENPRYEPRARWIEQEGPEYWERETRRAKGNEQSFRVDLRTALRYYNQSAGGSHTLQWMAGCDVESDGRLLRGYWQFAYDGCDYIALNEDLKTWTAADMAAQITRRKWEQAGAAERDRAYLEGECVEWLRRYLKNGNATLLRTDPPKAHVTHHRRPEGDVTLRCWALGFYPADITLTWQLNGEELTQEMELVETRPAGDGTFQKWASVVVPLGKEQKYTCHVEHEGLPEPLTLRWIQKTPQIQVYSRHPPENGKPNILNCYVTQFHPPHIEIQMLKNGKKIPKVEMSDMSFSKDWSFYILAHTEFTPTETDTYACRVKHASMAEPKTVYWDRDMIGPGRAFYVI